Protein 1WEE (pdb70)

Radius of gyration: 13.25 Å; Cα contacts (8 Å, |Δi|>4): 70; chains: 1; bounding box: 34×26×34 Å

Foldseek 3Di:
DDDDDDDDDDQDDVAAEDEPVGDRDCPDAAWDFAPQPGHTYRCVVVPVDPPHDDDPHDHDPVCVVVVDPDDD

Sequence (72 aa):
GSSGSSGMERGVDNWKVDCKCGTKDDDGERMLACDGCGVWHHTRCIGINNADALPSKFLCFRCIELSGPSSGGSSGSSGMERGVDNWKVDCKCGTKDDDGERMLACDGCGVWHHTRCIGINNADALPSKFLCFRCIELSGPSSGGSSGSSGMERGVDNWKVDCKCGTKDDDGERMLACDGCGVWHHTRCIGINNADALPSKFLCFRCIELSGPSSGGSSGSSGMERGVDNWKVDCKCGTKDDDGERMLACDGCGVWHHTRCIGINNADALPSKFLCFRCIELSGPSSGGSSGSSGMERGVDNWKVDCKCGTKDDDGERMLACDGCGVWHHTRCIGINNADALPSKFLCFRCIELSGPSSGGSSGSSGMERGVDNWKVDCKCGTKDDDGERMLACDGCGVWHHTRCIGINNADALPSKFLCFRCIELSGPSSGGSSGSSGMERGVDNWKVDCKCGTKDDDGERMLACDGCGVWHHTRCIGINNADALPSKFLCFRCIELSGPSSGGSSGSSGMERGVDNWKVDCKCGTKDDDGERMLACDGCGVWHHTRCIGINNADALPSKFLCFRCIELSGPSSGGSSGSSGMERGVDNWKVDCKCGTKDDDGERMLACDGCGVWHHTRCIGINNADALPSKFLCFRCIELSGPSSGGSSGSSGMERGVDNWKVDCKCGTKDDDGERMLACDGCGVWHHTRCIGINNADALPSKFLCFRCIELSGPSSGGSSGSSGMERGVDNWKVDCKCGTKDDDGERMLACDGCGVWHHTRCIGINNADALPSKFLCFRCIELSGPSSGGSSGSSGMERGVDNWKVDCKCGTKDDDGERMLACDGCGVWHHTRCIGINNADALPSKFLCFRCIELSGPSSGGSSGSSGMERGVDNWKVDCKCGTKDDDGERMLACDGCGVWHHTRCIGINNADALPSKFLCFRCIELSGPSSGGSSGSSGMERGVDNWKVDCKCGTKDDDGERMLACDGCGVWHHTRCIGINNADALPSKFLCFRCIELSGPSSGGSSGSSGMERGVDNWKVDCKCGTKDDDGERMLACDGCGVWHHTRCIGINNADALPSKFLCFRCIELSGPSSGGSSGSSGMERGVDNWKVDCKCGTKDDDGERMLACDGCGVWHHTRCIGINNADALPSKFLCFRCIELSGPSSGGSSGSSGMERGVDNWKVDCKCGTKDDDGERMLACDGCGVWHHTRCIGINNADALPSKFLCFRCIELSGPSSGGSSGSSGMERGVDNWKVDCKCGTKDDDGERMLACDGCGVWHHTRCIGINNADALPSKFLCFRCIELSGPSSGGSSGSSGMERGVDNWKVDCKCGTKDDDGERMLACDGCGVWHHTRCIGINNADALPSKFLCFRCIELSGPSSGGSSGSSGMERGVDNWKVDCKCGTKDDDGERMLACDGCGVWHHTRCIGINNADALPSKFLCFRCIELSGPSSG

Solvent-accessible surface area: 6259 Å² total; per-residue (Å²): 127,105,110,75,118,112,65,183,179,227,64,44,108,143,109,113,3,68,20,186,84,66,27,110,59,84,114,56,100,178,21,16,42,0,95,42,67,32,22,90,39,15,11,161,57,58,56,41,63,149,93,97,77,98,55,116,155,40,99,14,124,171,3,137,161,114,78,47,141,92,119,108

InterPro domains:
  IPR001965 Zinc finger, PHD-type [SM00249] (605-651)
  IPR011011 Zinc finger, FYVE/PHD-type [SSF57903] (593-651)
  IPR013083 Zinc finger, RING/FYVE/PHD-type [G3DSA:3.30.40.10] (592-655)
  IPR019786 Zinc finger, PHD-type, conserved site [PS01359] (606-650)
  IPR019787 Zinc finger, PHD-finger [PF00628] (606-650)
  IPR057765 PHD finger protein MALE STERILITY 1-like, ubiquitin-like domain [PF25565] (497-585)
  IPR058054 PHD finger protein MALE STERILITY 1-like, Zinc finger [cd15556] (605-650)
  IPR059080 PTC1-like, winged helix-turn-helix domain [PF25874] (343-424)

Secondary structure (DSSP, 8-state):
----S---S-SS-SSEE--TT---S--SS-EEE-SSS-EEEETTTTT--TTSPPPS----HHHHHH-SS---

Organism: Arabidopsis thal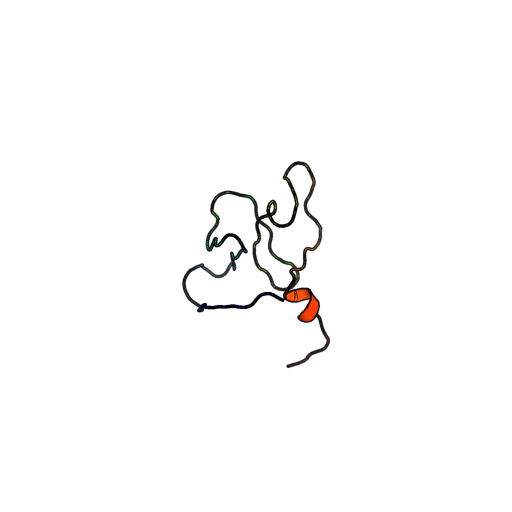iana (NCBI:txid3702)

Nearest PDB structures (foldseek):
  1wee-assembly1_A  TM=7.274E-01  e=8.653E-11  Arabidopsis thaliana
  5tbn-assembly1_A  TM=8.057E-01  e=1.869E-02  Homo sapiens
  1wep-assembly1_A  TM=5.772E-01  e=1.158E-02  Mus musculus
  2k17-assembly1_A  TM=4.699E-01  e=3.961E-02  unclassified
  5hh7-assembly1_A  TM=6.742E-01  e=1.051E+00  Arabidopsis thaliana

CATH classification: 3.30.40.10

Structure (mmCIF, N/CA/C/O backbone):
data_1WEE
#
_entry.id   1WEE
#
loop_
_entity.id
_entity.type
_entity.pdbx_description
1 polymer 'PHD finger family protein'
2 non-polymer 'ZINC ION'
#
loop_
_atom_site.group_PDB
_atom_site.id
_atom_site.type_symbol
_atom_site.label_atom_id
_atom_site.label_alt_id
_atom_site.label_comp_id
_atom_site.label_asym_id
_atom_site.label_entity_id
_atom_site.label_seq_id
_atom_site.pdbx_PDB_ins_code
_atom_site.Cartn_x
_atom_site.Cartn_y
_atom_site.Cartn_z
_atom_site.occupancy
_atom_site.B_iso_or_equiv
_atom_site.auth_seq_id
_atom_site.auth_comp_id
_atom_site.auth_asym_id
_atom_site.auth_atom_id
_atom_site.pdbx_PDB_model_num
ATOM 1 N N . GLY A 1 1 ? 0.651 -8.176 15.666 1.00 0.00 1 GLY A N 1
ATOM 2 C CA . GLY A 1 1 ? 1.306 -7.086 14.967 1.00 0.00 1 GLY A CA 1
ATOM 3 C C . GLY A 1 1 ? 2.101 -6.194 15.899 1.00 0.00 1 GLY A C 1
ATOM 4 O O . GLY A 1 1 ? 2.293 -6.523 17.070 1.00 0.00 1 GLY A O 1
ATOM 8 N N . SER A 1 2 ? 2.566 -5.063 15.380 1.00 0.00 2 SER A N 1
ATOM 9 C CA . SER A 1 2 ? 3.350 -4.123 16.173 1.00 0.00 2 SER A CA 1
ATOM 10 C C . SER A 1 2 ? 2.457 -3.346 17.135 1.00 0.00 2 SER A C 1
ATOM 11 O O . SER A 1 2 ? 1.240 -3.286 16.957 1.00 0.00 2 SER A O 1
ATOM 19 N N . SER A 1 3 ? 3.070 -2.752 18.154 1.00 0.00 3 SER A N 1
ATOM 20 C CA . SER A 1 3 ? 2.331 -1.982 19.147 1.00 0.00 3 SER A CA 1
ATOM 21 C C . SER A 1 3 ? 2.828 -0.540 19.196 1.00 0.00 3 SER A C 1
ATOM 22 O O . SER A 1 3 ? 3.898 -0.223 18.679 1.00 0.00 3 SER A O 1
ATOM 30 N N . GLY A 1 4 ? 2.041 0.329 19.822 1.00 0.00 4 GLY A N 1
ATOM 31 C CA . GLY A 1 4 ? 2.416 1.727 19.928 1.00 0.00 4 GLY A CA 1
ATOM 32 C C . GLY A 1 4 ? 2.711 2.142 21.355 1.00 0.00 4 GLY A C 1
ATOM 33 O O . GLY A 1 4 ? 2.124 1.611 22.297 1.00 0.00 4 GLY A O 1
ATOM 37 N N . SER A 1 5 ? 3.626 3.093 21.517 1.00 0.00 5 SER A N 1
ATOM 38 C CA . SER A 1 5 ? 4.002 3.575 22.841 1.00 0.00 5 SER A CA 1
ATOM 39 C C . SER A 1 5 ? 3.546 5.017 23.044 1.00 0.00 5 SER A C 1
ATOM 40 O O . SER A 1 5 ? 3.255 5.436 24.164 1.00 0.00 5 SER A O 1
ATOM 48 N N . SER A 1 6 ? 3.486 5.772 21.951 1.00 0.00 6 SER A N 1
ATOM 49 C CA . SER A 1 6 ? 3.069 7.168 22.008 1.00 0.00 6 SER A CA 1
ATOM 50 C C . SER A 1 6 ? 2.436 7.600 20.689 1.00 0.00 6 SER A C 1
ATOM 51 O O . SER A 1 6 ? 2.469 6.867 19.702 1.00 0.00 6 SER A O 1
ATOM 59 N N . GLY A 1 7 ? 1.858 8.798 20.682 1.00 0.00 7 GLY A N 1
ATOM 60 C CA . GLY A 1 7 ? 1.225 9.308 19.480 1.00 0.00 7 GLY A CA 1
ATOM 61 C C . GLY A 1 7 ? 0.173 10.357 19.780 1.00 0.00 7 GLY A C 1
ATOM 62 O O . GLY A 1 7 ? -0.439 10.345 20.848 1.00 0.00 7 GLY A O 1
ATOM 66 N N . MET A 1 8 ? -0.038 11.269 18.836 1.00 0.00 8 MET A N 1
ATOM 67 C CA . MET A 1 8 ? -1.023 12.331 19.006 1.00 0.00 8 MET A CA 1
ATOM 68 C C . MET A 1 8 ? -1.230 13.094 17.702 1.00 0.00 8 MET A C 1
ATOM 69 O O . MET A 1 8 ? -0.341 13.140 16.852 1.00 0.00 8 MET A O 1
ATOM 83 N N . GLU A 1 9 ? -2.408 13.691 17.551 1.00 0.00 9 GLU A N 1
ATOM 84 C CA . GLU A 1 9 ? -2.731 14.450 16.348 1.00 0.00 9 GLU A CA 1
ATOM 85 C C . GLU A 1 9 ? -2.114 15.845 16.405 1.00 0.00 9 GLU A C 1
ATOM 86 O O . GLU A 1 9 ? -2.791 16.822 16.725 1.00 0.00 9 GLU A O 1
ATOM 98 N N . ARG A 1 10 ? -0.825 15.929 16.092 1.00 0.00 10 ARG A N 1
ATOM 99 C CA . ARG A 1 10 ? -0.116 17.202 16.108 1.00 0.00 10 ARG A CA 1
ATOM 100 C C . ARG A 1 10 ? 1.311 17.037 15.592 1.00 0.00 10 ARG A C 1
ATOM 101 O O . ARG A 1 10 ? 2.060 16.186 16.070 1.00 0.00 10 ARG A O 1
ATOM 122 N N . GLY A 1 11 ? 1.679 17.857 14.613 1.00 0.00 11 GLY A N 1
ATOM 123 C CA . GLY A 1 11 ? 3.014 17.785 14.048 1.00 0.00 11 GLY A CA 1
ATOM 124 C C . GLY A 1 11 ? 3.014 17.939 12.540 1.00 0.00 11 GLY A C 1
ATOM 125 O O . GLY A 1 11 ? 3.006 19.056 12.022 1.00 0.00 11 GLY A O 1
ATOM 129 N N . VAL A 1 12 ? 3.026 16.814 11.832 1.00 0.00 12 VAL A N 1
ATOM 130 C CA . VAL A 1 12 ? 3.028 16.828 10.374 1.00 0.00 12 VAL A CA 1
ATOM 131 C C . VAL A 1 12 ? 1.675 17.268 9.826 1.00 0.00 12 VAL A C 1
ATOM 132 O O . VAL A 1 12 ? 0.630 16.937 10.386 1.00 0.00 12 VAL A O 1
ATOM 145 N N . ASP A 1 13 ? 1.702 18.017 8.729 1.00 0.00 13 ASP A N 1
ATOM 146 C CA . ASP A 1 13 ? 0.478 18.503 8.104 1.00 0.00 13 ASP A CA 1
ATOM 147 C C . ASP A 1 13 ? -0.417 17.340 7.686 1.00 0.00 13 ASP A C 1
ATOM 148 O O . ASP A 1 13 ? -0.117 16.181 7.969 1.00 0.00 13 ASP A O 1
ATOM 157 N N . ASN A 1 14 ? -1.516 17.659 7.010 1.00 0.00 14 ASN A N 1
ATOM 158 C CA . ASN A 1 14 ? -2.455 16.641 6.554 1.00 0.00 14 ASN A CA 1
ATOM 159 C C . ASN A 1 14 ? -1.723 15.358 6.172 1.00 0.00 14 ASN A C 1
ATOM 160 O O . ASN A 1 14 ? -1.756 14.370 6.906 1.00 0.00 14 ASN A O 1
ATOM 171 N N . TRP A 1 15 ? -1.064 15.381 5.019 1.00 0.00 15 TRP A N 1
ATOM 172 C CA . TRP A 1 15 ? -0.323 14.220 4.539 1.00 0.00 15 TRP A CA 1
ATOM 173 C C . TRP A 1 15 ? 0.327 13.471 5.698 1.00 0.00 15 TRP A C 1
ATOM 174 O O . TRP A 1 15 ? 1.229 13.988 6.357 1.00 0.00 15 TRP A O 1
ATOM 195 N N . LYS A 1 16 ? -0.138 12.251 5.943 1.00 0.00 16 LYS A N 1
ATOM 196 C CA . LYS A 1 16 ? 0.398 11.430 7.022 1.00 0.00 16 LYS A CA 1
ATOM 197 C C . LYS A 1 16 ? 1.692 10.745 6.592 1.00 0.00 16 LYS A C 1
ATOM 198 O O . LYS A 1 16 ? 1.675 9.807 5.795 1.00 0.00 16 LYS A O 1
ATOM 217 N N . VAL A 1 17 ? 2.813 11.218 7.128 1.00 0.00 17 VAL A N 1
ATOM 218 C CA . VAL A 1 17 ? 4.115 10.649 6.802 1.00 0.00 17 VAL A CA 1
ATOM 219 C C . VAL A 1 17 ? 4.712 9.921 8.001 1.00 0.00 17 VAL A C 1
ATOM 220 O O . VAL A 1 17 ? 5.349 10.533 8.859 1.00 0.00 17 VAL A O 1
ATOM 233 N N . ASP A 1 18 ? 4.503 8.610 8.054 1.00 0.00 18 ASP A N 1
ATOM 234 C CA . ASP A 1 18 ? 5.022 7.796 9.147 1.00 0.00 18 ASP A CA 1
ATOM 235 C C . ASP A 1 18 ? 5.666 6.520 8.616 1.00 0.00 18 ASP A C 1
ATOM 236 O O . ASP A 1 18 ? 5.228 5.963 7.609 1.00 0.00 18 ASP A O 1
ATOM 245 N N . CYS A 1 19 ? 6.711 6.063 9.299 1.00 0.00 19 CYS A N 1
ATOM 246 C CA . CYS A 1 19 ? 7.418 4.853 8.896 1.00 0.00 19 CYS A CA 1
ATOM 247 C C . CYS A 1 19 ? 8.180 4.251 10.073 1.00 0.00 19 CYS A C 1
ATOM 248 O O . CYS A 1 19 ? 8.517 4.947 11.031 1.00 0.00 19 CYS A O 1
ATOM 255 N N . LYS A 1 20 ? 8.448 2.952 9.994 1.00 0.00 20 LYS A N 1
ATOM 256 C CA . LYS A 1 20 ? 9.171 2.254 11.051 1.00 0.00 20 LYS A CA 1
ATOM 257 C C . LYS A 1 20 ? 10.431 3.019 11.444 1.00 0.00 20 LYS A C 1
ATOM 258 O O . LYS A 1 20 ? 10.810 3.050 12.616 1.00 0.00 20 LYS A O 1
ATOM 277 N N . CYS A 1 21 ? 11.076 3.636 10.460 1.00 0.00 21 CYS A N 1
ATOM 278 C CA . CYS A 1 21 ? 12.292 4.401 10.703 1.00 0.00 21 CYS A CA 1
ATOM 279 C C . CYS A 1 21 ? 12.059 5.468 11.770 1.00 0.00 21 CYS A C 1
ATOM 280 O O . CYS A 1 21 ? 12.801 5.554 12.748 1.00 0.00 21 CYS A O 1
ATOM 287 N N . GLY A 1 22 ? 11.023 6.277 11.573 1.00 0.00 22 GLY A N 1
ATOM 288 C CA . GLY A 1 22 ? 10.711 7.327 12.526 1.00 0.00 22 GLY A CA 1
ATOM 289 C C . GLY A 1 22 ? 10.636 8.695 11.877 1.00 0.00 22 GLY A C 1
ATOM 290 O O . GLY A 1 22 ? 10.890 9.712 12.523 1.00 0.00 22 GLY A O 1
ATOM 294 N N . THR A 1 23 ? 10.286 8.722 10.595 1.00 0.00 23 THR A N 1
ATOM 295 C CA . THR A 1 23 ? 10.181 9.975 9.857 1.00 0.00 23 THR A CA 1
ATOM 296 C C . THR A 1 23 ? 8.773 10.551 9.951 1.00 0.00 23 THR A C 1
ATOM 297 O O . THR A 1 23 ? 7.785 9.823 9.855 1.00 0.00 23 THR A O 1
ATOM 308 N N . LYS A 1 24 ? 8.687 11.864 10.138 1.00 0.00 24 LYS A N 1
ATOM 309 C CA . LYS A 1 24 ? 7.399 12.540 10.243 1.00 0.00 24 LYS A CA 1
ATOM 310 C C . LYS A 1 24 ? 7.215 13.537 9.104 1.00 0.00 24 LYS A C 1
ATOM 311 O O . LYS A 1 24 ? 6.126 14.080 8.912 1.00 0.00 24 LYS A O 1
ATOM 330 N N . ASP A 1 25 ? 8.283 13.773 8.351 1.00 0.00 25 ASP A N 1
ATOM 331 C CA . ASP A 1 25 ? 8.238 14.704 7.229 1.00 0.00 25 ASP A CA 1
ATOM 332 C C . ASP A 1 25 ? 9.117 14.215 6.082 1.00 0.00 25 ASP A C 1
ATOM 333 O O . ASP A 1 25 ? 10.007 13.388 6.278 1.00 0.00 25 ASP A O 1
ATOM 342 N N . ASP A 1 26 ? 8.860 14.732 4.885 1.00 0.00 26 ASP A N 1
ATOM 343 C CA . ASP A 1 26 ? 9.628 14.349 3.706 1.00 0.00 26 ASP A CA 1
ATOM 344 C C . ASP A 1 26 ? 11.116 14.613 3.917 1.00 0.00 26 ASP A C 1
ATOM 345 O O . ASP A 1 26 ? 11.574 15.752 3.819 1.00 0.00 26 ASP A O 1
ATOM 354 N N . ASP A 1 27 ? 11.864 13.555 4.208 1.00 0.00 27 ASP A N 1
ATOM 355 C CA . ASP A 1 27 ? 13.300 13.673 4.432 1.00 0.00 27 ASP A CA 1
ATOM 356 C C . ASP A 1 27 ? 14.039 13.902 3.117 1.00 0.00 27 ASP A C 1
ATOM 357 O O . ASP A 1 27 ? 14.822 14.842 2.989 1.00 0.00 27 ASP A O 1
ATOM 366 N N . GLY A 1 28 ? 13.784 13.034 2.142 1.00 0.00 28 GLY A N 1
ATOM 367 C CA . GLY A 1 28 ? 14.434 13.159 0.850 1.00 0.00 28 GLY A CA 1
ATOM 368 C C . GLY A 1 28 ? 14.219 11.941 -0.026 1.00 0.00 28 GLY A C 1
ATOM 369 O O . GLY A 1 28 ? 14.318 12.025 -1.250 1.00 0.00 28 GLY A O 1
ATOM 373 N N . GLU A 1 29 ? 13.927 10.806 0.601 1.00 0.00 29 GLU A N 1
ATOM 374 C CA . GLU A 1 29 ? 13.701 9.566 -0.131 1.00 0.00 29 GLU A CA 1
ATOM 375 C C . GLU A 1 29 ? 12.261 9.484 -0.631 1.00 0.00 29 GLU A C 1
ATOM 376 O O . GLU A 1 29 ? 11.317 9.726 0.121 1.00 0.00 29 GLU A O 1
ATOM 388 N N . ARG A 1 30 ? 12.102 9.141 -1.905 1.00 0.00 30 ARG A N 1
ATOM 389 C CA . ARG A 1 30 ? 10.779 9.029 -2.507 1.00 0.00 30 ARG A CA 1
ATOM 390 C C . ARG A 1 30 ? 9.826 8.273 -1.587 1.00 0.00 30 ARG A C 1
ATOM 391 O O . ARG A 1 30 ? 10.239 7.383 -0.844 1.00 0.00 30 ARG A O 1
ATOM 412 N N . MET A 1 31 ? 8.548 8.636 -1.640 1.00 0.00 31 MET A N 1
ATOM 413 C CA . MET A 1 31 ? 7.536 7.991 -0.812 1.00 0.00 31 MET A CA 1
ATOM 414 C C . MET A 1 31 ? 6.250 7.766 -1.601 1.00 0.00 31 MET A C 1
ATOM 415 O O . MET A 1 31 ? 6.098 8.267 -2.716 1.00 0.00 31 MET A O 1
ATOM 429 N N . LEU A 1 32 ? 5.327 7.009 -1.017 1.00 0.00 32 LEU A N 1
ATOM 430 C CA . LEU A 1 32 ? 4.054 6.717 -1.666 1.00 0.00 32 LEU A CA 1
ATOM 431 C C . LEU A 1 32 ? 2.938 6.572 -0.636 1.00 0.00 32 LEU A C 1
ATOM 432 O O . LEU A 1 32 ? 3.133 5.981 0.426 1.00 0.00 32 LEU A O 1
ATOM 448 N N . ALA A 1 33 ? 1.768 7.114 -0.958 1.00 0.00 33 ALA A N 1
ATOM 449 C CA . ALA A 1 33 ? 0.620 7.041 -0.063 1.00 0.00 33 ALA A CA 1
ATOM 450 C C . ALA A 1 33 ? -0.105 5.707 -0.208 1.00 0.00 33 ALA A C 1
ATOM 451 O O . ALA A 1 33 ? -0.274 5.198 -1.316 1.00 0.00 33 ALA A O 1
ATOM 458 N N . CYS A 1 34 ? -0.531 5.146 0.918 1.00 0.00 34 CYS A N 1
ATOM 459 C CA . CYS A 1 34 ? -1.238 3.870 0.918 1.00 0.00 34 CYS A CA 1
ATOM 460 C C . CYS A 1 34 ? -2.671 4.042 0.423 1.00 0.00 34 CYS A C 1
ATOM 461 O O . CYS A 1 34 ? -3.542 4.502 1.160 1.00 0.00 34 CYS A O 1
ATOM 468 N N . ASP A 1 35 ? -2.906 3.669 -0.830 1.00 0.00 35 ASP A N 1
ATOM 469 C CA . ASP A 1 35 ? -4.233 3.780 -1.425 1.00 0.00 35 ASP A CA 1
ATOM 470 C C . ASP A 1 35 ? -5.316 3.441 -0.405 1.00 0.00 35 ASP A C 1
ATOM 471 O O . ASP A 1 35 ? -6.391 4.038 -0.403 1.00 0.00 35 ASP A O 1
ATOM 480 N N . GLY A 1 36 ? -5.023 2.476 0.462 1.00 0.00 36 GLY A N 1
ATOM 481 C CA . GLY A 1 36 ? -5.982 2.073 1.475 1.00 0.00 36 GLY A CA 1
ATOM 482 C C . GLY A 1 36 ? -6.376 3.217 2.388 1.00 0.00 36 GLY A C 1
ATOM 483 O O . GLY A 1 36 ? -7.500 3.715 2.322 1.00 0.00 36 GLY A O 1
ATOM 487 N N . CYS A 1 37 ? -5.450 3.633 3.245 1.00 0.00 37 CYS A N 1
ATOM 488 C CA . CYS A 1 37 ? -5.706 4.724 4.178 1.00 0.00 37 CYS A CA 1
ATOM 489 C C . CYS A 1 37 ? -5.228 6.054 3.604 1.00 0.00 37 CYS A C 1
ATOM 490 O O . CYS A 1 37 ? -5.993 7.013 3.512 1.00 0.00 37 CYS A O 1
ATOM 497 N N . GLY A 1 38 ? -3.956 6.104 3.219 1.00 0.00 38 GLY A N 1
ATOM 498 C CA . GLY A 1 38 ? -3.398 7.320 2.659 1.00 0.00 38 GLY A CA 1
ATOM 499 C C . GLY A 1 38 ? -2.186 7.809 3.427 1.00 0.00 38 GLY A C 1
ATOM 500 O O . GLY A 1 38 ? -2.055 9.002 3.700 1.00 0.00 38 GLY A O 1
ATOM 504 N N . VAL A 1 39 ? -1.297 6.885 3.777 1.00 0.00 39 VAL A N 1
ATOM 505 C CA . VAL A 1 39 ? -0.090 7.228 4.519 1.00 0.00 39 VAL A CA 1
ATOM 506 C C . VAL A 1 39 ? 1.153 7.068 3.651 1.00 0.00 39 VAL A C 1
ATOM 507 O O . VAL A 1 39 ? 1.353 6.029 3.021 1.00 0.00 39 VAL A O 1
ATOM 520 N N . TRP A 1 40 ? 1.985 8.103 3.622 1.00 0.00 40 TRP A N 1
ATOM 521 C CA . TRP A 1 40 ? 3.210 8.077 2.831 1.00 0.00 40 TRP A CA 1
ATOM 522 C C . TRP A 1 40 ? 4.274 7.217 3.503 1.00 0.00 40 TRP A C 1
ATOM 523 O O . TRP A 1 40 ? 4.552 7.372 4.693 1.00 0.00 40 TRP A O 1
ATOM 544 N N . HIS A 1 41 ? 4.868 6.309 2.735 1.00 0.00 41 HIS A N 1
ATOM 545 C CA . HIS A 1 41 ? 5.904 5.425 3.257 1.00 0.00 41 HIS A CA 1
ATOM 546 C C . HIS A 1 41 ? 7.143 5.455 2.368 1.00 0.00 41 HIS A C 1
ATOM 547 O O . HIS A 1 41 ? 7.085 5.892 1.218 1.00 0.00 41 HIS A O 1
ATOM 562 N N . HIS A 1 42 ? 8.264 4.988 2.908 1.00 0.00 42 HIS A N 1
ATOM 563 C CA . HIS A 1 42 ? 9.518 4.962 2.164 1.00 0.00 42 HIS A CA 1
ATOM 564 C C . HIS A 1 42 ? 9.503 3.857 1.112 1.00 0.00 42 HIS A C 1
ATOM 565 O O . HIS A 1 42 ? 9.525 2.670 1.441 1.00 0.00 42 HIS A O 1
ATOM 579 N N . THR A 1 43 ? 9.464 4.254 -0.156 1.00 0.00 43 THR A N 1
ATOM 580 C CA . THR A 1 43 ? 9.443 3.298 -1.256 1.00 0.00 43 THR A CA 1
ATOM 581 C C . THR A 1 43 ? 10.581 2.292 -1.132 1.00 0.00 43 THR A C 1
ATOM 582 O O . THR A 1 43 ? 10.515 1.194 -1.685 1.00 0.00 43 THR A O 1
ATOM 593 N N . ARG A 1 44 ? 11.624 2.673 -0.402 1.00 0.00 44 ARG A N 1
ATOM 594 C CA . ARG A 1 44 ? 12.778 1.803 -0.205 1.00 0.00 44 ARG A CA 1
ATOM 595 C C . ARG A 1 44 ? 12.514 0.792 0.907 1.00 0.00 44 ARG A C 1
ATOM 596 O O . ARG A 1 44 ? 12.718 -0.409 0.730 1.00 0.00 44 ARG A O 1
ATOM 617 N N . CYS A 1 45 ? 12.059 1.287 2.053 1.00 0.00 45 CYS A N 1
ATOM 618 C CA . CYS A 1 45 ? 11.767 0.429 3.195 1.00 0.00 45 CYS A CA 1
ATOM 619 C C . CYS A 1 45 ? 10.804 -0.688 2.804 1.00 0.00 45 CYS A C 1
ATOM 620 O O . CYS A 1 45 ? 11.045 -1.860 3.096 1.00 0.00 45 CYS A O 1
ATOM 627 N N . ILE A 1 46 ? 9.714 -0.317 2.142 1.00 0.00 46 ILE A N 1
ATOM 628 C CA . ILE A 1 46 ? 8.716 -1.287 1.710 1.00 0.00 46 ILE A CA 1
ATOM 629 C C . ILE A 1 46 ? 9.330 -2.335 0.788 1.00 0.00 46 ILE A C 1
ATOM 630 O O . ILE A 1 46 ? 8.866 -3.473 0.727 1.00 0.00 46 ILE A O 1
ATOM 646 N N . GLY A 1 47 ? 10.380 -1.942 0.071 1.00 0.00 47 GLY A N 1
ATOM 647 C CA . GLY A 1 47 ? 11.043 -2.860 -0.837 1.00 0.00 47 GLY A CA 1
ATOM 648 C C . GLY A 1 47 ? 10.849 -2.477 -2.291 1.00 0.00 47 GLY A C 1
ATOM 649 O O . GLY A 1 47 ? 10.357 -3.275 -3.089 1.00 0.00 47 GLY A O 1
ATOM 653 N N . ILE A 1 48 ? 11.234 -1.253 -2.635 1.00 0.00 48 ILE A N 1
ATOM 654 C CA . ILE A 1 48 ? 11.099 -0.767 -4.003 1.00 0.00 48 ILE A CA 1
ATOM 655 C C . ILE A 1 48 ? 12.127 0.319 -4.304 1.00 0.00 48 ILE A C 1
ATOM 656 O O . ILE A 1 48 ? 12.418 1.164 -3.459 1.00 0.00 48 ILE A O 1
ATOM 672 N N . ASN A 1 49 ? 12.672 0.290 -5.516 1.00 0.00 49 ASN A N 1
ATOM 673 C CA . ASN A 1 49 ? 13.666 1.273 -5.930 1.00 0.00 49 ASN A CA 1
ATOM 674 C C . ASN A 1 49 ? 13.228 1.986 -7.206 1.00 0.00 49 ASN A C 1
ATOM 675 O O . ASN A 1 49 ? 12.517 1.419 -8.033 1.00 0.00 49 ASN A O 1
ATOM 686 N N . ASN A 1 50 ? 13.659 3.235 -7.357 1.00 0.00 50 ASN A N 1
ATOM 687 C CA . ASN A 1 50 ? 13.311 4.026 -8.531 1.00 0.00 50 ASN A CA 1
ATOM 688 C C . ASN A 1 50 ? 13.379 3.178 -9.798 1.00 0.00 50 ASN A C 1
ATOM 689 O O . ASN A 1 50 ? 12.496 3.249 -10.652 1.00 0.00 50 ASN A O 1
ATOM 700 N N . ALA A 1 51 ? 14.433 2.377 -9.912 1.00 0.00 51 ALA A N 1
ATOM 701 C CA . ALA A 1 51 ? 14.615 1.514 -11.072 1.00 0.00 51 ALA A CA 1
ATOM 702 C C . ALA A 1 51 ? 13.275 1.009 -11.596 1.00 0.00 51 ALA A C 1
ATOM 703 O O . ALA A 1 51 ? 12.914 1.259 -12.746 1.00 0.00 51 ALA A O 1
ATOM 710 N N . ASP A 1 52 ? 12.543 0.297 -10.746 1.00 0.00 52 ASP A N 1
ATOM 711 C CA . ASP A 1 52 ? 11.242 -0.243 -11.124 1.00 0.00 52 ASP A CA 1
ATOM 712 C C . ASP A 1 52 ? 10.147 0.803 -10.943 1.00 0.00 52 ASP A C 1
ATOM 713 O O . ASP A 1 52 ? 10.344 1.812 -10.267 1.00 0.00 52 ASP A O 1
ATOM 722 N N . ALA A 1 53 ? 8.992 0.555 -11.553 1.00 0.00 53 ALA A N 1
ATOM 723 C CA . ALA A 1 53 ? 7.865 1.474 -11.458 1.00 0.00 53 ALA A CA 1
ATOM 724 C C . ALA A 1 53 ? 7.115 1.289 -10.143 1.00 0.00 53 ALA A C 1
ATOM 725 O O . ALA A 1 53 ? 7.410 0.376 -9.371 1.00 0.00 53 ALA A O 1
ATOM 732 N N . LEU A 1 54 ? 6.144 2.161 -9.894 1.00 0.00 54 LEU A N 1
ATOM 733 C CA . LEU A 1 54 ? 5.351 2.094 -8.671 1.00 0.00 54 LEU A CA 1
ATOM 734 C C . LEU A 1 54 ? 4.080 1.280 -8.890 1.00 0.00 54 LEU A C 1
ATOM 735 O O . LEU A 1 54 ? 3.468 1.314 -9.958 1.00 0.00 54 LEU A O 1
ATOM 751 N N . PRO A 1 55 ? 3.671 0.531 -7.856 1.00 0.00 55 PRO A N 1
ATOM 752 C CA . PRO A 1 55 ? 2.467 -0.304 -7.909 1.00 0.00 55 PRO A CA 1
ATOM 753 C C . PRO A 1 55 ? 1.188 0.525 -7.942 1.00 0.00 55 PRO A C 1
ATOM 754 O O . PRO A 1 55 ? 1.019 1.455 -7.153 1.00 0.00 55 PRO A O 1
ATOM 765 N N . SER A 1 56 ? 0.289 0.182 -8.859 1.00 0.00 56 SER A N 1
ATOM 766 C CA . SER A 1 56 ? -0.975 0.897 -8.995 1.00 0.00 56 SER A CA 1
ATOM 767 C C . SER A 1 56 ? -1.585 1.188 -7.628 1.00 0.00 56 SER A C 1
ATOM 768 O O . SER A 1 56 ? -2.091 2.283 -7.380 1.00 0.00 56 SER A O 1
ATOM 776 N N . LYS A 1 57 ? -1.534 0.199 -6.742 1.00 0.00 57 LYS A N 1
ATOM 777 C CA . LYS A 1 57 ? -2.081 0.346 -5.398 1.00 0.00 57 LYS A CA 1
ATOM 778 C C . LYS A 1 57 ? -1.174 -0.318 -4.367 1.00 0.00 57 LYS A C 1
ATOM 779 O O . LYS A 1 57 ? -0.631 -1.397 -4.605 1.00 0.00 57 LYS A O 1
ATOM 798 N N . PHE A 1 58 ? -1.014 0.334 -3.219 1.00 0.00 58 PHE A N 1
ATOM 799 C CA . PHE A 1 58 ? -0.173 -0.194 -2.151 1.00 0.00 58 PHE A CA 1
ATOM 800 C C . PHE A 1 58 ? -0.887 -0.110 -0.805 1.00 0.00 58 PHE A C 1
ATOM 801 O O . PHE A 1 58 ? -1.221 0.978 -0.333 1.00 0.00 58 PHE A O 1
ATOM 818 N N . LEU A 1 59 ? -1.120 -1.265 -0.192 1.00 0.00 59 LEU A N 1
ATOM 819 C CA . LEU A 1 59 ? -1.795 -1.324 1.099 1.00 0.00 59 LEU A CA 1
ATOM 820 C C . LEU A 1 59 ? -0.801 -1.611 2.220 1.00 0.00 59 LEU A C 1
ATOM 821 O O . LEU A 1 59 ? 0.154 -2.367 2.040 1.00 0.00 59 LEU A O 1
ATOM 837 N N . CYS A 1 60 ? -1.033 -1.003 3.379 1.00 0.00 60 CYS A N 1
ATOM 838 C CA . CYS A 1 60 ? -0.160 -1.194 4.531 1.00 0.00 60 CYS A CA 1
ATOM 839 C C . CYS A 1 60 ? -0.649 -2.350 5.399 1.00 0.00 60 CYS A C 1
ATOM 840 O O . CYS A 1 60 ? -1.702 -2.932 5.141 1.00 0.00 60 CYS A O 1
ATOM 847 N N . PHE A 1 61 ? 0.125 -2.677 6.429 1.00 0.00 61 PHE A N 1
ATOM 848 C CA . PHE A 1 61 ? -0.228 -3.764 7.335 1.00 0.00 61 PHE A CA 1
ATOM 849 C C . PHE A 1 61 ? -1.510 -3.441 8.098 1.00 0.00 61 PHE A C 1
ATOM 850 O O . PHE A 1 61 ? -2.325 -4.324 8.364 1.00 0.00 61 PHE A O 1
ATOM 867 N N . ARG A 1 62 ? -1.679 -2.170 8.447 1.00 0.00 62 ARG A N 1
ATOM 868 C CA . ARG A 1 62 ? -2.860 -1.731 9.181 1.00 0.00 62 ARG A CA 1
ATOM 869 C C . ARG A 1 62 ? -4.121 -1.910 8.341 1.00 0.00 62 ARG A C 1
ATOM 870 O O . ARG A 1 62 ? -5.198 -2.188 8.870 1.00 0.00 62 ARG A O 1
ATOM 891 N N . CYS A 1 63 ? -3.979 -1.750 7.030 1.00 0.00 63 CYS A N 1
ATOM 892 C CA . CYS A 1 63 ? -5.106 -1.893 6.115 1.00 0.00 63 CYS A CA 1
ATOM 893 C C . CYS A 1 63 ? -5.549 -3.350 6.022 1.00 0.00 63 CYS A C 1
ATOM 894 O O . CYS A 1 63 ? -6.743 -3.649 6.049 1.00 0.00 63 CYS A O 1
ATOM 901 N N . ILE A 1 64 ? -4.579 -4.252 5.913 1.00 0.00 64 ILE A N 1
ATOM 902 C CA . ILE A 1 64 ? -4.868 -5.677 5.817 1.00 0.00 64 ILE A CA 1
ATOM 903 C C . ILE A 1 64 ? -6.099 -6.044 6.639 1.00 0.00 64 ILE A C 1
ATOM 904 O O . ILE A 1 64 ? -6.960 -6.796 6.182 1.00 0.00 64 ILE A O 1
ATOM 920 N N . GLU A 1 65 ? -6.176 -5.507 7.852 1.00 0.00 65 GLU A N 1
ATOM 921 C CA . GLU A 1 65 ? -7.303 -5.778 8.737 1.00 0.00 65 GLU A CA 1
ATOM 922 C C . GLU A 1 65 ? -8.368 -4.693 8.609 1.00 0.00 65 GLU A C 1
ATOM 923 O O . GLU A 1 65 ? -9.559 -4.953 8.785 1.00 0.00 65 GLU A O 1
ATOM 935 N N . LEU A 1 66 ? -7.932 -3.477 8.301 1.00 0.00 66 LEU A N 1
ATOM 936 C CA . LEU A 1 66 ? -8.847 -2.351 8.149 1.00 0.00 66 LEU A CA 1
ATOM 937 C C . LEU A 1 66 ? -9.906 -2.649 7.092 1.00 0.00 66 LEU A C 1
ATOM 938 O O . LEU A 1 66 ? -11.091 -2.387 7.296 1.00 0.00 66 LEU A O 1
ATOM 954 N N . SER A 1 67 ? -9.470 -3.200 5.964 1.00 0.00 67 SER A N 1
ATOM 955 C CA . SER A 1 67 ? -10.381 -3.532 4.874 1.00 0.00 67 SER A CA 1
ATOM 956 C C . SER A 1 67 ? -11.432 -4.538 5.333 1.00 0.00 67 SER A C 1
ATOM 957 O O . SER A 1 67 ? -11.114 -5.678 5.667 1.00 0.00 67 SER A O 1
ATOM 965 N N . GLY A 1 68 ? -12.690 -4.105 5.346 1.00 0.00 68 GLY A N 1
ATOM 966 C CA . GLY A 1 68 ? -13.770 -4.978 5.765 1.00 0.00 68 GLY A CA 1
ATOM 967 C C . GLY A 1 68 ? -15.116 -4.280 5.758 1.00 0.00 68 GLY A C 1
ATOM 968 O O . GLY A 1 68 ? -15.204 -3.056 5.655 1.00 0.00 68 GLY A O 1
ATOM 972 N N . PRO A 1 69 ? -16.196 -5.068 5.868 1.00 0.00 69 PRO A N 1
ATOM 973 C CA . PRO A 1 69 ? -17.563 -4.539 5.875 1.00 0.00 69 PRO A CA 1
ATOM 974 C C . PRO A 1 69 ? -17.879 -3.763 7.149 1.00 0.00 69 PRO A C 1
ATOM 975 O O . PRO A 1 69 ? -18.941 -3.153 7.268 1.00 0.00 69 PRO A O 1
ATOM 986 N N . SER A 1 70 ? -16.949 -3.790 8.098 1.00 0.00 70 SER A N 1
ATOM 987 C CA . SER A 1 70 ? -17.129 -3.091 9.365 1.00 0.00 70 SER A CA 1
ATOM 988 C C . SER A 1 70 ? -17.690 -1.691 9.138 1.00 0.00 70 SER A C 1
ATOM 989 O O . SER A 1 70 ? -16.959 -0.769 8.775 1.00 0.00 70 SER A O 1
ATOM 997 N N . SER A 1 71 ? -18.993 -1.539 9.354 1.00 0.00 71 SER A N 1
ATOM 998 C CA . SER A 1 71 ? -19.654 -0.253 9.169 1.00 0.00 71 SER A CA 1
ATOM 999 C C . SER A 1 71 ? -19.137 0.772 10.174 1.00 0.00 71 SER A C 1
ATOM 1000 O O . SER A 1 71 ? -18.728 1.871 9.802 1.00 0.00 71 SER A O 1
ATOM 1008 N N . GLY A 1 72 ? -19.159 0.403 11.451 1.00 0.00 72 GLY A N 1
ATOM 1009 C CA . GLY A 1 72 ? -18.691 1.301 12.491 1.00 0.00 72 GLY A CA 1
ATOM 1010 C C . GLY A 1 72 ? -17.400 2.000 12.116 1.00 0.00 72 GLY A C 1
ATOM 1011 O O . GLY A 1 72 ? -16.614 1.438 11.354 1.00 0.00 72 GLY A O 1
ATOM 1017 N N . GLY A 1 1 ? 1.936 1.370 32.238 1.00 0.00 1 GLY A N 2
ATOM 1018 C CA . GLY A 1 1 ? 2.762 2.547 32.438 1.00 0.00 1 GLY A CA 2
ATOM 1019 C C . GLY A 1 1 ? 4.044 2.499 31.631 1.00 0.00 1 GLY A C 2
ATOM 1020 O O . GLY A 1 1 ? 5.095 2.117 32.145 1.00 0.00 1 GLY A O 2
ATOM 1024 N N . SER A 1 2 ? 3.958 2.887 30.362 1.00 0.00 2 SER A N 2
ATOM 1025 C CA . SER A 1 2 ? 5.119 2.882 29.481 1.00 0.00 2 SER A CA 2
ATOM 1026 C C . SER A 1 2 ? 5.217 4.192 28.704 1.00 0.00 2 SER A C 2
ATOM 1027 O O . SER A 1 2 ? 4.238 4.926 28.578 1.00 0.00 2 SER A O 2
ATOM 1035 N N . SER A 1 3 ? 6.408 4.477 28.186 1.00 0.00 3 SER A N 2
ATOM 1036 C CA . SER A 1 3 ? 6.637 5.699 27.424 1.00 0.00 3 SER A CA 2
ATOM 1037 C C . SER A 1 3 ? 6.089 5.567 26.007 1.00 0.00 3 SER A C 2
ATOM 1038 O O . SER A 1 3 ? 6.393 4.608 25.299 1.00 0.00 3 SER A O 2
ATOM 1046 N N . GLY A 1 4 ? 5.279 6.539 25.599 1.00 0.00 4 GLY A N 2
ATOM 1047 C CA . GLY A 1 4 ? 4.701 6.514 24.268 1.00 0.00 4 GLY A CA 2
ATOM 1048 C C . GLY A 1 4 ? 4.552 7.900 23.674 1.00 0.00 4 GLY A C 2
ATOM 1049 O O . GLY A 1 4 ? 4.420 8.884 24.402 1.00 0.00 4 GLY A O 2
ATOM 1053 N N . SER A 1 5 ? 4.574 7.979 22.347 1.00 0.00 5 SER A N 2
ATOM 1054 C CA . SER A 1 5 ? 4.446 9.257 21.655 1.00 0.00 5 SER A CA 2
ATOM 1055 C C . SER A 1 5 ? 3.125 9.333 20.896 1.00 0.00 5 SER A C 2
ATOM 1056 O O . SER A 1 5 ? 3.029 8.896 19.750 1.00 0.00 5 SER A O 2
ATOM 1064 N N . SER A 1 6 ? 2.108 9.892 21.545 1.00 0.00 6 SER A N 2
ATOM 1065 C CA . SER A 1 6 ? 0.791 10.023 20.934 1.00 0.00 6 SER A CA 2
ATOM 1066 C C . SER A 1 6 ? 0.397 11.491 20.802 1.00 0.00 6 SER A C 2
ATOM 1067 O O . SER A 1 6 ? 0.827 12.334 21.588 1.00 0.00 6 SER A O 2
ATOM 1075 N N . GLY A 1 7 ? -0.426 11.789 19.801 1.00 0.00 7 GLY A N 2
ATOM 1076 C CA . GLY A 1 7 ? -0.865 13.155 19.583 1.00 0.00 7 GLY A CA 2
ATOM 1077 C C . GLY A 1 7 ? -0.457 13.685 18.223 1.00 0.00 7 GLY A C 2
ATOM 1078 O O . GLY A 1 7 ? 0.443 13.143 17.583 1.00 0.00 7 GLY A O 2
ATOM 1082 N N . MET A 1 8 ? -1.122 14.747 17.779 1.00 0.00 8 MET A N 2
ATOM 1083 C CA . MET A 1 8 ? -0.824 15.349 16.485 1.00 0.00 8 MET A CA 2
ATOM 1084 C C . MET A 1 8 ? -0.383 14.289 15.481 1.00 0.00 8 MET A C 2
ATOM 1085 O O . MET A 1 8 ? 0.640 14.442 14.814 1.00 0.00 8 MET A O 2
ATOM 1099 N N . GLU A 1 9 ? -1.161 13.216 15.379 1.00 0.00 9 GLU A N 2
ATOM 1100 C CA . GLU A 1 9 ? -0.849 12.132 14.456 1.00 0.00 9 GLU A CA 2
ATOM 1101 C C . GLU A 1 9 ? -1.590 12.312 13.134 1.00 0.00 9 GLU A C 2
ATOM 1102 O O . GLU A 1 9 ? -1.971 11.337 12.487 1.00 0.00 9 GLU A O 2
ATOM 1114 N N . ARG A 1 10 ? -1.790 13.565 12.741 1.00 0.00 10 ARG A N 2
ATOM 1115 C CA . ARG A 1 10 ? -2.486 13.874 11.498 1.00 0.00 10 ARG A CA 2
ATOM 1116 C C . ARG A 1 10 ? -1.494 14.211 10.388 1.00 0.00 10 ARG A C 2
ATOM 1117 O O . ARG A 1 10 ? -1.813 14.954 9.461 1.00 0.00 10 ARG A O 2
ATOM 1138 N N . GLY A 1 11 ? -0.289 13.658 10.490 1.00 0.00 11 GLY A N 2
ATOM 1139 C CA . GLY A 1 11 ? 0.731 13.912 9.490 1.00 0.00 11 GLY A CA 2
ATOM 1140 C C . GLY A 1 11 ? 1.642 15.062 9.870 1.00 0.00 11 GLY A C 2
ATOM 1141 O O . GLY A 1 11 ? 1.761 15.407 11.045 1.00 0.00 11 GLY A O 2
ATOM 1145 N N . VAL A 1 12 ? 2.290 15.656 8.873 1.00 0.00 12 VAL A N 2
ATOM 1146 C CA . VAL A 1 12 ? 3.196 16.774 9.108 1.00 0.00 12 VAL A CA 2
ATOM 1147 C C . VAL A 1 12 ? 2.579 18.089 8.645 1.00 0.00 12 VAL A C 2
ATOM 1148 O O . VAL A 1 12 ? 2.458 19.037 9.421 1.00 0.00 12 VAL A O 2
ATOM 1161 N N . ASP A 1 13 ? 2.189 18.138 7.376 1.00 0.00 13 ASP A N 2
ATOM 1162 C CA . ASP A 1 13 ? 1.582 19.337 6.809 1.00 0.00 13 ASP A CA 2
ATOM 1163 C C . ASP A 1 13 ? 0.225 19.017 6.189 1.00 0.00 13 ASP A C 2
ATOM 1164 O O . ASP A 1 13 ? -0.817 19.393 6.724 1.00 0.00 13 ASP A O 2
ATOM 1173 N N . ASN A 1 14 ? 0.247 18.322 5.056 1.00 0.00 14 ASN A N 2
ATOM 1174 C CA . ASN A 1 14 ? -0.982 17.953 4.362 1.00 0.00 14 ASN A CA 2
ATOM 1175 C C . ASN A 1 14 ? -1.152 16.437 4.325 1.00 0.00 14 ASN A C 2
ATOM 1176 O O . ASN A 1 14 ? -2.203 15.912 4.693 1.00 0.00 14 ASN A O 2
ATOM 1187 N N . TRP A 1 15 ? -0.113 15.742 3.880 1.00 0.00 15 TRP A N 2
ATOM 1188 C CA . TRP A 1 15 ? -0.147 14.286 3.796 1.00 0.00 15 TRP A CA 2
ATOM 1189 C C . TRP A 1 15 ? 0.344 13.654 5.094 1.00 0.00 15 TRP A C 2
ATOM 1190 O O . TRP A 1 15 ? 0.683 14.354 6.048 1.00 0.00 15 TRP A O 2
ATOM 1211 N N . LYS A 1 16 ? 0.379 12.326 5.124 1.00 0.00 16 LYS A N 2
ATOM 1212 C CA . LYS A 1 16 ? 0.829 11.599 6.305 1.00 0.00 16 LYS A CA 2
ATOM 1213 C C . LYS A 1 16 ? 2.103 10.814 6.007 1.00 0.00 16 LYS A C 2
ATOM 1214 O O . LYS A 1 16 ? 2.215 10.162 4.969 1.00 0.00 16 LYS A O 2
ATOM 1233 N N . VAL A 1 17 ? 3.062 10.881 6.926 1.00 0.00 17 VAL A N 2
ATOM 1234 C CA . VAL A 1 17 ? 4.327 10.175 6.763 1.00 0.00 17 VAL A CA 2
ATOM 1235 C C . VAL A 1 17 ? 4.698 9.412 8.031 1.00 0.00 17 VAL A C 2
ATOM 1236 O O . VAL A 1 17 ? 5.127 10.005 9.021 1.00 0.00 17 VAL A O 2
ATOM 1249 N N . ASP A 1 18 ? 4.530 8.095 7.992 1.00 0.00 18 ASP A N 2
ATOM 1250 C CA . ASP A 1 18 ? 4.848 7.250 9.138 1.00 0.00 18 ASP A CA 2
ATOM 1251 C C . ASP A 1 18 ? 5.308 5.869 8.682 1.00 0.00 18 ASP A C 2
ATOM 1252 O O . ASP A 1 18 ? 4.774 5.309 7.725 1.00 0.00 18 ASP A O 2
ATOM 1261 N N . CYS A 1 19 ? 6.304 5.324 9.374 1.00 0.00 19 CYS A N 2
ATOM 1262 C CA . CYS A 1 19 ? 6.838 4.009 9.041 1.00 0.00 19 CYS A CA 2
ATOM 1263 C C . CYS A 1 19 ? 7.392 3.317 10.283 1.00 0.00 19 CYS A C 2
ATOM 1264 O O . CYS A 1 19 ? 7.724 3.967 11.274 1.00 0.00 19 CYS A O 2
ATOM 1271 N N . LYS A 1 20 ? 7.489 1.993 10.221 1.00 0.00 20 LYS A N 2
ATOM 1272 C CA . LYS A 1 20 ? 8.004 1.211 11.339 1.00 0.00 20 LYS A CA 2
ATOM 1273 C C . LYS A 1 20 ? 9.398 1.684 11.738 1.00 0.00 20 LYS A C 2
ATOM 1274 O O . LYS A 1 20 ? 9.908 1.321 12.798 1.00 0.00 20 LYS A O 2
ATOM 1293 N N . CYS A 1 21 ? 10.009 2.497 10.883 1.00 0.00 21 CYS A N 2
ATOM 1294 C CA . CYS A 1 21 ? 11.344 3.021 11.146 1.00 0.00 21 CYS A CA 2
ATOM 1295 C C . CYS A 1 21 ? 11.293 4.147 12.174 1.00 0.00 21 CYS A C 2
ATOM 1296 O O . CYS A 1 21 ? 12.137 4.228 13.065 1.00 0.00 21 CYS A O 2
ATOM 1303 N N . GLY A 1 22 ? 10.294 5.016 12.044 1.00 0.00 22 GLY A N 2
ATOM 1304 C CA . GLY A 1 22 ? 10.151 6.126 12.967 1.00 0.00 22 GLY A CA 2
ATOM 1305 C C . GLY A 1 22 ? 10.388 7.467 12.303 1.00 0.00 22 GLY A C 2
ATOM 1306 O O . GLY A 1 22 ? 10.749 8.442 12.964 1.00 0.00 22 GLY A O 2
ATOM 1310 N N . THR A 1 23 ? 10.188 7.520 10.990 1.00 0.00 23 THR A N 2
ATOM 1311 C CA . THR A 1 23 ? 10.385 8.750 10.235 1.00 0.00 23 THR A CA 2
ATOM 1312 C C . THR A 1 23 ? 9.179 9.674 10.364 1.00 0.00 23 THR A C 2
ATOM 1313 O O . THR A 1 23 ? 8.098 9.375 9.857 1.00 0.00 23 THR A O 2
ATOM 1324 N N . LYS A 1 24 ? 9.372 10.799 11.045 1.00 0.00 24 LYS A N 2
ATOM 1325 C CA . LYS A 1 24 ? 8.301 11.769 11.240 1.00 0.00 24 LYS A CA 2
ATOM 1326 C C . LYS A 1 24 ? 8.032 12.548 9.957 1.00 0.00 24 LYS A C 2
ATOM 1327 O O . LYS A 1 24 ? 6.882 12.727 9.557 1.00 0.00 24 LYS A O 2
ATOM 1346 N N . ASP A 1 25 ? 9.101 13.008 9.315 1.00 0.00 25 ASP A N 2
ATOM 1347 C CA . ASP A 1 25 ? 8.980 13.766 8.075 1.00 0.00 25 ASP A CA 2
ATOM 1348 C C . ASP A 1 25 ? 9.817 13.133 6.968 1.00 0.00 25 ASP A C 2
ATOM 1349 O O . ASP A 1 25 ? 10.739 12.362 7.236 1.00 0.00 25 ASP A O 2
ATOM 1358 N N . ASP A 1 26 ? 9.489 13.462 5.723 1.00 0.00 26 ASP A N 2
ATOM 1359 C CA . ASP A 1 26 ? 10.210 12.926 4.575 1.00 0.00 26 ASP A CA 2
ATOM 1360 C C . ASP A 1 26 ? 11.679 13.334 4.617 1.00 0.00 26 ASP A C 2
ATOM 1361 O O . ASP A 1 26 ? 12.027 14.471 4.298 1.00 0.00 26 ASP A O 2
ATOM 1370 N N . ASP A 1 27 ? 12.536 12.400 5.013 1.00 0.00 27 ASP A N 2
ATOM 1371 C CA . ASP A 1 27 ? 13.968 12.662 5.097 1.00 0.00 27 ASP A CA 2
ATOM 1372 C C . ASP A 1 27 ? 14.557 12.910 3.711 1.00 0.00 27 ASP A C 2
ATOM 1373 O O . ASP A 1 27 ? 15.142 13.962 3.454 1.00 0.00 27 ASP A O 2
ATOM 1382 N N . GLY A 1 28 ? 14.399 11.934 2.823 1.00 0.00 28 GLY A N 2
ATOM 1383 C CA . GLY A 1 28 ? 14.922 12.066 1.475 1.00 0.00 28 GLY A CA 2
ATOM 1384 C C . GLY A 1 28 ? 14.821 10.776 0.686 1.00 0.00 28 GLY A C 2
ATOM 1385 O O . GLY A 1 28 ? 15.729 10.433 -0.071 1.00 0.00 28 GLY A O 2
ATOM 1389 N N . GLU A 1 29 ? 13.716 10.059 0.864 1.00 0.00 29 GLU A N 2
ATOM 1390 C CA . GLU A 1 29 ? 13.503 8.798 0.163 1.00 0.00 29 GLU A CA 2
ATOM 1391 C C . GLU A 1 29 ? 12.115 8.755 -0.470 1.00 0.00 29 GLU A C 2
ATOM 1392 O O . GLU A 1 29 ? 11.150 9.277 0.089 1.00 0.00 29 GLU A O 2
ATOM 1404 N N . ARG A 1 30 ? 12.024 8.131 -1.639 1.00 0.00 30 ARG A N 2
ATOM 1405 C CA . ARG A 1 30 ? 10.756 8.021 -2.350 1.00 0.00 30 ARG A CA 2
ATOM 1406 C C . ARG A 1 30 ? 9.688 7.390 -1.461 1.00 0.00 30 ARG A C 2
ATOM 1407 O O . ARG A 1 30 ? 9.951 6.420 -0.752 1.00 0.00 30 ARG A O 2
ATOM 1428 N N . MET A 1 31 ? 8.482 7.948 -1.506 1.00 0.00 31 MET A N 2
ATOM 1429 C CA . MET A 1 31 ? 7.375 7.439 -0.706 1.00 0.00 31 MET A CA 2
ATOM 1430 C C . MET A 1 31 ? 6.079 7.436 -1.511 1.00 0.00 31 MET A C 2
ATOM 1431 O O . MET A 1 31 ? 5.954 8.149 -2.508 1.00 0.00 31 MET A O 2
ATOM 1445 N N . LEU A 1 32 ? 5.118 6.631 -1.073 1.00 0.00 32 LEU A N 2
ATOM 1446 C CA . LEU A 1 32 ? 3.831 6.535 -1.753 1.00 0.00 32 LEU A CA 2
ATOM 1447 C C . LEU A 1 32 ? 2.687 6.464 -0.747 1.00 0.00 32 LEU A C 2
ATOM 1448 O O . LEU A 1 32 ? 2.767 5.746 0.250 1.00 0.00 32 LEU A O 2
ATOM 1464 N N . ALA A 1 33 ? 1.622 7.212 -1.016 1.00 0.00 33 ALA A N 2
ATOM 1465 C CA . ALA A 1 33 ? 0.459 7.231 -0.136 1.00 0.00 33 ALA A CA 2
ATOM 1466 C C . ALA A 1 33 ? -0.325 5.927 -0.236 1.00 0.00 33 ALA A C 2
ATOM 1467 O O . ALA A 1 33 ? -0.268 5.232 -1.251 1.00 0.00 33 ALA A O 2
ATOM 1474 N N . CYS A 1 34 ? -1.058 5.600 0.824 1.00 0.00 34 CYS A N 2
ATOM 1475 C CA . CYS A 1 34 ? -1.853 4.379 0.857 1.00 0.00 34 CYS A CA 2
ATOM 1476 C C . CYS A 1 34 ? -3.309 4.668 0.501 1.00 0.00 34 CYS A C 2
ATOM 1477 O O . CYS A 1 34 ? -4.009 5.371 1.229 1.00 0.00 34 CYS A O 2
ATOM 1484 N N . ASP A 1 35 ? -3.756 4.122 -0.624 1.00 0.00 35 ASP A N 2
ATOM 1485 C CA . ASP A 1 35 ? -5.128 4.319 -1.078 1.00 0.00 35 ASP A CA 2
ATOM 1486 C C . ASP A 1 35 ? -6.118 4.034 0.047 1.00 0.00 35 ASP A C 2
ATOM 1487 O O . ASP A 1 35 ? -7.158 4.683 0.152 1.00 0.00 35 ASP A O 2
ATOM 1496 N N . GLY A 1 36 ? -5.788 3.056 0.886 1.00 0.00 36 GLY A N 2
ATOM 1497 C CA . GLY A 1 36 ? -6.659 2.700 1.990 1.00 0.00 36 GLY A CA 2
ATOM 1498 C C . GLY A 1 36 ? -7.006 3.891 2.862 1.00 0.00 36 GLY A C 2
ATOM 1499 O O . GLY A 1 36 ? -8.132 4.387 2.829 1.00 0.00 36 GLY A O 2
ATOM 1503 N N . CYS A 1 37 ? -6.036 4.351 3.645 1.00 0.00 37 CYS A N 2
ATOM 1504 C CA . CYS A 1 37 ? -6.244 5.490 4.532 1.00 0.00 37 CYS A CA 2
ATOM 1505 C C . CYS A 1 37 ? -5.704 6.773 3.905 1.00 0.00 37 CYS A C 2
ATOM 1506 O O . CYS A 1 37 ? -6.382 7.799 3.884 1.00 0.00 37 CYS A O 2
ATOM 1513 N N . GLY A 1 38 ? -4.478 6.705 3.395 1.00 0.00 38 GLY A N 2
ATOM 1514 C CA . GLY A 1 38 ? -3.867 7.867 2.775 1.00 0.00 38 GLY A CA 2
ATOM 1515 C C . GLY A 1 38 ? -2.553 8.248 3.427 1.00 0.00 38 GLY A C 2
ATOM 1516 O O . GLY A 1 38 ? -2.208 9.428 3.501 1.00 0.00 38 GLY A O 2
ATOM 1520 N N . VAL A 1 39 ? -1.818 7.249 3.903 1.00 0.00 39 VAL A N 2
ATOM 1521 C CA . VAL A 1 39 ? -0.534 7.485 4.552 1.00 0.00 39 VAL A CA 2
ATOM 1522 C C . VAL A 1 39 ? 0.624 7.102 3.638 1.00 0.00 39 VAL A C 2
ATOM 1523 O O . VAL A 1 39 ? 0.496 6.211 2.798 1.00 0.00 39 VAL A O 2
ATOM 1536 N N . TRP A 1 40 ? 1.753 7.779 3.807 1.00 0.00 40 TRP A N 2
ATOM 1537 C CA . TRP A 1 40 ? 2.935 7.509 2.997 1.00 0.00 40 TRP A CA 2
ATOM 1538 C C . TRP A 1 40 ? 3.936 6.650 3.763 1.00 0.00 40 TRP A C 2
ATOM 1539 O O . TRP A 1 40 ? 4.069 6.773 4.981 1.00 0.00 40 TRP A O 2
ATOM 1560 N N . HIS A 1 41 ? 4.637 5.781 3.042 1.00 0.00 41 HIS A N 2
ATOM 1561 C CA . HIS A 1 41 ? 5.627 4.902 3.655 1.00 0.00 41 HIS A CA 2
ATOM 1562 C C . HIS A 1 41 ? 6.848 4.748 2.755 1.00 0.00 41 HIS A C 2
ATOM 1563 O O . HIS A 1 41 ? 6.786 5.019 1.555 1.00 0.00 41 HIS A O 2
ATOM 1578 N N . HIS A 1 42 ? 7.959 4.312 3.341 1.00 0.00 42 HIS A N 2
ATOM 1579 C CA . HIS A 1 42 ? 9.195 4.122 2.591 1.00 0.00 42 HIS A CA 2
ATOM 1580 C C . HIS A 1 42 ? 9.011 3.076 1.496 1.00 0.00 42 HIS A C 2
ATOM 1581 O O . HIS A 1 42 ? 8.918 1.880 1.773 1.00 0.00 42 HIS A O 2
ATOM 1595 N N . THR A 1 43 ? 8.958 3.535 0.249 1.00 0.00 43 THR A N 2
ATOM 1596 C CA . THR A 1 43 ? 8.783 2.640 -0.888 1.00 0.00 43 THR A CA 2
ATOM 1597 C C . THR A 1 43 ? 9.640 1.388 -0.739 1.00 0.00 43 THR A C 2
ATOM 1598 O O . THR A 1 43 ? 9.280 0.317 -1.227 1.00 0.00 43 THR A O 2
ATOM 1609 N N . ARG A 1 44 ? 10.774 1.530 -0.062 1.00 0.00 44 ARG A N 2
ATOM 1610 C CA . ARG A 1 44 ? 11.683 0.410 0.150 1.00 0.00 44 ARG A CA 2
ATOM 1611 C C . ARG A 1 44 ? 11.167 -0.506 1.257 1.00 0.00 44 ARG A C 2
ATOM 1612 O O . ARG A 1 44 ? 11.088 -1.723 1.085 1.00 0.00 44 ARG A O 2
ATOM 1633 N N . CYS A 1 45 ? 10.818 0.087 2.394 1.00 0.00 45 CYS A N 2
ATOM 1634 C CA . CYS A 1 45 ? 10.311 -0.673 3.530 1.00 0.00 45 CYS A CA 2
ATOM 1635 C C . CYS A 1 45 ? 9.126 -1.542 3.117 1.00 0.00 45 CYS A C 2
ATOM 1636 O O . CYS A 1 45 ? 8.908 -2.617 3.676 1.00 0.00 45 CYS A O 2
ATOM 1643 N N . ILE A 1 46 ? 8.365 -1.068 2.136 1.00 0.00 46 ILE A N 2
ATOM 1644 C CA . ILE A 1 46 ? 7.204 -1.802 1.649 1.00 0.00 46 ILE A CA 2
ATOM 1645 C C . ILE A 1 46 ? 7.614 -2.877 0.648 1.00 0.00 46 ILE A C 2
ATOM 1646 O O . ILE A 1 46 ? 6.860 -3.812 0.382 1.00 0.00 46 ILE A O 2
ATOM 1662 N N . GLY A 1 47 ? 8.816 -2.737 0.097 1.00 0.00 47 GLY A N 2
ATOM 1663 C CA . GLY A 1 47 ? 9.306 -3.705 -0.868 1.00 0.00 47 GLY A CA 2
ATOM 1664 C C . GLY A 1 47 ? 9.203 -3.204 -2.295 1.00 0.00 47 GLY A C 2
ATOM 1665 O O . GLY A 1 47 ? 8.478 -3.777 -3.109 1.00 0.00 47 GLY A O 2
ATOM 1669 N N . ILE A 1 48 ? 9.927 -2.132 -2.598 1.00 0.00 48 ILE A N 2
ATOM 1670 C CA . ILE A 1 48 ? 9.912 -1.555 -3.937 1.00 0.00 48 ILE A CA 2
ATOM 1671 C C . ILE A 1 48 ? 11.189 -0.768 -4.210 1.00 0.00 48 ILE A C 2
ATOM 1672 O O . ILE A 1 48 ? 11.505 0.187 -3.503 1.00 0.00 48 ILE A O 2
ATOM 1688 N N . ASN A 1 49 ? 11.920 -1.176 -5.243 1.00 0.00 49 ASN A N 2
ATOM 1689 C CA . ASN A 1 49 ? 13.163 -0.508 -5.611 1.00 0.00 49 ASN A CA 2
ATOM 1690 C C . ASN A 1 49 ? 13.001 0.260 -6.920 1.00 0.00 49 ASN A C 2
ATOM 1691 O O . ASN A 1 49 ? 12.051 0.036 -7.669 1.00 0.00 49 ASN A O 2
ATOM 1702 N N . ASN A 1 50 ? 13.936 1.166 -7.187 1.00 0.00 50 ASN A N 2
ATOM 1703 C CA . ASN A 1 50 ? 13.897 1.967 -8.405 1.00 0.00 50 ASN A CA 2
ATOM 1704 C C . ASN A 1 50 ? 13.721 1.081 -9.634 1.00 0.00 50 ASN A C 2
ATOM 1705 O O . ASN A 1 50 ? 13.230 1.529 -10.670 1.00 0.00 50 ASN A O 2
ATOM 1716 N N . ALA A 1 51 ? 14.124 -0.180 -9.511 1.00 0.00 51 ALA A N 2
ATOM 1717 C CA . ALA A 1 51 ? 14.008 -1.130 -10.610 1.00 0.00 51 ALA A CA 2
ATOM 1718 C C . ALA A 1 51 ? 12.641 -1.805 -10.611 1.00 0.00 51 ALA A C 2
ATOM 1719 O O . ALA A 1 51 ? 12.527 -2.998 -10.895 1.00 0.00 51 ALA A O 2
ATOM 1726 N N . ASP A 1 52 ? 11.607 -1.036 -10.290 1.00 0.00 52 ASP A N 2
ATOM 1727 C CA . ASP A 1 52 ? 10.246 -1.561 -10.254 1.00 0.00 52 ASP A CA 2
ATOM 1728 C C . ASP A 1 52 ? 9.234 -0.434 -10.073 1.00 0.00 52 ASP A C 2
ATOM 1729 O O . ASP A 1 52 ? 9.307 0.330 -9.111 1.00 0.00 52 ASP A O 2
ATOM 1738 N N . ALA A 1 53 ? 8.291 -0.336 -11.004 1.00 0.00 53 ALA A N 2
ATOM 1739 C CA . ALA A 1 53 ? 7.264 0.696 -10.947 1.00 0.00 53 ALA A CA 2
ATOM 1740 C C . ALA A 1 53 ? 6.389 0.532 -9.709 1.00 0.00 53 ALA A C 2
ATOM 1741 O O . ALA A 1 53 ? 6.559 -0.413 -8.937 1.00 0.00 53 ALA A O 2
ATOM 1748 N N . LEU A 1 54 ? 5.452 1.455 -9.526 1.00 0.00 54 LEU A N 2
ATOM 1749 C CA . LEU A 1 54 ? 4.549 1.413 -8.381 1.00 0.00 54 LEU A CA 2
ATOM 1750 C C . LEU A 1 54 ? 3.300 0.599 -8.702 1.00 0.00 54 LEU A C 2
ATOM 1751 O O . LEU A 1 54 ? 2.777 0.633 -9.816 1.00 0.00 54 LEU A O 2
ATOM 1767 N N . PRO A 1 55 ? 2.807 -0.149 -7.704 1.00 0.00 55 PRO A N 2
ATOM 1768 C CA . PRO A 1 55 ? 1.612 -0.983 -7.855 1.00 0.00 55 PRO A CA 2
ATOM 1769 C C . PRO A 1 55 ? 0.339 -0.153 -7.992 1.00 0.00 55 PRO A C 2
ATOM 1770 O O . PRO A 1 55 ? 0.127 0.802 -7.246 1.00 0.00 55 PRO A O 2
ATOM 1781 N N . SER A 1 56 ? -0.504 -0.525 -8.950 1.00 0.00 56 SER A N 2
ATOM 1782 C CA . SER A 1 56 ? -1.754 0.187 -9.186 1.00 0.00 56 SER A CA 2
ATOM 1783 C C . SER A 1 56 ? -2.443 0.527 -7.868 1.00 0.00 56 SER A C 2
ATOM 1784 O O . SER A 1 56 ? -2.954 1.633 -7.688 1.00 0.00 56 SER A O 2
ATOM 1792 N N . LYS A 1 57 ? -2.454 -0.432 -6.949 1.00 0.00 57 LYS A N 2
ATOM 1793 C CA . LYS A 1 57 ? -3.078 -0.236 -5.646 1.00 0.00 57 LYS A CA 2
ATOM 1794 C C . LYS A 1 57 ? -2.159 -0.711 -4.525 1.00 0.00 57 LYS A C 2
ATOM 1795 O O . LYS A 1 57 ? -1.631 -1.823 -4.570 1.00 0.00 57 LYS A O 2
ATOM 1814 N N . PHE A 1 58 ? -1.972 0.138 -3.520 1.00 0.00 58 PHE A N 2
ATOM 1815 C CA . PHE A 1 58 ? -1.117 -0.195 -2.387 1.00 0.00 58 PHE A CA 2
ATOM 1816 C C . PHE A 1 58 ? -1.884 -0.080 -1.073 1.00 0.00 58 PHE A C 2
ATOM 1817 O O . PHE A 1 58 ? -2.609 0.890 -0.847 1.00 0.00 58 PHE A O 2
ATOM 1834 N N . LEU A 1 59 ? -1.721 -1.077 -0.211 1.00 0.00 59 LEU A N 2
ATOM 1835 C CA . LEU A 1 59 ? -2.398 -1.090 1.081 1.00 0.00 59 LEU A CA 2
ATOM 1836 C C . LEU A 1 59 ? -1.396 -1.247 2.220 1.00 0.00 59 LEU A C 2
ATOM 1837 O O . LEU A 1 59 ? -0.622 -2.204 2.253 1.00 0.00 59 LEU A O 2
ATOM 1853 N N . CYS A 1 60 ? -1.417 -0.302 3.154 1.00 0.00 60 CYS A N 2
ATOM 1854 C CA . CYS A 1 60 ? -0.512 -0.335 4.297 1.00 0.00 60 CYS A CA 2
ATOM 1855 C C . CYS A 1 60 ? -0.939 -1.406 5.297 1.00 0.00 60 CYS A C 2
ATOM 1856 O O . CYS A 1 60 ? -2.129 -1.664 5.478 1.00 0.00 60 CYS A O 2
ATOM 1863 N N . PHE A 1 61 ? 0.042 -2.026 5.946 1.00 0.00 61 PHE A N 2
ATOM 1864 C CA . PHE A 1 61 ? -0.231 -3.069 6.928 1.00 0.00 61 PHE A CA 2
ATOM 1865 C C . PHE A 1 61 ? -1.470 -2.730 7.751 1.00 0.00 61 PHE A C 2
ATOM 1866 O O . PHE A 1 61 ? -2.425 -3.505 7.802 1.00 0.00 61 PHE A O 2
ATOM 1883 N N . ARG A 1 62 ? -1.446 -1.567 8.394 1.00 0.00 62 ARG A N 2
ATOM 1884 C CA . ARG A 1 62 ? -2.566 -1.126 9.217 1.00 0.00 62 ARG A CA 2
ATOM 1885 C C . ARG A 1 62 ? -3.890 -1.323 8.484 1.00 0.00 62 ARG A C 2
ATOM 1886 O O . ARG A 1 62 ? -4.897 -1.695 9.088 1.00 0.00 62 ARG A O 2
ATOM 1907 N N . CYS A 1 63 ? -3.881 -1.072 7.179 1.00 0.00 63 CYS A N 2
ATOM 1908 C CA . CYS A 1 63 ? -5.080 -1.221 6.363 1.00 0.00 63 CYS A CA 2
ATOM 1909 C C . CYS A 1 63 ? -5.326 -2.687 6.021 1.00 0.00 63 CYS A C 2
ATOM 1910 O O . CYS A 1 63 ? -6.457 -3.171 6.093 1.00 0.00 63 CYS A O 2
ATOM 1917 N N . ILE A 1 64 ? -4.261 -3.389 5.649 1.00 0.00 64 ILE A N 2
ATOM 1918 C CA . ILE A 1 64 ? -4.361 -4.800 5.297 1.00 0.00 64 ILE A CA 2
ATOM 1919 C C . ILE A 1 64 ? -5.388 -5.513 6.171 1.00 0.00 64 ILE A C 2
ATOM 1920 O O . ILE A 1 64 ? -6.173 -6.326 5.684 1.00 0.00 64 ILE A O 2
ATOM 1936 N N . GLU A 1 65 ? -5.376 -5.201 7.463 1.00 0.00 65 GLU A N 2
ATOM 1937 C CA . GLU A 1 65 ? -6.308 -5.812 8.404 1.00 0.00 65 GLU A CA 2
ATOM 1938 C C . GLU A 1 65 ? -7.645 -5.078 8.399 1.00 0.00 65 GLU A C 2
ATOM 1939 O O . GLU A 1 65 ? -8.701 -5.686 8.586 1.00 0.00 65 GLU A O 2
ATOM 1951 N N . LEU A 1 66 ? -7.594 -3.768 8.184 1.00 0.00 66 LEU A N 2
ATOM 1952 C CA . LEU A 1 66 ? -8.801 -2.950 8.155 1.00 0.00 66 LEU A CA 2
ATOM 1953 C C . LEU A 1 66 ? -9.780 -3.460 7.103 1.00 0.00 66 LEU A C 2
ATOM 1954 O O . LEU A 1 66 ? -10.981 -3.561 7.355 1.00 0.00 66 LEU A O 2
ATOM 1970 N N . SER A 1 67 ? -9.258 -3.782 5.924 1.00 0.00 67 SER A N 2
ATOM 1971 C CA . SER A 1 67 ? -10.086 -4.281 4.832 1.00 0.00 67 SER A CA 2
ATOM 1972 C C . SER A 1 67 ? -10.919 -5.477 5.284 1.00 0.00 67 SER A C 2
ATOM 1973 O O . SER A 1 67 ? -10.516 -6.227 6.172 1.00 0.00 67 SER A O 2
ATOM 1981 N N . GLY A 1 68 ? -12.084 -5.647 4.666 1.00 0.00 68 GLY A N 2
ATOM 1982 C CA . GLY A 1 68 ? -12.956 -6.752 5.017 1.00 0.00 68 GLY A CA 2
ATOM 1983 C C . GLY A 1 68 ? -12.195 -8.046 5.229 1.00 0.00 68 GLY A C 2
ATOM 1984 O O . GLY A 1 68 ? -11.254 -8.364 4.501 1.00 0.00 68 GLY A O 2
ATOM 1988 N N . PRO A 1 69 ? -12.603 -8.817 6.248 1.00 0.00 69 PRO A N 2
ATOM 1989 C CA . PRO A 1 69 ? -11.966 -10.095 6.578 1.00 0.00 69 PRO A CA 2
ATOM 1990 C C . PRO A 1 69 ? -12.240 -11.167 5.529 1.00 0.00 69 PRO A C 2
ATOM 1991 O O . PRO A 1 69 ? -13.355 -11.281 5.020 1.00 0.00 69 PRO A O 2
ATOM 2002 N N . SER A 1 70 ? -11.216 -11.952 5.209 1.00 0.00 70 SER A N 2
ATOM 2003 C CA . SER A 1 70 ? -11.346 -13.013 4.218 1.00 0.00 70 SER A CA 2
ATOM 2004 C C . SER A 1 70 ? -10.113 -13.913 4.219 1.00 0.00 70 SER A C 2
ATOM 2005 O O . SER A 1 70 ? -8.984 -13.437 4.337 1.00 0.00 70 SER A O 2
ATOM 2013 N N . SER A 1 71 ? -10.339 -15.216 4.089 1.00 0.00 71 SER A N 2
ATOM 2014 C CA . SER A 1 71 ? -9.249 -16.184 4.079 1.00 0.00 71 SER A CA 2
ATOM 2015 C C . SER A 1 71 ? -8.439 -16.077 2.790 1.00 0.00 71 SER A C 2
ATOM 2016 O O . SER A 1 71 ? -7.221 -15.907 2.821 1.00 0.00 71 SER A O 2
ATOM 2024 N N . GLY A 1 72 ? -9.127 -16.178 1.656 1.00 0.00 72 GLY A N 2
ATOM 2025 C CA . GLY A 1 72 ? -8.457 -16.091 0.372 1.00 0.00 72 GLY A CA 2
ATOM 2026 C C . GLY A 1 72 ? -7.435 -17.193 0.176 1.00 0.00 72 GLY A C 2
ATOM 2027 O O . GLY A 1 72 ? -6.851 -17.283 -0.903 1.00 0.00 72 GLY A O 2
ATOM 2033 N N . GLY A 1 1 ? -1.345 15.523 38.716 1.00 0.00 1 GLY A N 3
ATOM 2034 C CA . GLY A 1 1 ? -0.298 16.129 37.915 1.00 0.00 1 GLY A CA 3
ATOM 2035 C C . GLY A 1 1 ? -0.825 16.721 36.623 1.00 0.00 1 GLY A C 3
ATOM 2036 O O . GLY A 1 1 ? -1.550 16.060 35.880 1.00 0.00 1 GLY A O 3
ATOM 2040 N N . SER A 1 2 ? -0.461 17.971 36.356 1.00 0.00 2 SER A N 3
ATOM 2041 C CA . SER A 1 2 ? -0.907 18.655 35.147 1.00 0.00 2 SER A CA 3
ATOM 2042 C C . SER A 1 2 ? -0.168 18.128 33.921 1.00 0.00 2 SER A C 3
ATOM 2043 O O . SER A 1 2 ? 1.060 18.056 33.906 1.00 0.00 2 SER A O 3
ATOM 2051 N N . SER A 1 3 ? -0.927 17.761 32.893 1.00 0.00 3 SER A N 3
ATOM 2052 C CA . SER A 1 3 ? -0.346 17.237 31.663 1.00 0.00 3 SER A CA 3
ATOM 2053 C C . SER A 1 3 ? -0.120 18.355 30.649 1.00 0.00 3 SER A C 3
ATOM 2054 O O . SER A 1 3 ? 0.991 18.545 30.156 1.00 0.00 3 SER A O 3
ATOM 2062 N N . GLY A 1 4 ? -1.183 19.092 30.344 1.00 0.00 4 GLY A N 3
ATOM 2063 C CA . GLY A 1 4 ? -1.081 20.182 29.391 1.00 0.00 4 GLY A CA 3
ATOM 2064 C C . GLY A 1 4 ? -2.397 20.470 28.697 1.00 0.00 4 GLY A C 3
ATOM 2065 O O . GLY A 1 4 ? -3.406 19.821 28.970 1.00 0.00 4 GLY A O 3
ATOM 2069 N N . SER A 1 5 ? -2.388 21.448 27.796 1.00 0.00 5 SER A N 3
ATOM 2070 C CA . SER A 1 5 ? -3.591 21.825 27.065 1.00 0.00 5 SER A CA 3
ATOM 2071 C C . SER A 1 5 ? -3.748 20.980 25.804 1.00 0.00 5 SER A C 3
ATOM 2072 O O . SER A 1 5 ? -4.701 20.212 25.673 1.00 0.00 5 SER A O 3
ATOM 2080 N N . SER A 1 6 ? -2.804 21.126 24.880 1.00 0.00 6 SER A N 3
ATOM 2081 C CA . SER A 1 6 ? -2.838 20.380 23.628 1.00 0.00 6 SER A CA 3
ATOM 2082 C C . SER A 1 6 ? -1.504 20.487 22.895 1.00 0.00 6 SER A C 3
ATOM 2083 O O . SER A 1 6 ? -1.134 21.554 22.409 1.00 0.00 6 SER A O 3
ATOM 2091 N N . GLY A 1 7 ? -0.786 19.370 22.821 1.00 0.00 7 GLY A N 3
ATOM 2092 C CA . GLY A 1 7 ? 0.499 19.359 22.147 1.00 0.00 7 GLY A CA 3
ATOM 2093 C C . GLY A 1 7 ? 0.997 17.954 21.872 1.00 0.00 7 GLY A C 3
ATOM 2094 O O . GLY A 1 7 ? 2.160 17.640 22.125 1.00 0.00 7 GLY A O 3
ATOM 2098 N N . MET A 1 8 ? 0.115 17.105 21.355 1.00 0.00 8 MET A N 3
ATOM 2099 C CA . MET A 1 8 ? 0.472 15.725 21.047 1.00 0.00 8 MET A CA 3
ATOM 2100 C C . MET A 1 8 ? 0.061 15.363 19.623 1.00 0.00 8 MET A C 3
ATOM 2101 O O . MET A 1 8 ? -0.978 14.741 19.407 1.00 0.00 8 MET A O 3
ATOM 2115 N N . GLU A 1 9 ? 0.885 15.756 18.656 1.00 0.00 9 GLU A N 3
ATOM 2116 C CA . GLU A 1 9 ? 0.605 15.473 17.253 1.00 0.00 9 GLU A CA 3
ATOM 2117 C C . GLU A 1 9 ? 1.878 15.067 16.516 1.00 0.00 9 GLU A C 3
ATOM 2118 O O . GLU A 1 9 ? 2.947 15.632 16.745 1.00 0.00 9 GLU A O 3
ATOM 2130 N N . ARG A 1 10 ? 1.754 14.084 15.631 1.00 0.00 10 ARG A N 3
ATOM 2131 C CA . ARG A 1 10 ? 2.894 13.600 14.861 1.00 0.00 10 ARG A CA 3
ATOM 2132 C C . ARG A 1 10 ? 2.495 13.325 13.414 1.00 0.00 10 ARG A C 3
ATOM 2133 O O . ARG A 1 10 ? 1.479 12.683 13.151 1.00 0.00 10 ARG A O 3
ATOM 2154 N N . GLY A 1 11 ? 3.303 13.816 12.479 1.00 0.00 11 GLY A N 3
ATOM 2155 C CA . GLY A 1 11 ? 3.018 13.613 11.071 1.00 0.00 11 GLY A CA 3
ATOM 2156 C C . GLY A 1 11 ? 2.472 14.860 10.404 1.00 0.00 11 GLY A C 3
ATOM 2157 O O . GLY A 1 11 ? 1.487 15.438 10.863 1.00 0.00 11 GLY A O 3
ATOM 2161 N N . VAL A 1 12 ? 3.115 15.278 9.318 1.00 0.00 12 VAL A N 3
ATOM 2162 C CA . VAL A 1 12 ? 2.689 16.466 8.587 1.00 0.00 12 VAL A CA 3
ATOM 2163 C C . VAL A 1 12 ? 1.169 16.563 8.536 1.00 0.00 12 VAL A C 3
ATOM 2164 O O . VAL A 1 12 ? 0.468 15.558 8.654 1.00 0.00 12 VAL A O 3
ATOM 2177 N N . ASP A 1 13 ? 0.665 17.780 8.357 1.00 0.00 13 ASP A N 3
ATOM 2178 C CA . ASP A 1 13 ? -0.773 18.009 8.288 1.00 0.00 13 ASP A CA 3
ATOM 2179 C C . ASP A 1 13 ? -1.305 17.706 6.891 1.00 0.00 13 ASP A C 3
ATOM 2180 O O . ASP A 1 13 ? -2.121 16.804 6.709 1.00 0.00 13 ASP A O 3
ATOM 2189 N N . ASN A 1 14 ? -0.836 18.467 5.907 1.00 0.00 14 ASN A N 3
ATOM 2190 C CA . ASN A 1 14 ? -1.266 18.281 4.525 1.00 0.00 14 ASN A CA 3
ATOM 2191 C C . ASN A 1 14 ? -1.219 16.807 4.135 1.00 0.00 14 ASN A C 3
ATOM 2192 O O . ASN A 1 14 ? -2.256 16.171 3.945 1.00 0.00 14 ASN A O 3
ATOM 2203 N N . TRP A 1 15 ? -0.010 16.270 4.019 1.00 0.00 15 TRP A N 3
ATOM 2204 C CA . TRP A 1 15 ? 0.173 14.870 3.652 1.00 0.00 15 TRP A CA 3
ATOM 2205 C C . TRP A 1 15 ? 0.656 14.053 4.845 1.00 0.00 15 TRP A C 3
ATOM 2206 O O . TRP A 1 15 ? 1.785 14.220 5.308 1.00 0.00 15 TRP A O 3
ATOM 2227 N N . LYS A 1 16 ? -0.204 13.169 5.338 1.00 0.00 16 LYS A N 3
ATOM 2228 C CA . LYS A 1 16 ? 0.136 12.324 6.477 1.00 0.00 16 LYS A CA 3
ATOM 2229 C C . LYS A 1 16 ? 1.353 11.457 6.168 1.00 0.00 16 LYS A C 3
ATOM 2230 O O . LYS A 1 16 ? 1.245 10.442 5.480 1.00 0.00 16 LYS A O 3
ATOM 2249 N N . VAL A 1 17 ? 2.509 11.864 6.681 1.00 0.00 17 VAL A N 3
ATOM 2250 C CA . VAL A 1 17 ? 3.746 11.123 6.462 1.00 0.00 17 VAL A CA 3
ATOM 2251 C C . VAL A 1 17 ? 4.121 10.304 7.692 1.00 0.00 17 VAL A C 3
ATOM 2252 O O . VAL A 1 17 ? 4.736 10.816 8.628 1.00 0.00 17 VAL A O 3
ATOM 2265 N N . ASP A 1 18 ? 3.747 9.029 7.683 1.00 0.00 18 ASP A N 3
ATOM 2266 C CA . ASP A 1 18 ? 4.046 8.137 8.797 1.00 0.00 18 ASP A CA 3
ATOM 2267 C C . ASP A 1 18 ? 4.665 6.835 8.300 1.00 0.00 18 ASP A C 3
ATOM 2268 O O . ASP A 1 18 ? 4.178 6.227 7.346 1.00 0.00 18 ASP A O 3
ATOM 2277 N N . CYS A 1 19 ? 5.744 6.412 8.951 1.00 0.00 19 CYS A N 3
ATOM 2278 C CA . CYS A 1 19 ? 6.432 5.184 8.575 1.00 0.00 19 CYS A CA 3
ATOM 2279 C C . CYS A 1 19 ? 6.426 4.182 9.726 1.00 0.00 19 CYS A C 3
ATOM 2280 O O . CYS A 1 19 ? 5.895 4.459 10.802 1.00 0.00 19 CYS A O 3
ATOM 2287 N N . LYS A 1 20 ? 7.020 3.017 9.493 1.00 0.00 20 LYS A N 3
ATOM 2288 C CA . LYS A 1 20 ? 7.086 1.974 10.509 1.00 0.00 20 LYS A CA 3
ATOM 2289 C C . LYS A 1 20 ? 8.352 2.110 11.348 1.00 0.00 20 LYS A C 3
ATOM 2290 O O . LYS A 1 20 ? 8.344 1.846 12.551 1.00 0.00 20 LYS A O 3
ATOM 2309 N N . CYS A 1 21 ? 9.439 2.526 10.707 1.00 0.00 21 CYS A N 3
ATOM 2310 C CA . CYS A 1 21 ? 10.714 2.699 11.393 1.00 0.00 21 CYS A CA 3
ATOM 2311 C C . CYS A 1 21 ? 10.637 3.841 12.403 1.00 0.00 21 CYS A C 3
ATOM 2312 O O . CYS A 1 21 ? 11.082 3.707 13.542 1.00 0.00 21 CYS A O 3
ATOM 2319 N N . GLY A 1 22 ? 10.069 4.964 11.975 1.00 0.00 22 GLY A N 3
ATOM 2320 C CA . GLY A 1 22 ? 9.944 6.113 12.853 1.00 0.00 22 GLY A CA 3
ATOM 2321 C C . GLY A 1 22 ? 9.759 7.409 12.089 1.00 0.00 22 GLY A C 3
ATOM 2322 O O . GLY A 1 22 ? 9.018 8.293 12.521 1.00 0.00 22 GLY A O 3
ATOM 2326 N N . THR A 1 23 ? 10.434 7.525 10.949 1.00 0.00 23 THR A N 3
ATOM 2327 C CA . THR A 1 23 ? 10.342 8.723 10.125 1.00 0.00 23 THR A CA 3
ATOM 2328 C C . THR A 1 23 ? 8.891 9.059 9.804 1.00 0.00 23 THR A C 3
ATOM 2329 O O . THR A 1 23 ? 8.231 8.349 9.044 1.00 0.00 23 THR A O 3
ATOM 2340 N N . LYS A 1 24 ? 8.398 10.148 10.385 1.00 0.00 24 LYS A N 3
ATOM 2341 C CA . LYS A 1 24 ? 7.024 10.581 10.160 1.00 0.00 24 LYS A CA 3
ATOM 2342 C C . LYS A 1 24 ? 6.987 11.981 9.555 1.00 0.00 24 LYS A C 3
ATOM 2343 O O . LYS A 1 24 ? 5.978 12.680 9.646 1.00 0.00 24 LYS A O 3
ATOM 2362 N N . ASP A 1 25 ? 8.092 12.382 8.937 1.00 0.00 25 ASP A N 3
ATOM 2363 C CA . ASP A 1 25 ? 8.185 13.698 8.315 1.00 0.00 25 ASP A CA 3
ATOM 2364 C C . ASP A 1 25 ? 8.823 13.602 6.932 1.00 0.00 25 ASP A C 3
ATOM 2365 O O . ASP A 1 25 ? 9.304 12.541 6.532 1.00 0.00 25 ASP A O 3
ATOM 2374 N N . ASP A 1 26 ? 8.824 14.715 6.208 1.00 0.00 26 ASP A N 3
ATOM 2375 C CA . ASP A 1 26 ? 9.403 14.757 4.870 1.00 0.00 26 ASP A CA 3
ATOM 2376 C C . ASP A 1 26 ? 10.881 15.131 4.929 1.00 0.00 26 ASP A C 3
ATOM 2377 O O . ASP A 1 26 ? 11.229 16.297 5.121 1.00 0.00 26 ASP A O 3
ATOM 2386 N N . ASP A 1 27 ? 11.745 14.136 4.765 1.00 0.00 27 ASP A N 3
ATOM 2387 C CA . ASP A 1 27 ? 13.186 14.361 4.799 1.00 0.00 27 ASP A CA 3
ATOM 2388 C C . ASP A 1 27 ? 13.731 14.610 3.396 1.00 0.00 27 ASP A C 3
ATOM 2389 O O . ASP A 1 27 ? 14.216 15.699 3.092 1.00 0.00 27 ASP A O 3
ATOM 2398 N N . GLY A 1 28 ? 13.647 13.592 2.545 1.00 0.00 28 GLY A N 3
ATOM 2399 C CA . GLY A 1 28 ? 14.137 13.720 1.185 1.00 0.00 28 GLY A CA 3
ATOM 2400 C C . GLY A 1 28 ? 14.316 12.378 0.504 1.00 0.00 28 GLY A C 3
ATOM 2401 O O . GLY A 1 28 ? 15.249 12.190 -0.276 1.00 0.00 28 GLY A O 3
ATOM 2405 N N . GLU A 1 29 ? 13.420 11.441 0.801 1.00 0.00 29 GLU A N 3
ATOM 2406 C CA . GLU A 1 29 ? 13.486 10.109 0.213 1.00 0.00 29 GLU A CA 3
ATOM 2407 C C . GLU A 1 29 ? 12.193 9.776 -0.527 1.00 0.00 29 GLU A C 3
ATOM 2408 O O . GLU A 1 29 ? 11.132 10.317 -0.217 1.00 0.00 29 GLU A O 3
ATOM 2420 N N . ARG A 1 30 ? 12.292 8.883 -1.506 1.00 0.00 30 ARG A N 3
ATOM 2421 C CA . ARG A 1 30 ? 11.132 8.479 -2.292 1.00 0.00 30 ARG A CA 3
ATOM 2422 C C . ARG A 1 30 ? 10.069 7.839 -1.403 1.00 0.00 30 ARG A C 3
ATOM 2423 O O . ARG A 1 30 ? 10.370 6.965 -0.591 1.00 0.00 30 ARG A O 3
ATOM 2444 N N . MET A 1 31 ? 8.827 8.282 -1.563 1.00 0.00 31 MET A N 3
ATOM 2445 C CA . MET A 1 31 ? 7.720 7.752 -0.775 1.00 0.00 31 MET A CA 3
ATOM 2446 C C . MET A 1 31 ? 6.503 7.489 -1.656 1.00 0.00 31 MET A C 3
ATOM 2447 O O . MET A 1 31 ? 6.529 7.744 -2.861 1.00 0.00 31 MET A O 3
ATOM 2461 N N . LEU A 1 32 ? 5.438 6.978 -1.048 1.00 0.00 32 LEU A N 3
ATOM 2462 C CA . LEU A 1 32 ? 4.210 6.680 -1.778 1.00 0.00 32 LEU A CA 3
ATOM 2463 C C . LEU A 1 32 ? 3.023 6.574 -0.826 1.00 0.00 32 LEU A C 3
ATOM 2464 O O . LEU A 1 32 ? 3.116 5.954 0.232 1.00 0.00 32 LEU A O 3
ATOM 2480 N N . ALA A 1 33 ? 1.906 7.183 -1.212 1.00 0.00 33 ALA A N 3
ATOM 2481 C CA . ALA A 1 33 ? 0.699 7.154 -0.395 1.00 0.00 33 ALA A CA 3
ATOM 2482 C C . ALA A 1 33 ? -0.021 5.816 -0.527 1.00 0.00 33 ALA A C 3
ATOM 2483 O O . ALA A 1 33 ? -0.124 5.259 -1.620 1.00 0.00 33 ALA A O 3
ATOM 2490 N N . CYS A 1 34 ? -0.516 5.303 0.595 1.00 0.00 34 CYS A N 3
ATOM 2491 C CA . CYS A 1 34 ? -1.225 4.029 0.606 1.00 0.00 34 CYS A CA 3
ATOM 2492 C C . CYS A 1 34 ? -2.650 4.195 0.087 1.00 0.00 34 CYS A C 3
ATOM 2493 O O . CYS A 1 34 ? -3.492 4.812 0.741 1.00 0.00 34 CYS A O 3
ATOM 2500 N N . ASP A 1 35 ? -2.914 3.641 -1.091 1.00 0.00 35 ASP A N 3
ATOM 2501 C CA . ASP A 1 35 ? -4.237 3.726 -1.697 1.00 0.00 35 ASP A CA 3
ATOM 2502 C C . ASP A 1 35 ? -5.322 3.367 -0.687 1.00 0.00 35 ASP A C 3
ATOM 2503 O O . ASP A 1 35 ? -6.392 3.974 -0.667 1.00 0.00 35 ASP A O 3
ATOM 2512 N N . GLY A 1 36 ? -5.039 2.374 0.150 1.00 0.00 36 GLY A N 3
ATOM 2513 C CA . GLY A 1 36 ? -6.000 1.950 1.151 1.00 0.00 36 GLY A CA 3
ATOM 2514 C C . GLY A 1 36 ? -6.528 3.107 1.976 1.00 0.00 36 GLY A C 3
ATOM 2515 O O . GLY A 1 36 ? -7.659 3.552 1.782 1.00 0.00 36 GLY A O 3
ATOM 2519 N N . CYS A 1 37 ? -5.707 3.595 2.900 1.00 0.00 37 CYS A N 3
ATOM 2520 C CA . CYS A 1 37 ? -6.097 4.706 3.759 1.00 0.00 37 CYS A CA 3
ATOM 2521 C C . CYS A 1 37 ? -5.641 6.037 3.168 1.00 0.00 37 CYS A C 3
ATOM 2522 O O . CYS A 1 37 ? -6.411 6.995 3.101 1.00 0.00 37 CYS A O 3
ATOM 2529 N N . GLY A 1 38 ? -4.383 6.089 2.739 1.00 0.00 38 GLY A N 3
ATOM 2530 C CA . GLY A 1 38 ? -3.847 7.306 2.159 1.00 0.00 38 GLY A CA 3
ATOM 2531 C C . GLY A 1 38 ? -2.669 7.851 2.942 1.00 0.00 38 GLY A C 3
ATOM 2532 O O . GLY A 1 38 ? -2.500 9.065 3.059 1.00 0.00 38 GLY A O 3
ATOM 2536 N N . VAL A 1 39 ? -1.852 6.952 3.482 1.00 0.00 39 VAL A N 3
ATOM 2537 C CA . VAL A 1 39 ? -0.684 7.350 4.259 1.00 0.00 39 VAL A CA 3
ATOM 2538 C C . VAL A 1 39 ? 0.607 7.018 3.519 1.00 0.00 39 VAL A C 3
ATOM 2539 O O . VAL A 1 39 ? 0.732 5.953 2.915 1.00 0.00 39 VAL A O 3
ATOM 2552 N N . TRP A 1 40 ? 1.565 7.936 3.572 1.00 0.00 40 TRP A N 3
ATOM 2553 C CA . TRP A 1 40 ? 2.848 7.741 2.907 1.00 0.00 40 TRP A CA 3
ATOM 2554 C C . TRP A 1 40 ? 3.706 6.734 3.664 1.00 0.00 40 TRP A C 3
ATOM 2555 O O . TRP A 1 40 ? 3.460 6.451 4.837 1.00 0.00 40 TRP A O 3
ATOM 2576 N N . HIS A 1 41 ? 4.716 6.195 2.987 1.00 0.00 41 HIS A N 3
ATOM 2577 C CA . HIS A 1 41 ? 5.611 5.219 3.598 1.00 0.00 41 HIS A CA 3
ATOM 2578 C C . HIS A 1 41 ? 6.902 5.089 2.795 1.00 0.00 41 HIS A C 3
ATOM 2579 O O . HIS A 1 41 ? 6.910 5.277 1.578 1.00 0.00 41 HIS A O 3
ATOM 2594 N N . HIS A 1 42 ? 7.992 4.768 3.485 1.00 0.00 42 HIS A N 3
ATOM 2595 C CA . HIS A 1 42 ? 9.289 4.613 2.836 1.00 0.00 42 HIS A CA 3
ATOM 2596 C C . HIS A 1 42 ? 9.282 3.420 1.885 1.00 0.00 42 HIS A C 3
ATOM 2597 O O . HIS A 1 42 ? 9.151 2.273 2.312 1.00 0.00 42 HIS A O 3
ATOM 2611 N N . THR A 1 43 ? 9.424 3.699 0.592 1.00 0.00 43 THR A N 3
ATOM 2612 C CA . THR A 1 43 ? 9.432 2.650 -0.419 1.00 0.00 43 THR A CA 3
ATOM 2613 C C . THR A 1 43 ? 10.473 1.583 -0.097 1.00 0.00 43 THR A C 3
ATOM 2614 O O . THR A 1 43 ? 10.301 0.413 -0.437 1.00 0.00 43 THR A O 3
ATOM 2625 N N . ARG A 1 44 ? 11.551 1.995 0.561 1.00 0.00 44 ARG A N 3
ATOM 2626 C CA . ARG A 1 44 ? 12.620 1.075 0.928 1.00 0.00 44 ARG A CA 3
ATOM 2627 C C . ARG A 1 44 ? 12.242 0.270 2.169 1.00 0.00 44 ARG A C 3
ATOM 2628 O O . ARG A 1 44 ? 12.602 -0.901 2.296 1.00 0.00 44 ARG A O 3
ATOM 2649 N N . CYS A 1 45 ? 11.515 0.906 3.081 1.00 0.00 45 CYS A N 3
ATOM 2650 C CA . CYS A 1 45 ? 11.088 0.251 4.312 1.00 0.00 45 CYS A CA 3
ATOM 2651 C C . CYS A 1 45 ? 10.059 -0.838 4.020 1.00 0.00 45 CYS A C 3
ATOM 2652 O O . CYS A 1 45 ? 10.203 -1.977 4.465 1.00 0.00 45 CYS A O 3
ATOM 2659 N N . ILE A 1 46 ? 9.023 -0.479 3.270 1.00 0.00 46 ILE A N 3
ATOM 2660 C CA . ILE A 1 46 ? 7.971 -1.425 2.919 1.00 0.00 46 ILE A CA 3
ATOM 2661 C C . ILE A 1 46 ? 8.544 -2.644 2.204 1.00 0.00 46 ILE A C 3
ATOM 2662 O O . ILE A 1 46 ? 7.998 -3.742 2.292 1.00 0.00 46 ILE A O 3
ATOM 2678 N N . GLY A 1 47 ? 9.652 -2.442 1.497 1.00 0.00 47 GLY A N 3
ATOM 2679 C CA . GLY A 1 47 ? 10.283 -3.533 0.778 1.00 0.00 47 GLY A CA 3
ATOM 2680 C C . GLY A 1 47 ? 10.410 -3.254 -0.706 1.00 0.00 47 GLY A C 3
ATOM 2681 O O . GLY A 1 47 ? 10.224 -4.149 -1.531 1.00 0.00 47 GLY A O 3
ATOM 2685 N N . ILE A 1 48 ? 10.725 -2.009 -1.048 1.00 0.00 48 ILE A N 3
ATOM 2686 C CA . ILE A 1 48 ? 10.875 -1.615 -2.443 1.00 0.00 48 ILE A CA 3
ATOM 2687 C C . ILE A 1 48 ? 12.039 -0.645 -2.618 1.00 0.00 48 ILE A C 3
ATOM 2688 O O . ILE A 1 48 ? 11.989 0.491 -2.149 1.00 0.00 48 ILE A O 3
ATOM 2704 N N . ASN A 1 49 ? 13.085 -1.102 -3.298 1.00 0.00 49 ASN A N 3
ATOM 2705 C CA . ASN A 1 49 ? 14.262 -0.274 -3.536 1.00 0.00 49 ASN A CA 3
ATOM 2706 C C . ASN A 1 49 ? 13.940 0.864 -4.501 1.00 0.00 49 ASN A C 3
ATOM 2707 O O . ASN A 1 49 ? 12.867 0.897 -5.102 1.00 0.00 49 ASN A O 3
ATOM 2718 N N . ASN A 1 50 ? 14.878 1.795 -4.643 1.00 0.00 50 ASN A N 3
ATOM 2719 C CA . ASN A 1 50 ? 14.695 2.934 -5.535 1.00 0.00 50 ASN A CA 3
ATOM 2720 C C . ASN A 1 50 ? 15.201 2.615 -6.938 1.00 0.00 50 ASN A C 3
ATOM 2721 O O . ASN A 1 50 ? 15.869 3.433 -7.569 1.00 0.00 50 ASN A O 3
ATOM 2732 N N . ALA A 1 51 ? 14.877 1.419 -7.419 1.00 0.00 51 ALA A N 3
ATOM 2733 C CA . ALA A 1 51 ? 15.297 0.992 -8.748 1.00 0.00 51 ALA A CA 3
ATOM 2734 C C . ALA A 1 51 ? 14.115 0.460 -9.552 1.00 0.00 51 ALA A C 3
ATOM 2735 O O . ALA A 1 51 ? 13.949 0.795 -10.726 1.00 0.00 51 ALA A O 3
ATOM 2742 N N . ASP A 1 52 ? 13.296 -0.369 -8.914 1.00 0.00 52 ASP A N 3
ATOM 2743 C CA . ASP A 1 52 ? 12.129 -0.947 -9.570 1.00 0.00 52 ASP A CA 3
ATOM 2744 C C . ASP A 1 52 ? 10.956 0.028 -9.549 1.00 0.00 52 ASP A C 3
ATOM 2745 O O . ASP A 1 52 ? 11.004 1.058 -8.877 1.00 0.00 52 ASP A O 3
ATOM 2754 N N . ALA A 1 53 ? 9.903 -0.305 -10.289 1.00 0.00 53 ALA A N 3
ATOM 2755 C CA . ALA A 1 53 ? 8.717 0.541 -10.354 1.00 0.00 53 ALA A CA 3
ATOM 2756 C C . ALA A 1 53 ? 7.835 0.343 -9.126 1.00 0.00 53 ALA A C 3
ATOM 2757 O O . ALA A 1 53 ? 8.062 -0.564 -8.325 1.00 0.00 53 ALA A O 3
ATOM 2764 N N . LEU A 1 54 ? 6.828 1.198 -8.984 1.00 0.00 54 LEU A N 3
ATOM 2765 C CA . LEU A 1 54 ? 5.910 1.118 -7.853 1.00 0.00 54 LEU A CA 3
ATOM 2766 C C . LEU A 1 54 ? 4.689 0.273 -8.201 1.00 0.00 54 LEU A C 3
ATOM 2767 O O . LEU A 1 54 ? 4.218 0.258 -9.338 1.00 0.00 54 LEU A O 3
ATOM 2783 N N . PRO A 1 55 ? 4.161 -0.446 -7.199 1.00 0.00 55 PRO A N 3
ATOM 2784 C CA . PRO A 1 55 ? 2.985 -1.304 -7.374 1.00 0.00 55 PRO A CA 3
ATOM 2785 C C . PRO A 1 55 ? 1.709 -0.500 -7.601 1.00 0.00 55 PRO A C 3
ATOM 2786 O O . PRO A 1 55 ? 1.425 0.450 -6.871 1.00 0.00 55 PRO A O 3
ATOM 2797 N N . SER A 1 56 ? 0.944 -0.886 -8.616 1.00 0.00 56 SER A N 3
ATOM 2798 C CA . SER A 1 56 ? -0.301 -0.199 -8.940 1.00 0.00 56 SER A CA 3
ATOM 2799 C C . SER A 1 56 ? -1.024 0.241 -7.671 1.00 0.00 56 SER A C 3
ATOM 2800 O O . SER A 1 56 ? -1.529 1.361 -7.587 1.00 0.00 56 SER A O 3
ATOM 2808 N N . LYS A 1 57 ? -1.071 -0.648 -6.685 1.00 0.00 57 LYS A N 3
ATOM 2809 C CA . LYS A 1 57 ? -1.731 -0.353 -5.419 1.00 0.00 57 LYS A CA 3
ATOM 2810 C C . LYS A 1 57 ? -0.860 -0.775 -4.240 1.00 0.00 57 LYS A C 3
ATOM 2811 O O . LYS A 1 57 ? -0.152 -1.781 -4.307 1.00 0.00 57 LYS A O 3
ATOM 2830 N N . PHE A 1 58 ? -0.917 -0.002 -3.161 1.00 0.00 58 PHE A N 3
ATOM 2831 C CA . PHE A 1 58 ? -0.133 -0.296 -1.967 1.00 0.00 58 PHE A CA 3
ATOM 2832 C C . PHE A 1 58 ? -0.990 -0.172 -0.710 1.00 0.00 58 PHE A C 3
ATOM 2833 O O . PHE A 1 58 ? -1.481 0.910 -0.384 1.00 0.00 58 PHE A O 3
ATOM 2850 N N . LEU A 1 59 ? -1.165 -1.286 -0.009 1.00 0.00 59 LEU A N 3
ATOM 2851 C CA . LEU A 1 59 ? -1.962 -1.304 1.212 1.00 0.00 59 LEU A CA 3
ATOM 2852 C C . LEU A 1 59 ? -1.089 -1.595 2.429 1.00 0.00 59 LEU A C 3
ATOM 2853 O O . LEU A 1 59 ? -0.550 -2.693 2.571 1.00 0.00 59 LEU A O 3
ATOM 2869 N N . CYS A 1 60 ? -0.955 -0.605 3.304 1.00 0.00 60 CYS A N 3
ATOM 2870 C CA . CYS A 1 60 ? -0.149 -0.754 4.510 1.00 0.00 60 CYS A CA 3
ATOM 2871 C C . CYS A 1 60 ? -0.695 -1.871 5.395 1.00 0.00 60 CYS A C 3
ATOM 2872 O O . CYS A 1 60 ? -1.908 -2.047 5.513 1.00 0.00 60 CYS A O 3
ATOM 2879 N N . PHE A 1 61 ? 0.209 -2.622 6.015 1.00 0.00 61 PHE A N 3
ATOM 2880 C CA . PHE A 1 61 ? -0.181 -3.723 6.889 1.00 0.00 61 PHE A CA 3
ATOM 2881 C C . PHE A 1 61 ? -1.477 -3.398 7.626 1.00 0.00 61 PHE A C 3
ATOM 2882 O O . PHE A 1 61 ? -2.401 -4.211 7.666 1.00 0.00 61 PHE A O 3
ATOM 2899 N N . ARG A 1 62 ? -1.536 -2.206 8.210 1.00 0.00 62 ARG A N 3
ATOM 2900 C CA . ARG A 1 62 ? -2.717 -1.774 8.948 1.00 0.00 62 ARG A CA 3
ATOM 2901 C C . ARG A 1 62 ? -3.982 -1.990 8.123 1.00 0.00 62 ARG A C 3
ATOM 2902 O O . ARG A 1 62 ? -4.889 -2.714 8.536 1.00 0.00 62 ARG A O 3
ATOM 2923 N N . CYS A 1 63 ? -4.037 -1.356 6.957 1.00 0.00 63 CYS A N 3
ATOM 2924 C CA . CYS A 1 63 ? -5.191 -1.477 6.074 1.00 0.00 63 CYS A CA 3
ATOM 2925 C C . CYS A 1 63 ? -5.654 -2.928 5.980 1.00 0.00 63 CYS A C 3
ATOM 2926 O O . CYS A 1 63 ? -6.752 -3.269 6.420 1.00 0.00 63 CYS A O 3
ATOM 2933 N N . ILE A 1 64 ? -4.810 -3.776 5.403 1.00 0.00 64 ILE A N 3
ATOM 2934 C CA . ILE A 1 64 ? -5.132 -5.190 5.253 1.00 0.00 64 ILE A CA 3
ATOM 2935 C C . ILE A 1 64 ? -5.933 -5.701 6.445 1.00 0.00 64 ILE A C 3
ATOM 2936 O O . ILE A 1 64 ? -6.805 -6.557 6.298 1.00 0.00 64 ILE A O 3
ATOM 2952 N N . GLU A 1 65 ? -5.632 -5.169 7.625 1.00 0.00 65 GLU A N 3
ATOM 2953 C CA . GLU A 1 65 ? -6.326 -5.571 8.843 1.00 0.00 65 GLU A CA 3
ATOM 2954 C C . GLU A 1 65 ? -7.580 -4.728 9.059 1.00 0.00 65 GLU A C 3
ATOM 2955 O O . GLU A 1 65 ? -8.614 -5.234 9.498 1.00 0.00 65 GLU A O 3
ATOM 2967 N N . LEU A 1 66 ? -7.480 -3.441 8.748 1.00 0.00 66 LEU A N 3
ATOM 2968 C CA . LEU A 1 66 ? -8.605 -2.526 8.908 1.00 0.00 66 LEU A CA 3
ATOM 2969 C C . LEU A 1 66 ? -9.786 -2.958 8.044 1.00 0.00 66 LEU A C 3
ATOM 2970 O O . LEU A 1 66 ? -10.932 -2.948 8.492 1.00 0.00 66 LEU A O 3
ATOM 2986 N N . SER A 1 67 ? -9.497 -3.340 6.804 1.00 0.00 67 SER A N 3
ATOM 2987 C CA . SER A 1 67 ? -10.534 -3.775 5.876 1.00 0.00 67 SER A CA 3
ATOM 2988 C C . SER A 1 67 ? -11.509 -4.729 6.560 1.00 0.00 67 SER A C 3
ATOM 2989 O O . SER A 1 67 ? -11.101 -5.674 7.233 1.00 0.00 67 SER A O 3
ATOM 2997 N N . GLY A 1 68 ? -12.801 -4.474 6.381 1.00 0.00 68 GLY A N 3
ATOM 2998 C CA . GLY A 1 68 ? -13.815 -5.317 6.986 1.00 0.00 68 GLY A CA 3
ATOM 2999 C C . GLY A 1 68 ? -15.047 -5.459 6.115 1.00 0.00 68 GLY A C 3
ATOM 3000 O O . GLY A 1 68 ? -14.966 -5.484 4.887 1.00 0.00 68 GLY A O 3
ATOM 3004 N N . PRO A 1 69 ? -16.222 -5.555 6.756 1.00 0.00 69 PRO A N 3
ATOM 3005 C CA . PRO A 1 69 ? -17.499 -5.698 6.050 1.00 0.00 69 PRO A CA 3
ATOM 3006 C C . PRO A 1 69 ? -17.897 -4.426 5.309 1.00 0.00 69 PRO A C 3
ATOM 3007 O O . PRO A 1 69 ? -18.598 -3.573 5.852 1.00 0.00 69 PRO A O 3
ATOM 3018 N N . SER A 1 70 ? -17.445 -4.307 4.064 1.00 0.00 70 SER A N 3
ATOM 3019 C CA . SER A 1 70 ? -17.751 -3.137 3.249 1.00 0.00 70 SER A CA 3
ATOM 3020 C C . SER A 1 70 ? -17.627 -3.462 1.764 1.00 0.00 70 SER A C 3
ATOM 3021 O O . SER A 1 70 ? -17.201 -4.555 1.390 1.00 0.00 70 SER A O 3
ATOM 3029 N N . SER A 1 71 ? -18.002 -2.505 0.921 1.00 0.00 71 SER A N 3
ATOM 3030 C CA . SER A 1 71 ? -17.936 -2.690 -0.524 1.00 0.00 71 SER A CA 3
ATOM 3031 C C . SER A 1 71 ? -17.405 -1.434 -1.208 1.00 0.00 71 SER A C 3
ATOM 3032 O O . SER A 1 71 ? -17.330 -0.367 -0.601 1.00 0.00 71 SER A O 3
ATOM 3040 N N . GLY A 1 72 ? -17.038 -1.570 -2.479 1.00 0.00 72 GLY A N 3
ATOM 3041 C CA . GLY A 1 72 ? -16.518 -0.440 -3.226 1.00 0.00 72 GLY A CA 3
ATOM 3042 C C . GLY A 1 72 ? -15.090 -0.656 -3.686 1.00 0.00 72 GLY A C 3
ATOM 3043 O O . GLY A 1 72 ? -14.352 0.318 -3.828 1.00 0.00 72 GLY A O 3
ATOM 3049 N N . GLY A 1 1 ? 15.354 22.839 19.164 1.00 0.00 1 GLY A N 4
ATOM 3050 C CA . GLY A 1 1 ? 15.097 24.175 18.659 1.00 0.00 1 GLY A CA 4
ATOM 3051 C C . GLY A 1 1 ? 14.425 25.064 19.686 1.00 0.00 1 GLY A C 4
ATOM 3052 O O . GLY A 1 1 ? 13.252 24.876 20.008 1.00 0.00 1 GLY A O 4
ATOM 3056 N N . SER A 1 2 ? 15.170 26.035 20.204 1.00 0.00 2 SER A N 4
ATOM 3057 C CA . SER A 1 2 ? 14.641 26.953 21.206 1.00 0.00 2 SER A CA 4
ATOM 3058 C C . SER A 1 2 ? 13.262 27.464 20.801 1.00 0.00 2 SER A C 4
ATOM 3059 O O . SER A 1 2 ? 12.297 27.346 21.556 1.00 0.00 2 SER A O 4
ATOM 3067 N N . SER A 1 3 ? 13.177 28.032 19.602 1.00 0.00 3 SER A N 4
ATOM 3068 C CA . SER A 1 3 ? 11.917 28.564 19.096 1.00 0.00 3 SER A CA 4
ATOM 3069 C C . SER A 1 3 ? 11.979 28.762 17.584 1.00 0.00 3 SER A C 4
ATOM 3070 O O . SER A 1 3 ? 12.969 29.264 17.053 1.00 0.00 3 SER A O 4
ATOM 3078 N N . GLY A 1 4 ? 10.913 28.363 16.897 1.00 0.00 4 GLY A N 4
ATOM 3079 C CA . GLY A 1 4 ? 10.866 28.505 15.454 1.00 0.00 4 GLY A CA 4
ATOM 3080 C C . GLY A 1 4 ? 10.044 29.701 15.015 1.00 0.00 4 GLY A C 4
ATOM 3081 O O . GLY A 1 4 ? 9.578 30.481 15.845 1.00 0.00 4 GLY A O 4
ATOM 3085 N N . SER A 1 5 ? 9.866 29.846 13.706 1.00 0.00 5 SER A N 4
ATOM 3086 C CA . SER A 1 5 ? 9.099 30.959 13.157 1.00 0.00 5 SER A CA 4
ATOM 3087 C C . SER A 1 5 ? 7.904 30.452 12.357 1.00 0.00 5 SER A C 4
ATOM 3088 O O . SER A 1 5 ? 7.752 29.250 12.139 1.00 0.00 5 SER A O 4
ATOM 3096 N N . SER A 1 6 ? 7.056 31.379 11.920 1.00 0.00 6 SER A N 4
ATOM 3097 C CA . SER A 1 6 ? 5.871 31.028 11.147 1.00 0.00 6 SER A CA 4
ATOM 3098 C C . SER A 1 6 ? 5.716 31.950 9.942 1.00 0.00 6 SER A C 4
ATOM 3099 O O . SER A 1 6 ? 5.383 33.126 10.085 1.00 0.00 6 SER A O 4
ATOM 3107 N N . GLY A 1 7 ? 5.961 31.407 8.753 1.00 0.00 7 GLY A N 4
ATOM 3108 C CA . GLY A 1 7 ? 5.843 32.195 7.539 1.00 0.00 7 GLY A CA 4
ATOM 3109 C C . GLY A 1 7 ? 6.580 31.571 6.370 1.00 0.00 7 GLY A C 4
ATOM 3110 O O . GLY A 1 7 ? 7.570 32.121 5.888 1.00 0.00 7 GLY A O 4
ATOM 3114 N N . MET A 1 8 ? 6.097 30.420 5.915 1.00 0.00 8 MET A N 4
ATOM 3115 C CA . MET A 1 8 ? 6.718 29.721 4.795 1.00 0.00 8 MET A CA 4
ATOM 3116 C C . MET A 1 8 ? 5.698 28.853 4.065 1.00 0.00 8 MET A C 4
ATOM 3117 O O . MET A 1 8 ? 4.734 28.377 4.662 1.00 0.00 8 MET A O 4
ATOM 3131 N N . GLU A 1 9 ? 5.920 28.650 2.769 1.00 0.00 9 GLU A N 4
ATOM 3132 C CA . GLU A 1 9 ? 5.019 27.839 1.959 1.00 0.00 9 GLU A CA 4
ATOM 3133 C C . GLU A 1 9 ? 5.667 26.507 1.593 1.00 0.00 9 GLU A C 4
ATOM 3134 O O . GLU A 1 9 ? 5.322 25.894 0.583 1.00 0.00 9 GLU A O 4
ATOM 3146 N N . ARG A 1 10 ? 6.608 26.066 2.421 1.00 0.00 10 ARG A N 4
ATOM 3147 C CA . ARG A 1 10 ? 7.306 24.809 2.184 1.00 0.00 10 ARG A CA 4
ATOM 3148 C C . ARG A 1 10 ? 7.150 23.868 3.375 1.00 0.00 10 ARG A C 4
ATOM 3149 O O . ARG A 1 10 ? 6.633 24.255 4.422 1.00 0.00 10 ARG A O 4
ATOM 3170 N N . GLY A 1 11 ? 7.601 22.628 3.207 1.00 0.00 11 GLY A N 4
ATOM 3171 C CA . GLY A 1 11 ? 7.501 21.651 4.276 1.00 0.00 11 GLY A CA 4
ATOM 3172 C C . GLY A 1 11 ? 6.347 20.689 4.076 1.00 0.00 11 GLY A C 4
ATOM 3173 O O . GLY A 1 11 ? 6.045 20.296 2.949 1.00 0.00 11 GLY A O 4
ATOM 3177 N N . VAL A 1 12 ? 5.702 20.305 5.172 1.00 0.00 12 VAL A N 4
ATOM 3178 C CA . VAL A 1 12 ? 4.575 19.382 5.113 1.00 0.00 12 VAL A CA 4
ATOM 3179 C C . VAL A 1 12 ? 3.344 19.972 5.792 1.00 0.00 12 VAL A C 4
ATOM 3180 O O . VAL A 1 12 ? 3.388 20.342 6.965 1.00 0.00 12 VAL A O 4
ATOM 3193 N N . ASP A 1 13 ? 2.247 20.057 5.047 1.00 0.00 13 ASP A N 4
ATOM 3194 C CA . ASP A 1 13 ? 1.003 20.600 5.577 1.00 0.00 13 ASP A CA 4
ATOM 3195 C C . ASP A 1 13 ? -0.123 19.575 5.482 1.00 0.00 13 ASP A C 4
ATOM 3196 O O . ASP A 1 13 ? -0.858 19.355 6.444 1.00 0.00 13 ASP A O 4
ATOM 3205 N N . ASN A 1 14 ? -0.251 18.951 4.316 1.00 0.00 14 ASN A N 4
ATOM 3206 C CA . ASN A 1 14 ? -1.288 17.950 4.094 1.00 0.00 14 ASN A CA 4
ATOM 3207 C C . ASN A 1 14 ? -0.674 16.572 3.868 1.00 0.00 14 ASN A C 4
ATOM 3208 O O . ASN A 1 14 ? -1.293 15.549 4.162 1.00 0.00 14 ASN A O 4
ATOM 3219 N N . TRP A 1 15 ? 0.547 16.553 3.344 1.00 0.00 15 TRP A N 4
ATOM 3220 C CA . TRP A 1 15 ? 1.245 15.300 3.079 1.00 0.00 15 TRP A CA 4
ATOM 3221 C C . TRP A 1 15 ? 1.382 14.473 4.352 1.00 0.00 15 TRP A C 4
ATOM 3222 O O . TRP A 1 15 ? 2.361 14.604 5.087 1.00 0.00 15 TRP A O 4
ATOM 3243 N N . LYS A 1 16 ? 0.396 13.620 4.607 1.00 0.00 16 LYS A N 4
ATOM 3244 C CA . LYS A 1 16 ? 0.406 12.770 5.792 1.00 0.00 16 LYS A CA 4
ATOM 3245 C C . LYS A 1 16 ? 1.581 11.798 5.753 1.00 0.00 16 LYS A C 4
ATOM 3246 O O . LYS A 1 16 ? 1.406 10.607 5.496 1.00 0.00 16 LYS A O 4
ATOM 3265 N N . VAL A 1 17 ? 2.779 12.313 6.011 1.00 0.00 17 VAL A N 4
ATOM 3266 C CA . VAL A 1 17 ? 3.982 11.490 6.008 1.00 0.00 17 VAL A CA 4
ATOM 3267 C C . VAL A 1 17 ? 4.231 10.876 7.381 1.00 0.00 17 VAL A C 4
ATOM 3268 O O . VAL A 1 17 ? 5.072 11.353 8.143 1.00 0.00 17 VAL A O 4
ATOM 3281 N N . ASP A 1 18 ? 3.495 9.814 7.690 1.00 0.00 18 ASP A N 4
ATOM 3282 C CA . ASP A 1 18 ? 3.637 9.132 8.971 1.00 0.00 18 ASP A CA 4
ATOM 3283 C C . ASP A 1 18 ? 3.708 7.620 8.777 1.00 0.00 18 ASP A C 4
ATOM 3284 O O . ASP A 1 18 ? 2.683 6.956 8.614 1.00 0.00 18 ASP A O 4
ATOM 3293 N N . CYS A 1 19 ? 4.923 7.083 8.794 1.00 0.00 19 CYS A N 4
ATOM 3294 C CA . CYS A 1 19 ? 5.128 5.650 8.619 1.00 0.00 19 CYS A CA 4
ATOM 3295 C C . CYS A 1 19 ? 5.378 4.968 9.961 1.00 0.00 19 CYS A C 4
ATOM 3296 O O . CYS A 1 19 ? 5.738 5.618 10.943 1.00 0.00 19 CYS A O 4
ATOM 3303 N N . LYS A 1 20 ? 5.185 3.654 9.995 1.00 0.00 20 LYS A N 4
ATOM 3304 C CA . LYS A 1 20 ? 5.391 2.882 11.215 1.00 0.00 20 LYS A CA 4
ATOM 3305 C C . LYS A 1 20 ? 6.818 3.044 11.728 1.00 0.00 20 LYS A C 4
ATOM 3306 O O . LYS A 1 20 ? 7.054 3.084 12.936 1.00 0.00 20 LYS A O 4
ATOM 3325 N N . CYS A 1 21 ? 7.767 3.139 10.803 1.00 0.00 21 CYS A N 4
ATOM 3326 C CA . CYS A 1 21 ? 9.171 3.298 11.160 1.00 0.00 21 CYS A CA 4
ATOM 3327 C C . CYS A 1 21 ? 9.346 4.402 12.199 1.00 0.00 21 CYS A C 4
ATOM 3328 O O . CYS A 1 21 ? 10.108 4.256 13.154 1.00 0.00 21 CYS A O 4
ATOM 3335 N N . GLY A 1 22 ? 8.633 5.508 12.006 1.00 0.00 22 GLY A N 4
ATOM 3336 C CA . GLY A 1 22 ? 8.723 6.621 12.933 1.00 0.00 22 GLY A CA 4
ATOM 3337 C C . GLY A 1 22 ? 9.179 7.900 12.261 1.00 0.00 22 GLY A C 4
ATOM 3338 O O . GLY A 1 22 ? 9.918 8.691 12.849 1.00 0.00 22 GLY A O 4
ATOM 3342 N N . THR A 1 23 ? 8.740 8.106 11.023 1.00 0.00 23 THR A N 4
ATOM 3343 C CA . THR A 1 23 ? 9.109 9.297 10.269 1.00 0.00 23 THR A CA 4
ATOM 3344 C C . THR A 1 23 ? 7.923 10.243 10.120 1.00 0.00 23 THR A C 4
ATOM 3345 O O . THR A 1 23 ? 6.796 9.810 9.884 1.00 0.00 23 THR A O 4
ATOM 3356 N N . LYS A 1 24 ? 8.185 11.539 10.259 1.00 0.00 24 LYS A N 4
ATOM 3357 C CA . LYS A 1 24 ? 7.140 12.548 10.138 1.00 0.00 24 LYS A CA 4
ATOM 3358 C C . LYS A 1 24 ? 7.361 13.414 8.902 1.00 0.00 24 LYS A C 4
ATOM 3359 O O . LYS A 1 24 ? 6.431 14.047 8.401 1.00 0.00 24 LYS A O 4
ATOM 3378 N N . ASP A 1 25 ? 8.596 13.437 8.413 1.00 0.00 25 ASP A N 4
ATOM 3379 C CA . ASP A 1 25 ? 8.938 14.223 7.234 1.00 0.00 25 ASP A CA 4
ATOM 3380 C C . ASP A 1 25 ? 9.804 13.414 6.273 1.00 0.00 25 ASP A C 4
ATOM 3381 O O . ASP A 1 25 ? 10.406 12.412 6.659 1.00 0.00 25 ASP A O 4
ATOM 3390 N N . ASP A 1 26 ? 9.859 13.854 5.021 1.00 0.00 26 ASP A N 4
ATOM 3391 C CA . ASP A 1 26 ? 10.651 13.171 4.005 1.00 0.00 26 ASP A CA 4
ATOM 3392 C C . ASP A 1 26 ? 12.107 13.047 4.442 1.00 0.00 26 ASP A C 4
ATOM 3393 O O . ASP A 1 26 ? 12.827 14.042 4.527 1.00 0.00 26 ASP A O 4
ATOM 3402 N N . ASP A 1 27 ? 12.533 11.820 4.720 1.00 0.00 27 ASP A N 4
ATOM 3403 C CA . ASP A 1 27 ? 13.904 11.566 5.149 1.00 0.00 27 ASP A CA 4
ATOM 3404 C C . ASP A 1 27 ? 14.792 11.227 3.957 1.00 0.00 27 ASP A C 4
ATOM 3405 O O . ASP A 1 27 ? 15.627 10.326 4.027 1.00 0.00 27 ASP A O 4
ATOM 3414 N N . GLY A 1 28 ? 14.606 11.956 2.860 1.00 0.00 28 GLY A N 4
ATOM 3415 C CA . GLY A 1 28 ? 15.397 11.716 1.667 1.00 0.00 28 GLY A CA 4
ATOM 3416 C C . GLY A 1 28 ? 14.870 10.557 0.844 1.00 0.00 28 GLY A C 4
ATOM 3417 O O . GLY A 1 28 ? 14.868 10.612 -0.385 1.00 0.00 28 GLY A O 4
ATOM 3421 N N . GLU A 1 29 ? 14.423 9.506 1.524 1.00 0.00 29 GLU A N 4
ATOM 3422 C CA . GLU A 1 29 ? 13.893 8.328 0.847 1.00 0.00 29 GLU A CA 4
ATOM 3423 C C . GLU A 1 29 ? 12.518 8.616 0.252 1.00 0.00 29 GLU A C 4
ATOM 3424 O O . GLU A 1 29 ? 11.718 9.348 0.835 1.00 0.00 29 GLU A O 4
ATOM 3436 N N . ARG A 1 30 ? 12.251 8.035 -0.914 1.00 0.00 30 ARG A N 4
ATOM 3437 C CA . ARG A 1 30 ? 10.974 8.230 -1.590 1.00 0.00 30 ARG A CA 4
ATOM 3438 C C . ARG A 1 30 ? 9.850 7.515 -0.845 1.00 0.00 30 ARG A C 4
ATOM 3439 O O . ARG A 1 30 ? 10.085 6.532 -0.142 1.00 0.00 30 ARG A O 4
ATOM 3460 N N . MET A 1 31 ? 8.629 8.016 -1.004 1.00 0.00 31 MET A N 4
ATOM 3461 C CA . MET A 1 31 ? 7.469 7.424 -0.347 1.00 0.00 31 MET A CA 4
ATOM 3462 C C . MET A 1 31 ? 6.238 7.504 -1.244 1.00 0.00 31 MET A C 4
ATOM 3463 O O . MET A 1 31 ? 6.230 8.223 -2.244 1.00 0.00 31 MET A O 4
ATOM 3477 N N . LEU A 1 32 ? 5.198 6.760 -0.881 1.00 0.00 32 LEU A N 4
ATOM 3478 C CA . LEU A 1 32 ? 3.961 6.746 -1.653 1.00 0.00 32 LEU A CA 4
ATOM 3479 C C . LEU A 1 32 ? 2.746 6.671 -0.733 1.00 0.00 32 LEU A C 4
ATOM 3480 O O . LEU A 1 32 ? 2.755 5.951 0.265 1.00 0.00 32 LEU A O 4
ATOM 3496 N N . ALA A 1 33 ? 1.702 7.417 -1.079 1.00 0.00 33 ALA A N 4
ATOM 3497 C CA . ALA A 1 33 ? 0.478 7.432 -0.287 1.00 0.00 33 ALA A CA 4
ATOM 3498 C C . ALA A 1 33 ? -0.284 6.119 -0.430 1.00 0.00 33 ALA A C 4
ATOM 3499 O O . ALA A 1 33 ? -0.547 5.660 -1.543 1.00 0.00 33 ALA A O 4
ATOM 3506 N N . CYS A 1 34 ? -0.636 5.518 0.701 1.00 0.00 34 CYS A N 4
ATOM 3507 C CA . CYS A 1 34 ? -1.368 4.256 0.702 1.00 0.00 34 CYS A CA 4
ATOM 3508 C C . CYS A 1 34 ? -2.804 4.461 0.229 1.00 0.00 34 CYS A C 4
ATOM 3509 O O . CYS A 1 34 ? -3.614 5.080 0.920 1.00 0.00 34 CYS A O 4
ATOM 3516 N N . ASP A 1 35 ? -3.113 3.935 -0.951 1.00 0.00 35 ASP A N 4
ATOM 3517 C CA . ASP A 1 35 ? -4.452 4.058 -1.516 1.00 0.00 35 ASP A CA 4
ATOM 3518 C C . ASP A 1 35 ? -5.515 3.737 -0.470 1.00 0.00 35 ASP A C 4
ATOM 3519 O O . ASP A 1 35 ? -6.564 4.378 -0.419 1.00 0.00 35 ASP A O 4
ATOM 3528 N N . GLY A 1 36 ? -5.236 2.740 0.364 1.00 0.00 36 GLY A N 4
ATOM 3529 C CA . GLY A 1 36 ? -6.178 2.350 1.397 1.00 0.00 36 GLY A CA 4
ATOM 3530 C C . GLY A 1 36 ? -6.666 3.531 2.212 1.00 0.00 36 GLY A C 4
ATOM 3531 O O . GLY A 1 36 ? -7.816 3.952 2.083 1.00 0.00 36 GLY A O 4
ATOM 3535 N N . CYS A 1 37 ? -5.790 4.068 3.055 1.00 0.00 37 CYS A N 4
ATOM 3536 C CA . CYS A 1 37 ? -6.137 5.207 3.897 1.00 0.00 37 CYS A CA 4
ATOM 3537 C C . CYS A 1 37 ? -5.607 6.507 3.299 1.00 0.00 37 CYS A C 4
ATOM 3538 O O . CYS A 1 37 ? -6.326 7.501 3.211 1.00 0.00 37 CYS A O 4
ATOM 3545 N N . GLY A 1 38 ? -4.342 6.491 2.889 1.00 0.00 38 GLY A N 4
ATOM 3546 C CA . GLY A 1 38 ? -3.736 7.673 2.305 1.00 0.00 38 GLY A CA 4
ATOM 3547 C C . GLY A 1 38 ? -2.568 8.190 3.121 1.00 0.00 38 GLY A C 4
ATOM 3548 O O . GLY A 1 38 ? -2.581 9.330 3.585 1.00 0.00 38 GLY A O 4
ATOM 3552 N N . VAL A 1 39 ? -1.554 7.348 3.298 1.00 0.00 39 VAL A N 4
ATOM 3553 C CA . VAL A 1 39 ? -0.373 7.725 4.065 1.00 0.00 39 VAL A CA 4
ATOM 3554 C C . VAL A 1 39 ? 0.906 7.359 3.319 1.00 0.00 39 VAL A C 4
ATOM 3555 O O . VAL A 1 39 ? 0.982 6.314 2.673 1.00 0.00 39 VAL A O 4
ATOM 3568 N N . TRP A 1 40 ? 1.908 8.226 3.414 1.00 0.00 40 TRP A N 4
ATOM 3569 C CA . TRP A 1 40 ? 3.184 7.993 2.748 1.00 0.00 40 TRP A CA 4
ATOM 3570 C C . TRP A 1 40 ? 4.019 6.973 3.514 1.00 0.00 40 TRP A C 4
ATOM 3571 O O . TRP A 1 40 ? 4.018 6.954 4.745 1.00 0.00 40 TRP A O 4
ATOM 3592 N N . HIS A 1 41 ? 4.732 6.126 2.778 1.00 0.00 41 HIS A N 4
ATOM 3593 C CA . HIS A 1 41 ? 5.573 5.102 3.389 1.00 0.00 41 HIS A CA 4
ATOM 3594 C C . HIS A 1 41 ? 6.835 4.872 2.563 1.00 0.00 41 HIS A C 4
ATOM 3595 O O . HIS A 1 41 ? 6.824 5.017 1.340 1.00 0.00 41 HIS A O 4
ATOM 3610 N N . HIS A 1 42 ? 7.921 4.512 3.239 1.00 0.00 42 HIS A N 4
ATOM 3611 C CA . HIS A 1 42 ? 9.191 4.261 2.568 1.00 0.00 42 HIS A CA 4
ATOM 3612 C C . HIS A 1 42 ? 9.090 3.047 1.649 1.00 0.00 42 HIS A C 4
ATOM 3613 O O . HIS A 1 42 ? 9.201 1.905 2.097 1.00 0.00 42 HIS A O 4
ATOM 3627 N N . THR A 1 43 ? 8.877 3.301 0.362 1.00 0.00 43 THR A N 4
ATOM 3628 C CA . THR A 1 43 ? 8.758 2.230 -0.619 1.00 0.00 43 THR A CA 4
ATOM 3629 C C . THR A 1 43 ? 9.790 1.136 -0.367 1.00 0.00 43 THR A C 4
ATOM 3630 O O . THR A 1 43 ? 9.591 -0.018 -0.747 1.00 0.00 43 THR A O 4
ATOM 3641 N N . ARG A 1 44 ? 10.892 1.507 0.278 1.00 0.00 44 ARG A N 4
ATOM 3642 C CA . ARG A 1 44 ? 11.956 0.556 0.580 1.00 0.00 44 ARG A CA 4
ATOM 3643 C C . ARG A 1 44 ? 11.598 -0.290 1.799 1.00 0.00 44 ARG A C 4
ATOM 3644 O O . ARG A 1 44 ? 11.873 -1.490 1.837 1.00 0.00 44 ARG A O 4
ATOM 3665 N N . CYS A 1 45 ? 10.983 0.343 2.792 1.00 0.00 45 CYS A N 4
ATOM 3666 C CA . CYS A 1 45 ? 10.588 -0.350 4.013 1.00 0.00 45 CYS A CA 4
ATOM 3667 C C . CYS A 1 45 ? 9.373 -1.239 3.764 1.00 0.00 45 CYS A C 4
ATOM 3668 O O . CYS A 1 45 ? 9.274 -2.339 4.309 1.00 0.00 45 CYS A O 4
ATOM 3675 N N . ILE A 1 46 ? 8.451 -0.754 2.939 1.00 0.00 46 ILE A N 4
ATOM 3676 C CA . ILE A 1 46 ? 7.243 -1.504 2.618 1.00 0.00 46 ILE A CA 4
ATOM 3677 C C . ILE A 1 46 ? 7.576 -2.777 1.846 1.00 0.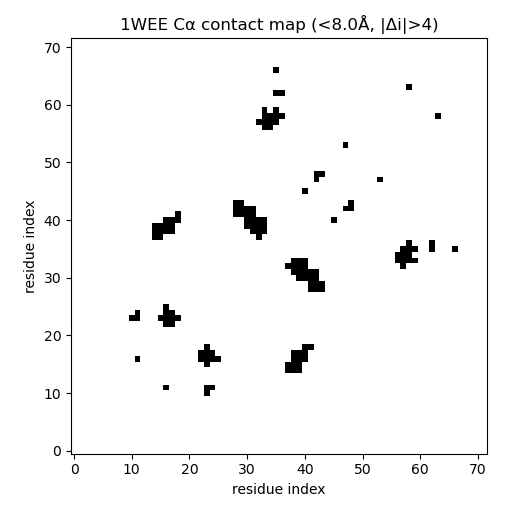00 46 ILE A C 4
ATOM 3678 O O . ILE A 1 46 ? 6.952 -3.818 2.047 1.00 0.00 46 ILE A O 4
ATOM 3694 N N . GLY A 1 47 ? 8.566 -2.686 0.964 1.00 0.00 47 GLY A N 4
ATOM 3695 C CA . GLY A 1 47 ? 8.966 -3.838 0.177 1.00 0.00 47 GLY A CA 4
ATOM 3696 C C . GLY A 1 47 ? 9.016 -3.537 -1.308 1.00 0.00 47 GLY A C 4
ATOM 3697 O O . GLY A 1 47 ? 8.320 -4.173 -2.100 1.00 0.00 47 GLY A O 4
ATOM 3701 N N . ILE A 1 48 ? 9.838 -2.564 -1.686 1.00 0.00 48 ILE A N 4
ATOM 3702 C CA . ILE A 1 48 ? 9.974 -2.180 -3.085 1.00 0.00 48 ILE A CA 4
ATOM 3703 C C . ILE A 1 48 ? 11.441 -2.017 -3.470 1.00 0.00 48 ILE A C 4
ATOM 3704 O O . ILE A 1 48 ? 11.967 -0.905 -3.493 1.00 0.00 48 ILE A O 4
ATOM 3720 N N . ASN A 1 49 ? 12.095 -3.133 -3.774 1.00 0.00 49 ASN A N 4
ATOM 3721 C CA . ASN A 1 49 ? 13.501 -3.114 -4.160 1.00 0.00 49 ASN A CA 4
ATOM 3722 C C . ASN A 1 49 ? 13.728 -2.175 -5.341 1.00 0.00 49 ASN A C 4
ATOM 3723 O O . ASN A 1 49 ? 12.778 -1.694 -5.956 1.00 0.00 49 ASN A O 4
ATOM 3734 N N . ASN A 1 50 ? 14.995 -1.921 -5.652 1.00 0.00 50 ASN A N 4
ATOM 3735 C CA . ASN A 1 50 ? 15.348 -1.040 -6.760 1.00 0.00 50 ASN A CA 4
ATOM 3736 C C . ASN A 1 50 ? 15.374 -1.807 -8.078 1.00 0.00 50 ASN A C 4
ATOM 3737 O O . ASN A 1 50 ? 16.280 -1.631 -8.893 1.00 0.00 50 ASN A O 4
ATOM 3748 N N . ALA A 1 51 ? 14.375 -2.659 -8.280 1.00 0.00 51 ALA A N 4
ATOM 3749 C CA . ALA A 1 51 ? 14.282 -3.452 -9.500 1.00 0.00 51 ALA A CA 4
ATOM 3750 C C . ALA A 1 51 ? 12.880 -3.378 -10.098 1.00 0.00 51 ALA A C 4
ATOM 3751 O O . ALA A 1 51 ? 12.715 -3.364 -11.317 1.00 0.00 51 ALA A O 4
ATOM 3758 N N . ASP A 1 52 ? 11.875 -3.331 -9.231 1.00 0.00 52 ASP A N 4
ATOM 3759 C CA . ASP A 1 52 ? 10.487 -3.258 -9.673 1.00 0.00 52 ASP A CA 4
ATOM 3760 C C . ASP A 1 52 ? 10.002 -1.812 -9.704 1.00 0.00 52 ASP A C 4
ATOM 3761 O O . ASP A 1 52 ? 10.565 -0.944 -9.038 1.00 0.00 52 ASP A O 4
ATOM 3770 N N . ALA A 1 53 ? 8.955 -1.561 -10.483 1.00 0.00 53 ALA A N 4
ATOM 3771 C CA . ALA A 1 53 ? 8.393 -0.221 -10.600 1.00 0.00 53 ALA A CA 4
ATOM 3772 C C . ALA A 1 53 ? 7.463 0.088 -9.432 1.00 0.00 53 ALA A C 4
ATOM 3773 O O . ALA A 1 53 ? 7.187 -0.775 -8.598 1.00 0.00 53 ALA A O 4
ATOM 3780 N N . LEU A 1 54 ? 6.982 1.326 -9.377 1.00 0.00 54 LEU A N 4
ATOM 3781 C CA . LEU A 1 54 ? 6.082 1.750 -8.310 1.00 0.00 54 LEU A CA 4
ATOM 3782 C C . LEU A 1 54 ? 4.666 1.238 -8.556 1.00 0.00 54 LEU A C 4
ATOM 3783 O O . LEU A 1 54 ? 4.089 1.426 -9.628 1.00 0.00 54 LEU A O 4
ATOM 3799 N N . PRO A 1 55 ? 4.090 0.577 -7.541 1.00 0.00 55 PRO A N 4
ATOM 3800 C CA . PRO A 1 55 ? 2.734 0.027 -7.622 1.00 0.00 55 PRO A CA 4
ATOM 3801 C C . PRO A 1 55 ? 1.667 1.117 -7.646 1.00 0.00 55 PRO A C 4
ATOM 3802 O O . PRO A 1 55 ? 1.665 2.015 -6.805 1.00 0.00 55 PRO A O 4
ATOM 3813 N N . SER A 1 56 ? 0.762 1.030 -8.616 1.00 0.00 56 SER A N 4
ATOM 3814 C CA . SER A 1 56 ? -0.308 2.011 -8.752 1.00 0.00 56 SER A CA 4
ATOM 3815 C C . SER A 1 56 ? -0.941 2.316 -7.397 1.00 0.00 56 SER A C 4
ATOM 3816 O O . SER A 1 56 ? -1.244 3.468 -7.085 1.00 0.00 56 SER A O 4
ATOM 3824 N N . LYS A 1 57 ? -1.139 1.274 -6.596 1.00 0.00 57 LYS A N 4
ATOM 3825 C CA . LYS A 1 57 ? -1.734 1.428 -5.274 1.00 0.00 57 LYS A CA 4
ATOM 3826 C C . LYS A 1 57 ? -1.025 0.545 -4.252 1.00 0.00 57 LYS A C 4
ATOM 3827 O O . LYS A 1 57 ? -0.546 -0.540 -4.581 1.00 0.00 57 LYS A O 4
ATOM 3846 N N . PHE A 1 58 ? -0.962 1.018 -3.011 1.00 0.00 58 PHE A N 4
ATOM 3847 C CA . PHE A 1 58 ? -0.311 0.271 -1.941 1.00 0.00 58 PHE A CA 4
ATOM 3848 C C . PHE A 1 58 ? -1.140 0.321 -0.661 1.00 0.00 58 PHE A C 4
ATOM 3849 O O . PHE A 1 58 ? -1.740 1.347 -0.336 1.00 0.00 58 PHE A O 4
ATOM 3866 N N . LEU A 1 59 ? -1.169 -0.793 0.062 1.00 0.00 59 LEU A N 4
ATOM 3867 C CA . LEU A 1 59 ? -1.925 -0.878 1.307 1.00 0.00 59 LEU A CA 4
ATOM 3868 C C . LEU A 1 59 ? -0.997 -1.130 2.491 1.00 0.00 59 LEU A C 4
ATOM 3869 O O . LEU A 1 59 ? -0.204 -2.072 2.482 1.00 0.00 59 LEU A O 4
ATOM 3885 N N . CYS A 1 60 ? -1.102 -0.283 3.509 1.00 0.00 60 CYS A N 4
ATOM 3886 C CA . CYS A 1 60 ? -0.275 -0.414 4.702 1.00 0.00 60 CYS A CA 4
ATOM 3887 C C . CYS A 1 60 ? -0.681 -1.641 5.514 1.00 0.00 60 CYS A C 4
ATOM 3888 O O . CYS A 1 60 ? -1.830 -2.080 5.463 1.00 0.00 60 CYS A O 4
ATOM 3895 N N . PHE A 1 61 ? 0.270 -2.189 6.264 1.00 0.00 61 PHE A N 4
ATOM 3896 C CA . PHE A 1 61 ? 0.012 -3.365 7.087 1.00 0.00 61 PHE A CA 4
ATOM 3897 C C . PHE A 1 61 ? -1.321 -3.235 7.818 1.00 0.00 61 PHE A C 4
ATOM 3898 O O . PHE A 1 61 ? -2.164 -4.131 7.759 1.00 0.00 61 PHE A O 4
ATOM 3915 N N . ARG A 1 62 ? -1.504 -2.114 8.508 1.00 0.00 62 ARG A N 4
ATOM 3916 C CA . ARG A 1 62 ? -2.733 -1.867 9.253 1.00 0.00 62 ARG A CA 4
ATOM 3917 C C . ARG A 1 62 ? -3.958 -2.090 8.370 1.00 0.00 62 ARG A C 4
ATOM 3918 O O . ARG A 1 62 ? -4.868 -2.837 8.730 1.00 0.00 62 ARG A O 4
ATOM 3939 N N . CYS A 1 63 ? -3.974 -1.436 7.213 1.00 0.00 63 CYS A N 4
ATOM 3940 C CA . CYS A 1 63 ? -5.086 -1.561 6.279 1.00 0.00 63 CYS A CA 4
ATOM 3941 C C . CYS A 1 63 ? -5.442 -3.027 6.051 1.00 0.00 63 CYS A C 4
ATOM 3942 O O . CYS A 1 63 ? -6.595 -3.428 6.211 1.00 0.00 63 CYS A O 4
ATOM 3949 N N . ILE A 1 64 ? -4.445 -3.821 5.676 1.00 0.00 64 ILE A N 4
ATOM 3950 C CA . ILE A 1 64 ? -4.653 -5.242 5.427 1.00 0.00 64 ILE A CA 4
ATOM 3951 C C . ILE A 1 64 ? -5.707 -5.816 6.367 1.00 0.00 64 ILE A C 4
ATOM 3952 O O . ILE A 1 64 ? -6.486 -6.688 5.984 1.00 0.00 64 ILE A O 4
ATOM 3968 N N . GLU A 1 65 ? -5.726 -5.319 7.600 1.00 0.00 65 GLU A N 4
ATOM 3969 C CA . GLU A 1 65 ? -6.686 -5.783 8.595 1.00 0.00 65 GLU A CA 4
ATOM 3970 C C . GLU A 1 65 ? -7.920 -4.885 8.621 1.00 0.00 65 GLU A C 4
ATOM 3971 O O . GLU A 1 65 ? -9.043 -5.358 8.802 1.00 0.00 65 GLU A O 4
ATOM 3983 N N . LEU A 1 66 ? -7.703 -3.587 8.439 1.00 0.00 66 LEU A N 4
ATOM 3984 C CA . LEU A 1 66 ? -8.797 -2.621 8.442 1.00 0.00 66 LEU A CA 4
ATOM 3985 C C . LEU A 1 66 ? -9.845 -2.983 7.395 1.00 0.00 66 LEU A C 4
ATOM 3986 O O . LEU A 1 66 ? -11.045 -2.948 7.666 1.00 0.00 66 LEU A O 4
ATOM 4002 N N . SER A 1 67 ? -9.383 -3.333 6.199 1.00 0.00 67 SER A N 4
ATOM 4003 C CA . SER A 1 67 ? -10.282 -3.700 5.110 1.00 0.00 67 SER A CA 4
ATOM 4004 C C . SER A 1 67 ? -11.328 -4.703 5.585 1.00 0.00 67 SER A C 4
ATOM 4005 O O . SER A 1 67 ? -11.008 -5.847 5.903 1.00 0.00 67 SER A O 4
ATOM 4013 N N . GLY A 1 68 ? -12.583 -4.264 5.629 1.00 0.00 68 GLY A N 4
ATOM 4014 C CA . GLY A 1 68 ? -13.658 -5.134 6.066 1.00 0.00 68 GLY A CA 4
ATOM 4015 C C . GLY A 1 68 ? -15.028 -4.547 5.789 1.00 0.00 68 GLY A C 4
ATOM 4016 O O . GLY A 1 68 ? -15.189 -3.336 5.635 1.00 0.00 68 GLY A O 4
ATOM 4020 N N . PRO A 1 69 ? -16.046 -5.418 5.719 1.00 0.00 69 PRO A N 4
ATOM 4021 C CA . PRO A 1 69 ? -17.427 -5.001 5.456 1.00 0.00 69 PRO A CA 4
ATOM 4022 C C . PRO A 1 69 ? -18.034 -4.235 6.627 1.00 0.00 69 PRO A C 4
ATOM 4023 O O . PRO A 1 69 ? -18.577 -4.831 7.557 1.00 0.00 69 PRO A O 4
ATOM 4034 N N . SER A 1 70 ? -17.939 -2.910 6.574 1.00 0.00 70 SER A N 4
ATOM 4035 C CA . SER A 1 70 ? -18.476 -2.062 7.631 1.00 0.00 70 SER A CA 4
ATOM 4036 C C . SER A 1 70 ? -19.503 -1.082 7.073 1.00 0.00 70 SER A C 4
ATOM 4037 O O . SER A 1 70 ? -19.196 -0.280 6.191 1.00 0.00 70 SER A O 4
ATOM 4045 N N . SER A 1 71 ? -20.723 -1.152 7.594 1.00 0.00 71 SER A N 4
ATOM 4046 C CA . SER A 1 71 ? -21.798 -0.274 7.146 1.00 0.00 71 SER A CA 4
ATOM 4047 C C . SER A 1 71 ? -22.909 -0.199 8.189 1.00 0.00 71 SER A C 4
ATOM 4048 O O . SER A 1 71 ? -23.507 -1.212 8.549 1.00 0.00 71 SER A O 4
ATOM 4056 N N . GLY A 1 72 ? -23.179 1.010 8.671 1.00 0.00 72 GLY A N 4
ATOM 4057 C CA . GLY A 1 72 ? -24.217 1.197 9.668 1.00 0.00 72 GLY A CA 4
ATOM 4058 C C . GLY A 1 72 ? -23.685 1.800 10.953 1.00 0.00 72 GLY A C 4
ATOM 4059 O O . GLY A 1 72 ? -22.639 1.364 11.431 1.00 0.00 72 GLY A O 4
ATOM 4065 N N . GLY A 1 1 ? 10.173 52.278 19.448 1.00 0.00 1 GLY A N 5
ATOM 4066 C CA . GLY A 1 1 ? 10.166 51.220 18.454 1.00 0.00 1 GLY A CA 5
ATOM 4067 C C . GLY A 1 1 ? 10.147 49.839 19.078 1.00 0.00 1 GLY A C 5
ATOM 4068 O O . GLY A 1 1 ? 10.667 49.639 20.176 1.00 0.00 1 GLY A O 5
ATOM 4072 N N . SER A 1 2 ? 9.546 48.883 18.378 1.00 0.00 2 SER A N 5
ATOM 4073 C CA . SER A 1 2 ? 9.457 47.514 18.872 1.00 0.00 2 SER A CA 5
ATOM 4074 C C . SER A 1 2 ? 9.703 46.513 17.747 1.00 0.00 2 SER A C 5
ATOM 4075 O O . SER A 1 2 ? 9.571 46.842 16.569 1.00 0.00 2 SER A O 5
ATOM 4083 N N . SER A 1 3 ? 10.062 45.288 18.121 1.00 0.00 3 SER A N 5
ATOM 4084 C CA . SER A 1 3 ? 10.330 44.239 17.145 1.00 0.00 3 SER A CA 5
ATOM 4085 C C . SER A 1 3 ? 9.123 43.320 16.989 1.00 0.00 3 SER A C 5
ATOM 4086 O O . SER A 1 3 ? 8.115 43.479 17.676 1.00 0.00 3 SER A O 5
ATOM 4094 N N . GLY A 1 4 ? 9.233 42.357 16.079 1.00 0.00 4 GLY A N 5
ATOM 4095 C CA . GLY A 1 4 ? 8.144 41.425 15.849 1.00 0.00 4 GLY A CA 5
ATOM 4096 C C . GLY A 1 4 ? 8.635 40.023 15.547 1.00 0.00 4 GLY A C 5
ATOM 4097 O O . GLY A 1 4 ? 9.761 39.665 15.890 1.00 0.00 4 GLY A O 5
ATOM 4101 N N . SER A 1 5 ? 7.786 39.226 14.907 1.00 0.00 5 SER A N 5
ATOM 4102 C CA . SER A 1 5 ? 8.137 37.853 14.564 1.00 0.00 5 SER A CA 5
ATOM 4103 C C . SER A 1 5 ? 7.479 37.435 13.253 1.00 0.00 5 SER A C 5
ATOM 4104 O O . SER A 1 5 ? 6.267 37.568 13.083 1.00 0.00 5 SER A O 5
ATOM 4112 N N . SER A 1 6 ? 8.288 36.929 12.327 1.00 0.00 6 SER A N 5
ATOM 4113 C CA . SER A 1 6 ? 7.786 36.494 11.029 1.00 0.00 6 SER A CA 5
ATOM 4114 C C . SER A 1 6 ? 8.468 35.203 10.588 1.00 0.00 6 SER A C 5
ATOM 4115 O O . SER A 1 6 ? 9.599 34.919 10.980 1.00 0.00 6 SER A O 5
ATOM 4123 N N . GLY A 1 7 ? 7.770 34.422 9.768 1.00 0.00 7 GLY A N 5
ATOM 4124 C CA . GLY A 1 7 ? 8.323 33.170 9.286 1.00 0.00 7 GLY A CA 5
ATOM 4125 C C . GLY A 1 7 ? 7.407 31.992 9.552 1.00 0.00 7 GLY A C 5
ATOM 4126 O O . GLY A 1 7 ? 6.552 32.049 10.434 1.00 0.00 7 GLY A O 5
ATOM 4130 N N . MET A 1 8 ? 7.586 30.921 8.785 1.00 0.00 8 MET A N 5
ATOM 4131 C CA . MET A 1 8 ? 6.768 29.724 8.942 1.00 0.00 8 MET A CA 5
ATOM 4132 C C . MET A 1 8 ? 7.626 28.527 9.341 1.00 0.00 8 MET A C 5
ATOM 4133 O O . MET A 1 8 ? 8.804 28.455 8.995 1.00 0.00 8 MET A O 5
ATOM 4147 N N . GLU A 1 9 ? 7.026 27.591 10.069 1.00 0.00 9 GLU A N 5
ATOM 4148 C CA . GLU A 1 9 ? 7.738 26.398 10.515 1.00 0.00 9 GLU A CA 5
ATOM 4149 C C . GLU A 1 9 ? 7.785 25.348 9.409 1.00 0.00 9 GLU A C 5
ATOM 4150 O O . GLU A 1 9 ? 6.748 24.885 8.934 1.00 0.00 9 GLU A O 5
ATOM 4162 N N . ARG A 1 10 ? 8.995 24.978 9.004 1.00 0.00 10 ARG A N 5
ATOM 4163 C CA . ARG A 1 10 ? 9.178 23.984 7.953 1.00 0.00 10 ARG A CA 5
ATOM 4164 C C . ARG A 1 10 ? 8.681 22.615 8.407 1.00 0.00 10 ARG A C 5
ATOM 4165 O O . ARG A 1 10 ? 8.815 22.250 9.574 1.00 0.00 10 ARG A O 5
ATOM 4186 N N . GLY A 1 11 ? 8.106 21.861 7.475 1.00 0.00 11 GLY A N 5
ATOM 4187 C CA . GLY A 1 11 ? 7.597 20.541 7.799 1.00 0.00 11 GLY A CA 5
ATOM 4188 C C . GLY A 1 11 ? 6.371 20.176 6.985 1.00 0.00 11 GLY A C 5
ATOM 4189 O O . GLY A 1 11 ? 5.971 20.917 6.087 1.00 0.00 11 GLY A O 5
ATOM 4193 N N . VAL A 1 12 ? 5.774 19.031 7.298 1.00 0.00 12 VAL A N 5
ATOM 4194 C CA . VAL A 1 12 ? 4.586 18.569 6.589 1.00 0.00 12 VAL A CA 5
ATOM 4195 C C . VAL A 1 12 ? 3.339 19.299 7.073 1.00 0.00 12 VAL A C 5
ATOM 4196 O O . VAL A 1 12 ? 3.169 19.533 8.270 1.00 0.00 12 VAL A O 5
ATOM 4209 N N . ASP A 1 13 ? 2.468 19.655 6.135 1.00 0.00 13 ASP A N 5
ATOM 4210 C CA . ASP A 1 13 ? 1.233 20.358 6.466 1.00 0.00 13 ASP A CA 5
ATOM 4211 C C . ASP A 1 13 ? 0.066 19.382 6.580 1.00 0.00 13 ASP A C 5
ATOM 4212 O O . ASP A 1 13 ? -0.683 19.407 7.555 1.00 0.00 13 ASP A O 5
ATOM 4221 N N . ASN A 1 14 ? -0.081 18.523 5.576 1.00 0.00 14 ASN A N 5
ATOM 4222 C CA . ASN A 1 14 ? -1.157 17.539 5.563 1.00 0.00 14 ASN A CA 5
ATOM 4223 C C . ASN A 1 14 ? -0.615 16.144 5.270 1.00 0.00 14 ASN A C 5
ATOM 4224 O O . ASN A 1 14 ? -0.818 15.212 6.049 1.00 0.00 14 ASN A O 5
ATOM 4235 N N . TRP A 1 15 ? 0.074 16.007 4.143 1.00 0.00 15 TRP A N 5
ATOM 4236 C CA . TRP A 1 15 ? 0.646 14.725 3.747 1.00 0.00 15 TRP A CA 5
ATOM 4237 C C . TRP A 1 15 ? 1.223 13.991 4.953 1.00 0.00 15 TRP A C 5
ATOM 4238 O O . TRP A 1 15 ? 2.330 14.289 5.402 1.00 0.00 15 TRP A O 5
ATOM 4259 N N . LYS A 1 16 ? 0.467 13.030 5.473 1.00 0.00 16 LYS A N 5
ATOM 4260 C CA . LYS A 1 16 ? 0.903 12.252 6.626 1.00 0.00 16 LYS A CA 5
ATOM 4261 C C . LYS A 1 16 ? 2.071 11.343 6.258 1.00 0.00 16 LYS A C 5
ATOM 4262 O O . LYS A 1 16 ? 1.882 10.165 5.952 1.00 0.00 16 LYS A O 5
ATOM 4281 N N . VAL A 1 17 ? 3.279 11.896 6.290 1.00 0.00 17 VAL A N 5
ATOM 4282 C CA . VAL A 1 17 ? 4.478 11.134 5.962 1.00 0.00 17 VAL A CA 5
ATOM 4283 C C . VAL A 1 17 ? 4.838 10.167 7.084 1.00 0.00 17 VAL A C 5
ATOM 4284 O O . VAL A 1 17 ? 5.605 9.224 6.883 1.00 0.00 17 VAL A O 5
ATOM 4297 N N . ASP A 1 18 ? 4.280 10.406 8.266 1.00 0.00 18 ASP A N 5
ATOM 4298 C CA . ASP A 1 18 ? 4.541 9.554 9.421 1.00 0.00 18 ASP A CA 5
ATOM 4299 C C . ASP A 1 18 ? 4.366 8.082 9.061 1.00 0.00 18 ASP A C 5
ATOM 4300 O O . ASP A 1 18 ? 3.246 7.573 9.008 1.00 0.00 18 ASP A O 5
ATOM 4309 N N . CYS A 1 19 ? 5.481 7.403 8.813 1.00 0.00 19 CYS A N 5
ATOM 4310 C CA . CYS A 1 19 ? 5.452 5.989 8.457 1.00 0.00 19 CYS A CA 5
ATOM 4311 C C . CYS A 1 19 ? 5.555 5.112 9.701 1.00 0.00 19 CYS A C 5
ATOM 4312 O O . CYS A 1 19 ? 5.990 5.566 10.760 1.00 0.00 19 CYS A O 5
ATOM 4319 N N . LYS A 1 20 ? 5.153 3.853 9.566 1.00 0.00 20 LYS A N 5
ATOM 4320 C CA . LYS A 1 20 ? 5.200 2.911 10.677 1.00 0.00 20 LYS A CA 5
ATOM 4321 C C . LYS A 1 20 ? 6.553 2.964 11.379 1.00 0.00 20 LYS A C 5
ATOM 4322 O O . LYS A 1 20 ? 6.643 2.772 12.592 1.00 0.00 20 LYS A O 5
ATOM 4341 N N . CYS A 1 21 ? 7.604 3.228 10.609 1.00 0.00 21 CYS A N 5
ATOM 4342 C CA . CYS A 1 21 ? 8.953 3.309 11.156 1.00 0.00 21 CYS A CA 5
ATOM 4343 C C . CYS A 1 21 ? 9.053 4.421 12.196 1.00 0.00 21 CYS A C 5
ATOM 4344 O O . CYS A 1 21 ? 9.564 4.213 13.295 1.00 0.00 21 CYS A O 5
ATOM 4351 N N . GLY A 1 22 ? 8.559 5.603 11.840 1.00 0.00 22 GLY A N 5
ATOM 4352 C CA . GLY A 1 22 ? 8.602 6.731 12.752 1.00 0.00 22 GLY A CA 5
ATOM 4353 C C . GLY A 1 22 ? 9.182 7.975 12.110 1.00 0.00 22 GLY A C 5
ATOM 4354 O O . GLY A 1 22 ? 9.811 8.795 12.780 1.00 0.00 22 GLY A O 5
ATOM 4358 N N . THR A 1 23 ? 8.972 8.118 10.804 1.00 0.00 23 THR A N 5
ATOM 4359 C CA . THR A 1 23 ? 9.481 9.270 10.070 1.00 0.00 23 THR A CA 5
ATOM 4360 C C . THR A 1 23 ? 8.364 10.260 9.758 1.00 0.00 23 THR A C 5
ATOM 4361 O O . THR A 1 23 ? 7.589 10.062 8.822 1.00 0.00 23 THR A O 5
ATOM 4372 N N . LYS A 1 24 ? 8.288 11.326 10.547 1.00 0.00 24 LYS A N 5
ATOM 4373 C CA . LYS A 1 24 ? 7.267 12.349 10.355 1.00 0.00 24 LYS A CA 5
ATOM 4374 C C . LYS A 1 24 ? 7.791 13.482 9.477 1.00 0.00 24 LYS A C 5
ATOM 4375 O O . LYS A 1 24 ? 7.393 14.636 9.635 1.00 0.00 24 LYS A O 5
ATOM 4394 N N . ASP A 1 25 ? 8.683 13.144 8.553 1.00 0.00 25 ASP A N 5
ATOM 4395 C CA . ASP A 1 25 ? 9.259 14.132 7.649 1.00 0.00 25 ASP A CA 5
ATOM 4396 C C . ASP A 1 25 ? 9.637 13.494 6.316 1.00 0.00 25 ASP A C 5
ATOM 4397 O O . ASP A 1 25 ? 9.566 12.275 6.158 1.00 0.00 25 ASP A O 5
ATOM 4406 N N . ASP A 1 26 ? 10.037 14.326 5.360 1.00 0.00 26 ASP A N 5
ATOM 4407 C CA . ASP A 1 26 ? 10.426 13.843 4.040 1.00 0.00 26 ASP A CA 5
ATOM 4408 C C . ASP A 1 26 ? 11.925 14.018 3.818 1.00 0.00 26 ASP A C 5
ATOM 4409 O O . ASP A 1 26 ? 12.392 15.112 3.500 1.00 0.00 26 ASP A O 5
ATOM 4418 N N . ASP A 1 27 ? 12.673 12.934 3.988 1.00 0.00 27 ASP A N 5
ATOM 4419 C CA . ASP A 1 27 ? 14.120 12.967 3.806 1.00 0.00 27 ASP A CA 5
ATOM 4420 C C . ASP A 1 27 ? 14.483 12.901 2.326 1.00 0.00 27 ASP A C 5
ATOM 4421 O O . ASP A 1 27 ? 15.648 12.731 1.969 1.00 0.00 27 ASP A O 5
ATOM 4430 N N . GLY A 1 28 ? 13.476 13.035 1.468 1.00 0.00 28 GLY A N 5
ATOM 4431 C CA . GLY A 1 28 ? 13.710 12.987 0.037 1.00 0.00 28 GLY A CA 5
ATOM 4432 C C . GLY A 1 28 ? 13.839 11.568 -0.482 1.00 0.00 28 GLY A C 5
ATOM 4433 O O . GLY A 1 28 ? 14.465 11.333 -1.515 1.00 0.00 28 GLY A O 5
ATOM 4437 N N . GLU A 1 29 ? 13.247 10.620 0.238 1.00 0.00 29 GLU A N 5
ATOM 4438 C CA . GLU A 1 29 ? 13.302 9.217 -0.155 1.00 0.00 29 GLU A CA 5
ATOM 4439 C C . GLU A 1 29 ? 11.983 8.776 -0.783 1.00 0.00 29 GLU A C 5
ATOM 4440 O O . GLU A 1 29 ? 10.906 9.111 -0.289 1.00 0.00 29 GLU A O 5
ATOM 4452 N N . ARG A 1 30 ? 12.076 8.023 -1.874 1.00 0.00 30 ARG A N 5
ATOM 4453 C CA . ARG A 1 30 ? 10.891 7.538 -2.571 1.00 0.00 30 ARG A CA 5
ATOM 4454 C C . ARG A 1 30 ? 9.838 7.052 -1.579 1.00 0.00 30 ARG A C 5
ATOM 4455 O O . ARG A 1 30 ? 10.138 6.279 -0.670 1.00 0.00 30 ARG A O 5
ATOM 4476 N N . MET A 1 31 ? 8.605 7.512 -1.762 1.00 0.00 31 MET A N 5
ATOM 4477 C CA . MET A 1 31 ? 7.507 7.123 -0.883 1.00 0.00 31 MET A CA 5
ATOM 4478 C C . MET A 1 31 ? 6.197 7.029 -1.659 1.00 0.00 31 MET A C 5
ATOM 4479 O O . MET A 1 31 ? 6.142 7.353 -2.846 1.00 0.00 31 MET A O 5
ATOM 4493 N N . LEU A 1 32 ? 5.145 6.584 -0.982 1.00 0.00 32 LEU A N 5
ATOM 4494 C CA . LEU A 1 32 ? 3.834 6.446 -1.608 1.00 0.00 32 LEU A CA 5
ATOM 4495 C C . LEU A 1 32 ? 2.725 6.478 -0.562 1.00 0.00 32 LEU A C 5
ATOM 4496 O O . LEU A 1 32 ? 2.810 5.810 0.468 1.00 0.00 32 LEU A O 5
ATOM 4512 N N . ALA A 1 33 ? 1.684 7.258 -0.835 1.00 0.00 33 ALA A N 5
ATOM 4513 C CA . ALA A 1 33 ? 0.555 7.374 0.081 1.00 0.00 33 ALA A CA 5
ATOM 4514 C C . ALA A 1 33 ? -0.384 6.181 -0.052 1.00 0.00 33 ALA A C 5
ATOM 4515 O O . ALA A 1 33 ? -0.624 5.686 -1.154 1.00 0.00 33 ALA A O 5
ATOM 4522 N N . CYS A 1 34 ? -0.913 5.721 1.077 1.00 0.00 34 CYS A N 5
ATOM 4523 C CA . CYS A 1 34 ? -1.826 4.584 1.087 1.00 0.00 34 CYS A CA 5
ATOM 4524 C C . CYS A 1 34 ? -3.161 4.953 0.446 1.00 0.00 34 CYS A C 5
ATOM 4525 O O . CYS A 1 34 ? -3.881 5.820 0.940 1.00 0.00 34 CYS A O 5
ATOM 4532 N N . ASP A 1 35 ? -3.484 4.287 -0.658 1.00 0.00 35 ASP A N 5
ATOM 4533 C CA . ASP A 1 35 ? -4.732 4.543 -1.367 1.00 0.00 35 ASP A CA 5
ATOM 4534 C C . ASP A 1 35 ? -5.900 4.647 -0.391 1.00 0.00 35 ASP A C 5
ATOM 4535 O O . ASP A 1 35 ? -6.827 5.429 -0.598 1.00 0.00 35 ASP A O 5
ATOM 4544 N N . GLY A 1 36 ? -5.848 3.853 0.674 1.00 0.00 36 GLY A N 5
ATOM 4545 C CA . GLY A 1 36 ? -6.908 3.870 1.665 1.00 0.00 36 GLY A CA 5
ATOM 4546 C C . GLY A 1 36 ? -6.820 5.071 2.586 1.00 0.00 36 GLY A C 5
ATOM 4547 O O . GLY A 1 36 ? -7.452 6.099 2.341 1.00 0.00 36 GLY A O 5
ATOM 4551 N N . CYS A 1 37 ? -6.036 4.942 3.651 1.00 0.00 37 CYS A N 5
ATOM 4552 C CA . CYS A 1 37 ? -5.869 6.023 4.614 1.00 0.00 37 CYS A CA 5
ATOM 4553 C C . CYS A 1 37 ? -5.293 7.266 3.941 1.00 0.00 37 CYS A C 5
ATOM 4554 O O . CYS A 1 37 ? -5.984 8.271 3.774 1.00 0.00 37 CYS A O 5
ATOM 4561 N N . GLY A 1 38 ? -4.022 7.190 3.558 1.00 0.00 38 GLY A N 5
ATOM 4562 C CA . GLY A 1 38 ? -3.375 8.315 2.908 1.00 0.00 38 GLY A CA 5
ATOM 4563 C C . GLY A 1 38 ? -2.074 8.704 3.582 1.00 0.00 38 GLY A C 5
ATOM 4564 O O . GLY A 1 38 ? -1.818 9.884 3.820 1.00 0.00 38 GLY A O 5
ATOM 4568 N N . VAL A 1 39 ? -1.250 7.708 3.893 1.00 0.00 39 VAL A N 5
ATOM 4569 C CA . VAL A 1 39 ? 0.032 7.952 4.545 1.00 0.00 39 VAL A CA 5
ATOM 4570 C C . VAL A 1 39 ? 1.191 7.494 3.666 1.00 0.00 39 VAL A C 5
ATOM 4571 O O . VAL A 1 39 ? 1.167 6.394 3.114 1.00 0.00 39 VAL A O 5
ATOM 4584 N N . TRP A 1 40 ? 2.203 8.344 3.543 1.00 0.00 40 TRP A N 5
ATOM 4585 C CA . TRP A 1 40 ? 3.373 8.026 2.731 1.00 0.00 40 TRP A CA 5
ATOM 4586 C C . TRP A 1 40 ? 4.327 7.108 3.487 1.00 0.00 40 TRP A C 5
ATOM 4587 O O . TRP A 1 40 ? 4.743 7.414 4.605 1.00 0.00 40 TRP A O 5
ATOM 4608 N N . HIS A 1 41 ? 4.671 5.982 2.871 1.00 0.00 41 HIS A N 5
ATOM 4609 C CA . HIS A 1 41 ? 5.577 5.019 3.486 1.00 0.00 41 HIS A CA 5
ATOM 4610 C C . HIS A 1 41 ? 6.820 4.816 2.625 1.00 0.00 41 HIS A C 5
ATOM 4611 O O . HIS A 1 41 ? 6.779 4.986 1.407 1.00 0.00 41 HIS A O 5
ATOM 4626 N N . HIS A 1 42 ? 7.926 4.452 3.267 1.00 0.00 42 HIS A N 5
ATOM 4627 C CA . HIS A 1 42 ? 9.181 4.225 2.560 1.00 0.00 42 HIS A CA 5
ATOM 4628 C C . HIS A 1 42 ? 9.099 2.973 1.693 1.00 0.00 42 HIS A C 5
ATOM 4629 O O . HIS A 1 42 ? 9.241 1.853 2.186 1.00 0.00 42 HIS A O 5
ATOM 4643 N N . THR A 1 43 ? 8.867 3.169 0.399 1.00 0.00 43 THR A N 5
ATOM 4644 C CA . THR A 1 43 ? 8.763 2.055 -0.536 1.00 0.00 43 THR A CA 5
ATOM 4645 C C . THR A 1 43 ? 9.778 0.967 -0.209 1.00 0.00 43 THR A C 5
ATOM 4646 O O . THR A 1 43 ? 9.533 -0.216 -0.448 1.00 0.00 43 THR A O 5
ATOM 4657 N N . ARG A 1 44 ? 10.919 1.373 0.339 1.00 0.00 44 ARG A N 5
ATOM 4658 C CA . ARG A 1 44 ? 11.972 0.431 0.698 1.00 0.00 44 ARG A CA 5
ATOM 4659 C C . ARG A 1 44 ? 11.608 -0.334 1.968 1.00 0.00 44 ARG A C 5
ATOM 4660 O O . ARG A 1 44 ? 11.491 -1.559 1.956 1.00 0.00 44 ARG A O 5
ATOM 4681 N N . CYS A 1 45 ? 11.430 0.398 3.062 1.00 0.00 45 CYS A N 5
ATOM 4682 C CA . CYS A 1 45 ? 11.080 -0.209 4.341 1.00 0.00 45 CYS A CA 5
ATOM 4683 C C . CYS A 1 45 ? 9.942 -1.211 4.173 1.00 0.00 45 CYS A C 5
ATOM 4684 O O . CYS A 1 45 ? 9.897 -2.234 4.857 1.00 0.00 45 CYS A O 5
ATOM 4691 N N . ILE A 1 46 ? 9.026 -0.910 3.260 1.00 0.00 46 ILE A N 5
ATOM 4692 C CA . ILE A 1 46 ? 7.889 -1.785 3.002 1.00 0.00 46 ILE A CA 5
ATOM 4693 C C . ILE A 1 46 ? 8.291 -2.965 2.123 1.00 0.00 46 ILE A C 5
ATOM 4694 O O . ILE A 1 46 ? 7.741 -4.058 2.243 1.00 0.00 46 ILE A O 5
ATOM 4710 N N . GLY A 1 47 ? 9.257 -2.734 1.238 1.00 0.00 47 GLY A N 5
ATOM 4711 C CA . GLY A 1 47 ? 9.718 -3.787 0.352 1.00 0.00 47 GLY A CA 5
ATOM 4712 C C . GLY A 1 47 ? 10.173 -3.256 -0.993 1.00 0.00 47 GLY A C 5
ATOM 4713 O O . GLY A 1 47 ? 11.278 -3.557 -1.445 1.00 0.00 47 GLY A O 5
ATOM 4717 N N . ILE A 1 48 ? 9.319 -2.465 -1.634 1.00 0.00 48 ILE A N 5
ATOM 4718 C CA . ILE A 1 48 ? 9.640 -1.891 -2.935 1.00 0.00 48 ILE A CA 5
ATOM 4719 C C . ILE A 1 48 ? 10.968 -1.143 -2.894 1.00 0.00 48 ILE A C 5
ATOM 4720 O O . ILE A 1 48 ? 11.044 -0.019 -2.400 1.00 0.00 48 ILE A O 5
ATOM 4736 N N . ASN A 1 49 ? 12.013 -1.775 -3.418 1.00 0.00 49 ASN A N 5
ATOM 4737 C CA . ASN A 1 49 ? 13.339 -1.168 -3.443 1.00 0.00 49 ASN A CA 5
ATOM 4738 C C . ASN A 1 49 ? 13.474 -0.202 -4.616 1.00 0.00 49 ASN A C 5
ATOM 4739 O O . ASN A 1 49 ? 12.527 0.008 -5.372 1.00 0.00 49 ASN A O 5
ATOM 4750 N N . ASN A 1 50 ? 14.658 0.384 -4.760 1.00 0.00 50 ASN A N 5
ATOM 4751 C CA . ASN A 1 50 ? 14.917 1.329 -5.840 1.00 0.00 50 ASN A CA 5
ATOM 4752 C C . ASN A 1 50 ? 14.641 0.691 -7.198 1.00 0.00 50 ASN A C 5
ATOM 4753 O O . ASN A 1 50 ? 14.039 1.309 -8.075 1.00 0.00 50 ASN A O 5
ATOM 4764 N N . ALA A 1 51 ? 15.085 -0.551 -7.364 1.00 0.00 51 ALA A N 5
ATOM 4765 C CA . ALA A 1 51 ? 14.884 -1.274 -8.613 1.00 0.00 51 ALA A CA 5
ATOM 4766 C C . ALA A 1 51 ? 13.473 -1.847 -8.695 1.00 0.00 51 ALA A C 5
ATOM 4767 O O . ALA A 1 51 ? 13.281 -3.062 -8.628 1.00 0.00 51 ALA A O 5
ATOM 4774 N N . ASP A 1 52 ? 12.489 -0.966 -8.838 1.00 0.00 52 ASP A N 5
ATOM 4775 C CA . ASP A 1 52 ? 11.095 -1.385 -8.929 1.00 0.00 52 ASP A CA 5
ATOM 4776 C C . ASP A 1 52 ? 10.192 -0.201 -9.260 1.00 0.00 52 ASP A C 5
ATOM 4777 O O . ASP A 1 52 ? 10.629 0.949 -9.241 1.00 0.00 52 ASP A O 5
ATOM 4786 N N . ALA A 1 53 ? 8.931 -0.491 -9.563 1.00 0.00 53 ALA A N 5
ATOM 4787 C CA . ALA A 1 53 ? 7.967 0.550 -9.898 1.00 0.00 53 ALA A CA 5
ATOM 4788 C C . ALA A 1 53 ? 6.884 0.658 -8.830 1.00 0.00 53 ALA A C 5
ATOM 4789 O O . ALA A 1 53 ? 6.765 -0.207 -7.961 1.00 0.00 53 ALA A O 5
ATOM 4796 N N . LEU A 1 54 ? 6.098 1.727 -8.898 1.00 0.00 54 LEU A N 5
ATOM 4797 C CA . LEU A 1 54 ? 5.024 1.949 -7.936 1.00 0.00 54 LEU A CA 5
ATOM 4798 C C . LEU A 1 54 ? 3.726 1.304 -8.410 1.00 0.00 54 LEU A C 5
ATOM 4799 O O . LEU A 1 54 ? 3.277 1.510 -9.538 1.00 0.00 54 LEU A O 5
ATOM 4815 N N . PRO A 1 55 ? 3.105 0.506 -7.528 1.00 0.00 55 PRO A N 5
ATOM 4816 C CA . PRO A 1 55 ? 1.847 -0.183 -7.833 1.00 0.00 55 PRO A CA 5
ATOM 4817 C C . PRO A 1 55 ? 0.670 0.780 -7.939 1.00 0.00 55 PRO A C 5
ATOM 4818 O O . PRO A 1 55 ? 0.637 1.811 -7.269 1.00 0.00 55 PRO A O 5
ATOM 4829 N N . SER A 1 56 ? -0.296 0.436 -8.786 1.00 0.00 56 SER A N 5
ATOM 4830 C CA . SER A 1 56 ? -1.474 1.272 -8.982 1.00 0.00 56 SER A CA 5
ATOM 4831 C C . SER A 1 56 ? -2.184 1.530 -7.657 1.00 0.00 56 SER A C 5
ATOM 4832 O O . SER A 1 56 ? -2.616 2.649 -7.378 1.00 0.00 56 SER A O 5
ATOM 4840 N N . LYS A 1 57 ? -2.300 0.487 -6.842 1.00 0.00 57 LYS A N 5
ATOM 4841 C CA . LYS A 1 57 ? -2.955 0.598 -5.544 1.00 0.00 57 LYS A CA 5
ATOM 4842 C C . LYS A 1 57 ? -2.178 -0.163 -4.475 1.00 0.00 57 LYS A C 5
ATOM 4843 O O . LYS A 1 57 ? -1.803 -1.319 -4.671 1.00 0.00 57 LYS A O 5
ATOM 4862 N N . PHE A 1 58 ? -1.940 0.492 -3.343 1.00 0.00 58 PHE A N 5
ATOM 4863 C CA . PHE A 1 58 ? -1.208 -0.124 -2.243 1.00 0.00 58 PHE A CA 5
ATOM 4864 C C . PHE A 1 58 ? -2.009 -0.047 -0.946 1.00 0.00 58 PHE A C 5
ATOM 4865 O O . PHE A 1 58 ? -2.659 0.961 -0.663 1.00 0.00 58 PHE A O 5
ATOM 4882 N N . LEU A 1 59 ? -1.959 -1.118 -0.162 1.00 0.00 59 LEU A N 5
ATOM 4883 C CA . LEU A 1 59 ? -2.680 -1.174 1.105 1.00 0.00 59 LEU A CA 5
ATOM 4884 C C . LEU A 1 59 ? -1.710 -1.263 2.279 1.00 0.00 59 LEU A C 5
ATOM 4885 O O . LEU A 1 59 ? -0.940 -2.217 2.392 1.00 0.00 59 LEU A O 5
ATOM 4901 N N . CYS A 1 60 ? -1.755 -0.263 3.154 1.00 0.00 60 CYS A N 5
ATOM 4902 C CA . CYS A 1 60 ? -0.883 -0.228 4.321 1.00 0.00 60 CYS A CA 5
ATOM 4903 C C . CYS A 1 60 ? -1.308 -1.273 5.349 1.00 0.00 60 CYS A C 5
ATOM 4904 O O . CYS A 1 60 ? -2.479 -1.648 5.422 1.00 0.00 60 CYS A O 5
ATOM 4911 N N . PHE A 1 61 ? -0.349 -1.740 6.141 1.00 0.00 61 PHE A N 5
ATOM 4912 C CA . PHE A 1 61 ? -0.622 -2.742 7.165 1.00 0.00 61 PHE A CA 5
ATOM 4913 C C . PHE A 1 61 ? -1.982 -2.499 7.814 1.00 0.00 61 PHE A C 5
ATOM 4914 O O . PHE A 1 61 ? -2.909 -3.293 7.655 1.00 0.00 61 PHE A O 5
ATOM 4931 N N . ARG A 1 62 ? -2.091 -1.396 8.548 1.00 0.00 62 ARG A N 5
ATOM 4932 C CA . ARG A 1 62 ? -3.336 -1.049 9.223 1.00 0.00 62 ARG A CA 5
ATOM 4933 C C . ARG A 1 62 ? -4.542 -1.441 8.376 1.00 0.00 62 ARG A C 5
ATOM 4934 O O . ARG A 1 62 ? -5.525 -1.979 8.887 1.00 0.00 62 ARG A O 5
ATOM 4955 N N . CYS A 1 63 ? -4.461 -1.168 7.078 1.00 0.00 63 CYS A N 5
ATOM 4956 C CA . CYS A 1 63 ? -5.546 -1.491 6.159 1.00 0.00 63 CYS A CA 5
ATOM 4957 C C . CYS A 1 63 ? -5.612 -2.994 5.902 1.00 0.00 63 CYS A C 5
ATOM 4958 O O . CYS A 1 63 ? -6.607 -3.645 6.221 1.00 0.00 63 CYS A O 5
ATOM 4965 N N . ILE A 1 64 ? -4.546 -3.537 5.324 1.00 0.00 64 ILE A N 5
ATOM 4966 C CA . ILE A 1 64 ? -4.482 -4.962 5.026 1.00 0.00 64 ILE A CA 5
ATOM 4967 C C . ILE A 1 64 ? -5.217 -5.778 6.084 1.00 0.00 64 ILE A C 5
ATOM 4968 O O . ILE A 1 64 ? -5.852 -6.785 5.773 1.00 0.00 64 ILE A O 5
ATOM 4984 N N . GLU A 1 65 ? -5.126 -5.336 7.334 1.00 0.00 65 GLU A N 5
ATOM 4985 C CA . GLU A 1 65 ? -5.784 -6.025 8.438 1.00 0.00 65 GLU A CA 5
ATOM 4986 C C . GLU A 1 65 ? -7.224 -5.548 8.596 1.00 0.00 65 GLU A C 5
ATOM 4987 O O . GLU A 1 65 ? -8.138 -6.350 8.796 1.00 0.00 65 GLU A O 5
ATOM 4999 N N . LEU A 1 66 ? -7.420 -4.237 8.507 1.00 0.00 66 LEU A N 5
ATOM 5000 C CA . LEU A 1 66 ? -8.749 -3.651 8.641 1.00 0.00 66 LEU A CA 5
ATOM 5001 C C . LEU A 1 66 ? -9.728 -4.292 7.663 1.00 0.00 66 LEU A C 5
ATOM 5002 O O . LEU A 1 66 ? -10.873 -4.579 8.014 1.00 0.00 66 LEU A O 5
ATOM 5018 N N . SER A 1 67 ? -9.269 -4.516 6.436 1.00 0.00 67 SER A N 5
ATOM 5019 C CA . SER A 1 67 ? -10.105 -5.122 5.406 1.00 0.00 67 SER A CA 5
ATOM 5020 C C . SER A 1 67 ? -11.400 -4.336 5.225 1.00 0.00 67 SER A C 5
ATOM 5021 O O . SER A 1 67 ? -12.473 -4.915 5.057 1.00 0.00 67 SER A O 5
ATOM 5029 N N . GLY A 1 68 ? -11.290 -3.011 5.260 1.00 0.00 68 GLY A N 5
ATOM 5030 C CA . GLY A 1 68 ? -12.459 -2.166 5.098 1.00 0.00 68 GLY A CA 5
ATOM 5031 C C . GLY A 1 68 ? -12.425 -1.370 3.808 1.00 0.00 68 GLY A C 5
ATOM 5032 O O . GLY A 1 68 ? -12.002 -0.214 3.778 1.00 0.00 68 GLY A O 5
ATOM 5036 N N . PRO A 1 69 ? -12.877 -1.995 2.711 1.00 0.00 69 PRO A N 5
ATOM 5037 C CA . PRO A 1 69 ? -12.905 -1.356 1.392 1.00 0.00 69 PRO A CA 5
ATOM 5038 C C . PRO A 1 69 ? -13.947 -0.246 1.307 1.00 0.00 69 PRO A C 5
ATOM 5039 O O . PRO A 1 69 ? -14.031 0.465 0.306 1.00 0.00 69 PRO A O 5
ATOM 5050 N N . SER A 1 70 ? -14.738 -0.102 2.366 1.00 0.00 70 SER A N 5
ATOM 5051 C CA . SER A 1 70 ? -15.777 0.920 2.410 1.00 0.00 70 SER A CA 5
ATOM 5052 C C . SER A 1 70 ? -15.594 1.829 3.622 1.00 0.00 70 SER A C 5
ATOM 5053 O O . SER A 1 70 ? -16.563 2.198 4.286 1.00 0.00 70 SER A O 5
ATOM 5061 N N . SER A 1 71 ? -14.345 2.184 3.904 1.00 0.00 71 SER A N 5
ATOM 5062 C CA . SER A 1 71 ? -14.033 3.046 5.038 1.00 0.00 71 SER A CA 5
ATOM 5063 C C . SER A 1 71 ? -13.431 4.366 4.568 1.00 0.00 71 SER A C 5
ATOM 5064 O O . SER A 1 71 ? -12.283 4.416 4.129 1.00 0.00 71 SER A O 5
ATOM 5072 N N . GLY A 1 72 ? -14.216 5.435 4.663 1.00 0.00 72 GLY A N 5
ATOM 5073 C CA . GLY A 1 72 ? -13.744 6.742 4.244 1.00 0.00 72 GLY A CA 5
ATOM 5074 C C . GLY A 1 72 ? -14.839 7.790 4.272 1.00 0.00 72 GLY A C 5
ATOM 5075 O O . GLY A 1 72 ? -15.977 7.459 4.601 1.00 0.00 72 GLY A O 5
ATOM 5081 N N . GLY A 1 1 ? 24.589 22.357 22.960 1.00 0.00 1 GLY A N 6
ATOM 5082 C CA . GLY A 1 1 ? 24.401 23.794 23.037 1.00 0.00 1 GLY A CA 6
ATOM 5083 C C . GLY A 1 1 ? 23.453 24.312 21.974 1.00 0.00 1 GLY A C 6
ATOM 5084 O O . GLY A 1 1 ? 23.807 24.384 20.797 1.00 0.00 1 GLY A O 6
ATOM 5088 N N . SER A 1 2 ? 22.242 24.673 22.389 1.00 0.00 2 SER A N 6
ATOM 5089 C CA . SER A 1 2 ? 21.238 25.182 21.463 1.00 0.00 2 SER A CA 6
ATOM 5090 C C . SER A 1 2 ? 20.388 26.263 22.124 1.00 0.00 2 SER A C 6
ATOM 5091 O O . SER A 1 2 ? 20.535 26.543 23.313 1.00 0.00 2 SER A O 6
ATOM 5099 N N . SER A 1 3 ? 19.498 26.867 21.343 1.00 0.00 3 SER A N 6
ATOM 5100 C CA . SER A 1 3 ? 18.626 27.920 21.850 1.00 0.00 3 SER A CA 6
ATOM 5101 C C . SER A 1 3 ? 17.434 28.133 20.922 1.00 0.00 3 SER A C 6
ATOM 5102 O O . SER A 1 3 ? 17.580 28.161 19.701 1.00 0.00 3 SER A O 6
ATOM 5110 N N . GLY A 1 4 ? 16.251 28.281 21.512 1.00 0.00 4 GLY A N 6
ATOM 5111 C CA . GLY A 1 4 ? 15.050 28.489 20.725 1.00 0.00 4 GLY A CA 6
ATOM 5112 C C . GLY A 1 4 ? 15.080 29.794 19.955 1.00 0.00 4 GLY A C 6
ATOM 5113 O O . GLY A 1 4 ? 14.510 30.794 20.393 1.00 0.00 4 GLY A O 6
ATOM 5117 N N . SER A 1 5 ? 15.746 29.787 18.806 1.00 0.00 5 SER A N 6
ATOM 5118 C CA . SER A 1 5 ? 15.853 30.981 17.976 1.00 0.00 5 SER A CA 6
ATOM 5119 C C . SER A 1 5 ? 14.641 31.115 17.058 1.00 0.00 5 SER A C 6
ATOM 5120 O O . SER A 1 5 ? 13.879 30.166 16.875 1.00 0.00 5 SER A O 6
ATOM 5128 N N . SER A 1 6 ? 14.470 32.301 16.483 1.00 0.00 6 SER A N 6
ATOM 5129 C CA . SER A 1 6 ? 13.350 32.562 15.588 1.00 0.00 6 SER A CA 6
ATOM 5130 C C . SER A 1 6 ? 13.400 31.641 14.373 1.00 0.00 6 SER A C 6
ATOM 5131 O O . SER A 1 6 ? 14.465 31.399 13.806 1.00 0.00 6 SER A O 6
ATOM 5139 N N . GLY A 1 7 ? 12.238 31.130 13.977 1.00 0.00 7 GLY A N 6
ATOM 5140 C CA . GLY A 1 7 ? 12.170 30.240 12.832 1.00 0.00 7 GLY A CA 6
ATOM 5141 C C . GLY A 1 7 ? 11.429 28.955 13.140 1.00 0.00 7 GLY A C 6
ATOM 5142 O O . GLY A 1 7 ? 11.870 28.159 13.968 1.00 0.00 7 GLY A O 6
ATOM 5146 N N . MET A 1 8 ? 10.297 28.752 12.473 1.00 0.00 8 MET A N 6
ATOM 5147 C CA . MET A 1 8 ? 9.493 27.553 12.680 1.00 0.00 8 MET A CA 6
ATOM 5148 C C . MET A 1 8 ? 9.516 26.662 11.443 1.00 0.00 8 MET A C 6
ATOM 5149 O O . MET A 1 8 ? 8.693 26.816 10.541 1.00 0.00 8 MET A O 6
ATOM 5163 N N . GLU A 1 9 ? 10.464 25.730 11.407 1.00 0.00 9 GLU A N 6
ATOM 5164 C CA . GLU A 1 9 ? 10.593 24.816 10.279 1.00 0.00 9 GLU A CA 6
ATOM 5165 C C . GLU A 1 9 ? 9.224 24.331 9.811 1.00 0.00 9 GLU A C 6
ATOM 5166 O O . GLU A 1 9 ? 8.510 23.650 10.547 1.00 0.00 9 GLU A O 6
ATOM 5178 N N . ARG A 1 10 ? 8.864 24.688 8.582 1.00 0.00 10 ARG A N 6
ATOM 5179 C CA . ARG A 1 10 ? 7.580 24.292 8.017 1.00 0.00 10 ARG A CA 6
ATOM 5180 C C . ARG A 1 10 ? 7.653 22.882 7.439 1.00 0.00 10 ARG A C 6
ATOM 5181 O O . ARG A 1 10 ? 8.700 22.238 7.476 1.00 0.00 10 ARG A O 6
ATOM 5202 N N . GLY A 1 11 ? 6.531 22.408 6.905 1.00 0.00 11 GLY A N 6
ATOM 5203 C CA . GLY A 1 11 ? 6.489 21.077 6.328 1.00 0.00 11 GLY A CA 6
ATOM 5204 C C . GLY A 1 11 ? 5.484 20.966 5.199 1.00 0.00 11 GLY A C 6
ATOM 5205 O O . GLY A 1 11 ? 5.051 21.976 4.642 1.00 0.00 11 GLY A O 6
ATOM 5209 N N .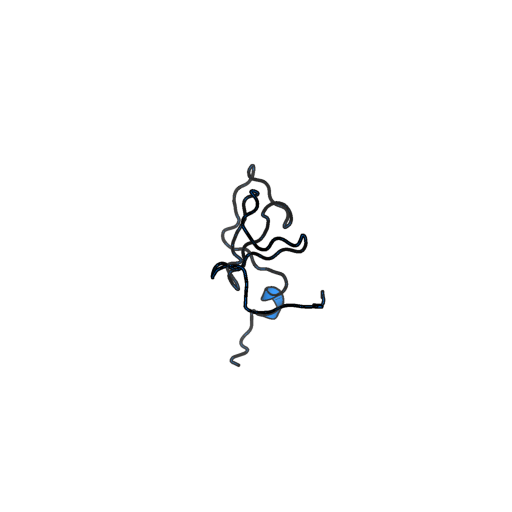 VAL A 1 12 ? 5.112 19.737 4.857 1.00 0.00 12 VAL A N 6
ATOM 5210 C CA . VAL A 1 12 ? 4.152 19.498 3.786 1.00 0.00 12 VAL A CA 6
ATOM 5211 C C . VAL A 1 12 ? 2.914 20.372 3.952 1.00 0.00 12 VAL A C 6
ATOM 5212 O O . VAL A 1 12 ? 2.767 21.074 4.953 1.00 0.00 12 VAL A O 6
ATOM 5225 N N . ASP A 1 13 ? 2.026 20.325 2.965 1.00 0.00 13 ASP A N 6
ATOM 5226 C CA . ASP A 1 13 ? 0.799 21.112 3.002 1.00 0.00 13 ASP A CA 6
ATOM 5227 C C . ASP A 1 13 ? -0.425 20.205 3.081 1.00 0.00 13 ASP A C 6
ATOM 5228 O O . ASP A 1 13 ? -1.301 20.400 3.922 1.00 0.00 13 ASP A O 6
ATOM 5237 N N . ASN A 1 14 ? -0.479 19.214 2.196 1.00 0.00 14 ASN A N 6
ATOM 5238 C CA . ASN A 1 14 ? -1.598 18.279 2.164 1.00 0.00 14 ASN A CA 6
ATOM 5239 C C . ASN A 1 14 ? -1.100 16.837 2.148 1.00 0.00 14 ASN A C 6
ATOM 5240 O O . ASN A 1 14 ? -1.559 16.020 1.350 1.00 0.00 14 ASN A O 6
ATOM 5251 N N . TRP A 1 15 ? -0.159 16.532 3.035 1.00 0.00 15 TRP A N 6
ATOM 5252 C CA . TRP A 1 15 ? 0.401 15.188 3.123 1.00 0.00 15 TRP A CA 6
ATOM 5253 C C . TRP A 1 15 ? 0.687 14.811 4.572 1.00 0.00 15 TRP A C 6
ATOM 5254 O O . TRP A 1 15 ? 0.751 15.675 5.448 1.00 0.00 15 TRP A O 6
ATOM 5275 N N . LYS A 1 16 ? 0.860 13.517 4.820 1.00 0.00 16 LYS A N 6
ATOM 5276 C CA . LYS A 1 16 ? 1.141 13.026 6.164 1.00 0.00 16 LYS A CA 6
ATOM 5277 C C . LYS A 1 16 ? 2.334 12.075 6.156 1.00 0.00 16 LYS A C 6
ATOM 5278 O O . LYS A 1 16 ? 2.300 11.016 6.783 1.00 0.00 16 LYS A O 6
ATOM 5297 N N . VAL A 1 17 ? 3.388 12.461 5.445 1.00 0.00 17 VAL A N 6
ATOM 5298 C CA . VAL A 1 17 ? 4.593 11.643 5.358 1.00 0.00 17 VAL A CA 6
ATOM 5299 C C . VAL A 1 17 ? 4.999 11.117 6.730 1.00 0.00 17 VAL A C 6
ATOM 5300 O O . VAL A 1 17 ? 5.244 11.890 7.656 1.00 0.00 17 VAL A O 6
ATOM 5313 N N . ASP A 1 18 ? 5.069 9.796 6.854 1.00 0.00 18 ASP A N 6
ATOM 5314 C CA . ASP A 1 18 ? 5.448 9.165 8.113 1.00 0.00 18 ASP A CA 6
ATOM 5315 C C . ASP A 1 18 ? 5.969 7.751 7.876 1.00 0.00 18 ASP A C 6
ATOM 5316 O O . ASP A 1 18 ? 5.204 6.841 7.553 1.00 0.00 18 ASP A O 6
ATOM 5325 N N . CYS A 1 19 ? 7.276 7.573 8.038 1.00 0.00 19 CYS A N 6
ATOM 5326 C CA . CYS A 1 19 ? 7.901 6.270 7.841 1.00 0.00 19 CYS A CA 6
ATOM 5327 C C . CYS A 1 19 ? 8.057 5.535 9.169 1.00 0.00 19 CYS A C 6
ATOM 5328 O O . CYS A 1 19 ? 7.821 6.101 10.237 1.00 0.00 19 CYS A O 6
ATOM 5335 N N . LYS A 1 20 ? 8.456 4.270 9.096 1.00 0.00 20 LYS A N 6
ATOM 5336 C CA . LYS A 1 20 ? 8.645 3.456 10.291 1.00 0.00 20 LYS A CA 6
ATOM 5337 C C . LYS A 1 20 ? 10.024 3.694 10.898 1.00 0.00 20 LYS A C 6
ATOM 5338 O O . LYS A 1 20 ? 10.177 3.734 12.120 1.00 0.00 20 LYS A O 6
ATOM 5357 N N . CYS A 1 21 ? 11.025 3.853 10.039 1.00 0.00 21 CYS A N 6
ATOM 5358 C CA . CYS A 1 21 ? 12.391 4.089 10.491 1.00 0.00 21 CYS A CA 6
ATOM 5359 C C . CYS A 1 21 ? 12.479 5.372 11.311 1.00 0.00 21 CYS A C 6
ATOM 5360 O O . CYS A 1 21 ? 13.149 5.418 12.342 1.00 0.00 21 CYS A O 6
ATOM 5367 N N . GLY A 1 22 ? 11.797 6.414 10.845 1.00 0.00 22 GLY A N 6
ATOM 5368 C CA . GLY A 1 22 ? 11.811 7.684 11.547 1.00 0.00 22 GLY A CA 6
ATOM 5369 C C . GLY A 1 22 ? 11.547 8.859 10.626 1.00 0.00 22 GLY A C 6
ATOM 5370 O O . GLY A 1 22 ? 10.926 9.844 11.026 1.00 0.00 22 GLY A O 6
ATOM 5374 N N . THR A 1 23 ? 12.020 8.756 9.388 1.00 0.00 23 THR A N 6
ATOM 5375 C CA . THR A 1 23 ? 11.834 9.819 8.408 1.00 0.00 23 THR A CA 6
ATOM 5376 C C . THR A 1 23 ? 10.354 10.073 8.146 1.00 0.00 23 THR A C 6
ATOM 5377 O O . THR A 1 23 ? 9.605 9.154 7.814 1.00 0.00 23 THR A O 6
ATOM 5388 N N . LYS A 1 24 ? 9.938 11.325 8.297 1.00 0.00 24 LYS A N 6
ATOM 5389 C CA . LYS A 1 24 ? 8.547 11.702 8.075 1.00 0.00 24 LYS A CA 6
ATOM 5390 C C . LYS A 1 24 ? 8.453 12.931 7.176 1.00 0.00 24 LYS A C 6
ATOM 5391 O O . LYS A 1 24 ? 7.417 13.594 7.122 1.00 0.00 24 LYS A O 6
ATOM 5410 N N . ASP A 1 25 ? 9.539 13.227 6.472 1.00 0.00 25 ASP A N 6
ATOM 5411 C CA . ASP A 1 25 ? 9.578 14.375 5.573 1.00 0.00 25 ASP A CA 6
ATOM 5412 C C . ASP A 1 25 ? 10.237 14.005 4.247 1.00 0.00 25 ASP A C 6
ATOM 5413 O O . ASP A 1 25 ? 11.102 13.131 4.195 1.00 0.00 25 ASP A O 6
ATOM 5422 N N . ASP A 1 26 ? 9.821 14.676 3.179 1.00 0.00 26 ASP A N 6
ATOM 5423 C CA . ASP A 1 26 ? 10.370 14.418 1.853 1.00 0.00 26 ASP A CA 6
ATOM 5424 C C . ASP A 1 26 ? 11.843 14.809 1.789 1.00 0.00 26 ASP A C 6
ATOM 5425 O O . ASP A 1 26 ? 12.194 15.977 1.956 1.00 0.00 26 ASP A O 6
ATOM 5434 N N . ASP A 1 27 ? 12.702 13.824 1.549 1.00 0.00 27 ASP A N 6
ATOM 5435 C CA . ASP A 1 27 ? 14.137 14.065 1.463 1.00 0.00 27 ASP A CA 6
ATOM 5436 C C . ASP A 1 27 ? 14.645 13.826 0.045 1.00 0.00 27 ASP A C 6
ATOM 5437 O O . ASP A 1 27 ? 15.182 14.730 -0.594 1.00 0.00 27 ASP A O 6
ATOM 5446 N N . GLY A 1 28 ? 14.472 12.601 -0.443 1.00 0.00 28 GLY A N 6
ATOM 5447 C CA . GLY A 1 28 ? 14.919 12.265 -1.782 1.00 0.00 28 GLY A CA 6
ATOM 5448 C C . GLY A 1 28 ? 14.433 10.901 -2.230 1.00 0.00 28 GLY A C 6
ATOM 5449 O O . GLY A 1 28 ? 14.214 10.674 -3.419 1.00 0.00 28 GLY A O 6
ATOM 5453 N N . GLU A 1 29 ? 14.265 9.991 -1.275 1.00 0.00 29 GLU A N 6
ATOM 5454 C CA . GLU A 1 29 ? 13.805 8.641 -1.580 1.00 0.00 29 GLU A CA 6
ATOM 5455 C C . GLU A 1 29 ? 12.312 8.635 -1.899 1.00 0.00 29 GLU A C 6
ATOM 5456 O O . GLU A 1 29 ? 11.510 9.225 -1.176 1.00 0.00 29 GLU A O 6
ATOM 5468 N N . ARG A 1 30 ? 11.948 7.963 -2.986 1.00 0.00 30 ARG A N 6
ATOM 5469 C CA . ARG A 1 30 ? 10.554 7.881 -3.403 1.00 0.00 30 ARG A CA 6
ATOM 5470 C C . ARG A 1 30 ? 9.670 7.406 -2.253 1.00 0.00 30 ARG A C 6
ATOM 5471 O O . ARG A 1 30 ? 10.131 6.706 -1.351 1.00 0.00 30 ARG A O 6
ATOM 5492 N N . MET A 1 31 ? 8.399 7.792 -2.291 1.00 0.00 31 MET A N 6
ATOM 5493 C CA . MET A 1 31 ? 7.451 7.406 -1.252 1.00 0.00 31 MET A CA 6
ATOM 5494 C C . MET A 1 31 ? 6.056 7.211 -1.835 1.00 0.00 31 MET A C 6
ATOM 5495 O O . MET A 1 31 ? 5.754 7.698 -2.926 1.00 0.00 31 MET A O 6
ATOM 5509 N N . LEU A 1 32 ? 5.208 6.496 -1.103 1.00 0.00 32 LEU A N 6
ATOM 5510 C CA . LEU A 1 32 ? 3.843 6.237 -1.548 1.00 0.00 32 LEU A CA 6
ATOM 5511 C C . LEU A 1 32 ? 2.876 6.243 -0.369 1.00 0.00 32 LEU A C 6
ATOM 5512 O O . LEU A 1 32 ? 3.124 5.605 0.654 1.00 0.00 32 LEU A O 6
ATOM 5528 N N . ALA A 1 33 ? 1.771 6.966 -0.520 1.00 0.00 33 ALA A N 6
ATOM 5529 C CA . ALA A 1 33 ? 0.764 7.051 0.530 1.00 0.00 33 ALA A CA 6
ATOM 5530 C C . ALA A 1 33 ? -0.290 5.960 0.370 1.00 0.00 33 ALA A C 6
ATOM 5531 O O . ALA A 1 33 ? -0.638 5.578 -0.747 1.00 0.00 33 ALA A O 6
ATOM 5538 N N . CYS A 1 34 ? -0.794 5.461 1.494 1.00 0.00 34 CYS A N 6
ATOM 5539 C CA . CYS A 1 34 ? -1.807 4.413 1.479 1.00 0.00 34 CYS A CA 6
ATOM 5540 C C . CYS A 1 34 ? -3.082 4.899 0.796 1.00 0.00 34 CYS A C 6
ATOM 5541 O O . CYS A 1 34 ? -3.760 5.799 1.292 1.00 0.00 34 CYS A O 6
ATOM 5548 N N . ASP A 1 35 ? -3.402 4.296 -0.343 1.00 0.00 35 ASP A N 6
ATOM 5549 C CA . ASP A 1 35 ? -4.596 4.665 -1.095 1.00 0.00 35 ASP A CA 6
ATOM 5550 C C . ASP A 1 35 ? -5.780 4.889 -0.158 1.00 0.00 35 ASP A C 6
ATOM 5551 O O . ASP A 1 35 ? -6.605 5.773 -0.385 1.00 0.00 35 ASP A O 6
ATOM 5560 N N . GLY A 1 36 ? -5.856 4.081 0.895 1.00 0.00 36 GLY A N 6
ATOM 5561 C CA . GLY A 1 36 ? -6.942 4.206 1.849 1.00 0.00 36 GLY A CA 6
ATOM 5562 C C . GLY A 1 36 ? -6.796 5.425 2.737 1.00 0.00 36 GLY A C 6
ATOM 5563 O O . GLY A 1 36 ? -7.468 6.437 2.531 1.00 0.00 36 GLY A O 6
ATOM 5567 N N . CYS A 1 37 ? -5.918 5.330 3.729 1.00 0.00 37 CYS A N 6
ATOM 5568 C CA . CYS A 1 37 ? -5.687 6.433 4.655 1.00 0.00 37 CYS A CA 6
ATOM 5569 C C . CYS A 1 37 ? -5.015 7.606 3.946 1.00 0.00 37 CYS A C 6
ATOM 5570 O O . CYS A 1 37 ? -5.627 8.654 3.741 1.00 0.00 37 CYS A O 6
ATOM 5577 N N . GLY A 1 38 ? -3.752 7.421 3.573 1.00 0.00 38 GLY A N 6
ATOM 5578 C CA . GLY A 1 38 ? -3.019 8.472 2.892 1.00 0.00 38 GLY A CA 6
ATOM 5579 C C . GLY A 1 38 ? -1.733 8.838 3.606 1.00 0.00 38 GLY A C 6
ATOM 5580 O O . GLY A 1 38 ? -1.469 10.013 3.862 1.00 0.00 38 GLY A O 6
ATOM 5584 N N . VAL A 1 39 ? -0.930 7.829 3.930 1.00 0.00 39 VAL A N 6
ATOM 5585 C CA . VAL A 1 39 ? 0.336 8.051 4.619 1.00 0.00 39 VAL A CA 6
ATOM 5586 C C . VAL A 1 39 ? 1.511 7.563 3.780 1.00 0.00 39 VAL A C 6
ATOM 5587 O O . VAL A 1 39 ? 1.682 6.362 3.571 1.00 0.00 39 VAL A O 6
ATOM 5600 N N . TRP A 1 40 ? 2.320 8.503 3.303 1.00 0.00 40 TRP A N 6
ATOM 5601 C CA . TRP A 1 40 ? 3.481 8.169 2.486 1.00 0.00 40 TRP A CA 6
ATOM 5602 C C . TRP A 1 40 ? 4.472 7.317 3.272 1.00 0.00 40 TRP A C 6
ATOM 5603 O O . TRP A 1 40 ? 4.545 7.403 4.498 1.00 0.00 40 TRP A O 6
ATOM 5624 N N . HIS A 1 41 ? 5.234 6.494 2.558 1.00 0.00 41 HIS A N 6
ATOM 5625 C CA . HIS A 1 41 ? 6.222 5.627 3.189 1.00 0.00 41 HIS A CA 6
ATOM 5626 C C . HIS A 1 41 ? 7.367 5.319 2.229 1.00 0.00 41 HIS A C 6
ATOM 5627 O O . HIS A 1 41 ? 7.161 5.187 1.023 1.00 0.00 41 HIS A O 6
ATOM 5642 N N . HIS A 1 42 ? 8.575 5.206 2.773 1.00 0.00 42 HIS A N 6
ATOM 5643 C CA . HIS A 1 42 ? 9.753 4.914 1.965 1.00 0.00 42 HIS A CA 6
ATOM 5644 C C . HIS A 1 42 ? 9.563 3.624 1.173 1.00 0.00 42 HIS A C 6
ATOM 5645 O O . HIS A 1 42 ? 9.592 2.528 1.734 1.00 0.00 42 HIS A O 6
ATOM 5659 N N . THR A 1 43 ? 9.366 3.761 -0.135 1.00 0.00 43 THR A N 6
ATOM 5660 C CA . THR A 1 43 ? 9.168 2.607 -1.003 1.00 0.00 43 THR A CA 6
ATOM 5661 C C . THR A 1 43 ? 10.093 1.460 -0.613 1.00 0.00 43 THR A C 6
ATOM 5662 O O . THR A 1 43 ? 9.699 0.294 -0.644 1.00 0.00 43 THR A O 6
ATOM 5673 N N . ARG A 1 44 ? 11.324 1.798 -0.244 1.00 0.00 44 ARG A N 6
ATOM 5674 C CA . ARG A 1 44 ? 12.306 0.795 0.153 1.00 0.00 44 ARG A CA 6
ATOM 5675 C C . ARG A 1 44 ? 11.928 0.164 1.490 1.00 0.00 44 ARG A C 6
ATOM 5676 O O . ARG A 1 44 ? 11.738 -1.049 1.584 1.00 0.00 44 ARG A O 6
ATOM 5697 N N . CYS A 1 45 ? 11.821 0.995 2.521 1.00 0.00 45 CYS A N 6
ATOM 5698 C CA . CYS A 1 45 ? 11.468 0.520 3.853 1.00 0.00 45 CYS A CA 6
ATOM 5699 C C . CYS A 1 45 ? 10.296 -0.456 3.789 1.00 0.00 45 CYS A C 6
ATOM 5700 O O . CYS A 1 45 ? 10.360 -1.555 4.340 1.00 0.00 45 CYS A O 6
ATOM 5707 N N . ILE A 1 46 ? 9.228 -0.046 3.114 1.00 0.00 46 ILE A N 6
ATOM 5708 C CA . ILE A 1 46 ? 8.043 -0.883 2.977 1.00 0.00 46 ILE A CA 6
ATOM 5709 C C . ILE A 1 46 ? 8.385 -2.215 2.317 1.00 0.00 46 ILE A C 6
ATOM 5710 O O . ILE A 1 46 ? 7.695 -3.214 2.517 1.00 0.00 46 ILE A O 6
ATOM 5726 N N . GLY A 1 47 ? 9.457 -2.222 1.530 1.00 0.00 47 GLY A N 6
ATOM 5727 C CA . GLY A 1 47 ? 9.873 -3.437 0.854 1.00 0.00 47 GLY A CA 6
ATOM 5728 C C . GLY A 1 47 ? 9.682 -3.359 -0.648 1.00 0.00 47 GLY A C 6
ATOM 5729 O O . GLY A 1 47 ? 9.173 -4.295 -1.265 1.00 0.00 47 GLY A O 6
ATOM 5733 N N . ILE A 1 48 ? 10.088 -2.240 -1.237 1.00 0.00 48 ILE A N 6
ATOM 5734 C CA . ILE A 1 48 ? 9.958 -2.044 -2.676 1.00 0.00 48 ILE A CA 6
ATOM 5735 C C . ILE A 1 48 ? 11.138 -1.253 -3.231 1.00 0.00 48 ILE A C 6
ATOM 5736 O O . ILE A 1 48 ? 11.284 -0.062 -2.957 1.00 0.00 48 ILE A O 6
ATOM 5752 N N . ASN A 1 49 ? 11.976 -1.923 -4.016 1.00 0.00 49 ASN A N 6
ATOM 5753 C CA . ASN A 1 49 ? 13.142 -1.283 -4.612 1.00 0.00 49 ASN A CA 6
ATOM 5754 C C . ASN A 1 49 ? 12.806 -0.710 -5.986 1.00 0.00 49 ASN A C 6
ATOM 5755 O O . ASN A 1 49 ? 11.786 -1.055 -6.580 1.00 0.00 49 ASN A O 6
ATOM 5766 N N . ASN A 1 50 ? 13.672 0.166 -6.484 1.00 0.00 50 ASN A N 6
ATOM 5767 C CA . ASN A 1 50 ? 13.468 0.787 -7.788 1.00 0.00 50 ASN A CA 6
ATOM 5768 C C . ASN A 1 50 ? 13.059 -0.253 -8.827 1.00 0.00 50 ASN A C 6
ATOM 5769 O O . ASN A 1 50 ? 12.124 -0.041 -9.598 1.00 0.00 50 ASN A O 6
ATOM 5780 N N . ALA A 1 51 ? 13.767 -1.378 -8.841 1.00 0.00 51 ALA A N 6
ATOM 5781 C CA . ALA A 1 51 ? 13.477 -2.451 -9.783 1.00 0.00 51 ALA A CA 6
ATOM 5782 C C . ALA A 1 51 ? 11.974 -2.642 -9.952 1.00 0.00 51 ALA A C 6
ATOM 5783 O O . ALA A 1 51 ? 11.471 -2.721 -11.072 1.00 0.00 51 ALA A O 6
ATOM 5790 N N . ASP A 1 52 ? 11.262 -2.716 -8.832 1.00 0.00 52 ASP A N 6
ATOM 5791 C CA . ASP A 1 52 ? 9.816 -2.898 -8.857 1.00 0.00 52 ASP A CA 6
ATOM 5792 C C . ASP A 1 52 ? 9.100 -1.552 -8.904 1.00 0.00 52 ASP A C 6
ATOM 5793 O O . ASP A 1 52 ? 9.546 -0.578 -8.298 1.00 0.00 52 ASP A O 6
ATOM 5802 N N . ALA A 1 53 ? 7.988 -1.504 -9.631 1.00 0.00 53 ALA A N 6
ATOM 5803 C CA . ALA A 1 53 ? 7.210 -0.278 -9.757 1.00 0.00 53 ALA A CA 6
ATOM 5804 C C . ALA A 1 53 ? 6.236 -0.123 -8.593 1.00 0.00 53 ALA A C 6
ATOM 5805 O O . ALA A 1 53 ? 6.059 -1.042 -7.792 1.00 0.00 53 ALA A O 6
ATOM 5812 N N . LEU A 1 54 ? 5.608 1.044 -8.505 1.00 0.00 54 LEU A N 6
ATOM 5813 C CA . LEU A 1 54 ? 4.651 1.320 -7.439 1.00 0.00 54 LEU A CA 6
ATOM 5814 C C . LEU A 1 54 ? 3.298 0.686 -7.744 1.00 0.00 54 LEU A C 6
ATOM 5815 O O . LEU A 1 54 ? 2.739 0.849 -8.829 1.00 0.00 54 LEU A O 6
ATOM 5831 N N . PRO A 1 55 ? 2.755 -0.052 -6.764 1.00 0.00 55 PRO A N 6
ATOM 5832 C CA . PRO A 1 55 ? 1.459 -0.722 -6.903 1.00 0.00 55 PRO A CA 6
ATOM 5833 C C . PRO A 1 55 ? 0.297 0.265 -6.937 1.00 0.00 55 PRO A C 6
ATOM 5834 O O . PRO A 1 55 ? 0.125 1.068 -6.019 1.00 0.00 55 PRO A O 6
ATOM 5845 N N . SER A 1 56 ? -0.499 0.199 -7.999 1.00 0.00 56 SER A N 6
ATOM 5846 C CA . SER A 1 56 ? -1.643 1.089 -8.154 1.00 0.00 56 SER A CA 6
ATOM 5847 C C . SER A 1 56 ? -2.317 1.347 -6.809 1.00 0.00 56 SER A C 6
ATOM 5848 O O . SER A 1 56 ? -2.723 2.469 -6.510 1.00 0.00 56 SER A O 6
ATOM 5856 N N . LYS A 1 57 ? -2.432 0.298 -6.002 1.00 0.00 57 LYS A N 6
ATOM 5857 C CA . LYS A 1 57 ? -3.054 0.407 -4.688 1.00 0.00 57 LYS A CA 6
ATOM 5858 C C . LYS A 1 57 ? -2.151 -0.178 -3.608 1.00 0.00 57 LYS A C 6
ATOM 5859 O O . LYS A 1 57 ? -1.504 -1.205 -3.814 1.00 0.00 57 LYS A O 6
ATOM 5878 N N . PHE A 1 58 ? -2.113 0.480 -2.454 1.00 0.00 58 PHE A N 6
ATOM 5879 C CA . PHE A 1 58 ? -1.290 0.024 -1.340 1.00 0.00 58 PHE A CA 6
ATOM 5880 C C . PHE A 1 58 ? -2.027 0.191 -0.015 1.00 0.00 58 PHE A C 6
ATOM 5881 O O . PHE A 1 58 ? -2.377 1.305 0.378 1.00 0.00 58 PHE A O 6
ATOM 5898 N N . LEU A 1 59 ? -2.259 -0.923 0.671 1.00 0.00 59 LEU A N 6
ATOM 5899 C CA . LEU A 1 59 ? -2.955 -0.902 1.952 1.00 0.00 59 LEU A CA 6
ATOM 5900 C C . LEU A 1 59 ? -1.974 -1.075 3.108 1.00 0.00 59 LEU A C 6
ATOM 5901 O O . LEU A 1 59 ? -1.233 -2.057 3.165 1.00 0.00 59 LEU A O 6
ATOM 5917 N N . CYS A 1 60 ? -1.976 -0.116 4.027 1.00 0.00 60 CYS A N 6
ATOM 5918 C CA . CYS A 1 60 ? -1.088 -0.162 5.183 1.00 0.00 60 CYS A CA 6
ATOM 5919 C C . CYS A 1 60 ? -1.398 -1.372 6.059 1.00 0.00 60 CYS A C 6
ATOM 5920 O O . CYS A 1 60 ? -2.495 -1.928 6.003 1.00 0.00 60 CYS A O 6
ATOM 5927 N N . PHE A 1 61 ? -0.424 -1.775 6.868 1.00 0.00 61 PHE A N 6
ATOM 5928 C CA . PHE A 1 61 ? -0.591 -2.920 7.756 1.00 0.00 61 PHE A CA 6
ATOM 5929 C C . PHE A 1 61 ? -2.000 -2.951 8.342 1.00 0.00 61 PHE A C 6
ATOM 5930 O O . PHE A 1 61 ? -2.755 -3.898 8.120 1.00 0.00 61 PHE A O 6
ATOM 5947 N N . ARG A 1 62 ? -2.345 -1.911 9.093 1.00 0.00 62 ARG A N 6
ATOM 5948 C CA . ARG A 1 62 ? -3.661 -1.819 9.713 1.00 0.00 62 ARG A CA 6
ATOM 5949 C C . ARG A 1 62 ? -4.763 -2.089 8.693 1.00 0.00 62 ARG A C 6
ATOM 5950 O O . ARG A 1 62 ? -5.620 -2.949 8.901 1.00 0.00 62 ARG A O 6
ATOM 5971 N N . CYS A 1 63 ? -4.735 -1.350 7.590 1.00 0.00 63 CYS A N 6
ATOM 5972 C CA . CYS A 1 63 ? -5.731 -1.507 6.537 1.00 0.00 63 CYS A CA 6
ATOM 5973 C C . CYS A 1 63 ? -5.811 -2.960 6.077 1.00 0.00 63 CYS A C 6
ATOM 5974 O O . CYS A 1 63 ? -6.852 -3.605 6.205 1.00 0.00 63 CYS A O 6
ATOM 5981 N N . ILE A 1 64 ? -4.705 -3.468 5.544 1.00 0.00 64 ILE A N 6
ATOM 5982 C CA . ILE A 1 64 ? -4.650 -4.844 5.067 1.00 0.00 64 ILE A CA 6
ATOM 5983 C C . ILE A 1 64 ? -5.519 -5.758 5.924 1.00 0.00 64 ILE A C 6
ATOM 5984 O O . ILE A 1 64 ? -6.126 -6.703 5.422 1.00 0.00 64 ILE A O 6
ATOM 6000 N N . GLU A 1 65 ? -5.575 -5.468 7.220 1.00 0.00 65 GLU A N 6
ATOM 6001 C CA . GLU A 1 65 ? -6.371 -6.264 8.147 1.00 0.00 65 GLU A CA 6
ATOM 6002 C C . GLU A 1 65 ? -7.813 -5.768 8.190 1.00 0.00 65 GLU A C 6
ATOM 6003 O O . GLU A 1 65 ? -8.756 -6.558 8.122 1.00 0.00 65 GLU A O 6
ATOM 6015 N N . LEU A 1 66 ? -7.978 -4.455 8.303 1.00 0.00 66 LEU A N 6
ATOM 6016 C CA . LEU A 1 66 ? -9.305 -3.852 8.356 1.00 0.00 66 LEU A CA 6
ATOM 6017 C C . LEU A 1 66 ? -10.154 -4.299 7.170 1.00 0.00 66 LEU A C 6
ATOM 6018 O O . LEU A 1 66 ? -11.325 -4.643 7.327 1.00 0.00 66 LEU A O 6
ATOM 6034 N N . SER A 1 67 ? -9.554 -4.294 5.984 1.00 0.00 67 SER A N 6
ATOM 6035 C CA . SER A 1 67 ? -10.255 -4.697 4.771 1.00 0.00 67 SER A CA 6
ATOM 6036 C C . SER A 1 67 ? -11.170 -5.887 5.043 1.00 0.00 67 SER A C 6
ATOM 6037 O O . SER A 1 67 ? -10.859 -6.750 5.863 1.00 0.00 67 SER A O 6
ATOM 6045 N N . GLY A 1 68 ? -12.302 -5.927 4.347 1.00 0.00 68 GLY A N 6
ATOM 6046 C CA . GLY A 1 68 ? -13.246 -7.014 4.527 1.00 0.00 68 GLY A CA 6
ATOM 6047 C C . GLY A 1 68 ? -14.416 -6.627 5.410 1.00 0.00 68 GLY A C 6
ATOM 6048 O O . GLY A 1 68 ? -14.450 -5.541 5.990 1.00 0.00 68 GLY A O 6
ATOM 6052 N N . PRO A 1 69 ? -15.403 -7.528 5.520 1.00 0.00 69 PRO A N 6
ATOM 6053 C CA . PRO A 1 69 ? -16.598 -7.296 6.337 1.00 0.00 69 PRO A CA 6
ATOM 6054 C C . PRO A 1 69 ? -16.291 -7.305 7.830 1.00 0.00 69 PRO A C 6
ATOM 6055 O O . PRO A 1 69 ? -16.334 -8.352 8.476 1.00 0.00 69 PRO A O 6
ATOM 6066 N N . SER A 1 70 ? -15.982 -6.132 8.373 1.00 0.00 70 SER A N 6
ATOM 6067 C CA . SER A 1 70 ? -15.664 -6.006 9.791 1.00 0.00 70 SER A CA 6
ATOM 6068 C C . SER A 1 70 ? -16.604 -5.017 10.472 1.00 0.00 70 SER A C 6
ATOM 6069 O O . SER A 1 70 ? -16.180 -4.206 11.296 1.00 0.00 70 SER A O 6
ATOM 6077 N N . SER A 1 71 ? -17.885 -5.091 10.123 1.00 0.00 71 SER A N 6
ATOM 6078 C CA . SER A 1 71 ? -18.886 -4.200 10.697 1.00 0.00 71 SER A CA 6
ATOM 6079 C C . SER A 1 71 ? -19.984 -4.996 11.396 1.00 0.00 71 SER A C 6
ATOM 6080 O O . SER A 1 71 ? -20.892 -5.521 10.752 1.00 0.00 71 SER A O 6
ATOM 6088 N N . GLY A 1 72 ? -19.894 -5.081 12.720 1.00 0.00 72 GLY A N 6
ATOM 6089 C CA . GLY A 1 72 ? -20.885 -5.815 13.485 1.00 0.00 72 GLY A CA 6
ATOM 6090 C C . GLY A 1 72 ? -22.103 -4.974 13.814 1.00 0.00 72 GLY A C 6
ATOM 6091 O O . GLY A 1 72 ? -23.207 -5.514 13.867 1.00 0.00 72 GLY A O 6
ATOM 6097 N N . GLY A 1 1 ? -1.194 12.323 41.556 1.00 0.00 1 GLY A N 7
ATOM 6098 C CA . GLY A 1 1 ? -1.681 12.367 40.190 1.00 0.00 1 GLY A CA 7
ATOM 6099 C C . GLY A 1 1 ? -0.991 13.433 39.363 1.00 0.00 1 GLY A C 7
ATOM 6100 O O . GLY A 1 1 ? -0.655 14.502 39.872 1.00 0.00 1 GLY A O 7
ATOM 6104 N N . SER A 1 2 ? -0.779 13.142 38.083 1.00 0.00 2 SER A N 7
ATOM 6105 C CA . SER A 1 2 ? -0.119 14.083 37.185 1.00 0.00 2 SER A CA 7
ATOM 6106 C C . SER A 1 2 ? -0.467 13.779 35.730 1.00 0.00 2 SER A C 7
ATOM 6107 O O . SER A 1 2 ? -1.110 12.773 35.431 1.00 0.00 2 SER A O 7
ATOM 6115 N N . SER A 1 3 ? -0.036 14.657 34.830 1.00 0.00 3 SER A N 7
ATOM 6116 C CA . SER A 1 3 ? -0.304 14.486 33.407 1.00 0.00 3 SER A CA 7
ATOM 6117 C C . SER A 1 3 ? 0.675 15.302 32.568 1.00 0.00 3 SER A C 7
ATOM 6118 O O . SER A 1 3 ? 0.718 16.528 32.663 1.00 0.00 3 SER A O 7
ATOM 6126 N N . GLY A 1 4 ? 1.459 14.612 31.746 1.00 0.00 4 GLY A N 7
ATOM 6127 C CA . GLY A 1 4 ? 2.427 15.288 30.902 1.00 0.00 4 GLY A CA 7
ATOM 6128 C C . GLY A 1 4 ? 2.780 14.485 29.666 1.00 0.00 4 GLY A C 7
ATOM 6129 O O . GLY A 1 4 ? 3.186 13.327 29.765 1.00 0.00 4 GLY A O 7
ATOM 6133 N N . SER A 1 5 ? 2.625 15.100 28.498 1.00 0.00 5 SER A N 7
ATOM 6134 C CA . SER A 1 5 ? 2.925 14.432 27.237 1.00 0.00 5 SER A CA 7
ATOM 6135 C C . SER A 1 5 ? 3.556 15.403 26.244 1.00 0.00 5 SER A C 7
ATOM 6136 O O . SER A 1 5 ? 3.115 16.545 26.110 1.00 0.00 5 SER A O 7
ATOM 6144 N N . SER A 1 6 ? 4.593 14.942 25.552 1.00 0.00 6 SER A N 7
ATOM 6145 C CA . SER A 1 6 ? 5.289 15.770 24.574 1.00 0.00 6 SER A CA 7
ATOM 6146 C C . SER A 1 6 ? 5.325 15.087 23.211 1.00 0.00 6 SER A C 7
ATOM 6147 O O . SER A 1 6 ? 4.896 13.943 23.065 1.00 0.00 6 SER A O 7
ATOM 6155 N N . GLY A 1 7 ? 5.840 15.798 22.212 1.00 0.00 7 GLY A N 7
ATOM 6156 C CA . GLY A 1 7 ? 5.923 15.246 20.873 1.00 0.00 7 GLY A CA 7
ATOM 6157 C C . GLY A 1 7 ? 7.002 15.907 20.039 1.00 0.00 7 GLY A C 7
ATOM 6158 O O . GLY A 1 7 ? 7.823 15.228 19.423 1.00 0.00 7 GLY A O 7
ATOM 6162 N N . MET A 1 8 ? 6.999 17.236 20.016 1.00 0.00 8 MET A N 7
ATOM 6163 C CA . MET A 1 8 ? 7.985 17.989 19.250 1.00 0.00 8 MET A CA 7
ATOM 6164 C C . MET A 1 8 ? 8.211 17.354 17.882 1.00 0.00 8 MET A C 7
ATOM 6165 O O . MET A 1 8 ? 9.343 17.271 17.406 1.00 0.00 8 MET A O 7
ATOM 6179 N N . GLU A 1 9 ? 7.127 16.906 17.255 1.00 0.00 9 GLU A N 7
ATOM 6180 C CA . GLU A 1 9 ? 7.209 16.277 15.942 1.00 0.00 9 GLU A CA 7
ATOM 6181 C C . GLU A 1 9 ? 6.586 17.169 14.872 1.00 0.00 9 GLU A C 7
ATOM 6182 O O . GLU A 1 9 ? 5.369 17.349 14.830 1.00 0.00 9 GLU A O 7
ATOM 6194 N N . ARG A 1 10 ? 7.430 17.725 14.009 1.00 0.00 10 ARG A N 7
ATOM 6195 C CA . ARG A 1 10 ? 6.963 18.600 12.940 1.00 0.00 10 ARG A CA 7
ATOM 6196 C C . ARG A 1 10 ? 6.808 17.826 11.634 1.00 0.00 10 ARG A C 7
ATOM 6197 O O . ARG A 1 10 ? 7.767 17.663 10.880 1.00 0.00 10 ARG A O 7
ATOM 6218 N N . GLY A 1 11 ? 5.594 17.352 11.373 1.00 0.00 11 GLY A N 7
ATOM 6219 C CA . GLY A 1 11 ? 5.336 16.601 10.158 1.00 0.00 11 GLY A CA 7
ATOM 6220 C C . GLY A 1 11 ? 4.364 17.308 9.235 1.00 0.00 11 GLY A C 7
ATOM 6221 O O . GLY A 1 11 ? 3.484 18.039 9.690 1.00 0.00 11 GLY A O 7
ATOM 6225 N N . VAL A 1 12 ? 4.523 17.092 7.933 1.00 0.00 12 VAL A N 7
ATOM 6226 C CA . VAL A 1 12 ? 3.653 17.715 6.943 1.00 0.00 12 VAL A CA 7
ATOM 6227 C C . VAL A 1 12 ? 2.206 17.274 7.128 1.00 0.00 12 VAL A C 7
ATOM 6228 O O . VAL A 1 12 ? 1.882 16.095 6.988 1.00 0.00 12 VAL A O 7
ATOM 6241 N N . ASP A 1 13 ? 1.338 18.230 7.444 1.00 0.00 13 ASP A N 7
ATOM 6242 C CA . ASP A 1 13 ? -0.076 17.941 7.648 1.00 0.00 13 ASP A CA 7
ATOM 6243 C C . ASP A 1 13 ? -0.717 17.429 6.362 1.00 0.00 13 ASP A C 7
ATOM 6244 O O . ASP A 1 13 ? -1.303 16.348 6.336 1.00 0.00 13 ASP A O 7
ATOM 6253 N N . ASN A 1 14 ? -0.603 18.215 5.296 1.00 0.00 14 ASN A N 7
ATOM 6254 C CA . ASN A 1 14 ? -1.172 17.842 4.006 1.00 0.00 14 ASN A CA 7
ATOM 6255 C C . ASN A 1 14 ? -0.797 16.410 3.639 1.00 0.00 14 ASN A C 7
ATOM 6256 O O . ASN A 1 14 ? -1.663 15.587 3.344 1.00 0.00 14 ASN A O 7
ATOM 6267 N N . TRP A 1 15 ? 0.499 16.120 3.662 1.00 0.00 15 TRP A N 7
ATOM 6268 C CA . TRP A 1 15 ? 0.990 14.787 3.332 1.00 0.00 15 TRP A CA 7
ATOM 6269 C C . TRP A 1 15 ? 1.611 14.118 4.554 1.00 0.00 15 TRP A C 7
ATOM 6270 O O . TRP A 1 15 ? 2.811 14.243 4.800 1.00 0.00 15 TRP A O 7
ATOM 6291 N N . LYS A 1 16 ? 0.787 13.407 5.316 1.00 0.00 16 LYS A N 7
ATOM 6292 C CA . LYS A 1 16 ? 1.256 12.716 6.512 1.00 0.00 16 LYS A CA 7
ATOM 6293 C C . LYS A 1 16 ? 2.399 11.764 6.178 1.00 0.00 16 LYS A C 7
ATOM 6294 O O . LYS A 1 16 ? 2.177 10.672 5.653 1.00 0.00 16 LYS A O 7
ATOM 6313 N N . VAL A 1 17 ? 3.622 12.183 6.486 1.00 0.00 17 VAL A N 7
ATOM 6314 C CA . VAL A 1 17 ? 4.800 11.365 6.220 1.00 0.00 17 VAL A CA 7
ATOM 6315 C C . VAL A 1 17 ? 5.215 10.581 7.460 1.00 0.00 17 VAL A C 7
ATOM 6316 O O . VAL A 1 17 ? 6.040 11.041 8.250 1.00 0.00 17 VAL A O 7
ATOM 6329 N N . ASP A 1 18 ? 4.640 9.395 7.623 1.00 0.00 18 ASP A N 7
ATOM 6330 C CA . ASP A 1 18 ? 4.951 8.545 8.767 1.00 0.00 18 ASP A CA 7
ATOM 6331 C C . ASP A 1 18 ? 5.463 7.183 8.308 1.00 0.00 18 ASP A C 7
ATOM 6332 O O . ASP A 1 18 ? 4.998 6.639 7.306 1.00 0.00 18 ASP A O 7
ATOM 6341 N N . CYS A 1 19 ? 6.424 6.639 9.046 1.00 0.00 19 CYS A N 7
ATOM 6342 C CA . CYS A 1 19 ? 7.001 5.341 8.715 1.00 0.00 19 CYS A CA 7
ATOM 6343 C C . CYS A 1 19 ? 7.333 4.555 9.980 1.00 0.00 19 CYS A C 7
ATOM 6344 O O . CYS A 1 19 ? 7.201 5.063 11.094 1.00 0.00 19 CYS A O 7
ATOM 6351 N N . LYS A 1 20 ? 7.765 3.311 9.801 1.00 0.00 20 LYS A N 7
ATOM 6352 C CA . LYS A 1 20 ? 8.118 2.454 10.926 1.00 0.00 20 LYS A CA 7
ATOM 6353 C C . LYS A 1 20 ? 9.592 2.608 11.287 1.00 0.00 20 LYS A C 7
ATOM 6354 O O . LYS A 1 20 ? 9.970 2.513 12.455 1.00 0.00 20 LYS A O 7
ATOM 6373 N N . CYS A 1 21 ? 10.422 2.849 10.277 1.00 0.00 21 CYS A N 7
ATOM 6374 C CA . CYS A 1 21 ? 11.854 3.018 10.487 1.00 0.00 21 CYS A CA 7
ATOM 6375 C C . CYS A 1 21 ? 12.127 4.073 11.555 1.00 0.00 21 CYS A C 7
ATOM 6376 O O . CYS A 1 21 ? 12.934 3.862 12.459 1.00 0.00 21 CYS A O 7
ATOM 6383 N N . GLY A 1 22 ? 11.446 5.210 11.444 1.00 0.00 22 GLY A N 7
ATOM 6384 C CA . GLY A 1 22 ? 11.628 6.281 12.406 1.00 0.00 22 GLY A CA 7
ATOM 6385 C C . GLY A 1 22 ? 11.875 7.621 11.742 1.00 0.00 22 GLY A C 7
ATOM 6386 O O . GLY A 1 22 ? 12.667 8.428 12.230 1.00 0.00 22 GLY A O 7
ATOM 6390 N N . THR A 1 23 ? 11.197 7.860 10.624 1.00 0.00 23 THR A N 7
ATOM 6391 C CA . THR A 1 23 ? 11.349 9.110 9.890 1.00 0.00 23 THR A CA 7
ATOM 6392 C C . THR A 1 23 ? 10.120 9.997 10.054 1.00 0.00 23 THR A C 7
ATOM 6393 O O . THR A 1 23 ? 8.986 9.521 9.994 1.00 0.00 23 THR A O 7
ATOM 6404 N N . LYS A 1 24 ? 10.352 11.288 10.262 1.00 0.00 24 LYS A N 7
ATOM 6405 C CA . LYS A 1 24 ? 9.263 12.243 10.433 1.00 0.00 24 LYS A CA 7
ATOM 6406 C C . LYS A 1 24 ? 9.270 13.282 9.316 1.00 0.00 24 LYS A C 7
ATOM 6407 O O . LYS A 1 24 ? 8.288 13.996 9.114 1.00 0.00 24 LYS A O 7
ATOM 6426 N N . ASP A 1 25 ? 10.381 13.359 8.593 1.00 0.00 25 ASP A N 7
ATOM 6427 C CA . ASP A 1 25 ? 10.514 14.308 7.494 1.00 0.00 25 ASP A CA 7
ATOM 6428 C C . ASP A 1 25 ? 11.083 13.627 6.253 1.00 0.00 25 ASP A C 7
ATOM 6429 O O . ASP A 1 25 ? 11.766 12.607 6.351 1.00 0.00 25 ASP A O 7
ATOM 6438 N N . ASP A 1 26 ? 10.795 14.196 5.088 1.00 0.00 26 ASP A N 7
ATOM 6439 C CA . ASP A 1 26 ? 11.278 13.644 3.827 1.00 0.00 26 ASP A CA 7
ATOM 6440 C C . ASP A 1 26 ? 12.793 13.786 3.716 1.00 0.00 26 ASP A C 7
ATOM 6441 O O . ASP A 1 26 ? 13.305 14.869 3.433 1.00 0.00 26 ASP A O 7
ATOM 6450 N N . ASP A 1 27 ? 13.503 12.687 3.943 1.00 0.00 27 ASP A N 7
ATOM 6451 C CA . ASP A 1 27 ? 14.960 12.688 3.868 1.00 0.00 27 ASP A CA 7
ATOM 6452 C C . ASP A 1 27 ? 15.431 12.478 2.432 1.00 0.00 27 ASP A C 7
ATOM 6453 O O . ASP A 1 27 ? 16.395 11.755 2.184 1.00 0.00 27 ASP A O 7
ATOM 6462 N N . GLY A 1 28 ? 14.742 13.114 1.490 1.00 0.00 28 GLY A N 7
ATOM 6463 C CA . GLY A 1 28 ? 15.104 12.983 0.090 1.00 0.00 28 GLY A CA 7
ATOM 6464 C C . GLY A 1 28 ? 14.961 11.561 -0.414 1.00 0.00 28 GLY A C 7
ATOM 6465 O O . GLY A 1 28 ? 15.817 11.068 -1.149 1.00 0.00 28 GLY A O 7
ATOM 6469 N N . GLU A 1 29 ? 13.878 10.900 -0.018 1.00 0.00 29 GLU A N 7
ATOM 6470 C CA . GLU A 1 29 ? 13.628 9.525 -0.434 1.00 0.00 29 GLU A CA 7
ATOM 6471 C C . GLU A 1 29 ? 12.205 9.366 -0.962 1.00 0.00 29 GLU A C 7
ATOM 6472 O O . GLU A 1 29 ? 11.274 10.001 -0.468 1.00 0.00 29 GLU A O 7
ATOM 6484 N N . ARG A 1 30 ? 12.046 8.513 -1.969 1.00 0.00 30 ARG A N 7
ATOM 6485 C CA . ARG A 1 30 ? 10.738 8.271 -2.566 1.00 0.00 30 ARG A CA 7
ATOM 6486 C C . ARG A 1 30 ? 9.775 7.678 -1.542 1.00 0.00 30 ARG A C 7
ATOM 6487 O O . ARG A 1 30 ? 10.194 7.020 -0.590 1.00 0.00 30 ARG A O 7
ATOM 6508 N N . MET A 1 31 ? 8.483 7.915 -1.745 1.00 0.00 31 MET A N 7
ATOM 6509 C CA . MET A 1 31 ? 7.461 7.403 -0.840 1.00 0.00 31 MET A CA 7
ATOM 6510 C C . MET A 1 31 ? 6.120 7.266 -1.555 1.00 0.00 31 MET A C 7
ATOM 6511 O O . MET A 1 31 ? 5.944 7.770 -2.666 1.00 0.00 31 MET A O 7
ATOM 6525 N N . LEU A 1 32 ? 5.179 6.583 -0.913 1.00 0.00 32 LEU A N 7
ATOM 6526 C CA . LEU A 1 32 ? 3.854 6.381 -1.488 1.00 0.00 32 LEU A CA 7
ATOM 6527 C C . LEU A 1 32 ? 2.781 6.403 -0.405 1.00 0.00 32 LEU A C 7
ATOM 6528 O O . LEU A 1 32 ? 2.902 5.727 0.617 1.00 0.00 32 LEU A O 7
ATOM 6544 N N . ALA A 1 33 ? 1.730 7.182 -0.636 1.00 0.00 33 ALA A N 7
ATOM 6545 C CA . ALA A 1 33 ? 0.633 7.289 0.319 1.00 0.00 33 ALA A CA 7
ATOM 6546 C C . ALA A 1 33 ? -0.334 6.118 0.177 1.00 0.00 33 ALA A C 7
ATOM 6547 O O . ALA A 1 33 ? -0.617 5.664 -0.932 1.00 0.00 33 ALA A O 7
ATOM 6554 N N . CYS A 1 34 ? -0.837 5.632 1.307 1.00 0.00 34 CYS A N 7
ATOM 6555 C CA . CYS A 1 34 ? -1.771 4.513 1.309 1.00 0.00 34 CYS A CA 7
ATOM 6556 C C . CYS A 1 34 ? -3.137 4.943 0.782 1.00 0.00 34 CYS A C 7
ATOM 6557 O O . CYS A 1 34 ? -3.907 5.598 1.484 1.00 0.00 34 CYS A O 7
ATOM 6564 N N . ASP A 1 35 ? -3.429 4.571 -0.460 1.00 0.00 35 ASP A N 7
ATOM 6565 C CA . ASP A 1 35 ? -4.702 4.916 -1.082 1.00 0.00 35 ASP A CA 7
ATOM 6566 C C . ASP A 1 35 ? -5.823 4.941 -0.048 1.00 0.00 35 ASP A C 7
ATOM 6567 O O . ASP A 1 35 ? -6.674 5.829 -0.061 1.00 0.00 35 ASP A O 7
ATOM 6576 N N . GLY A 1 36 ? -5.818 3.957 0.847 1.00 0.00 36 GLY A N 7
ATOM 6577 C CA . GLY A 1 36 ? -6.840 3.884 1.874 1.00 0.00 36 GLY A CA 7
ATOM 6578 C C . GLY A 1 36 ? -6.828 5.090 2.792 1.00 0.00 36 GLY A C 7
ATOM 6579 O O . GLY A 1 36 ? -7.626 6.013 2.628 1.00 0.00 36 GLY A O 7
ATOM 6583 N N . CYS A 1 37 ? -5.920 5.084 3.762 1.00 0.00 37 CYS A N 7
ATOM 6584 C CA . CYS A 1 37 ? -5.807 6.184 4.712 1.00 0.00 37 CYS A CA 7
ATOM 6585 C C . CYS A 1 37 ? -5.146 7.397 4.063 1.00 0.00 37 CYS A C 7
ATOM 6586 O O . CYS A 1 37 ? -5.760 8.454 3.928 1.00 0.00 37 CYS A O 7
ATOM 6593 N N . GLY A 1 38 ? -3.888 7.235 3.663 1.00 0.00 38 GLY A N 7
ATOM 6594 C CA . GLY A 1 38 ? -3.164 8.323 3.033 1.00 0.00 38 GLY A CA 7
ATOM 6595 C C . GLY A 1 38 ? -1.841 8.610 3.714 1.00 0.00 38 GLY A C 7
ATOM 6596 O O . GLY A 1 38 ? -1.461 9.768 3.888 1.00 0.00 38 GLY A O 7
ATOM 6600 N N . VAL A 1 39 ? -1.135 7.552 4.102 1.00 0.00 39 VAL A N 7
ATOM 6601 C CA . VAL A 1 39 ? 0.153 7.695 4.769 1.00 0.00 39 VAL A CA 7
ATOM 6602 C C . VAL A 1 39 ? 1.300 7.334 3.831 1.00 0.00 39 VAL A C 7
ATOM 6603 O O . VAL A 1 39 ? 1.356 6.224 3.301 1.00 0.00 39 VAL A O 7
ATOM 6616 N N . TRP A 1 40 ? 2.212 8.278 3.631 1.00 0.00 40 TRP A N 7
ATOM 6617 C CA . TRP A 1 40 ? 3.359 8.059 2.757 1.00 0.00 40 TRP A CA 7
ATOM 6618 C C . TRP A 1 40 ? 4.342 7.076 3.384 1.00 0.00 40 TRP A C 7
ATOM 6619 O O . TRP A 1 40 ? 4.794 7.270 4.513 1.00 0.00 40 TRP A O 7
ATOM 6640 N N . HIS A 1 41 ? 4.669 6.021 2.646 1.00 0.00 41 HIS A N 7
ATOM 6641 C CA . HIS A 1 41 ? 5.600 5.007 3.130 1.00 0.00 41 HIS A CA 7
ATOM 6642 C C . HIS A 1 41 ? 6.848 4.953 2.255 1.00 0.00 41 HIS A C 7
ATOM 6643 O O . HIS A 1 41 ? 6.775 5.134 1.039 1.00 0.00 41 HIS A O 7
ATOM 6658 N N . HIS A 1 42 ? 7.994 4.704 2.881 1.00 0.00 42 HIS A N 7
ATOM 6659 C CA . HIS A 1 42 ? 9.259 4.626 2.158 1.00 0.00 42 HIS A CA 7
ATOM 6660 C C . HIS A 1 42 ? 9.295 3.396 1.256 1.00 0.00 42 HIS A C 7
ATOM 6661 O O . HIS A 1 42 ? 9.498 2.275 1.724 1.00 0.00 42 HIS A O 7
ATOM 6675 N N . THR A 1 43 ? 9.095 3.613 -0.040 1.00 0.00 43 THR A N 7
ATOM 6676 C CA . THR A 1 43 ? 9.102 2.523 -1.007 1.00 0.00 43 THR A CA 7
ATOM 6677 C C . THR A 1 43 ? 10.176 1.495 -0.669 1.00 0.00 43 THR A C 7
ATOM 6678 O O . THR A 1 43 ? 9.929 0.289 -0.709 1.00 0.00 43 THR A O 7
ATOM 6689 N N . ARG A 1 44 ? 11.368 1.979 -0.334 1.00 0.00 44 ARG A N 7
ATOM 6690 C CA . ARG A 1 44 ? 12.479 1.101 0.011 1.00 0.00 44 ARG A CA 7
ATOM 6691 C C . ARG A 1 44 ? 12.175 0.312 1.280 1.00 0.00 44 ARG A C 7
ATOM 6692 O O . ARG A 1 44 ? 12.410 -0.895 1.345 1.00 0.00 44 ARG A O 7
ATOM 6713 N N . CYS A 1 45 ? 11.651 1.001 2.288 1.00 0.00 45 CYS A N 7
ATOM 6714 C CA . CYS A 1 45 ? 11.315 0.366 3.557 1.00 0.00 45 CYS A CA 7
ATOM 6715 C C . CYS A 1 45 ? 10.365 -0.809 3.342 1.00 0.00 45 CYS A C 7
ATOM 6716 O O . CYS A 1 45 ? 10.610 -1.914 3.827 1.00 0.00 45 CYS A O 7
ATOM 6723 N N . ILE A 1 46 ? 9.282 -0.561 2.613 1.00 0.00 46 ILE A N 7
ATOM 6724 C CA . ILE A 1 46 ? 8.297 -1.598 2.333 1.00 0.00 46 ILE A CA 7
ATOM 6725 C C . ILE A 1 46 ? 8.918 -2.749 1.548 1.00 0.00 46 ILE A C 7
ATOM 6726 O O . ILE A 1 46 ? 8.435 -3.879 1.596 1.00 0.00 46 ILE A O 7
ATOM 6742 N N . GLY A 1 47 ? 9.994 -2.452 0.825 1.00 0.00 47 GLY A N 7
ATOM 6743 C CA . GLY A 1 47 ? 10.665 -3.472 0.041 1.00 0.00 47 GLY A CA 7
ATOM 6744 C C . GLY A 1 47 ? 11.095 -2.966 -1.322 1.00 0.00 47 GLY A C 7
ATOM 6745 O O . GLY A 1 47 ? 12.198 -3.264 -1.782 1.00 0.00 47 GLY A O 7
ATOM 6749 N N . ILE A 1 48 ? 10.223 -2.201 -1.969 1.00 0.00 48 ILE A N 7
ATOM 6750 C CA . ILE A 1 48 ? 10.519 -1.654 -3.287 1.00 0.00 48 ILE A CA 7
ATOM 6751 C C . ILE A 1 48 ? 12.004 -1.339 -3.431 1.00 0.00 48 ILE A C 7
ATOM 6752 O O . ILE A 1 48 ? 12.681 -1.028 -2.452 1.00 0.00 48 ILE A O 7
ATOM 6768 N N . ASN A 1 49 ? 12.504 -1.421 -4.660 1.00 0.00 49 ASN A N 7
ATOM 6769 C CA . ASN A 1 49 ? 13.910 -1.144 -4.933 1.00 0.00 49 ASN A CA 7
ATOM 6770 C C . ASN A 1 49 ? 14.057 -0.204 -6.126 1.00 0.00 49 ASN A C 7
ATOM 6771 O O . ASN A 1 49 ? 13.069 0.188 -6.745 1.00 0.00 49 ASN A O 7
ATOM 6782 N N . ASN A 1 50 ? 15.298 0.153 -6.441 1.00 0.00 50 ASN A N 7
ATOM 6783 C CA . ASN A 1 50 ? 15.575 1.047 -7.560 1.00 0.00 50 ASN A CA 7
ATOM 6784 C C . ASN A 1 50 ? 15.341 0.341 -8.892 1.00 0.00 50 ASN A C 7
ATOM 6785 O O . ASN A 1 50 ? 14.999 0.974 -9.890 1.00 0.00 50 ASN A O 7
ATOM 6796 N N . ALA A 1 51 ? 15.527 -0.975 -8.898 1.00 0.00 51 ALA A N 7
ATOM 6797 C CA . ALA A 1 51 ? 15.334 -1.768 -10.106 1.00 0.00 51 ALA A CA 7
ATOM 6798 C C . ALA A 1 51 ? 13.869 -2.154 -10.281 1.00 0.00 51 ALA A C 7
ATOM 6799 O O . ALA A 1 51 ? 13.557 -3.265 -10.711 1.00 0.00 51 ALA A O 7
ATOM 6806 N N . ASP A 1 52 ? 12.975 -1.232 -9.943 1.00 0.00 52 ASP A N 7
ATOM 6807 C CA . ASP A 1 52 ? 11.542 -1.476 -10.063 1.00 0.00 52 ASP A CA 7
ATOM 6808 C C . ASP A 1 52 ? 10.749 -0.200 -9.798 1.00 0.00 52 ASP A C 7
ATOM 6809 O O . ASP A 1 52 ? 11.142 0.627 -8.976 1.00 0.00 52 ASP A O 7
ATOM 6818 N N . ALA A 1 53 ? 9.632 -0.046 -10.502 1.00 0.00 53 ALA A N 7
ATOM 6819 C CA . ALA A 1 53 ? 8.784 1.128 -10.342 1.00 0.00 53 ALA A CA 7
ATOM 6820 C C . ALA A 1 53 ? 7.872 0.985 -9.128 1.00 0.00 53 ALA A C 7
ATOM 6821 O O . ALA A 1 53 ? 7.957 0.006 -8.386 1.00 0.00 53 ALA A O 7
ATOM 6828 N N . LEU A 1 54 ? 7.001 1.968 -8.930 1.00 0.00 54 LEU A N 7
ATOM 6829 C CA . LEU A 1 54 ? 6.073 1.953 -7.804 1.00 0.00 54 LEU A CA 7
ATOM 6830 C C . LEU A 1 54 ? 4.750 1.303 -8.198 1.00 0.00 54 LEU A C 7
ATOM 6831 O O . LEU A 1 54 ? 4.299 1.399 -9.340 1.00 0.00 54 LEU A O 7
ATOM 6847 N N . PRO A 1 55 ? 4.111 0.627 -7.232 1.00 0.00 55 PRO A N 7
ATOM 6848 C CA . PRO A 1 55 ? 2.830 -0.049 -7.453 1.00 0.00 55 PRO A CA 7
ATOM 6849 C C . PRO A 1 55 ? 1.683 0.935 -7.659 1.00 0.00 55 PRO A C 7
ATOM 6850 O O . PRO A 1 55 ? 1.742 2.076 -7.201 1.00 0.00 55 PRO A O 7
ATOM 6861 N N . SER A 1 56 ? 0.640 0.485 -8.349 1.00 0.00 56 SER A N 7
ATOM 6862 C CA . SER A 1 56 ? -0.519 1.328 -8.618 1.00 0.00 56 SER A CA 7
ATOM 6863 C C . SER A 1 56 ? -1.326 1.564 -7.345 1.00 0.00 56 SER A C 7
ATOM 6864 O O . SER A 1 56 ? -1.817 2.667 -7.102 1.00 0.00 56 SER A O 7
ATOM 6872 N N . LYS A 1 57 ? -1.460 0.520 -6.535 1.00 0.00 57 LYS A N 7
ATOM 6873 C CA . LYS A 1 57 ? -2.205 0.611 -5.285 1.00 0.00 57 LYS A CA 7
ATOM 6874 C C . LYS A 1 57 ? -1.476 -0.119 -4.162 1.00 0.00 57 LYS A C 7
ATOM 6875 O O . LYS A 1 57 ? -1.076 -1.273 -4.315 1.00 0.00 57 LYS A O 7
ATOM 6894 N N . PHE A 1 58 ? -1.308 0.560 -3.032 1.00 0.00 58 PHE A N 7
ATOM 6895 C CA . PHE A 1 58 ? -0.627 -0.025 -1.882 1.00 0.00 58 PHE A CA 7
ATOM 6896 C C . PHE A 1 58 ? -1.367 0.302 -0.588 1.00 0.00 58 PHE A C 7
ATOM 6897 O O . PHE A 1 58 ? -1.774 1.442 -0.363 1.00 0.00 58 PHE A O 7
ATOM 6914 N N . LEU A 1 59 ? -1.538 -0.707 0.258 1.00 0.00 59 LEU A N 7
ATOM 6915 C CA . LEU A 1 59 ? -2.230 -0.530 1.531 1.00 0.00 59 LEU A CA 7
ATOM 6916 C C . LEU A 1 59 ? -1.278 -0.747 2.703 1.00 0.00 59 LEU A C 7
ATOM 6917 O O . LEU A 1 59 ? -0.465 -1.672 2.693 1.00 0.00 59 LEU A O 7
ATOM 6933 N N . CYS A 1 60 ? -1.386 0.109 3.713 1.00 0.00 60 CYS A N 7
ATOM 6934 C CA . CYS A 1 60 ? -0.537 0.011 4.894 1.00 0.00 60 CYS A CA 7
ATOM 6935 C C . CYS A 1 60 ? -0.874 -1.239 5.703 1.00 0.00 60 CYS A C 7
ATOM 6936 O O . CYS A 1 60 ? -1.927 -1.848 5.515 1.00 0.00 60 CYS A O 7
ATOM 6943 N N . PHE A 1 61 ? 0.029 -1.615 6.603 1.00 0.00 61 PHE A N 7
ATOM 6944 C CA . PHE A 1 61 ? -0.171 -2.792 7.440 1.00 0.00 61 PHE A CA 7
ATOM 6945 C C . PHE A 1 61 ? -1.550 -2.767 8.093 1.00 0.00 61 PHE A C 7
ATOM 6946 O O . PHE A 1 61 ? -2.178 -3.809 8.282 1.00 0.00 61 PHE A O 7
ATOM 6963 N N . ARG A 1 62 ? -2.015 -1.570 8.435 1.00 0.00 62 ARG A N 7
ATOM 6964 C CA . ARG A 1 62 ? -3.318 -1.408 9.068 1.00 0.00 62 ARG A CA 7
ATOM 6965 C C . ARG A 1 62 ? -4.442 -1.737 8.089 1.00 0.00 62 ARG A C 7
ATOM 6966 O O . ARG A 1 62 ? -5.430 -2.375 8.454 1.00 0.00 62 ARG A O 7
ATOM 6987 N N . CYS A 1 63 ? -4.285 -1.297 6.846 1.00 0.00 63 CYS A N 7
ATOM 6988 C CA . CYS A 1 63 ? -5.286 -1.542 5.815 1.00 0.00 63 CYS A CA 7
ATOM 6989 C C . CYS A 1 63 ? -5.374 -3.030 5.486 1.00 0.00 63 CYS A C 7
ATOM 6990 O O . CYS A 1 63 ? -6.338 -3.483 4.868 1.00 0.00 63 CYS A O 7
ATOM 6997 N N . ILE A 1 64 ? -4.363 -3.783 5.903 1.00 0.00 64 ILE A N 7
ATOM 6998 C CA . ILE A 1 64 ? -4.327 -5.219 5.655 1.00 0.00 64 ILE A CA 7
ATOM 6999 C C . ILE A 1 64 ? -5.442 -5.936 6.410 1.00 0.00 64 ILE A C 7
ATOM 7000 O O . ILE A 1 64 ? -6.095 -6.828 5.871 1.00 0.00 64 ILE A O 7
ATOM 7016 N N . GLU A 1 65 ? -5.654 -5.536 7.660 1.00 0.00 65 GLU A N 7
ATOM 7017 C CA . GLU A 1 65 ? -6.691 -6.140 8.488 1.00 0.00 65 GLU A CA 7
ATOM 7018 C C . GLU A 1 65 ? -7.979 -5.324 8.428 1.00 0.00 65 GLU A C 7
ATOM 7019 O O . GLU A 1 65 ? -9.079 -5.877 8.447 1.00 0.00 65 GLU A O 7
ATOM 7031 N N . LEU A 1 66 ? -7.834 -4.006 8.357 1.00 0.00 66 LEU A N 7
ATOM 7032 C CA . LEU A 1 66 ? -8.985 -3.112 8.295 1.00 0.00 66 LEU A CA 7
ATOM 7033 C C . LEU A 1 66 ? -9.830 -3.397 7.057 1.00 0.00 66 LEU A C 7
ATOM 7034 O O . LEU A 1 66 ? -11.059 -3.415 7.123 1.00 0.00 66 LEU A O 7
ATOM 7050 N N . SER A 1 67 ? -9.162 -3.621 5.930 1.00 0.00 67 SER A N 7
ATOM 7051 C CA . SER A 1 67 ? -9.852 -3.904 4.677 1.00 0.00 67 SER A CA 7
ATOM 7052 C C . SER A 1 67 ? -11.118 -4.718 4.925 1.00 0.00 67 SER A C 7
ATOM 7053 O O . SER A 1 67 ? -12.158 -4.470 4.317 1.00 0.00 67 SER A O 7
ATOM 7061 N N . GLY A 1 68 ? -11.022 -5.692 5.825 1.00 0.00 68 GLY A N 7
ATOM 7062 C CA . GLY A 1 68 ? -12.166 -6.528 6.139 1.00 0.00 68 GLY A CA 7
ATOM 7063 C C . GLY A 1 68 ? -13.433 -5.722 6.347 1.00 0.00 68 GLY A C 7
ATOM 7064 O O . GLY A 1 68 ? -13.393 -4.535 6.672 1.00 0.00 68 GLY A O 7
ATOM 7068 N N . PRO A 1 69 ? -14.590 -6.373 6.156 1.00 0.00 69 PRO A N 7
ATOM 7069 C CA . PRO A 1 69 ? -15.897 -5.728 6.318 1.00 0.00 69 PRO A CA 7
ATOM 7070 C C . PRO A 1 69 ? -16.207 -5.404 7.775 1.00 0.00 69 PRO A C 7
ATOM 7071 O O . PRO A 1 69 ? -17.246 -4.821 8.084 1.00 0.00 69 PRO A O 7
ATOM 7082 N N . SER A 1 70 ? -15.298 -5.784 8.667 1.00 0.00 70 SER A N 7
ATOM 7083 C CA . SER A 1 70 ? -15.476 -5.536 10.093 1.00 0.00 70 SER A CA 7
ATOM 7084 C C . SER A 1 70 ? -16.854 -6.000 10.557 1.00 0.00 70 SER A C 7
ATOM 7085 O O . SER A 1 70 ? -17.521 -5.317 11.334 1.00 0.00 70 SER A O 7
ATOM 7093 N N . SER A 1 71 ? -17.273 -7.165 10.074 1.00 0.00 71 SER A N 7
ATOM 7094 C CA . SER A 1 71 ? -18.573 -7.719 10.435 1.00 0.00 71 SER A CA 7
ATOM 7095 C C . SER A 1 71 ? -18.865 -7.497 11.915 1.00 0.00 71 SER A C 7
ATOM 7096 O O . SER A 1 71 ? -19.930 -7.002 12.282 1.00 0.00 71 SER A O 7
ATOM 7104 N N . GLY A 1 72 ? -17.910 -7.868 12.763 1.00 0.00 72 GLY A N 7
ATOM 7105 C CA . GLY A 1 72 ? -18.084 -7.703 14.194 1.00 0.00 72 GLY A CA 7
ATOM 7106 C C . GLY A 1 72 ? -18.878 -6.459 14.542 1.00 0.00 72 GLY A C 7
ATOM 7107 O O . GLY A 1 72 ? -18.469 -5.718 15.435 1.00 0.00 72 GLY A O 7
ATOM 7113 N N . GLY A 1 1 ? 3.895 31.841 17.319 1.00 0.00 1 GLY A N 8
ATOM 7114 C CA . GLY A 1 1 ? 3.014 30.717 17.063 1.00 0.00 1 GLY A CA 8
ATOM 7115 C C . GLY A 1 1 ? 3.034 29.697 18.184 1.00 0.00 1 GLY A C 8
ATOM 7116 O O . GLY A 1 1 ? 3.166 30.054 19.355 1.00 0.00 1 GLY A O 8
ATOM 7120 N N . SER A 1 2 ? 2.902 28.424 17.826 1.00 0.00 2 SER A N 8
ATOM 7121 C CA . SER A 1 2 ? 2.900 27.349 18.812 1.00 0.00 2 SER A CA 8
ATOM 7122 C C . SER A 1 2 ? 4.321 26.870 19.096 1.00 0.00 2 SER A C 8
ATOM 7123 O O . SER A 1 2 ? 4.884 26.080 18.339 1.00 0.00 2 SER A O 8
ATOM 7131 N N . SER A 1 3 ? 4.894 27.354 20.193 1.00 0.00 3 SER A N 8
ATOM 7132 C CA . SER A 1 3 ? 6.250 26.980 20.576 1.00 0.00 3 SER A CA 8
ATOM 7133 C C . SER A 1 3 ? 6.368 25.468 20.748 1.00 0.00 3 SER A C 8
ATOM 7134 O O . SER A 1 3 ? 7.303 24.846 20.245 1.00 0.00 3 SER A O 8
ATOM 7142 N N . GLY A 1 4 ? 5.411 24.883 21.462 1.00 0.00 4 GLY A N 8
ATOM 7143 C CA . GLY A 1 4 ? 5.425 23.450 21.688 1.00 0.00 4 GLY A CA 8
ATOM 7144 C C . GLY A 1 4 ? 6.790 22.943 22.111 1.00 0.00 4 GLY A C 8
ATOM 7145 O O . GLY A 1 4 ? 7.331 22.018 21.506 1.00 0.00 4 GLY A O 8
ATOM 7149 N N . SER A 1 5 ? 7.348 23.551 23.153 1.00 0.00 5 SER A N 8
ATOM 7150 C CA . SER A 1 5 ? 8.660 23.160 23.653 1.00 0.00 5 SER A CA 8
ATOM 7151 C C . SER A 1 5 ? 9.600 22.815 22.502 1.00 0.00 5 SER A C 8
ATOM 7152 O O . SER A 1 5 ? 10.346 21.838 22.566 1.00 0.00 5 SER A O 8
ATOM 7160 N N . SER A 1 6 ? 9.557 23.624 21.448 1.00 0.00 6 SER A N 8
ATOM 7161 C CA . SER A 1 6 ? 10.401 23.404 20.280 1.00 0.00 6 SER A CA 8
ATOM 7162 C C . SER A 1 6 ? 10.487 24.665 19.426 1.00 0.00 6 SER A C 8
ATOM 7163 O O . SER A 1 6 ? 9.473 25.287 19.113 1.00 0.00 6 SER A O 8
ATOM 7171 N N . GLY A 1 7 ? 11.708 25.038 19.053 1.00 0.00 7 GLY A N 8
ATOM 7172 C CA . GLY A 1 7 ? 11.906 26.223 18.240 1.00 0.00 7 GLY A CA 8
ATOM 7173 C C . GLY A 1 7 ? 11.905 25.915 16.756 1.00 0.00 7 GLY A C 8
ATOM 7174 O O . GLY A 1 7 ? 10.983 25.277 16.249 1.00 0.00 7 GLY A O 8
ATOM 7178 N N . MET A 1 8 ? 12.940 26.370 16.058 1.00 0.00 8 MET A N 8
ATOM 7179 C CA . MET A 1 8 ? 13.054 26.139 14.622 1.00 0.00 8 MET A CA 8
ATOM 7180 C C . MET A 1 8 ? 13.168 24.649 14.319 1.00 0.00 8 MET A C 8
ATOM 7181 O O . MET A 1 8 ? 14.026 23.959 14.869 1.00 0.00 8 MET A O 8
ATOM 7195 N N . GLU A 1 9 ? 12.298 24.160 13.441 1.00 0.00 9 GLU A N 8
ATOM 7196 C CA . GLU A 1 9 ? 12.302 22.750 13.067 1.00 0.00 9 GLU A CA 8
ATOM 7197 C C . GLU A 1 9 ? 11.726 22.558 11.667 1.00 0.00 9 GLU A C 8
ATOM 7198 O O . GLU A 1 9 ? 10.651 23.069 11.350 1.00 0.00 9 GLU A O 8
ATOM 7210 N N . ARG A 1 10 ? 12.449 21.818 10.832 1.00 0.00 10 ARG A N 8
ATOM 7211 C CA . ARG A 1 10 ? 12.011 21.559 9.466 1.00 0.00 10 ARG A CA 8
ATOM 7212 C C . ARG A 1 10 ? 10.535 21.175 9.431 1.00 0.00 10 ARG A C 8
ATOM 7213 O O . ARG A 1 10 ? 10.174 20.033 9.715 1.00 0.00 10 ARG A O 8
ATOM 7234 N N . GLY A 1 11 ? 9.686 22.136 9.082 1.00 0.00 11 GLY A N 8
ATOM 7235 C CA . GLY A 1 11 ? 8.259 21.879 9.017 1.00 0.00 11 GLY A CA 8
ATOM 7236 C C . GLY A 1 11 ? 7.915 20.761 8.053 1.00 0.00 11 GLY A C 8
ATOM 7237 O O . GLY A 1 11 ? 8.478 20.678 6.961 1.00 0.00 11 GLY A O 8
ATOM 7241 N N . VAL A 1 12 ? 6.988 19.898 8.456 1.00 0.00 12 VAL A N 8
ATOM 7242 C CA . VAL A 1 12 ? 6.570 18.779 7.620 1.00 0.00 12 VAL A CA 8
ATOM 7243 C C . VAL A 1 12 ? 5.249 19.079 6.921 1.00 0.00 12 VAL A C 8
ATOM 7244 O O . VAL A 1 12 ? 4.370 19.731 7.486 1.00 0.00 12 VAL A O 8
ATOM 7257 N N . ASP A 1 13 ? 5.116 18.600 5.689 1.00 0.00 13 ASP A N 8
ATOM 7258 C CA . ASP A 1 13 ? 3.900 18.815 4.912 1.00 0.00 13 ASP A CA 8
ATOM 7259 C C . ASP A 1 13 ? 2.709 18.118 5.562 1.00 0.00 13 ASP A C 8
ATOM 7260 O O . ASP A 1 13 ? 2.855 17.063 6.178 1.00 0.00 13 ASP A O 8
ATOM 7269 N N . ASN A 1 14 ? 1.531 18.717 5.421 1.00 0.00 14 ASN A N 8
ATOM 7270 C CA . ASN A 1 14 ? 0.314 18.154 5.996 1.00 0.00 14 ASN A CA 8
ATOM 7271 C C . ASN A 1 14 ? 0.285 16.638 5.831 1.00 0.00 14 ASN A C 8
ATOM 7272 O O . ASN A 1 14 ? -0.005 15.906 6.778 1.00 0.00 14 ASN A O 8
ATOM 7283 N N . TRP A 1 15 ? 0.589 16.174 4.625 1.00 0.00 15 TRP A N 8
ATOM 7284 C CA . TRP A 1 15 ? 0.598 14.744 4.336 1.00 0.00 15 TRP A CA 8
ATOM 7285 C C . TRP A 1 15 ? 1.311 13.971 5.439 1.00 0.00 15 TRP A C 8
ATOM 7286 O O . TRP A 1 15 ? 2.489 14.203 5.714 1.00 0.00 15 TRP A O 8
ATOM 7307 N N . LYS A 1 16 ? 0.591 13.049 6.070 1.00 0.00 16 LYS A N 8
ATOM 7308 C CA . LYS A 1 16 ? 1.155 12.239 7.143 1.00 0.00 16 LYS A CA 8
ATOM 7309 C C . LYS A 1 16 ? 2.215 11.285 6.605 1.00 0.00 16 LYS A C 8
ATOM 7310 O O . LYS A 1 16 ? 1.928 10.126 6.307 1.00 0.00 16 LYS A O 8
ATOM 7329 N N . VAL A 1 17 ? 3.443 11.779 6.485 1.00 0.00 17 VAL A N 8
ATOM 7330 C CA . VAL A 1 17 ? 4.548 10.969 5.985 1.00 0.00 17 VAL A CA 8
ATOM 7331 C C . VAL A 1 17 ? 5.152 10.118 7.096 1.00 0.00 17 VAL A C 8
ATOM 7332 O O . VAL A 1 17 ? 6.371 9.973 7.188 1.00 0.00 17 VAL A O 8
ATOM 7345 N N . ASP A 1 18 ? 4.292 9.556 7.938 1.00 0.00 18 ASP A N 8
ATOM 7346 C CA . ASP A 1 18 ? 4.740 8.717 9.043 1.00 0.00 18 ASP A CA 8
ATOM 7347 C C . ASP A 1 18 ? 5.171 7.343 8.542 1.00 0.00 18 ASP A C 8
ATOM 7348 O O . ASP A 1 18 ? 4.381 6.612 7.943 1.00 0.00 18 ASP A O 8
ATOM 7357 N N . CYS A 1 19 ? 6.430 6.996 8.790 1.00 0.00 19 CYS A N 8
ATOM 7358 C CA . CYS A 1 19 ? 6.968 5.710 8.363 1.00 0.00 19 CYS A CA 8
ATOM 7359 C C . CYS A 1 19 ? 7.075 4.747 9.542 1.00 0.00 19 CYS A C 8
ATOM 7360 O O . CYS A 1 19 ? 6.830 5.122 10.689 1.00 0.00 19 CYS A O 8
ATOM 7367 N N . LYS A 1 20 ? 7.443 3.504 9.251 1.00 0.00 20 LYS A N 8
ATOM 7368 C CA . LYS A 1 20 ? 7.585 2.486 10.285 1.00 0.00 20 LYS A CA 8
ATOM 7369 C C . LYS A 1 20 ? 8.941 2.595 10.974 1.00 0.00 20 LYS A C 8
ATOM 7370 O O . LYS A 1 20 ? 9.044 2.446 12.192 1.00 0.00 20 LYS A O 8
ATOM 7389 N N . CYS A 1 21 ? 9.980 2.858 10.188 1.00 0.00 21 CYS A N 8
ATOM 7390 C CA . CYS A 1 21 ? 11.330 2.989 10.721 1.00 0.00 21 CYS A CA 8
ATOM 7391 C C . CYS A 1 21 ? 11.364 3.984 11.877 1.00 0.00 21 CYS A C 8
ATOM 7392 O O . CYS A 1 21 ? 11.938 3.709 12.930 1.00 0.00 21 CYS A O 8
ATOM 7399 N N . GLY A 1 22 ? 10.744 5.142 11.672 1.00 0.00 22 GLY A N 8
ATOM 7400 C CA . GLY A 1 22 ? 10.715 6.161 12.705 1.00 0.00 22 GLY A CA 8
ATOM 7401 C C . GLY A 1 22 ? 10.927 7.556 12.150 1.00 0.00 22 GLY A C 8
ATOM 7402 O O . GLY A 1 22 ? 11.515 8.413 12.811 1.00 0.00 22 GLY A O 8
ATOM 7406 N N . THR A 1 23 ? 10.449 7.785 10.931 1.00 0.00 23 THR A N 8
ATOM 7407 C CA . THR A 1 23 ? 10.592 9.084 10.286 1.00 0.00 23 THR A CA 8
ATOM 7408 C C . THR A 1 23 ? 9.341 9.934 10.479 1.00 0.00 23 THR A C 8
ATOM 7409 O O . THR A 1 23 ? 8.219 9.432 10.408 1.00 0.00 23 THR A O 8
ATOM 7420 N N . LYS A 1 24 ? 9.541 11.225 10.723 1.00 0.00 24 LYS A N 8
ATOM 7421 C CA . LYS A 1 24 ? 8.429 12.147 10.925 1.00 0.00 24 LYS A CA 8
ATOM 7422 C C . LYS A 1 24 ? 8.177 12.978 9.671 1.00 0.00 24 LYS A C 8
ATOM 7423 O O . LYS A 1 24 ? 7.040 13.106 9.217 1.00 0.00 24 LYS A O 8
ATOM 7442 N N . ASP A 1 25 ? 9.245 13.540 9.114 1.00 0.00 25 ASP A N 8
ATOM 7443 C CA . ASP A 1 25 ? 9.140 14.356 7.911 1.00 0.00 25 ASP A CA 8
ATOM 7444 C C . ASP A 1 25 ? 9.968 13.761 6.776 1.00 0.00 25 ASP A C 8
ATOM 7445 O O . ASP A 1 25 ? 10.660 12.760 6.959 1.00 0.00 25 ASP A O 8
ATOM 7454 N N . ASP A 1 26 ? 9.891 14.383 5.605 1.00 0.00 26 ASP A N 8
ATOM 7455 C CA . ASP A 1 26 ? 10.633 13.916 4.440 1.00 0.00 26 ASP A CA 8
ATOM 7456 C C . ASP A 1 26 ? 12.131 13.889 4.725 1.00 0.00 26 ASP A C 8
ATOM 7457 O O . ASP A 1 26 ? 12.714 14.895 5.130 1.00 0.00 26 ASP A O 8
ATOM 7466 N N . ASP A 1 27 ? 12.748 12.732 4.513 1.00 0.00 27 ASP A N 8
ATOM 7467 C CA . ASP A 1 27 ? 14.179 12.574 4.747 1.00 0.00 27 ASP A CA 8
ATOM 7468 C C . ASP A 1 27 ? 14.962 12.722 3.446 1.00 0.00 27 ASP A C 8
ATOM 7469 O O . ASP A 1 27 ? 15.966 13.430 3.392 1.00 0.00 27 ASP A O 8
ATOM 7478 N N . GLY A 1 28 ? 14.495 12.049 2.400 1.00 0.00 28 GLY A N 8
ATOM 7479 C CA . GLY A 1 28 ? 15.164 12.118 1.114 1.00 0.00 28 GLY A CA 8
ATOM 7480 C C . GLY A 1 28 ? 14.692 11.042 0.156 1.00 0.00 28 GLY A C 8
ATOM 7481 O O . GLY A 1 28 ? 14.576 11.281 -1.046 1.00 0.00 28 GLY A O 8
ATOM 7485 N N . GLU A 1 29 ? 14.422 9.855 0.688 1.00 0.00 29 GLU A N 8
ATOM 7486 C CA . GLU A 1 29 ? 13.963 8.738 -0.129 1.00 0.00 29 GLU A CA 8
ATOM 7487 C C . GLU A 1 29 ? 12.514 8.942 -0.564 1.00 0.00 29 GLU A C 8
ATOM 7488 O O . GLU A 1 29 ? 11.708 9.509 0.173 1.00 0.00 29 GLU A O 8
ATOM 7500 N N . ARG A 1 30 ? 12.193 8.476 -1.767 1.00 0.00 30 ARG A N 8
ATOM 7501 C CA . ARG A 1 30 ? 10.843 8.608 -2.301 1.00 0.00 30 ARG A CA 8
ATOM 7502 C C . ARG A 1 30 ? 9.825 7.947 -1.376 1.00 0.00 30 ARG A C 8
ATOM 7503 O O . ARG A 1 30 ? 10.159 7.039 -0.617 1.00 0.00 30 ARG A O 8
ATOM 7524 N N . MET A 1 31 ? 8.581 8.412 -1.445 1.00 0.00 31 MET A N 8
ATOM 7525 C CA . MET A 1 31 ? 7.515 7.866 -0.614 1.00 0.00 31 MET A CA 8
ATOM 7526 C C . MET A 1 31 ? 6.207 7.781 -1.395 1.00 0.00 31 MET A C 8
ATOM 7527 O O . MET A 1 31 ? 5.968 8.565 -2.314 1.00 0.00 31 MET A O 8
ATOM 7541 N N . LEU A 1 32 ? 5.363 6.824 -1.024 1.00 0.00 32 LEU A N 8
ATOM 7542 C CA . LEU A 1 32 ? 4.079 6.636 -1.691 1.00 0.00 32 LEU A CA 8
ATOM 7543 C C . LEU A 1 32 ? 2.951 6.503 -0.672 1.00 0.00 32 LEU A C 8
ATOM 7544 O O . LEU A 1 32 ? 3.086 5.800 0.329 1.00 0.00 32 LEU A O 8
ATOM 7560 N N . ALA A 1 33 ? 1.840 7.182 -0.936 1.00 0.00 33 ALA A N 8
ATOM 7561 C CA . ALA A 1 33 ? 0.687 7.136 -0.044 1.00 0.00 33 ALA A CA 8
ATOM 7562 C C . ALA A 1 33 ? -0.034 5.797 -0.148 1.00 0.00 33 ALA A C 8
ATOM 7563 O O . ALA A 1 33 ? -0.237 5.273 -1.243 1.00 0.00 33 ALA A O 8
ATOM 7570 N N . CYS A 1 34 ? -0.419 5.247 0.999 1.00 0.00 34 CYS A N 8
ATOM 7571 C CA . CYS A 1 34 ? -1.117 3.968 1.038 1.00 0.00 34 CYS A CA 8
ATOM 7572 C C . CYS A 1 34 ? -2.539 4.108 0.503 1.00 0.00 34 CYS A C 8
ATOM 7573 O O . CYS A 1 34 ? -3.431 4.594 1.200 1.00 0.00 34 CYS A O 8
ATOM 7580 N N . ASP A 1 35 ? -2.744 3.679 -0.737 1.00 0.00 35 ASP A N 8
ATOM 7581 C CA . ASP A 1 35 ? -4.057 3.754 -1.366 1.00 0.00 35 ASP A CA 8
ATOM 7582 C C . ASP A 1 35 ? -5.164 3.511 -0.344 1.00 0.00 35 ASP A C 8
ATOM 7583 O O . ASP A 1 35 ? -6.213 4.151 -0.387 1.00 0.00 35 ASP A O 8
ATOM 7592 N N . GLY A 1 36 ? -4.921 2.580 0.574 1.00 0.00 36 GLY A N 8
ATOM 7593 C CA . GLY A 1 36 ? -5.906 2.268 1.593 1.00 0.00 36 GLY A CA 8
ATOM 7594 C C . GLY A 1 36 ? -6.342 3.493 2.372 1.00 0.00 36 GLY A C 8
ATOM 7595 O O . GLY A 1 36 ? -7.475 3.954 2.237 1.00 0.00 36 GLY A O 8
ATOM 7599 N N . CYS A 1 37 ? -5.440 4.022 3.193 1.00 0.00 37 CYS A N 8
ATOM 7600 C CA . CYS A 1 37 ? -5.737 5.199 4.000 1.00 0.00 37 CYS A CA 8
ATOM 7601 C C . CYS A 1 37 ? -5.149 6.456 3.365 1.00 0.00 37 CYS A C 8
ATOM 7602 O O . CYS A 1 37 ? -5.858 7.433 3.127 1.00 0.00 37 CYS A O 8
ATOM 7609 N N . GLY A 1 38 ? -3.849 6.422 3.092 1.00 0.00 38 GLY A N 8
ATOM 7610 C CA . GLY A 1 38 ? -3.187 7.563 2.487 1.00 0.00 38 GLY A CA 8
ATOM 7611 C C . GLY A 1 38 ? -1.974 8.015 3.274 1.00 0.00 38 GLY A C 8
ATOM 7612 O O . GLY A 1 38 ? -1.812 9.203 3.553 1.00 0.00 38 GLY A O 8
ATOM 7616 N N . VAL A 1 39 ? -1.118 7.064 3.636 1.00 0.00 39 VAL A N 8
ATOM 7617 C CA . VAL A 1 39 ? 0.088 7.371 4.398 1.00 0.00 39 VAL A CA 8
ATOM 7618 C C . VAL A 1 39 ? 1.341 7.119 3.567 1.00 0.00 39 VAL A C 8
ATOM 7619 O O . VAL A 1 39 ? 1.623 5.986 3.178 1.00 0.00 39 VAL A O 8
ATOM 7632 N N . TRP A 1 40 ? 2.089 8.183 3.299 1.00 0.00 40 TRP A N 8
ATOM 7633 C CA . TRP A 1 40 ? 3.314 8.078 2.514 1.00 0.00 40 TRP A CA 8
ATOM 7634 C C . TRP A 1 40 ? 4.337 7.193 3.217 1.00 0.00 40 TRP A C 8
ATOM 7635 O O . TRP A 1 40 ? 4.794 7.509 4.316 1.00 0.00 40 TRP A O 8
ATOM 7656 N N . HIS A 1 41 ? 4.693 6.084 2.577 1.00 0.00 41 HIS A N 8
ATOM 7657 C CA . HIS A 1 41 ? 5.663 5.153 3.142 1.00 0.00 41 HIS A CA 8
ATOM 7658 C C . HIS A 1 41 ? 6.956 5.158 2.332 1.00 0.00 41 HIS A C 8
ATOM 7659 O O . HIS A 1 41 ? 6.939 5.364 1.118 1.00 0.00 41 HIS A O 8
ATOM 7674 N N . HIS A 1 42 ? 8.076 4.931 3.012 1.00 0.00 42 HIS A N 8
ATOM 7675 C CA . HIS A 1 42 ? 9.378 4.909 2.355 1.00 0.00 42 HIS A CA 8
ATOM 7676 C C . HIS A 1 42 ? 9.495 3.709 1.420 1.00 0.00 42 HIS A C 8
ATOM 7677 O O . HIS A 1 42 ? 9.744 2.586 1.862 1.00 0.00 42 HIS A O 8
ATOM 7691 N N . THR A 1 43 ? 9.314 3.952 0.126 1.00 0.00 43 THR A N 8
ATOM 7692 C CA . THR A 1 43 ? 9.397 2.892 -0.870 1.00 0.00 43 THR A CA 8
ATOM 7693 C C . THR A 1 43 ? 10.435 1.847 -0.475 1.00 0.00 43 THR A C 8
ATOM 7694 O O . THR A 1 43 ? 10.157 0.647 -0.487 1.00 0.00 43 THR A O 8
ATOM 7705 N N . ARG A 1 44 ? 11.630 2.309 -0.124 1.00 0.00 44 ARG A N 8
ATOM 7706 C CA . ARG A 1 44 ? 12.709 1.414 0.274 1.00 0.00 44 ARG A CA 8
ATOM 7707 C C . ARG A 1 44 ? 12.320 0.610 1.511 1.00 0.00 44 ARG A C 8
ATOM 7708 O O . ARG A 1 44 ? 12.281 -0.621 1.478 1.00 0.00 44 ARG A O 8
ATOM 7729 N N . CYS A 1 45 ? 12.032 1.313 2.601 1.00 0.00 45 CYS A N 8
ATOM 7730 C CA . CYS A 1 45 ? 11.646 0.667 3.849 1.00 0.00 45 CYS A CA 8
ATOM 7731 C C . CYS A 1 45 ? 10.696 -0.498 3.588 1.00 0.00 45 CYS A C 8
ATOM 7732 O O . CYS A 1 45 ? 11.008 -1.649 3.896 1.00 0.00 45 CYS A O 8
ATOM 7739 N N . ILE A 1 46 ? 9.535 -0.191 3.018 1.00 0.00 46 ILE A N 8
ATOM 7740 C CA . ILE A 1 46 ? 8.540 -1.212 2.713 1.00 0.00 46 ILE A CA 8
ATOM 7741 C C . ILE A 1 46 ? 9.160 -2.369 1.937 1.00 0.00 46 ILE A C 8
ATOM 7742 O O . ILE A 1 46 ? 8.770 -3.524 2.108 1.00 0.00 46 ILE A O 8
ATOM 7758 N N . GLY A 1 47 ? 10.129 -2.051 1.084 1.00 0.00 47 GLY A N 8
ATOM 7759 C CA . GLY A 1 47 ? 10.788 -3.076 0.295 1.00 0.00 47 GLY A CA 8
ATOM 7760 C C . GLY A 1 47 ? 11.178 -2.584 -1.084 1.00 0.00 47 GLY A C 8
ATOM 7761 O O . GLY A 1 47 ? 12.288 -2.842 -1.552 1.00 0.00 47 GLY A O 8
ATOM 7765 N N . ILE A 1 48 ? 10.264 -1.875 -1.739 1.00 0.00 48 ILE A N 8
ATOM 7766 C CA . ILE A 1 48 ? 10.518 -1.347 -3.073 1.00 0.00 48 ILE A CA 8
ATOM 7767 C C . ILE A 1 48 ? 11.997 -1.030 -3.266 1.00 0.00 48 ILE A C 8
ATOM 7768 O O . ILE A 1 48 ? 12.675 -0.593 -2.337 1.00 0.00 48 ILE A O 8
ATOM 7784 N N . ASN A 1 49 ? 12.491 -1.252 -4.480 1.00 0.00 49 ASN A N 8
ATOM 7785 C CA . ASN A 1 49 ? 13.890 -0.988 -4.795 1.00 0.00 49 ASN A CA 8
ATOM 7786 C C . ASN A 1 49 ? 14.050 0.376 -5.461 1.00 0.00 49 ASN A C 8
ATOM 7787 O O . ASN A 1 49 ? 13.249 0.760 -6.311 1.00 0.00 49 ASN A O 8
ATOM 7798 N N . ASN A 1 50 ? 15.091 1.102 -5.066 1.00 0.00 50 ASN A N 8
ATOM 7799 C CA . ASN A 1 50 ? 15.357 2.423 -5.624 1.00 0.00 50 ASN A CA 8
ATOM 7800 C C . ASN A 1 50 ? 15.008 2.467 -7.109 1.00 0.00 50 ASN A C 8
ATOM 7801 O O . ASN A 1 50 ? 14.433 3.440 -7.594 1.00 0.00 50 ASN A O 8
ATOM 7812 N N . ALA A 1 51 ? 15.361 1.404 -7.826 1.00 0.00 51 ALA A N 8
ATOM 7813 C CA . ALA A 1 51 ? 15.084 1.320 -9.254 1.00 0.00 51 ALA A CA 8
ATOM 7814 C C . ALA A 1 51 ? 13.623 0.964 -9.509 1.00 0.00 51 ALA A C 8
ATOM 7815 O O . ALA A 1 51 ? 12.944 1.619 -10.300 1.00 0.00 51 ALA A O 8
ATOM 7822 N N . ASP A 1 52 ? 13.146 -0.077 -8.836 1.00 0.00 52 ASP A N 8
ATOM 7823 C CA . ASP A 1 52 ? 11.765 -0.520 -8.990 1.00 0.00 52 ASP A CA 8
ATOM 7824 C C . ASP A 1 52 ? 10.817 0.673 -9.062 1.00 0.00 52 ASP A C 8
ATOM 7825 O O . ASP A 1 52 ? 11.148 1.769 -8.610 1.00 0.00 52 ASP A O 8
ATOM 7834 N N . ALA A 1 53 ? 9.638 0.451 -9.633 1.00 0.00 53 ALA A N 8
ATOM 7835 C CA . ALA A 1 53 ? 8.642 1.507 -9.763 1.00 0.00 53 ALA A CA 8
ATOM 7836 C C . ALA A 1 53 ? 7.594 1.412 -8.659 1.00 0.00 53 ALA A C 8
ATOM 7837 O O . ALA A 1 53 ? 7.610 0.483 -7.851 1.00 0.00 53 ALA A O 8
ATOM 7844 N N . LEU A 1 54 ? 6.683 2.379 -8.629 1.00 0.00 54 LEU A N 8
ATOM 7845 C CA . LEU A 1 54 ? 5.627 2.405 -7.623 1.00 0.00 54 LEU A CA 8
ATOM 7846 C C . LEU A 1 54 ? 4.464 1.507 -8.032 1.00 0.00 54 LEU A C 8
ATOM 7847 O O . LEU A 1 54 ? 3.981 1.551 -9.163 1.00 0.00 54 LEU A O 8
ATOM 7863 N N . PRO A 1 55 ? 4.001 0.673 -7.089 1.00 0.00 55 PRO A N 8
ATOM 7864 C CA . PRO A 1 55 ? 2.887 -0.250 -7.326 1.00 0.00 55 PRO A CA 8
ATOM 7865 C C . PRO A 1 55 ? 1.554 0.476 -7.477 1.00 0.00 55 PRO A C 8
ATOM 7866 O O . PRO A 1 55 ? 1.184 1.295 -6.636 1.00 0.00 55 PRO A O 8
ATOM 7877 N N . SER A 1 56 ? 0.838 0.170 -8.554 1.00 0.00 56 SER A N 8
ATOM 7878 C CA . SER A 1 56 ? -0.453 0.797 -8.817 1.00 0.00 56 SER A CA 8
ATOM 7879 C C . SER A 1 56 ? -1.229 1.007 -7.520 1.00 0.00 56 SER A C 8
ATOM 7880 O O . SER A 1 56 ? -1.829 2.060 -7.304 1.00 0.00 56 SER A O 8
ATOM 7888 N N . LYS A 1 57 ? -1.212 -0.004 -6.658 1.00 0.00 57 LYS A N 8
ATOM 7889 C CA . LYS A 1 57 ? -1.912 0.067 -5.381 1.00 0.00 57 LYS A CA 8
ATOM 7890 C C . LYS A 1 57 ? -1.097 -0.597 -4.276 1.00 0.00 57 LYS A C 8
ATOM 7891 O O . LYS A 1 57 ? -0.618 -1.720 -4.433 1.00 0.00 57 LYS A O 8
ATOM 7910 N N . PHE A 1 58 ? -0.944 0.105 -3.157 1.00 0.00 58 PHE A N 8
ATOM 7911 C CA . PHE A 1 58 ? -0.187 -0.417 -2.025 1.00 0.00 58 PHE A CA 8
ATOM 7912 C C . PHE A 1 58 ? -0.958 -0.230 -0.722 1.00 0.00 58 PHE A C 8
ATOM 7913 O O . PHE A 1 58 ? -1.375 0.880 -0.388 1.00 0.00 58 PHE A O 8
ATOM 7930 N N . LEU A 1 59 ? -1.145 -1.322 0.010 1.00 0.00 59 LEU A N 8
ATOM 7931 C CA . LEU A 1 59 ? -1.867 -1.280 1.276 1.00 0.00 59 LEU A CA 8
ATOM 7932 C C . LEU A 1 59 ? -0.917 -1.490 2.452 1.00 0.00 59 LEU A C 8
ATOM 7933 O O . LEU A 1 59 ? 0.049 -2.247 2.356 1.00 0.00 59 LEU A O 8
ATOM 7949 N N . CYS A 1 60 ? -1.199 -0.815 3.561 1.00 0.00 60 CYS A N 8
ATOM 7950 C CA . CYS A 1 60 ? -0.372 -0.928 4.756 1.00 0.00 60 CYS A CA 8
ATOM 7951 C C . CYS A 1 60 ? -0.929 -1.985 5.706 1.00 0.00 60 CYS A C 8
ATOM 7952 O O . CYS A 1 60 ? -2.142 -2.173 5.800 1.00 0.00 60 CYS A O 8
ATOM 7959 N N . PHE A 1 61 ? -0.034 -2.672 6.407 1.00 0.00 61 PHE A N 8
ATOM 7960 C CA . PHE A 1 61 ? -0.435 -3.711 7.349 1.00 0.00 61 PHE A CA 8
ATOM 7961 C C . PHE A 1 61 ? -1.718 -3.319 8.077 1.00 0.00 61 PHE A C 8
ATOM 7962 O O . PHE A 1 61 ? -2.670 -4.097 8.141 1.00 0.00 61 PHE A O 8
ATOM 7979 N N . ARG A 1 62 ? -1.734 -2.108 8.624 1.00 0.00 62 ARG A N 8
ATOM 7980 C CA . ARG A 1 62 ? -2.898 -1.613 9.349 1.00 0.00 62 ARG A CA 8
ATOM 7981 C C . ARG A 1 62 ? -4.177 -1.849 8.551 1.00 0.00 62 ARG A C 8
ATOM 7982 O O . ARG A 1 62 ? -5.138 -2.432 9.055 1.00 0.00 62 ARG A O 8
ATOM 8003 N N . CYS A 1 63 ? -4.182 -1.393 7.303 1.00 0.00 63 CYS A N 8
ATOM 8004 C CA . CYS A 1 63 ? -5.341 -1.552 6.434 1.00 0.00 63 CYS A CA 8
ATOM 8005 C C . CYS A 1 63 ? -5.594 -3.026 6.130 1.00 0.00 63 CYS A C 8
ATOM 8006 O O . CYS A 1 63 ? -6.728 -3.500 6.205 1.00 0.00 63 CYS A O 8
ATOM 8013 N N . ILE A 1 64 ? -4.530 -3.744 5.786 1.00 0.00 64 ILE A N 8
ATOM 8014 C CA . ILE A 1 64 ? -4.636 -5.163 5.471 1.00 0.00 64 ILE A CA 8
ATOM 8015 C C . ILE A 1 64 ? -5.721 -5.833 6.309 1.00 0.00 64 ILE A C 8
ATOM 8016 O O . ILE A 1 64 ? -6.443 -6.704 5.826 1.00 0.00 64 ILE A O 8
ATOM 8032 N N . GLU A 1 65 ? -5.829 -5.417 7.567 1.00 0.00 65 GLU A N 8
ATOM 8033 C CA . GLU A 1 65 ? -6.827 -5.977 8.472 1.00 0.00 65 GLU A CA 8
ATOM 8034 C C . GLU A 1 65 ? -8.094 -5.127 8.477 1.00 0.00 65 GLU A C 8
ATOM 8035 O O . GLU A 1 65 ? -9.207 -5.652 8.523 1.00 0.00 65 GLU A O 8
ATOM 8047 N N . LEU A 1 66 ? -7.917 -3.811 8.430 1.00 0.00 66 LEU A N 8
ATOM 8048 C CA . LEU A 1 66 ? -9.045 -2.887 8.429 1.00 0.00 66 LEU A CA 8
ATOM 8049 C C . LEU A 1 66 ? -10.026 -3.225 7.311 1.00 0.00 66 LEU A C 8
ATOM 8050 O O . LEU A 1 66 ? -11.239 -3.250 7.522 1.00 0.00 66 LEU A O 8
ATOM 8066 N N . SER A 1 67 ? -9.493 -3.488 6.122 1.00 0.00 67 SER A N 8
ATOM 8067 C CA . SER A 1 67 ? -10.321 -3.824 4.970 1.00 0.00 67 SER A CA 8
ATOM 8068 C C . SER A 1 67 ? -10.901 -5.229 5.109 1.00 0.00 67 SER A C 8
ATOM 8069 O O . SER A 1 67 ? -10.309 -6.205 4.650 1.00 0.00 67 SER A O 8
ATOM 8077 N N . GLY A 1 68 ? -12.064 -5.322 5.747 1.00 0.00 68 GLY A N 8
ATOM 8078 C CA . GLY A 1 68 ? -12.705 -6.610 5.936 1.00 0.00 68 GLY A CA 8
ATOM 8079 C C . GLY A 1 68 ? -13.603 -6.987 4.774 1.00 0.00 68 GLY A C 8
ATOM 8080 O O . GLY A 1 68 ? -13.299 -7.891 3.995 1.00 0.00 68 GLY A O 8
ATOM 8084 N N . PRO A 1 69 ? -14.738 -6.285 4.646 1.00 0.00 69 PRO A N 8
ATOM 8085 C CA . PRO A 1 69 ? -15.707 -6.534 3.574 1.00 0.00 69 PRO A CA 8
ATOM 8086 C C . PRO A 1 69 ? -15.178 -6.114 2.207 1.00 0.00 69 PRO A C 8
ATOM 8087 O O . PRO A 1 69 ? -15.838 -6.316 1.187 1.00 0.00 69 PRO A O 8
ATOM 8098 N N . SER A 1 70 ? -13.985 -5.530 2.193 1.00 0.00 70 SER A N 8
ATOM 8099 C CA . SER A 1 70 ? -13.369 -5.078 0.950 1.00 0.00 70 SER A CA 8
ATOM 8100 C C . SER A 1 70 ? -14.379 -4.333 0.083 1.00 0.00 70 SER A C 8
ATOM 8101 O O . SER A 1 70 ? -14.483 -4.578 -1.118 1.00 0.00 70 SER A O 8
ATOM 8109 N N . SER A 1 71 ? -15.121 -3.420 0.703 1.00 0.00 71 SER A N 8
ATOM 8110 C CA . SER A 1 71 ? -16.126 -2.640 -0.010 1.00 0.00 71 SER A CA 8
ATOM 8111 C C . SER A 1 71 ? -15.481 -1.480 -0.761 1.00 0.00 71 SER A C 8
ATOM 8112 O O . SER A 1 71 ? -15.976 -0.354 -0.732 1.00 0.00 71 SER A O 8
ATOM 8120 N N . GLY A 1 72 ? -14.371 -1.764 -1.436 1.00 0.00 72 GLY A N 8
ATOM 8121 C CA . GLY A 1 72 ? -13.674 -0.735 -2.186 1.00 0.00 72 GLY A CA 8
ATOM 8122 C C . GLY A 1 72 ? -13.751 -0.958 -3.683 1.00 0.00 72 GLY A C 8
ATOM 8123 O O . GLY A 1 72 ? -14.598 -1.728 -4.132 1.00 0.00 72 GLY A O 8
ATOM 8129 N N . GLY A 1 1 ? 20.377 26.452 27.223 1.00 0.00 1 GLY A N 9
ATOM 8130 C CA . GLY A 1 1 ? 19.182 25.690 26.910 1.00 0.00 1 GLY A CA 9
ATOM 8131 C C . GLY A 1 1 ? 18.309 26.378 25.880 1.00 0.00 1 GLY A C 9
ATOM 8132 O O . GLY A 1 1 ? 18.304 27.605 25.780 1.00 0.00 1 GLY A O 9
ATOM 8136 N N . SER A 1 2 ? 17.570 25.587 25.109 1.00 0.00 2 SER A N 9
ATOM 8137 C CA . SER A 1 2 ? 16.693 26.127 24.077 1.00 0.00 2 SER A CA 9
ATOM 8138 C C . SER A 1 2 ? 15.239 26.121 24.541 1.00 0.00 2 SER A C 9
ATOM 8139 O O . SER A 1 2 ? 14.534 25.123 24.394 1.00 0.00 2 SER A O 9
ATOM 8147 N N . SER A 1 3 ? 14.799 27.242 25.102 1.00 0.00 3 SER A N 9
ATOM 8148 C CA . SER A 1 3 ? 13.431 27.367 25.591 1.00 0.00 3 SER A CA 9
ATOM 8149 C C . SER A 1 3 ? 13.068 28.830 25.823 1.00 0.00 3 SER A C 9
ATOM 8150 O O . SER A 1 3 ? 13.926 29.652 26.141 1.00 0.00 3 SER A O 9
ATOM 8158 N N . GLY A 1 4 ? 11.787 29.148 25.660 1.00 0.00 4 GLY A N 9
ATOM 8159 C CA . GLY A 1 4 ? 11.331 30.512 25.855 1.00 0.00 4 GLY A CA 9
ATOM 8160 C C . GLY A 1 4 ? 9.916 30.728 25.354 1.00 0.00 4 GLY A C 9
ATOM 8161 O O . GLY A 1 4 ? 8.950 30.404 26.045 1.00 0.00 4 GLY A O 9
ATOM 8165 N N . SER A 1 5 ? 9.793 31.277 24.150 1.00 0.00 5 SER A N 9
ATOM 8166 C CA . SER A 1 5 ? 8.486 31.541 23.561 1.00 0.00 5 SER A CA 9
ATOM 8167 C C . SER A 1 5 ? 8.299 30.743 22.274 1.00 0.00 5 SER A C 9
ATOM 8168 O O . SER A 1 5 ? 8.627 31.214 21.185 1.00 0.00 5 SER A O 9
ATOM 8176 N N . SER A 1 6 ? 7.771 29.530 22.408 1.00 0.00 6 SER A N 9
ATOM 8177 C CA . SER A 1 6 ? 7.544 28.664 21.258 1.00 0.00 6 SER A CA 9
ATOM 8178 C C . SER A 1 6 ? 6.103 28.164 21.230 1.00 0.00 6 SER A C 9
ATOM 8179 O O . SER A 1 6 ? 5.690 27.379 22.083 1.00 0.00 6 SER A O 9
ATOM 8187 N N . GLY A 1 7 ? 5.342 28.625 20.242 1.00 0.00 7 GLY A N 9
ATOM 8188 C CA . GLY A 1 7 ? 3.955 28.215 20.121 1.00 0.00 7 GLY A CA 9
ATOM 8189 C C . GLY A 1 7 ? 3.811 26.732 19.844 1.00 0.00 7 GLY A C 9
ATOM 8190 O O . GLY A 1 7 ? 4.590 25.921 20.345 1.00 0.00 7 GLY A O 9
ATOM 8194 N N . MET A 1 8 ? 2.812 26.375 19.044 1.00 0.00 8 MET A N 9
ATOM 8195 C CA . MET A 1 8 ? 2.568 24.978 18.702 1.00 0.00 8 MET A CA 9
ATOM 8196 C C . MET A 1 8 ? 3.750 24.392 17.936 1.00 0.00 8 MET A C 9
ATOM 8197 O O . MET A 1 8 ? 4.637 25.121 17.495 1.00 0.00 8 MET A O 9
ATOM 8211 N N . GLU A 1 9 ? 3.754 23.071 17.783 1.00 0.00 9 GLU A N 9
ATOM 8212 C CA . GLU A 1 9 ? 4.829 22.389 17.071 1.00 0.00 9 GLU A CA 9
ATOM 8213 C C . GLU A 1 9 ? 4.270 21.314 16.144 1.00 0.00 9 GLU A C 9
ATOM 8214 O O . GLU A 1 9 ? 3.819 20.262 16.596 1.00 0.00 9 GLU A O 9
ATOM 8226 N N . ARG A 1 10 ? 4.302 21.588 14.843 1.00 0.00 10 ARG A N 9
ATOM 8227 C CA . ARG A 1 10 ? 3.797 20.646 13.852 1.00 0.00 10 ARG A CA 9
ATOM 8228 C C . ARG A 1 10 ? 4.645 20.685 12.584 1.00 0.00 10 ARG A C 9
ATOM 8229 O O . ARG A 1 10 ? 5.371 21.648 12.340 1.00 0.00 10 ARG A O 9
ATOM 8250 N N . GLY A 1 11 ? 4.547 19.631 11.779 1.00 0.00 11 GLY A N 9
ATOM 8251 C CA . GLY A 1 11 ? 5.310 19.565 10.547 1.00 0.00 11 GLY A CA 9
ATOM 8252 C C . GLY A 1 11 ? 4.424 19.510 9.318 1.00 0.00 11 GLY A C 9
ATOM 8253 O O . GLY A 1 11 ? 4.080 20.544 8.745 1.00 0.00 11 GLY A O 9
ATOM 8257 N N . VAL A 1 12 ? 4.055 18.300 8.910 1.00 0.00 12 VAL A N 9
ATOM 8258 C CA . VAL A 1 12 ? 3.204 18.114 7.741 1.00 0.00 12 VAL A CA 9
ATOM 8259 C C . VAL A 1 12 ? 1.790 17.717 8.148 1.00 0.00 12 VAL A C 9
ATOM 8260 O O . VAL A 1 12 ? 1.595 16.975 9.111 1.00 0.00 12 VAL A O 9
ATOM 8273 N N . ASP A 1 13 ? 0.805 18.215 7.408 1.00 0.00 13 ASP A N 9
ATOM 8274 C CA . ASP A 1 13 ? -0.593 17.911 7.691 1.00 0.00 13 ASP A CA 9
ATOM 8275 C C . ASP A 1 13 ? -1.279 17.320 6.464 1.00 0.00 13 ASP A C 9
ATOM 8276 O O . ASP A 1 13 ? -1.988 16.319 6.559 1.00 0.00 13 ASP A O 9
ATOM 8285 N N . ASN A 1 14 ? -1.065 17.947 5.312 1.00 0.00 14 ASN A N 9
ATOM 8286 C CA . ASN A 1 14 ? -1.664 17.484 4.066 1.00 0.00 14 ASN A CA 9
ATOM 8287 C C . ASN A 1 14 ? -1.206 16.067 3.735 1.00 0.00 14 ASN A C 9
ATOM 8288 O O . ASN A 1 14 ? -2.024 15.170 3.534 1.00 0.00 14 ASN A O 9
ATOM 8299 N N . TRP A 1 15 ? 0.107 15.874 3.681 1.00 0.00 15 TRP A N 9
ATOM 8300 C CA . TRP A 1 15 ? 0.675 14.566 3.375 1.00 0.00 15 TRP A CA 9
ATOM 8301 C C . TRP A 1 15 ? 0.932 13.773 4.651 1.00 0.00 15 TRP A C 9
ATOM 8302 O O . TRP A 1 15 ? 1.886 14.044 5.381 1.00 0.00 15 TRP A O 9
ATOM 8323 N N . LYS A 1 16 ? 0.077 12.791 4.916 1.00 0.00 16 LYS A N 9
ATOM 8324 C CA . LYS A 1 16 ? 0.212 11.956 6.104 1.00 0.00 16 LYS A CA 9
ATOM 8325 C C . LYS A 1 16 ? 1.491 11.127 6.043 1.00 0.00 16 LYS A C 9
ATOM 8326 O O . LYS A 1 16 ? 1.458 9.939 5.721 1.00 0.00 16 LYS A O 9
ATOM 8345 N N . VAL A 1 17 ? 2.617 11.760 6.355 1.00 0.00 17 VAL A N 9
ATOM 8346 C CA . VAL A 1 17 ? 3.907 11.080 6.339 1.00 0.00 17 VAL A CA 9
ATOM 8347 C C . VAL A 1 17 ? 4.173 10.375 7.664 1.00 0.00 17 VAL A C 9
ATOM 8348 O O . VAL A 1 17 ? 4.234 11.011 8.716 1.00 0.00 17 VAL A O 9
ATOM 8361 N N . ASP A 1 18 ? 4.332 9.057 7.605 1.00 0.00 18 ASP A N 9
ATOM 8362 C CA . ASP A 1 18 ? 4.594 8.265 8.801 1.00 0.00 18 ASP A CA 9
ATOM 8363 C C . ASP A 1 18 ? 4.993 6.839 8.431 1.00 0.00 18 ASP A C 9
ATOM 8364 O O . ASP A 1 18 ? 4.302 6.170 7.663 1.00 0.00 18 ASP A O 9
ATOM 8373 N N . CYS A 1 19 ? 6.112 6.382 8.982 1.00 0.00 19 CYS A N 9
ATOM 8374 C CA . CYS A 1 19 ? 6.605 5.037 8.710 1.00 0.00 19 CYS A CA 9
ATOM 8375 C C . CYS A 1 19 ? 7.169 4.398 9.976 1.00 0.00 19 CYS A C 9
ATOM 8376 O O . CYS A 1 19 ? 7.768 5.074 10.812 1.00 0.00 19 CYS A O 9
ATOM 8383 N N . LYS A 1 20 ? 6.974 3.091 10.110 1.00 0.00 20 LYS A N 9
ATOM 8384 C CA . LYS A 1 20 ? 7.464 2.358 11.271 1.00 0.00 20 LYS A CA 9
ATOM 8385 C C . LYS A 1 20 ? 8.919 2.713 11.564 1.00 0.00 20 LYS A C 9
ATOM 8386 O O . LYS A 1 20 ? 9.330 2.785 12.723 1.00 0.00 20 LYS A O 9
ATOM 8405 N N . CYS A 1 21 ? 9.693 2.934 10.507 1.00 0.00 21 CYS A N 9
ATOM 8406 C CA . CYS A 1 21 ? 11.102 3.282 10.650 1.00 0.00 21 CYS A CA 9
ATOM 8407 C C . CYS A 1 21 ? 11.293 4.344 11.730 1.00 0.00 21 CYS A C 9
ATOM 8408 O O . CYS A 1 21 ? 12.167 4.223 12.586 1.00 0.00 21 CYS A O 9
ATOM 8415 N N . GLY A 1 22 ? 10.467 5.385 11.681 1.00 0.00 22 GLY A N 9
ATOM 8416 C CA . GLY A 1 22 ? 10.561 6.453 12.659 1.00 0.00 22 GLY A CA 9
ATOM 8417 C C . GLY A 1 22 ? 10.609 7.825 12.017 1.00 0.00 22 GLY A C 9
ATOM 8418 O O . GLY A 1 22 ? 11.258 8.737 12.530 1.00 0.00 22 GLY A O 9
ATOM 8422 N N . THR A 1 23 ? 9.922 7.973 10.888 1.00 0.00 23 THR A N 9
ATOM 8423 C CA . THR A 1 23 ? 9.892 9.243 10.173 1.00 0.00 23 THR A CA 9
ATOM 8424 C C . THR A 1 23 ? 8.556 9.951 10.366 1.00 0.00 23 THR A C 9
ATOM 8425 O O . THR A 1 23 ? 7.518 9.309 10.524 1.00 0.00 23 THR A O 9
ATOM 8436 N N . LYS A 1 24 ? 8.589 11.279 10.354 1.00 0.00 24 LYS A N 9
ATOM 8437 C CA . LYS A 1 24 ? 7.381 12.077 10.526 1.00 0.00 24 LYS A CA 9
ATOM 8438 C C . LYS A 1 24 ? 7.191 13.037 9.356 1.00 0.00 24 LYS A C 9
ATOM 8439 O O . LYS A 1 24 ? 6.076 13.222 8.867 1.00 0.00 24 LYS A O 9
ATOM 8458 N N . ASP A 1 25 ? 8.286 13.644 8.912 1.00 0.00 25 ASP A N 9
ATOM 8459 C CA . ASP A 1 25 ? 8.240 14.584 7.797 1.00 0.00 25 ASP A CA 9
ATOM 8460 C C . ASP A 1 25 ? 9.083 14.082 6.629 1.00 0.00 25 ASP A C 9
ATOM 8461 O O . ASP A 1 25 ? 9.717 13.030 6.715 1.00 0.00 25 ASP A O 9
ATOM 8470 N N . ASP A 1 26 ? 9.083 14.840 5.538 1.00 0.00 26 ASP A N 9
ATOM 8471 C CA . ASP A 1 26 ? 9.848 14.472 4.352 1.00 0.00 26 ASP A CA 9
ATOM 8472 C C . ASP A 1 26 ? 11.322 14.281 4.693 1.00 0.00 26 ASP A C 9
ATOM 8473 O O . ASP A 1 26 ? 12.028 15.242 5.001 1.00 0.00 26 ASP A O 9
ATOM 8482 N N . ASP A 1 27 ? 11.780 13.035 4.638 1.00 0.00 27 ASP A N 9
ATOM 8483 C CA . ASP A 1 27 ? 13.171 12.718 4.941 1.00 0.00 27 ASP A CA 9
ATOM 8484 C C . ASP A 1 27 ? 14.037 12.821 3.690 1.00 0.00 27 ASP A C 9
ATOM 8485 O O . ASP A 1 27 ? 14.986 13.603 3.642 1.00 0.00 27 ASP A O 9
ATOM 8494 N N . GLY A 1 28 ? 13.704 12.025 2.678 1.00 0.00 28 GLY A N 9
ATOM 8495 C CA . GLY A 1 28 ? 14.462 12.041 1.441 1.00 0.00 28 GLY A CA 9
ATOM 8496 C C . GLY A 1 28 ? 14.163 10.842 0.562 1.00 0.00 28 GLY A C 9
ATOM 8497 O O . GLY A 1 28 ? 14.193 10.942 -0.664 1.00 0.00 28 GLY A O 9
ATOM 8501 N N . GLU A 1 29 ? 13.875 9.707 1.191 1.00 0.00 29 GLU A N 9
ATOM 8502 C CA . GLU A 1 29 ? 13.572 8.484 0.456 1.00 0.00 29 GLU A CA 9
ATOM 8503 C C . GLU A 1 29 ? 12.172 8.545 -0.148 1.00 0.00 29 GLU A C 9
ATOM 8504 O O . GLU A 1 29 ? 11.208 8.901 0.529 1.00 0.00 29 GLU A O 9
ATOM 8516 N N . ARG A 1 30 ? 12.070 8.195 -1.426 1.00 0.00 30 ARG A N 9
ATOM 8517 C CA . ARG A 1 30 ? 10.790 8.211 -2.123 1.00 0.00 30 ARG A CA 9
ATOM 8518 C C . ARG A 1 30 ? 9.687 7.625 -1.247 1.00 0.00 30 ARG A C 9
ATOM 8519 O O . ARG A 1 30 ? 9.934 6.735 -0.433 1.00 0.00 30 ARG A O 9
ATOM 8540 N N . MET A 1 31 ? 8.470 8.130 -1.419 1.00 0.00 31 MET A N 9
ATOM 8541 C CA . MET A 1 31 ? 7.329 7.655 -0.645 1.00 0.00 31 MET A CA 9
ATOM 8542 C C . MET A 1 31 ? 6.055 7.678 -1.483 1.00 0.00 31 MET A C 9
ATOM 8543 O O . MET A 1 31 ? 5.988 8.353 -2.511 1.00 0.00 31 MET A O 9
ATOM 8557 N N . LEU A 1 32 ? 5.046 6.937 -1.039 1.00 0.00 32 LEU A N 9
ATOM 8558 C CA . LEU A 1 32 ? 3.774 6.872 -1.749 1.00 0.00 32 LEU A CA 9
ATOM 8559 C C . LEU A 1 32 ? 2.614 6.702 -0.773 1.00 0.00 32 LEU A C 9
ATOM 8560 O O . LEU A 1 32 ? 2.680 5.892 0.150 1.00 0.00 32 LEU A O 9
ATOM 8576 N N . ALA A 1 33 ? 1.551 7.471 -0.987 1.00 0.00 33 ALA A N 9
ATOM 8577 C CA . ALA A 1 33 ? 0.374 7.402 -0.129 1.00 0.00 33 ALA A CA 9
ATOM 8578 C C . ALA A 1 33 ? -0.360 6.077 -0.308 1.00 0.00 33 ALA A C 9
ATOM 8579 O O . ALA A 1 33 ? -0.703 5.692 -1.425 1.00 0.00 33 ALA A O 9
ATOM 8586 N N . CYS A 1 34 ? -0.596 5.383 0.801 1.00 0.00 34 CYS A N 9
ATOM 8587 C CA . CYS A 1 34 ? -1.288 4.101 0.767 1.00 0.00 34 CYS A CA 9
ATOM 8588 C C . CYS A 1 34 ? -2.743 4.278 0.345 1.00 0.00 34 CYS A C 9
ATOM 8589 O O . CYS A 1 34 ? -3.558 4.810 1.100 1.00 0.00 34 CYS A O 9
ATOM 8596 N N . ASP A 1 35 ? -3.062 3.830 -0.864 1.00 0.00 35 ASP A N 9
ATOM 8597 C CA . ASP A 1 35 ? -4.419 3.938 -1.386 1.00 0.00 35 ASP A CA 9
ATOM 8598 C C . ASP A 1 35 ? -5.443 3.562 -0.320 1.00 0.00 35 ASP A C 9
ATOM 8599 O O . ASP A 1 35 ? -6.495 4.190 -0.207 1.00 0.00 35 ASP A O 9
ATOM 8608 N N . GLY A 1 36 ? -5.128 2.533 0.460 1.00 0.00 36 GLY A N 9
ATOM 8609 C CA . GLY A 1 36 ? -6.031 2.090 1.506 1.00 0.00 36 GLY A CA 9
ATOM 8610 C C . GLY A 1 36 ? -6.446 3.219 2.429 1.00 0.00 36 GLY A C 9
ATOM 8611 O O . GLY A 1 36 ? -7.605 3.637 2.429 1.00 0.00 36 GLY A O 9
ATOM 8615 N N . CYS A 1 37 ? -5.500 3.713 3.220 1.00 0.00 37 CYS A N 9
ATOM 8616 C CA . CYS A 1 37 ? -5.773 4.799 4.154 1.00 0.00 37 CYS A CA 9
ATOM 8617 C C . CYS A 1 37 ? -5.238 6.124 3.619 1.00 0.00 37 CYS A C 9
ATOM 8618 O O . CYS A 1 37 ? -5.964 7.115 3.547 1.00 0.00 37 CYS A O 9
ATOM 8625 N N . GLY A 1 38 ? -3.963 6.134 3.244 1.00 0.00 38 GLY A N 9
ATOM 8626 C CA . GLY A 1 38 ? -3.352 7.342 2.720 1.00 0.00 38 GLY A CA 9
ATOM 8627 C C . GLY A 1 38 ? -2.153 7.785 3.534 1.00 0.00 38 GLY A C 9
ATOM 8628 O O . GLY A 1 38 ? -2.127 8.897 4.061 1.00 0.00 38 GLY A O 9
ATOM 8632 N N . VAL A 1 39 ? -1.155 6.912 3.638 1.00 0.00 39 VAL A N 9
ATOM 8633 C CA . VAL A 1 39 ? 0.053 7.219 4.394 1.00 0.00 39 VAL A CA 9
ATOM 8634 C C . VAL A 1 39 ? 1.299 7.047 3.532 1.00 0.00 39 VAL A C 9
ATOM 8635 O O . VAL A 1 39 ? 1.420 6.075 2.786 1.00 0.00 39 VAL A O 9
ATOM 8648 N N . TRP A 1 40 ? 2.222 7.996 3.641 1.00 0.00 40 TRP A N 9
ATOM 8649 C CA . TRP A 1 40 ? 3.460 7.949 2.871 1.00 0.00 40 TRP A CA 9
ATOM 8650 C C . TRP A 1 40 ? 4.491 7.057 3.553 1.00 0.00 40 TRP A C 9
ATOM 8651 O O . TRP A 1 40 ? 4.809 7.245 4.728 1.00 0.00 40 TRP A O 9
ATOM 8672 N N . HIS A 1 41 ? 5.011 6.085 2.809 1.00 0.00 41 HIS A N 9
ATOM 8673 C CA . HIS A 1 41 ? 6.009 5.164 3.343 1.00 0.00 41 HIS A CA 9
ATOM 8674 C C . HIS A 1 41 ? 7.221 5.082 2.421 1.00 0.00 41 HIS A C 9
ATOM 8675 O O . HIS A 1 41 ? 7.088 5.131 1.198 1.00 0.00 41 HIS A O 9
ATOM 8690 N N . HIS A 1 42 ? 8.403 4.956 3.015 1.00 0.00 42 HIS A N 9
ATOM 8691 C CA . HIS A 1 42 ? 9.640 4.867 2.246 1.00 0.00 42 HIS A CA 9
ATOM 8692 C C . HIS A 1 42 ? 9.639 3.626 1.359 1.00 0.00 42 HIS A C 9
ATOM 8693 O O . HIS A 1 42 ? 10.105 2.560 1.764 1.00 0.00 42 HIS A O 9
ATOM 8707 N N . THR A 1 43 ? 9.113 3.770 0.147 1.00 0.00 43 THR A N 9
ATOM 8708 C CA . THR A 1 43 ? 9.050 2.661 -0.796 1.00 0.00 43 THR A CA 9
ATOM 8709 C C . THR A 1 43 ? 10.285 1.774 -0.685 1.00 0.00 43 THR A C 9
ATOM 8710 O O . THR A 1 43 ? 10.176 0.555 -0.557 1.00 0.00 43 THR A O 9
ATOM 8721 N N . ARG A 1 44 ? 11.460 2.394 -0.734 1.00 0.00 44 ARG A N 9
ATOM 8722 C CA . ARG A 1 44 ? 12.716 1.660 -0.639 1.00 0.00 44 ARG A CA 9
ATOM 8723 C C . ARG A 1 44 ? 12.673 0.656 0.509 1.00 0.00 44 ARG A C 9
ATOM 8724 O O . ARG A 1 44 ? 13.109 -0.487 0.365 1.00 0.00 44 ARG A O 9
ATOM 8745 N N . CYS A 1 45 ? 12.146 1.091 1.649 1.00 0.00 45 CYS A N 9
ATOM 8746 C CA . CYS A 1 45 ? 12.047 0.232 2.822 1.00 0.00 45 CYS A CA 9
ATOM 8747 C C . CYS A 1 45 ? 10.859 -0.718 2.703 1.00 0.00 45 CYS A C 9
ATOM 8748 O O . CYS A 1 45 ? 10.914 -1.858 3.166 1.00 0.00 45 CYS A O 9
ATOM 8755 N N . ILE A 1 46 ? 9.788 -0.241 2.079 1.00 0.00 46 ILE A N 9
ATOM 8756 C CA . ILE A 1 46 ? 8.587 -1.048 1.897 1.00 0.00 46 ILE A CA 9
ATOM 8757 C C . ILE A 1 46 ? 8.911 -2.366 1.203 1.00 0.00 46 ILE A C 9
ATOM 8758 O O . ILE A 1 46 ? 8.596 -3.441 1.711 1.00 0.00 46 ILE A O 9
ATOM 8774 N N . GLY A 1 47 ? 9.544 -2.275 0.037 1.00 0.00 47 GLY A N 9
ATOM 8775 C CA . GLY A 1 47 ? 9.902 -3.468 -0.708 1.00 0.00 47 GLY A CA 9
ATOM 8776 C C . GLY A 1 47 ? 9.851 -3.253 -2.207 1.00 0.00 47 GLY A C 9
ATOM 8777 O O . GLY A 1 47 ? 9.388 -4.119 -2.950 1.00 0.00 47 GLY A O 9
ATOM 8781 N N . ILE A 1 48 ? 10.326 -2.095 -2.653 1.00 0.00 48 ILE A N 9
ATOM 8782 C CA . ILE A 1 48 ? 10.333 -1.768 -4.074 1.00 0.00 48 ILE A CA 9
ATOM 8783 C C . ILE A 1 48 ? 11.676 -1.185 -4.498 1.00 0.00 48 ILE A C 9
ATOM 8784 O O . ILE A 1 48 ? 12.157 -0.217 -3.911 1.00 0.00 48 ILE A O 9
ATOM 8800 N N . ASN A 1 49 ? 12.276 -1.781 -5.524 1.00 0.00 49 ASN A N 9
ATOM 8801 C CA . ASN A 1 49 ? 13.564 -1.320 -6.028 1.00 0.00 49 ASN A CA 9
ATOM 8802 C C . ASN A 1 49 ? 13.378 -0.348 -7.190 1.00 0.00 49 ASN A C 9
ATOM 8803 O O . ASN A 1 49 ? 12.566 -0.582 -8.084 1.00 0.00 49 ASN A O 9
ATOM 8814 N N . ASN A 1 50 ? 14.136 0.743 -7.169 1.00 0.00 50 ASN A N 9
ATOM 8815 C CA . ASN A 1 50 ? 14.054 1.751 -8.220 1.00 0.00 50 ASN A CA 9
ATOM 8816 C C . ASN A 1 50 ? 13.807 1.102 -9.578 1.00 0.00 50 ASN A C 9
ATOM 8817 O O . ASN A 1 50 ? 13.037 1.613 -10.391 1.00 0.00 50 ASN A O 9
ATOM 8828 N N . ALA A 1 51 ? 14.465 -0.028 -9.816 1.00 0.00 51 ALA A N 9
ATOM 8829 C CA . ALA A 1 51 ? 14.315 -0.749 -11.074 1.00 0.00 51 ALA A CA 9
ATOM 8830 C C . ALA A 1 51 ? 12.844 -0.906 -11.444 1.00 0.00 51 ALA A C 9
ATOM 8831 O O . ALA A 1 51 ? 12.435 -0.574 -12.557 1.00 0.00 51 ALA A O 9
ATOM 8838 N N . ASP A 1 52 ? 12.054 -1.416 -10.506 1.00 0.00 52 ASP A N 9
ATOM 8839 C CA . ASP A 1 52 ? 10.628 -1.617 -10.734 1.00 0.00 52 ASP A CA 9
ATOM 8840 C C . ASP A 1 52 ? 9.873 -0.294 -10.655 1.00 0.00 52 ASP A C 9
ATOM 8841 O O . ASP A 1 52 ? 10.428 0.726 -10.248 1.00 0.00 52 ASP A O 9
ATOM 8850 N N . ALA A 1 53 ? 8.604 -0.318 -11.050 1.00 0.00 53 ALA A N 9
ATOM 8851 C CA . ALA A 1 53 ? 7.773 0.879 -11.024 1.00 0.00 53 ALA A CA 9
ATOM 8852 C C . ALA A 1 53 ? 6.855 0.883 -9.806 1.00 0.00 53 ALA A C 9
ATOM 8853 O O . ALA A 1 53 ? 6.843 -0.066 -9.021 1.00 0.00 53 ALA A O 9
ATOM 8860 N N . LEU A 1 54 ? 6.088 1.957 -9.653 1.00 0.00 54 LEU A N 9
ATOM 8861 C CA . LEU A 1 54 ? 5.166 2.085 -8.529 1.00 0.00 54 LEU A CA 9
ATOM 8862 C C . LEU A 1 54 ? 3.846 1.381 -8.824 1.00 0.00 54 LEU A C 9
ATOM 8863 O O . LEU A 1 54 ? 3.249 1.549 -9.888 1.00 0.00 54 LEU A O 9
ATOM 8879 N N . PRO A 1 55 ? 3.377 0.574 -7.861 1.00 0.00 55 PRO A N 9
ATOM 8880 C CA . PRO A 1 55 ? 2.121 -0.170 -7.993 1.00 0.00 55 PRO A CA 9
ATOM 8881 C C . PRO A 1 55 ? 0.900 0.743 -7.959 1.00 0.00 55 PRO A C 9
ATOM 8882 O O . PRO A 1 55 ? 0.748 1.557 -7.048 1.00 0.00 55 PRO A O 9
ATOM 8893 N N . SER A 1 56 ? 0.033 0.601 -8.956 1.00 0.00 56 SER A N 9
ATOM 8894 C CA . SER A 1 56 ? -1.173 1.416 -9.041 1.00 0.00 56 SER A CA 9
ATOM 8895 C C . SER A 1 56 ? -1.786 1.626 -7.660 1.00 0.00 56 SER A C 9
ATOM 8896 O O . SER A 1 56 ? -2.240 2.721 -7.328 1.00 0.00 56 SER A O 9
ATOM 8904 N N . LYS A 1 57 ? -1.795 0.568 -6.856 1.00 0.00 57 LYS A N 9
ATOM 8905 C CA . LYS A 1 57 ? -2.349 0.634 -5.509 1.00 0.00 57 LYS A CA 9
ATOM 8906 C C . LYS A 1 57 ? -1.457 -0.106 -4.517 1.00 0.00 57 LYS A C 9
ATOM 8907 O O . LYS A 1 57 ? -0.930 -1.176 -4.820 1.00 0.00 57 LYS A O 9
ATOM 8926 N N . PHE A 1 58 ? -1.295 0.471 -3.331 1.00 0.00 58 PHE A N 9
ATOM 8927 C CA . PHE A 1 58 ? -0.467 -0.134 -2.294 1.00 0.00 58 PHE A CA 9
ATOM 8928 C C . PHE A 1 58 ? -1.135 -0.015 -0.927 1.00 0.00 58 PHE A C 9
ATOM 8929 O O . PHE A 1 58 ? -1.455 1.084 -0.473 1.00 0.00 58 PHE A O 9
ATOM 8946 N N . LEU A 1 59 ? -1.344 -1.154 -0.276 1.00 0.00 59 LEU A N 9
ATOM 8947 C CA . LEU A 1 59 ? -1.974 -1.180 1.039 1.00 0.00 59 LEU A CA 9
ATOM 8948 C C . LEU A 1 59 ? -0.937 -1.399 2.136 1.00 0.00 59 LEU A C 9
ATOM 8949 O O . LEU A 1 59 ? 0.061 -2.091 1.933 1.00 0.00 59 LEU A O 9
ATOM 8965 N N . CYS A 1 60 ? -1.180 -0.806 3.300 1.00 0.00 60 CYS A N 9
ATOM 8966 C CA . CYS A 1 60 ? -0.269 -0.937 4.431 1.00 0.00 60 CYS A CA 9
ATOM 8967 C C . CYS A 1 60 ? -0.737 -2.035 5.382 1.00 0.00 60 CYS A C 9
ATOM 8968 O O . CYS A 1 60 ? -1.869 -2.509 5.291 1.00 0.00 60 CYS A O 9
ATOM 8975 N N . PHE A 1 61 ? 0.144 -2.434 6.294 1.00 0.00 61 PHE A N 9
ATOM 8976 C CA . PHE A 1 61 ? -0.178 -3.477 7.261 1.00 0.00 61 PHE A CA 9
ATOM 8977 C C . PHE A 1 61 ? -1.521 -3.202 7.931 1.00 0.00 61 PHE A C 9
ATOM 8978 O O . PHE A 1 61 ? -2.420 -4.043 7.913 1.00 0.00 61 PHE A O 9
ATOM 8995 N N . ARG A 1 62 ? -1.649 -2.019 8.523 1.00 0.00 62 ARG A N 9
ATOM 8996 C CA . ARG A 1 62 ? -2.880 -1.633 9.201 1.00 0.00 62 ARG A CA 9
ATOM 8997 C C . ARG A 1 62 ? -4.099 -1.960 8.343 1.00 0.00 62 ARG A C 9
ATOM 8998 O O . ARG A 1 62 ? -5.066 -2.555 8.819 1.00 0.00 62 ARG A O 9
ATOM 9019 N N . CYS A 1 63 ? -4.046 -1.568 7.074 1.00 0.00 63 CYS A N 9
ATOM 9020 C CA . CYS A 1 63 ? -5.144 -1.818 6.149 1.00 0.00 63 CYS A CA 9
ATOM 9021 C C . CYS A 1 63 ? -5.465 -3.308 6.075 1.00 0.00 63 CYS A C 9
ATOM 9022 O O . CYS A 1 63 ? -6.628 -3.707 6.139 1.00 0.00 63 CYS A O 9
ATOM 9029 N N . ILE A 1 64 ? -4.426 -4.125 5.941 1.00 0.00 64 ILE A N 9
ATOM 9030 C CA . ILE A 1 64 ? -4.596 -5.571 5.861 1.00 0.00 64 ILE A CA 9
ATOM 9031 C C . ILE A 1 64 ? -5.730 -6.041 6.766 1.00 0.00 64 ILE A C 9
ATOM 9032 O O . ILE A 1 64 ? -6.387 -7.042 6.483 1.00 0.00 64 ILE A O 9
ATOM 9048 N N . GLU A 1 65 ? -5.953 -5.311 7.854 1.00 0.00 65 GLU A N 9
ATOM 9049 C CA . GLU A 1 65 ? -7.008 -5.655 8.800 1.00 0.00 65 GLU A CA 9
ATOM 9050 C C . GLU A 1 65 ? -8.288 -4.883 8.492 1.00 0.00 65 GLU A C 9
ATOM 9051 O O . GLU A 1 65 ? -9.378 -5.454 8.459 1.00 0.00 65 GLU A O 9
ATOM 9063 N N . LEU A 1 66 ? -8.146 -3.581 8.267 1.00 0.00 66 LEU A N 9
ATOM 9064 C CA . LEU A 1 66 ? -9.290 -2.72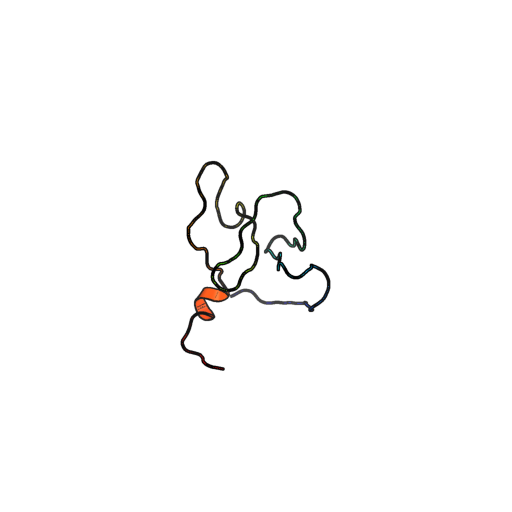9 7.961 1.00 0.00 66 LEU A CA 9
ATOM 9065 C C . LEU A 1 66 ? -10.070 -3.271 6.767 1.00 0.00 66 LEU A C 9
ATOM 9066 O O . LEU A 1 66 ? -11.298 -3.337 6.793 1.00 0.00 66 LEU A O 9
ATOM 9082 N N . SER A 1 67 ? -9.346 -3.660 5.722 1.00 0.00 67 SER A N 9
ATOM 9083 C CA . SER A 1 67 ? -9.969 -4.196 4.517 1.00 0.00 67 SER A CA 9
ATOM 9084 C C . SER A 1 67 ? -10.833 -5.409 4.846 1.00 0.00 67 SER A C 9
ATOM 9085 O O . SER A 1 67 ? -10.334 -6.433 5.312 1.00 0.00 67 SER A O 9
ATOM 9093 N N . GLY A 1 68 ? -12.134 -5.286 4.600 1.00 0.00 68 GLY A N 9
ATOM 9094 C CA . GLY A 1 68 ? -13.048 -6.380 4.876 1.00 0.00 68 GLY A CA 9
ATOM 9095 C C . GLY A 1 68 ? -12.736 -7.616 4.057 1.00 0.00 68 GLY A C 9
ATOM 9096 O O . GLY A 1 68 ? -12.722 -7.584 2.826 1.00 0.00 68 GLY A O 9
ATOM 9100 N N . PRO A 1 69 ? -12.478 -8.738 4.746 1.00 0.00 69 PRO A N 9
ATOM 9101 C CA . PRO A 1 69 ? -12.159 -10.011 4.094 1.00 0.00 69 PRO A CA 9
ATOM 9102 C C . PRO A 1 69 ? -13.363 -10.613 3.376 1.00 0.00 69 PRO A C 9
ATOM 9103 O O . PRO A 1 69 ? -14.366 -10.952 4.004 1.00 0.00 69 PRO A O 9
ATOM 9114 N N . SER A 1 70 ? -13.256 -10.743 2.058 1.00 0.00 70 SER A N 9
ATOM 9115 C CA . SER A 1 70 ? -14.338 -11.300 1.255 1.00 0.00 70 SER A CA 9
ATOM 9116 C C . SER A 1 70 ? -14.581 -12.763 1.612 1.00 0.00 70 SER A C 9
ATOM 9117 O O . SER A 1 70 ? -15.695 -13.150 1.966 1.00 0.00 70 SER A O 9
ATOM 9125 N N . SER A 1 71 ? -13.531 -13.572 1.518 1.00 0.00 71 SER A N 9
ATOM 9126 C CA . SER A 1 71 ? -13.630 -14.994 1.827 1.00 0.00 71 SER A CA 9
ATOM 9127 C C . SER A 1 71 ? -14.262 -15.208 3.199 1.00 0.00 71 SER A C 9
ATOM 9128 O O . SER A 1 71 ? -15.282 -15.883 3.327 1.00 0.00 71 SER A O 9
ATOM 9136 N N . GLY A 1 72 ? -13.646 -14.628 4.225 1.00 0.00 72 GLY A N 9
ATOM 9137 C CA . GLY A 1 72 ? -14.161 -14.766 5.575 1.00 0.00 72 GLY A CA 9
ATOM 9138 C C . GLY A 1 72 ? -15.442 -13.985 5.790 1.00 0.00 72 GLY A C 9
ATOM 9139 O O . GLY A 1 72 ? -16.294 -13.977 4.903 1.00 0.00 72 GLY A O 9
ATOM 9145 N N . GLY A 1 1 ? 14.464 25.804 15.683 1.00 0.00 1 GLY A N 10
ATOM 9146 C CA . GLY A 1 1 ? 13.991 24.483 16.054 1.00 0.00 1 GLY A CA 10
ATOM 9147 C C . GLY A 1 1 ? 13.259 24.480 17.381 1.00 0.00 1 GLY A C 10
ATOM 9148 O O . GLY A 1 1 ? 13.296 25.464 18.120 1.00 0.00 1 GLY A O 10
ATOM 9152 N N . SER A 1 2 ? 12.589 23.373 17.683 1.00 0.00 2 SER A N 10
ATOM 9153 C CA . SER A 1 2 ? 11.840 23.249 18.928 1.00 0.00 2 SER A CA 10
ATOM 9154 C C . SER A 1 2 ? 11.686 21.784 19.326 1.00 0.00 2 SER A C 10
ATOM 9155 O O . SER A 1 2 ? 11.291 20.947 18.514 1.00 0.00 2 SER A O 10
ATOM 9163 N N . SER A 1 3 ? 12.001 21.482 20.581 1.00 0.00 3 SER A N 10
ATOM 9164 C CA . SER A 1 3 ? 11.903 20.118 21.087 1.00 0.00 3 SER A CA 10
ATOM 9165 C C . SER A 1 3 ? 11.426 20.109 22.537 1.00 0.00 3 SER A C 10
ATOM 9166 O O . SER A 1 3 ? 11.554 21.103 23.250 1.00 0.00 3 SER A O 10
ATOM 9174 N N . GLY A 1 4 ? 10.874 18.978 22.965 1.00 0.00 4 GLY A N 10
ATOM 9175 C CA . GLY A 1 4 ? 10.386 18.859 24.326 1.00 0.00 4 GLY A CA 10
ATOM 9176 C C . GLY A 1 4 ? 9.043 18.160 24.402 1.00 0.00 4 GLY A C 10
ATOM 9177 O O . GLY A 1 4 ? 8.876 17.063 23.869 1.00 0.00 4 GLY A O 10
ATOM 9181 N N . SER A 1 5 ? 8.083 18.795 25.067 1.00 0.00 5 SER A N 10
ATOM 9182 C CA . SER A 1 5 ? 6.750 18.223 25.215 1.00 0.00 5 SER A CA 10
ATOM 9183 C C . SER A 1 5 ? 6.215 17.736 23.872 1.00 0.00 5 SER A C 10
ATOM 9184 O O . SER A 1 5 ? 5.854 18.534 23.008 1.00 0.00 5 SER A O 10
ATOM 9192 N N . SER A 1 6 ? 6.168 16.418 23.704 1.00 0.00 6 SER A N 10
ATOM 9193 C CA . SER A 1 6 ? 5.682 15.822 22.466 1.00 0.00 6 SER A CA 10
ATOM 9194 C C . SER A 1 6 ? 4.211 16.160 22.241 1.00 0.00 6 SER A C 10
ATOM 9195 O O . SER A 1 6 ? 3.345 15.756 23.015 1.00 0.00 6 SER A O 10
ATOM 9203 N N . GLY A 1 7 ? 3.938 16.904 21.174 1.00 0.00 7 GLY A N 10
ATOM 9204 C CA . GLY A 1 7 ? 2.571 17.285 20.865 1.00 0.00 7 GLY A CA 10
ATOM 9205 C C . GLY A 1 7 ? 2.483 18.204 19.663 1.00 0.00 7 GLY A C 10
ATOM 9206 O O . GLY A 1 7 ? 1.592 18.060 18.827 1.00 0.00 7 GLY A O 10
ATOM 9210 N N . MET A 1 8 ? 3.409 19.153 19.577 1.00 0.00 8 MET A N 10
ATOM 9211 C CA . MET A 1 8 ? 3.432 20.100 18.468 1.00 0.00 8 MET A CA 10
ATOM 9212 C C . MET A 1 8 ? 3.757 19.393 17.156 1.00 0.00 8 MET A C 10
ATOM 9213 O O . MET A 1 8 ? 4.791 18.738 17.035 1.00 0.00 8 MET A O 10
ATOM 9227 N N . GLU A 1 9 ? 2.867 19.532 16.178 1.00 0.00 9 GLU A N 10
ATOM 9228 C CA . GLU A 1 9 ? 3.061 18.905 14.876 1.00 0.00 9 GLU A CA 10
ATOM 9229 C C . GLU A 1 9 ? 3.990 19.742 14.001 1.00 0.00 9 GLU A C 10
ATOM 9230 O O . GLU A 1 9 ? 3.716 19.966 12.822 1.00 0.00 9 GLU A O 10
ATOM 9242 N N . ARG A 1 10 ? 5.090 20.203 14.588 1.00 0.00 10 ARG A N 10
ATOM 9243 C CA . ARG A 1 10 ? 6.058 21.017 13.864 1.00 0.00 10 ARG A CA 10
ATOM 9244 C C . ARG A 1 10 ? 6.678 20.230 12.714 1.00 0.00 10 ARG A C 10
ATOM 9245 O O . ARG A 1 10 ? 7.082 19.080 12.882 1.00 0.00 10 ARG A O 10
ATOM 9266 N N . GLY A 1 11 ? 6.750 20.858 11.544 1.00 0.00 11 GLY A N 10
ATOM 9267 C CA . GLY A 1 11 ? 7.321 20.202 10.383 1.00 0.00 11 GLY A CA 10
ATOM 9268 C C . GLY A 1 11 ? 6.269 19.797 9.370 1.00 0.00 11 GLY A C 10
ATOM 9269 O O . GLY A 1 11 ? 5.381 20.583 9.038 1.00 0.00 11 GLY A O 10
ATOM 9273 N N . VAL A 1 12 ? 6.368 18.568 8.874 1.00 0.00 12 VAL A N 10
ATOM 9274 C CA . VAL A 1 12 ? 5.418 18.060 7.891 1.00 0.00 12 VAL A CA 10
ATOM 9275 C C . VAL A 1 12 ? 4.016 17.965 8.482 1.00 0.00 12 VAL A C 10
ATOM 9276 O O . VAL A 1 12 ? 3.790 17.253 9.461 1.00 0.00 12 VAL A O 10
ATOM 9289 N N . ASP A 1 13 ? 3.076 18.686 7.880 1.00 0.00 13 ASP A N 10
ATOM 9290 C CA . ASP A 1 13 ? 1.694 18.682 8.344 1.00 0.00 13 ASP A CA 10
ATOM 9291 C C . ASP A 1 13 ? 0.737 18.361 7.201 1.00 0.00 13 ASP A C 10
ATOM 9292 O O . ASP A 1 13 ? -0.140 17.508 7.333 1.00 0.00 13 ASP A O 10
ATOM 9301 N N . ASN A 1 14 ? 0.912 19.051 6.078 1.00 0.00 14 ASN A N 10
ATOM 9302 C CA . ASN A 1 14 ? 0.062 18.840 4.911 1.00 0.00 14 ASN A CA 10
ATOM 9303 C C . ASN A 1 14 ? -0.277 17.362 4.745 1.00 0.00 14 ASN A C 10
ATOM 9304 O O . ASN A 1 14 ? -1.446 16.992 4.639 1.00 0.00 14 ASN A O 10
ATOM 9315 N N . TRP A 1 15 ? 0.752 16.523 4.725 1.00 0.00 15 TRP A N 10
ATOM 9316 C CA . TRP A 1 15 ? 0.563 15.085 4.572 1.00 0.00 15 TRP A CA 10
ATOM 9317 C C . TRP A 1 15 ? 0.695 14.373 5.914 1.00 0.00 15 TRP A C 10
ATOM 9318 O O . TRP A 1 15 ? 1.034 14.990 6.924 1.00 0.00 15 TRP A O 10
ATOM 9339 N N . LYS A 1 16 ? 0.424 13.073 5.918 1.00 0.00 16 LYS A N 10
ATOM 9340 C CA . LYS A 1 16 ? 0.514 12.276 7.136 1.00 0.00 16 LYS A CA 10
ATOM 9341 C C . LYS A 1 16 ? 1.709 11.329 7.080 1.00 0.00 16 LYS A C 10
ATOM 9342 O O . LYS A 1 16 ? 1.628 10.185 7.526 1.00 0.00 16 LYS A O 10
ATOM 9361 N N . VAL A 1 17 ? 2.817 11.815 6.530 1.00 0.00 17 VAL A N 10
ATOM 9362 C CA . VAL A 1 17 ? 4.030 11.013 6.419 1.00 0.00 17 VAL A CA 10
ATOM 9363 C C . VAL A 1 17 ? 4.316 10.265 7.717 1.00 0.00 17 VAL A C 10
ATOM 9364 O O . VAL A 1 17 ? 4.283 10.848 8.801 1.00 0.00 17 VAL A O 10
ATOM 9377 N N . ASP A 1 18 ? 4.596 8.972 7.599 1.00 0.00 18 ASP A N 10
ATOM 9378 C CA . ASP A 1 18 ? 4.889 8.144 8.762 1.00 0.00 18 ASP A CA 10
ATOM 9379 C C . ASP A 1 18 ? 5.354 6.754 8.337 1.00 0.00 18 ASP A C 10
ATOM 9380 O O . ASP A 1 18 ? 4.658 6.053 7.602 1.00 0.00 18 ASP A O 10
ATOM 9389 N N . CYS A 1 19 ? 6.535 6.363 8.804 1.00 0.00 19 CYS A N 10
ATOM 9390 C CA . CYS A 1 19 ? 7.095 5.058 8.471 1.00 0.00 19 CYS A CA 10
ATOM 9391 C C . CYS A 1 19 ? 7.133 4.154 9.700 1.00 0.00 19 CYS A C 10
ATOM 9392 O O . CYS A 1 19 ? 6.707 4.545 10.787 1.00 0.00 19 CYS A O 10
ATOM 9399 N N . LYS A 1 20 ? 7.648 2.942 9.520 1.00 0.00 20 LYS A N 10
ATOM 9400 C CA . LYS A 1 20 ? 7.745 1.981 10.612 1.00 0.00 20 LYS A CA 10
ATOM 9401 C C . LYS A 1 20 ? 9.173 1.901 11.141 1.00 0.00 20 LYS A C 10
ATOM 9402 O O . LYS A 1 20 ? 9.396 1.604 12.315 1.00 0.00 20 LYS A O 10
ATOM 9421 N N . CYS A 1 21 ? 10.138 2.168 10.267 1.00 0.00 21 CYS A N 10
ATOM 9422 C CA . CYS A 1 21 ? 11.546 2.127 10.646 1.00 0.00 21 CYS A CA 10
ATOM 9423 C C . CYS A 1 21 ? 11.846 3.152 11.736 1.00 0.00 21 CYS A C 10
ATOM 9424 O O . CYS A 1 21 ? 12.549 2.859 12.701 1.00 0.00 21 CYS A O 10
ATOM 9431 N N . GLY A 1 22 ? 11.307 4.357 11.572 1.00 0.00 22 GLY A N 10
ATOM 9432 C CA . GLY A 1 22 ? 11.528 5.407 12.549 1.00 0.00 22 GLY A CA 10
ATOM 9433 C C . GLY A 1 22 ? 11.218 6.785 11.999 1.00 0.00 22 GLY A C 10
ATOM 9434 O O . GLY A 1 22 ? 10.740 7.659 12.724 1.00 0.00 22 GLY A O 10
ATOM 9438 N N . THR A 1 23 ? 11.490 6.983 10.713 1.00 0.00 23 THR A N 10
ATOM 9439 C CA . THR A 1 23 ? 11.240 8.265 10.067 1.00 0.00 23 THR A CA 10
ATOM 9440 C C . THR A 1 23 ? 9.756 8.613 10.093 1.00 0.00 23 THR A C 10
ATOM 9441 O O . THR A 1 23 ? 8.944 7.965 9.433 1.00 0.00 23 THR A O 10
ATOM 9452 N N . LYS A 1 24 ? 9.408 9.641 10.859 1.00 0.00 24 LYS A N 10
ATOM 9453 C CA . LYS A 1 24 ? 8.021 10.078 10.969 1.00 0.00 24 LYS A CA 10
ATOM 9454 C C . LYS A 1 24 ? 7.708 11.161 9.941 1.00 0.00 24 LYS A C 10
ATOM 9455 O O . LYS A 1 24 ? 6.631 11.170 9.345 1.00 0.00 24 LYS A O 10
ATOM 9474 N N . ASP A 1 25 ? 8.655 12.069 9.738 1.00 0.00 25 ASP A N 10
ATOM 9475 C CA . ASP A 1 25 ? 8.481 13.154 8.779 1.00 0.00 25 ASP A CA 10
ATOM 9476 C C . ASP A 1 25 ? 9.372 12.949 7.558 1.00 0.00 25 ASP A C 10
ATOM 9477 O O . ASP A 1 25 ? 10.412 12.295 7.639 1.00 0.00 25 ASP A O 10
ATOM 9486 N N . ASP A 1 26 ? 8.958 13.511 6.428 1.00 0.00 26 ASP A N 10
ATOM 9487 C CA . ASP A 1 26 ? 9.719 13.390 5.190 1.00 0.00 26 ASP A CA 10
ATOM 9488 C C . ASP A 1 26 ? 11.144 13.900 5.376 1.00 0.00 26 ASP A C 10
ATOM 9489 O O . ASP A 1 26 ? 11.358 15.059 5.730 1.00 0.00 26 ASP A O 10
ATOM 9498 N N . ASP A 1 27 ? 12.115 13.025 5.137 1.00 0.00 27 ASP A N 10
ATOM 9499 C CA . ASP A 1 27 ? 13.521 13.386 5.279 1.00 0.00 27 ASP A CA 10
ATOM 9500 C C . ASP A 1 27 ? 14.170 13.588 3.913 1.00 0.00 27 ASP A C 10
ATOM 9501 O O . ASP A 1 27 ? 14.600 14.690 3.576 1.00 0.00 27 ASP A O 10
ATOM 9510 N N . GLY A 1 28 ? 14.239 12.515 3.131 1.00 0.00 28 GLY A N 10
ATOM 9511 C CA . GLY A 1 28 ? 14.838 12.595 1.812 1.00 0.00 28 GLY A CA 10
ATOM 9512 C C . GLY A 1 28 ? 14.760 11.281 1.059 1.00 0.00 28 GLY A C 10
ATOM 9513 O O . GLY A 1 28 ? 15.700 10.903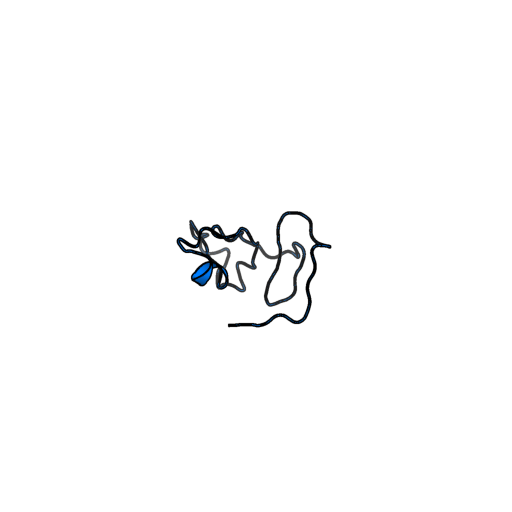 0.361 1.00 0.00 28 GLY A O 10
ATOM 9517 N N . GLU A 1 29 ? 13.638 10.584 1.203 1.00 0.00 29 GLU A N 10
ATOM 9518 C CA . GLU A 1 29 ? 13.444 9.304 0.532 1.00 0.00 29 GLU A CA 10
ATOM 9519 C C . GLU A 1 29 ? 12.092 9.259 -0.174 1.00 0.00 29 GLU A C 10
ATOM 9520 O O . GLU A 1 29 ? 11.182 10.021 0.155 1.00 0.00 29 GLU A O 10
ATOM 9532 N N . ARG A 1 30 ? 11.968 8.362 -1.146 1.00 0.00 30 ARG A N 10
ATOM 9533 C CA . ARG A 1 30 ? 10.729 8.219 -1.901 1.00 0.00 30 ARG A CA 10
ATOM 9534 C C . ARG A 1 30 ? 9.649 7.553 -1.052 1.00 0.00 30 ARG A C 10
ATOM 9535 O O . ARG A 1 30 ? 9.947 6.731 -0.185 1.00 0.00 30 ARG A O 10
ATOM 9556 N N . MET A 1 31 ? 8.396 7.913 -1.308 1.00 0.00 31 MET A N 10
ATOM 9557 C CA . MET A 1 31 ? 7.273 7.349 -0.569 1.00 0.00 31 MET A CA 10
ATOM 9558 C C . MET A 1 31 ? 6.022 7.291 -1.440 1.00 0.00 31 MET A C 10
ATOM 9559 O O . MET A 1 31 ? 5.977 7.884 -2.519 1.00 0.00 31 MET A O 10
ATOM 9573 N N . LEU A 1 32 ? 5.010 6.573 -0.966 1.00 0.00 32 LEU A N 10
ATOM 9574 C CA . LEU A 1 32 ? 3.758 6.437 -1.703 1.00 0.00 32 LEU A CA 10
ATOM 9575 C C . LEU A 1 32 ? 2.564 6.439 -0.753 1.00 0.00 32 LEU A C 10
ATOM 9576 O O . LEU A 1 32 ? 2.628 5.879 0.341 1.00 0.00 32 LEU A O 10
ATOM 9592 N N . ALA A 1 33 ? 1.476 7.071 -1.180 1.00 0.00 33 ALA A N 10
ATOM 9593 C CA . ALA A 1 33 ? 0.267 7.143 -0.369 1.00 0.00 33 ALA A CA 10
ATOM 9594 C C . ALA A 1 33 ? -0.488 5.818 -0.392 1.00 0.00 33 ALA A C 10
ATOM 9595 O O . ALA A 1 33 ? -0.567 5.154 -1.427 1.00 0.00 33 ALA A O 10
ATOM 9602 N N . CYS A 1 34 ? -1.041 5.437 0.755 1.00 0.00 34 CYS A N 10
ATOM 9603 C CA . CYS A 1 34 ? -1.788 4.191 0.867 1.00 0.00 34 CYS A CA 10
ATOM 9604 C C . CYS A 1 34 ? -3.257 4.403 0.511 1.00 0.00 34 CYS A C 10
ATOM 9605 O O . CYS A 1 34 ? -3.992 5.072 1.238 1.00 0.00 34 CYS A O 10
ATOM 9612 N N . ASP A 1 35 ? -3.676 3.829 -0.611 1.00 0.00 35 ASP A N 10
ATOM 9613 C CA . ASP A 1 35 ? -5.057 3.954 -1.063 1.00 0.00 35 ASP A CA 10
ATOM 9614 C C . ASP A 1 35 ? -6.029 3.750 0.095 1.00 0.00 35 ASP A C 10
ATOM 9615 O O . ASP A 1 35 ? -7.072 4.399 0.164 1.00 0.00 35 ASP A O 10
ATOM 9624 N N . GLY A 1 36 ? -5.679 2.844 1.002 1.00 0.00 36 GLY A N 10
ATOM 9625 C CA . GLY A 1 36 ? -6.532 2.570 2.144 1.00 0.00 36 GLY A CA 10
ATOM 9626 C C . GLY A 1 36 ? -6.842 3.817 2.948 1.00 0.00 36 GLY A C 10
ATOM 9627 O O . GLY A 1 36 ? -7.948 4.353 2.874 1.00 0.00 36 GLY A O 10
ATOM 9631 N N . CYS A 1 37 ? -5.865 4.280 3.720 1.00 0.00 37 CYS A N 10
ATOM 9632 C CA . CYS A 1 37 ? -6.038 5.470 4.544 1.00 0.00 37 CYS A CA 10
ATOM 9633 C C . CYS A 1 37 ? -5.416 6.691 3.873 1.00 0.00 37 CYS A C 10
ATOM 9634 O O . CYS A 1 37 ? -6.045 7.744 3.769 1.00 0.00 37 CYS A O 10
ATOM 9641 N N . GLY A 1 38 ? -4.176 6.542 3.418 1.00 0.00 38 GLY A N 10
ATOM 9642 C CA . GLY A 1 38 ? -3.489 7.640 2.762 1.00 0.00 38 GLY A CA 10
ATOM 9643 C C . GLY A 1 38 ? -2.293 8.130 3.553 1.00 0.00 38 GLY A C 10
ATOM 9644 O O . GLY A 1 38 ? -2.282 9.261 4.039 1.00 0.00 38 GLY A O 10
ATOM 9648 N N . VAL A 1 39 ? -1.282 7.277 3.684 1.00 0.00 39 VAL A N 10
ATOM 9649 C CA . VAL A 1 39 ? -0.075 7.629 4.422 1.00 0.00 39 VAL A CA 10
ATOM 9650 C C . VAL A 1 39 ? 1.177 7.323 3.608 1.00 0.00 39 VAL A C 10
ATOM 9651 O O . VAL A 1 39 ? 1.267 6.281 2.958 1.00 0.00 39 VAL A O 10
ATOM 9664 N N . TRP A 1 40 ? 2.139 8.236 3.647 1.00 0.00 40 TRP A N 10
ATOM 9665 C CA . TRP A 1 40 ? 3.387 8.063 2.912 1.00 0.00 40 TRP A CA 10
ATOM 9666 C C . TRP A 1 40 ? 4.309 7.082 3.628 1.00 0.00 40 TRP A C 10
ATOM 9667 O O . TRP A 1 40 ? 4.555 7.208 4.828 1.00 0.00 40 TRP A O 10
ATOM 9688 N N . HIS A 1 41 ? 4.817 6.104 2.885 1.00 0.00 41 HIS A N 10
ATOM 9689 C CA . HIS A 1 41 ? 5.713 5.101 3.449 1.00 0.00 41 HIS A CA 10
ATOM 9690 C C . HIS A 1 41 ? 6.933 4.898 2.557 1.00 0.00 41 HIS A C 10
ATOM 9691 O O . HIS A 1 41 ? 6.823 4.888 1.330 1.00 0.00 41 HIS A O 10
ATOM 9706 N N . HIS A 1 42 ? 8.096 4.738 3.180 1.00 0.00 42 HIS A N 10
ATOM 9707 C CA . HIS A 1 42 ? 9.338 4.537 2.442 1.00 0.00 42 HIS A CA 10
ATOM 9708 C C . HIS A 1 42 ? 9.212 3.360 1.478 1.00 0.00 42 HIS A C 10
ATOM 9709 O O . HIS A 1 42 ? 9.237 2.200 1.890 1.00 0.00 42 HIS A O 10
ATOM 9723 N N . THR A 1 43 ? 9.077 3.667 0.192 1.00 0.00 43 THR A N 10
ATOM 9724 C CA . THR A 1 43 ? 8.945 2.637 -0.830 1.00 0.00 43 THR A CA 10
ATOM 9725 C C . THR A 1 43 ? 9.891 1.472 -0.562 1.00 0.00 43 THR A C 10
ATOM 9726 O O . THR A 1 43 ? 9.514 0.309 -0.702 1.00 0.00 43 THR A O 10
ATOM 9737 N N . ARG A 1 44 ? 11.122 1.793 -0.175 1.00 0.00 44 ARG A N 10
ATOM 9738 C CA . ARG A 1 44 ? 12.122 0.772 0.112 1.00 0.00 44 ARG A CA 10
ATOM 9739 C C . ARG A 1 44 ? 11.720 -0.057 1.328 1.00 0.00 44 ARG A C 10
ATOM 9740 O O . ARG A 1 44 ? 11.624 -1.282 1.254 1.00 0.00 44 ARG A O 10
ATOM 9761 N N . CYS A 1 45 ? 11.485 0.620 2.448 1.00 0.00 45 CYS A N 10
ATOM 9762 C CA . CYS A 1 45 ? 11.094 -0.053 3.680 1.00 0.00 45 CYS A CA 10
ATOM 9763 C C . CYS A 1 45 ? 9.982 -1.065 3.418 1.00 0.00 45 CYS A C 10
ATOM 9764 O O . CYS A 1 45 ? 10.046 -2.206 3.879 1.00 0.00 45 CYS A O 10
ATOM 9771 N N . ILE A 1 46 ? 8.965 -0.640 2.676 1.00 0.00 46 ILE A N 10
ATOM 9772 C CA . ILE A 1 46 ? 7.841 -1.509 2.352 1.00 0.00 46 ILE A CA 10
ATOM 9773 C C . ILE A 1 46 ? 8.262 -2.618 1.393 1.00 0.00 46 ILE A C 10
ATOM 9774 O O . ILE A 1 46 ? 7.859 -3.770 1.544 1.00 0.00 46 ILE A O 10
ATOM 9790 N N . GLY A 1 47 ? 9.077 -2.260 0.405 1.00 0.00 47 GLY A N 10
ATOM 9791 C CA . GLY A 1 47 ? 9.541 -3.236 -0.564 1.00 0.00 47 GLY A CA 10
ATOM 9792 C C . GLY A 1 47 ? 9.982 -2.596 -1.865 1.00 0.00 47 GLY A C 10
ATOM 9793 O O . GLY A 1 47 ? 11.130 -2.752 -2.284 1.00 0.00 47 GLY A O 10
ATOM 9797 N N . ILE A 1 48 ? 9.069 -1.876 -2.508 1.00 0.00 48 ILE A N 10
ATOM 9798 C CA . ILE A 1 48 ? 9.370 -1.212 -3.770 1.00 0.00 48 ILE A CA 10
ATOM 9799 C C . ILE A 1 48 ? 10.657 -0.400 -3.670 1.00 0.00 48 ILE A C 10
ATOM 9800 O O . ILE A 1 48 ? 10.925 0.235 -2.652 1.00 0.00 48 ILE A O 10
ATOM 9816 N N . ASN A 1 49 ? 11.450 -0.426 -4.737 1.00 0.00 49 ASN A N 10
ATOM 9817 C CA . ASN A 1 49 ? 12.710 0.308 -4.770 1.00 0.00 49 ASN A CA 10
ATOM 9818 C C . ASN A 1 49 ? 12.592 1.552 -5.647 1.00 0.00 49 ASN A C 10
ATOM 9819 O O . ASN A 1 49 ? 11.607 1.727 -6.363 1.00 0.00 49 ASN A O 10
ATOM 9830 N N . ASN A 1 50 ? 13.603 2.411 -5.584 1.00 0.00 50 ASN A N 10
ATOM 9831 C CA . ASN A 1 50 ? 13.613 3.639 -6.372 1.00 0.00 50 ASN A CA 10
ATOM 9832 C C . ASN A 1 50 ? 13.367 3.340 -7.848 1.00 0.00 50 ASN A C 10
ATOM 9833 O O . ASN A 1 50 ? 12.594 4.031 -8.511 1.00 0.00 50 ASN A O 10
ATOM 9844 N N . ALA A 1 51 ? 14.029 2.305 -8.354 1.00 0.00 51 ALA A N 10
ATOM 9845 C CA . ALA A 1 51 ? 13.881 1.912 -9.750 1.00 0.00 51 ALA A CA 10
ATOM 9846 C C . ALA A 1 51 ? 12.461 1.436 -10.039 1.00 0.00 51 ALA A C 10
ATOM 9847 O O . ALA A 1 51 ? 11.767 1.999 -10.886 1.00 0.00 51 ALA A O 10
ATOM 9854 N N . ASP A 1 52 ? 12.035 0.397 -9.330 1.00 0.00 52 ASP A N 10
ATOM 9855 C CA . ASP A 1 52 ? 10.697 -0.154 -9.509 1.00 0.00 52 ASP A CA 10
ATOM 9856 C C . ASP A 1 52 ? 9.657 0.959 -9.591 1.00 0.00 52 ASP A C 10
ATOM 9857 O O . ASP A 1 52 ? 9.950 2.118 -9.300 1.00 0.00 52 ASP A O 10
ATOM 9866 N N . ALA A 1 53 ? 8.442 0.598 -9.990 1.00 0.00 53 ALA A N 10
ATOM 9867 C CA . ALA A 1 53 ? 7.358 1.565 -10.110 1.00 0.00 53 ALA A CA 10
ATOM 9868 C C . ALA A 1 53 ? 6.346 1.399 -8.981 1.00 0.00 53 ALA A C 10
ATOM 9869 O O . ALA A 1 53 ? 6.459 0.486 -8.162 1.00 0.00 53 ALA A O 10
ATOM 9876 N N . LEU A 1 54 ? 5.358 2.286 -8.943 1.00 0.00 54 LEU A N 10
ATOM 9877 C CA . LEU A 1 54 ? 4.326 2.238 -7.913 1.00 0.00 54 LEU A CA 10
ATOM 9878 C C . LEU A 1 54 ? 3.095 1.486 -8.411 1.00 0.00 54 LEU A C 10
ATOM 9879 O O . LEU A 1 54 ? 2.621 1.693 -9.528 1.00 0.00 54 LEU A O 10
ATOM 9895 N N . PRO A 1 55 ? 2.563 0.594 -7.562 1.00 0.00 55 PRO A N 10
ATOM 9896 C CA . PRO A 1 55 ? 1.379 -0.204 -7.893 1.00 0.00 55 PRO A CA 10
ATOM 9897 C C . PRO A 1 55 ? 0.110 0.640 -7.956 1.00 0.00 55 PRO A C 10
ATOM 9898 O O . PRO A 1 55 ? 0.102 1.798 -7.537 1.00 0.00 55 PRO A O 10
ATOM 9909 N N . SER A 1 56 ? -0.960 0.053 -8.481 1.00 0.00 56 SER A N 10
ATOM 9910 C CA . SER A 1 56 ? -2.234 0.753 -8.602 1.00 0.00 56 SER A CA 10
ATOM 9911 C C . SER A 1 56 ? -2.843 1.013 -7.228 1.00 0.00 56 SER A C 10
ATOM 9912 O O . SER A 1 56 ? -3.365 2.096 -6.962 1.00 0.00 56 SER A O 10
ATOM 9920 N N . LYS A 1 57 ? -2.772 0.012 -6.357 1.00 0.00 57 LYS A N 10
ATOM 9921 C CA . LYS A 1 57 ? -3.314 0.131 -5.008 1.00 0.00 57 LYS A CA 10
ATOM 9922 C C . LYS A 1 57 ? -2.388 -0.527 -3.990 1.00 0.00 57 LYS A C 10
ATOM 9923 O O . LYS A 1 57 ? -1.891 -1.632 -4.211 1.00 0.00 57 LYS A O 10
ATOM 9942 N N . PHE A 1 58 ? -2.162 0.157 -2.874 1.00 0.00 58 PHE A N 10
ATOM 9943 C CA . PHE A 1 58 ? -1.297 -0.361 -1.821 1.00 0.00 58 PHE A CA 10
ATOM 9944 C C . PHE A 1 58 ? -1.897 -0.095 -0.443 1.00 0.00 58 PHE A C 10
ATOM 9945 O O . PHE A 1 58 ? -2.366 1.008 -0.160 1.00 0.00 58 PHE A O 10
ATOM 9962 N N . LEU A 1 59 ? -1.879 -1.113 0.410 1.00 0.00 59 LEU A N 10
ATOM 9963 C CA . LEU A 1 59 ? -2.421 -0.991 1.758 1.00 0.00 59 LEU A CA 10
ATOM 9964 C C . LEU A 1 59 ? -1.333 -1.212 2.805 1.00 0.00 59 LEU A C 10
ATOM 9965 O O . LEU A 1 59 ? -0.443 -2.043 2.624 1.00 0.00 59 LEU A O 10
ATOM 9981 N N . CYS A 1 60 ? -1.413 -0.465 3.900 1.00 0.00 60 CYS A N 10
ATOM 9982 C CA . CYS A 1 60 ? -0.437 -0.579 4.977 1.00 0.00 60 CYS A CA 10
ATOM 9983 C C . CYS A 1 60 ? -0.791 -1.733 5.911 1.00 0.00 60 CYS A C 10
ATOM 9984 O O . CYS A 1 60 ? -1.944 -2.158 5.981 1.00 0.00 60 CYS A O 10
ATOM 9991 N N . PHE A 1 61 ? 0.210 -2.235 6.627 1.00 0.00 61 PHE A N 10
ATOM 9992 C CA . PHE A 1 61 ? 0.006 -3.340 7.556 1.00 0.00 61 PHE A CA 10
ATOM 9993 C C . PHE A 1 61 ? -1.379 -3.267 8.193 1.00 0.00 61 PHE A C 10
ATOM 9994 O O . PHE A 1 61 ? -2.106 -4.259 8.241 1.00 0.00 61 PHE A O 10
ATOM 10011 N N . ARG A 1 62 ? -1.736 -2.084 8.682 1.00 0.00 62 ARG A N 10
ATOM 10012 C CA . ARG A 1 62 ? -3.032 -1.880 9.318 1.00 0.00 62 ARG A CA 10
ATOM 10013 C C . ARG A 1 62 ? -4.165 -2.040 8.308 1.00 0.00 62 ARG A C 10
ATOM 10014 O O . ARG A 1 62 ? -5.025 -2.909 8.456 1.00 0.00 62 ARG A O 10
ATOM 10035 N N . CYS A 1 63 ? -4.159 -1.196 7.282 1.00 0.00 63 CYS A N 10
ATOM 10036 C CA . CYS A 1 63 ? -5.185 -1.243 6.247 1.00 0.00 63 CYS A CA 10
ATOM 10037 C C . CYS A 1 63 ? -5.444 -2.679 5.802 1.00 0.00 63 CYS A C 10
ATOM 10038 O O . CYS A 1 63 ? -6.593 -3.093 5.644 1.00 0.00 63 CYS A O 10
ATOM 10045 N N . ILE A 1 64 ? -4.369 -3.433 5.601 1.00 0.00 64 ILE A N 10
ATOM 10046 C CA . ILE A 1 64 ? -4.479 -4.822 5.175 1.00 0.00 64 ILE A CA 10
ATOM 10047 C C . ILE A 1 64 ? -5.504 -5.575 6.016 1.00 0.00 64 ILE A C 10
ATOM 10048 O O . ILE A 1 64 ? -6.196 -6.464 5.520 1.00 0.00 64 ILE A O 10
ATOM 10064 N N . GLU A 1 65 ? -5.597 -5.212 7.292 1.00 0.00 65 GLU A N 10
ATOM 10065 C CA . GLU A 1 65 ? -6.539 -5.853 8.201 1.00 0.00 65 GLU A CA 10
ATOM 10066 C C . GLU A 1 65 ? -7.843 -5.063 8.280 1.00 0.00 65 GLU A C 10
ATOM 10067 O O . GLU A 1 65 ? -8.932 -5.635 8.237 1.00 0.00 65 GLU A O 10
ATOM 10079 N N . LEU A 1 66 ? -7.722 -3.745 8.397 1.00 0.00 66 LEU A N 10
ATOM 10080 C CA . LEU A 1 66 ? -8.890 -2.875 8.482 1.00 0.00 66 LEU A CA 10
ATOM 10081 C C . LEU A 1 66 ? -9.849 -3.135 7.325 1.00 0.00 66 LEU A C 10
ATOM 10082 O O . LEU A 1 66 ? -11.067 -3.116 7.499 1.00 0.00 66 LEU A O 10
ATOM 10098 N N . SER A 1 67 ? -9.291 -3.379 6.144 1.00 0.00 67 SER A N 10
ATOM 10099 C CA . SER A 1 67 ? -10.096 -3.642 4.957 1.00 0.00 67 SER A CA 10
ATOM 10100 C C . SER A 1 67 ? -10.999 -2.454 4.639 1.00 0.00 67 SER A C 10
ATOM 10101 O O . SER A 1 67 ? -12.213 -2.600 4.506 1.00 0.00 67 SER A O 10
ATOM 10109 N N . GLY A 1 68 ? -10.394 -1.275 4.519 1.00 0.00 68 GLY A N 10
ATOM 10110 C CA . GLY A 1 68 ? -11.157 -0.078 4.218 1.00 0.00 68 GLY A CA 10
ATOM 10111 C C . GLY A 1 68 ? -11.618 0.646 5.468 1.00 0.00 68 GLY A C 10
ATOM 10112 O O . GLY A 1 68 ? -12.012 0.029 6.458 1.00 0.00 68 GLY A O 10
ATOM 10116 N N . PRO A 1 69 ? -11.570 1.986 5.432 1.00 0.00 69 PRO A N 10
ATOM 10117 C CA . PRO A 1 69 ? -11.981 2.823 6.563 1.00 0.00 69 PRO A CA 10
ATOM 10118 C C . PRO A 1 69 ? -13.488 2.785 6.794 1.00 0.00 69 PRO A C 10
ATOM 10119 O O . PRO A 1 69 ? -14.002 3.433 7.706 1.00 0.00 69 PRO A O 10
ATOM 10130 N N . SER A 1 70 ? -14.191 2.021 5.964 1.00 0.00 70 SER A N 10
ATOM 10131 C CA . SER A 1 70 ? -15.640 1.902 6.076 1.00 0.00 70 SER A CA 10
ATOM 10132 C C . SER A 1 70 ? -16.054 1.655 7.524 1.00 0.00 70 SER A C 10
ATOM 10133 O O . SER A 1 70 ? -16.025 0.522 8.005 1.00 0.00 70 SER A O 10
ATOM 10141 N N . SER A 1 71 ? -16.439 2.724 8.213 1.00 0.00 71 SER A N 10
ATOM 10142 C CA . SER A 1 71 ? -16.855 2.626 9.607 1.00 0.00 71 SER A CA 10
ATOM 10143 C C . SER A 1 71 ? -18.254 2.026 9.715 1.00 0.00 71 SER A C 10
ATOM 10144 O O . SER A 1 71 ? -18.481 1.083 10.473 1.00 0.00 71 SER A O 10
ATOM 10152 N N . GLY A 1 72 ? -19.190 2.580 8.951 1.00 0.00 72 GLY A N 10
ATOM 10153 C CA . GLY A 1 72 ? -20.555 2.089 8.974 1.00 0.00 72 GLY A CA 10
ATOM 10154 C C . GLY A 1 72 ? -20.785 0.970 7.978 1.00 0.00 72 GLY A C 10
ATOM 10155 O O . GLY A 1 72 ? -21.602 1.133 7.073 1.00 0.00 72 GLY A O 10
ATOM 10161 N N . GLY A 1 1 ? 8.916 19.763 28.518 1.00 0.00 1 GLY A N 11
ATOM 10162 C CA . GLY A 1 1 ? 7.517 19.766 28.130 1.00 0.00 1 GLY A CA 11
ATOM 10163 C C . GLY A 1 1 ? 6.806 21.043 28.531 1.00 0.00 1 GLY A C 11
ATOM 10164 O O . GLY A 1 1 ? 5.759 21.002 29.177 1.00 0.00 1 GLY A O 11
ATOM 10168 N N . SER A 1 2 ? 7.377 22.181 28.149 1.00 0.00 2 SER A N 11
ATOM 10169 C CA . SER A 1 2 ? 6.794 23.476 28.478 1.00 0.00 2 SER A CA 11
ATOM 10170 C C . SER A 1 2 ? 5.383 23.597 27.910 1.00 0.00 2 SER A C 11
ATOM 10171 O O . SER A 1 2 ? 5.177 23.490 26.701 1.00 0.00 2 SER A O 11
ATOM 10179 N N . SER A 1 3 ? 4.414 23.820 28.792 1.00 0.00 3 SER A N 11
ATOM 10180 C CA . SER A 1 3 ? 3.021 23.951 28.381 1.00 0.00 3 SER A CA 11
ATOM 10181 C C . SER A 1 3 ? 2.714 25.382 27.951 1.00 0.00 3 SER A C 11
ATOM 10182 O O . SER A 1 3 ? 1.715 25.967 28.366 1.00 0.00 3 SER A O 11
ATOM 10190 N N . GLY A 1 4 ? 3.583 25.941 27.114 1.00 0.00 4 GLY A N 11
ATOM 10191 C CA . GLY A 1 4 ? 3.389 27.299 26.640 1.00 0.00 4 GLY A CA 11
ATOM 10192 C C . GLY A 1 4 ? 2.754 27.348 25.264 1.00 0.00 4 GLY A C 11
ATOM 10193 O O . GLY A 1 4 ? 1.725 27.994 25.071 1.00 0.00 4 GLY A O 11
ATOM 10197 N N . SER A 1 5 ? 3.371 26.665 24.305 1.00 0.00 5 SER A N 11
ATOM 10198 C CA . SER A 1 5 ? 2.862 26.637 22.939 1.00 0.00 5 SER A CA 11
ATOM 10199 C C . SER A 1 5 ? 2.173 25.309 22.642 1.00 0.00 5 SER A C 11
ATOM 10200 O O . SER A 1 5 ? 2.683 24.242 22.983 1.00 0.00 5 SER A O 11
ATOM 10208 N N . SER A 1 6 ? 1.009 25.384 22.004 1.00 0.00 6 SER A N 11
ATOM 10209 C CA . SER A 1 6 ? 0.246 24.189 21.664 1.00 0.00 6 SER A CA 11
ATOM 10210 C C . SER A 1 6 ? 1.167 23.080 21.165 1.00 0.00 6 SER A C 11
ATOM 10211 O O . SER A 1 6 ? 1.053 21.928 21.581 1.00 0.00 6 SER A O 11
ATOM 10219 N N . GLY A 1 7 ? 2.082 23.437 20.268 1.00 0.00 7 GLY A N 11
ATOM 10220 C CA . GLY A 1 7 ? 3.010 22.462 19.726 1.00 0.00 7 GLY A CA 11
ATOM 10221 C C . GLY A 1 7 ? 2.514 21.847 18.432 1.00 0.00 7 GLY A C 11
ATOM 10222 O O . GLY A 1 7 ? 2.481 20.625 18.291 1.00 0.00 7 GLY A O 11
ATOM 10226 N N . MET A 1 8 ? 2.127 22.696 17.486 1.00 0.00 8 MET A N 11
ATOM 10227 C CA . MET A 1 8 ? 1.630 22.228 16.197 1.00 0.00 8 MET A CA 11
ATOM 10228 C C . MET A 1 8 ? 2.475 22.783 15.055 1.00 0.00 8 MET A C 11
ATOM 10229 O O . MET A 1 8 ? 1.945 23.222 14.035 1.00 0.00 8 MET A O 11
ATOM 10243 N N . GLU A 1 9 ? 3.792 22.759 15.234 1.00 0.00 9 GLU A N 11
ATOM 10244 C CA . GLU A 1 9 ? 4.710 23.261 14.217 1.00 0.00 9 GLU A CA 11
ATOM 10245 C C . GLU A 1 9 ? 5.743 22.202 13.846 1.00 0.00 9 GLU A C 11
ATOM 10246 O O . GLU A 1 9 ? 6.170 22.112 12.695 1.00 0.00 9 GLU A O 11
ATOM 10258 N N . ARG A 1 10 ? 6.141 21.401 14.830 1.00 0.00 10 ARG A N 11
ATOM 10259 C CA . ARG A 1 10 ? 7.125 20.349 14.608 1.00 0.00 10 ARG A CA 11
ATOM 10260 C C . ARG A 1 10 ? 6.574 19.277 13.672 1.00 0.00 10 ARG A C 11
ATOM 10261 O O . ARG A 1 10 ? 5.413 18.883 13.779 1.00 0.00 10 ARG A O 11
ATOM 10282 N N . GLY A 1 11 ? 7.415 18.810 12.754 1.00 0.00 11 GLY A N 11
ATOM 10283 C CA . GLY A 1 11 ? 6.994 17.790 11.813 1.00 0.00 11 GLY A CA 11
ATOM 10284 C C . GLY A 1 11 ? 6.303 18.373 10.596 1.00 0.00 11 GLY A C 11
ATOM 10285 O O . GLY A 1 11 ? 5.432 19.234 10.720 1.00 0.00 11 GLY A O 11
ATOM 10289 N N . VAL A 1 12 ? 6.694 17.905 9.415 1.00 0.00 12 VAL A N 11
ATOM 10290 C CA . VAL A 1 12 ? 6.107 18.386 8.170 1.00 0.00 12 VAL A CA 11
ATOM 10291 C C . VAL A 1 12 ? 4.590 18.488 8.280 1.00 0.00 12 VAL A C 11
ATOM 10292 O O . VAL A 1 12 ? 3.930 17.570 8.767 1.00 0.00 12 VAL A O 11
ATOM 10305 N N . ASP A 1 13 ? 4.044 19.610 7.826 1.00 0.00 13 ASP A N 11
ATOM 10306 C CA . ASP A 1 13 ? 2.603 19.833 7.872 1.00 0.00 13 ASP A CA 11
ATOM 10307 C C . ASP A 1 13 ? 2.017 19.894 6.465 1.00 0.00 13 ASP A C 11
ATOM 10308 O O . ASP A 1 13 ? 1.184 20.748 6.166 1.00 0.00 13 ASP A O 11
ATOM 10317 N N . ASN A 1 14 ? 2.460 18.982 5.605 1.00 0.00 14 ASN A N 11
ATOM 10318 C CA . ASN A 1 14 ? 1.980 18.934 4.228 1.00 0.00 14 ASN A CA 11
ATOM 10319 C C . ASN A 1 14 ? 1.551 17.519 3.852 1.00 0.00 14 ASN A C 11
ATOM 10320 O O . ASN A 1 14 ? 0.470 17.314 3.299 1.00 0.00 14 ASN A O 11
ATOM 10331 N N . TRP A 1 15 ? 2.404 16.548 4.155 1.00 0.00 15 TRP A N 11
ATOM 10332 C CA . TRP A 1 15 ? 2.112 15.152 3.848 1.00 0.00 15 TRP A CA 11
ATOM 10333 C C . TRP A 1 15 ? 2.275 14.277 5.087 1.00 0.00 15 TRP A C 11
ATOM 10334 O O . TRP A 1 15 ? 3.351 14.219 5.682 1.00 0.00 15 TRP A O 11
ATOM 10355 N N . LYS A 1 16 ? 1.200 13.597 5.471 1.00 0.00 16 LYS A N 11
ATOM 10356 C CA . LYS A 1 16 ? 1.223 12.724 6.638 1.00 0.00 16 LYS A CA 11
ATOM 10357 C C . LYS A 1 16 ? 2.250 11.609 6.463 1.00 0.00 16 LYS A C 11
ATOM 10358 O O . LYS A 1 16 ? 1.916 10.508 6.025 1.00 0.00 16 LYS A O 11
ATOM 10377 N N . VAL A 1 17 ? 3.499 11.901 6.809 1.00 0.00 17 VAL A N 11
ATOM 10378 C CA . VAL A 1 17 ? 4.574 10.923 6.692 1.00 0.00 17 VAL A CA 11
ATOM 10379 C C . VAL A 1 17 ? 4.815 10.211 8.018 1.00 0.00 17 VAL A C 11
ATOM 10380 O O . VAL A 1 17 ? 5.280 10.817 8.984 1.00 0.00 17 VAL A O 11
ATOM 10393 N N . ASP A 1 18 ? 4.497 8.922 8.058 1.00 0.00 18 ASP A N 11
ATOM 10394 C CA . ASP A 1 18 ? 4.681 8.126 9.266 1.00 0.00 18 ASP A CA 11
ATOM 10395 C C . ASP A 1 18 ? 4.787 6.642 8.928 1.00 0.00 18 ASP A C 11
ATOM 10396 O O . ASP A 1 18 ? 3.915 6.082 8.263 1.00 0.00 18 ASP A O 11
ATOM 10405 N N . CYS A 1 19 ? 5.861 6.010 9.390 1.00 0.00 19 CYS A N 11
ATOM 10406 C CA . CYS A 1 19 ? 6.082 4.592 9.136 1.00 0.00 19 CYS A CA 11
ATOM 10407 C C . CYS A 1 19 ? 6.563 3.882 10.398 1.00 0.00 19 CYS A C 11
ATOM 10408 O O . CYS A 1 19 ? 7.062 4.515 11.329 1.00 0.00 19 CYS A O 11
ATOM 10415 N N . LYS A 1 20 ? 6.410 2.562 10.423 1.00 0.00 20 LYS A N 11
ATOM 10416 C CA . LYS A 1 20 ? 6.829 1.764 11.569 1.00 0.00 20 LYS A CA 11
ATOM 10417 C C . LYS A 1 20 ? 8.291 2.031 11.912 1.00 0.00 20 LYS A C 11
ATOM 10418 O O . LYS A 1 20 ? 8.651 2.157 13.083 1.00 0.00 20 LYS A O 11
ATOM 10437 N N . CYS A 1 21 ? 9.129 2.118 10.885 1.00 0.00 21 CYS A N 11
ATOM 10438 C CA . CYS A 1 21 ? 10.552 2.372 11.077 1.00 0.00 21 CYS A CA 11
ATOM 10439 C C . CYS A 1 21 ? 10.772 3.536 12.039 1.00 0.00 21 CYS A C 11
ATOM 10440 O O . CYS A 1 21 ? 11.730 3.546 12.810 1.00 0.00 21 CYS A O 11
ATOM 10447 N N . GLY A 1 22 ? 9.875 4.517 11.987 1.00 0.00 22 GLY A N 11
ATOM 10448 C CA . GLY A 1 22 ? 9.989 5.673 12.858 1.00 0.00 22 GLY A CA 11
ATOM 10449 C C . GLY A 1 22 ? 10.285 6.948 12.094 1.00 0.00 22 GLY A C 11
ATOM 10450 O O . GLY A 1 22 ? 10.844 7.896 12.645 1.00 0.00 22 GLY A O 11
ATOM 10454 N N . THR A 1 23 ? 9.911 6.972 10.818 1.00 0.00 23 THR A N 11
ATOM 10455 C CA . THR A 1 23 ? 10.143 8.139 9.976 1.00 0.00 23 THR A CA 11
ATOM 10456 C C . THR A 1 23 ? 8.981 9.121 10.067 1.00 0.00 23 THR A C 11
ATOM 10457 O O . THR A 1 23 ? 7.900 8.872 9.534 1.00 0.00 23 THR A O 11
ATOM 10468 N N . LYS A 1 24 ? 9.211 10.241 10.745 1.00 0.00 24 LYS A N 11
ATOM 10469 C CA . LYS A 1 24 ? 8.185 11.264 10.905 1.00 0.00 24 LYS A CA 11
ATOM 10470 C C . LYS A 1 24 ? 8.124 12.170 9.679 1.00 0.00 24 LYS A C 11
ATOM 10471 O O . LYS A 1 24 ? 7.043 12.501 9.193 1.00 0.00 24 LYS A O 11
ATOM 10490 N N . ASP A 1 25 ? 9.292 12.566 9.184 1.00 0.00 25 ASP A N 11
ATOM 10491 C CA . ASP A 1 25 ? 9.371 13.432 8.013 1.00 0.00 25 ASP A CA 11
ATOM 10492 C C . ASP A 1 25 ? 10.145 12.754 6.887 1.00 0.00 25 ASP A C 11
ATOM 10493 O O . ASP A 1 25 ? 10.915 11.822 7.123 1.00 0.00 25 ASP A O 11
ATOM 10502 N N . ASP A 1 26 ? 9.935 13.226 5.664 1.00 0.00 26 ASP A N 11
ATOM 10503 C CA . ASP A 1 26 ? 10.613 12.665 4.501 1.00 0.00 26 ASP A CA 11
ATOM 10504 C C . ASP A 1 26 ? 12.067 13.122 4.447 1.00 0.00 26 ASP A C 11
ATOM 10505 O O . ASP A 1 26 ? 12.355 14.273 4.117 1.00 0.00 26 ASP A O 11
ATOM 10514 N N . ASP A 1 27 ? 12.980 12.214 4.773 1.00 0.00 27 ASP A N 11
ATOM 10515 C CA . ASP A 1 27 ? 14.405 12.524 4.762 1.00 0.00 27 ASP A CA 11
ATOM 10516 C C . ASP A 1 27 ? 14.911 12.703 3.334 1.00 0.00 27 ASP A C 11
ATOM 10517 O O . ASP A 1 27 ? 15.601 13.674 3.026 1.00 0.00 27 ASP A O 11
ATOM 10526 N N . GLY A 1 28 ? 14.564 11.758 2.465 1.00 0.00 28 GLY A N 11
ATOM 10527 C CA . GLY A 1 28 ? 14.992 11.829 1.081 1.00 0.00 28 GLY A CA 11
ATOM 10528 C C . GLY A 1 28 ? 14.835 10.507 0.356 1.00 0.00 28 GLY A C 11
ATOM 10529 O O . GLY A 1 28 ? 15.664 10.147 -0.478 1.00 0.00 28 GLY A O 11
ATOM 10533 N N . GLU A 1 29 ? 13.768 9.781 0.678 1.00 0.00 29 GLU A N 11
ATOM 10534 C CA . GLU A 1 29 ? 13.507 8.490 0.052 1.00 0.00 29 GLU A CA 11
ATOM 10535 C C . GLU A 1 29 ? 12.134 8.475 -0.612 1.00 0.00 29 GLU A C 11
ATOM 10536 O O . GLU A 1 29 ? 11.242 9.235 -0.235 1.00 0.00 29 GLU A O 11
ATOM 10548 N N . ARG A 1 30 ? 11.972 7.604 -1.603 1.00 0.00 30 ARG A N 11
ATOM 10549 C CA . ARG A 1 30 ? 10.708 7.491 -2.321 1.00 0.00 30 ARG A CA 11
ATOM 10550 C C . ARG A 1 30 ? 9.639 6.850 -1.442 1.00 0.00 30 ARG A C 11
ATOM 10551 O O . ARG A 1 30 ? 9.878 5.825 -0.805 1.00 0.00 30 ARG A O 11
ATOM 10572 N N . MET A 1 31 ? 8.459 7.462 -1.413 1.00 0.00 31 MET A N 11
ATOM 10573 C CA . MET A 1 31 ? 7.353 6.950 -0.613 1.00 0.00 31 MET A CA 11
ATOM 10574 C C . MET A 1 31 ? 6.053 6.962 -1.411 1.00 0.00 31 MET A C 11
ATOM 10575 O O . MET A 1 31 ? 6.012 7.444 -2.544 1.00 0.00 31 MET A O 11
ATOM 10589 N N . LEU A 1 32 ? 4.992 6.430 -0.814 1.00 0.00 32 LEU A N 11
ATOM 10590 C CA . LEU A 1 32 ? 3.690 6.379 -1.470 1.00 0.00 32 LEU A CA 11
ATOM 10591 C C . LEU A 1 32 ? 2.562 6.492 -0.449 1.00 0.00 32 LEU A C 11
ATOM 10592 O O . LEU A 1 32 ? 2.566 5.808 0.574 1.00 0.00 32 LEU A O 11
ATOM 10608 N N . ALA A 1 33 ? 1.596 7.358 -0.737 1.00 0.00 33 ALA A N 11
ATOM 10609 C CA . ALA A 1 33 ? 0.459 7.557 0.154 1.00 0.00 33 ALA A CA 11
ATOM 10610 C C . ALA A 1 33 ? -0.573 6.448 -0.018 1.00 0.00 33 ALA A C 11
ATOM 10611 O O . ALA A 1 33 ? -1.016 6.164 -1.131 1.00 0.00 33 ALA A O 11
ATOM 10618 N N . CYS A 1 34 ? -0.953 5.822 1.092 1.00 0.00 34 CYS A N 11
ATOM 10619 C CA . CYS A 1 34 ? -1.932 4.743 1.065 1.00 0.00 34 CYS A CA 11
ATOM 10620 C C . CYS A 1 34 ? -3.261 5.228 0.492 1.00 0.00 34 CYS A C 11
ATOM 10621 O O . CYS A 1 34 ? -4.031 5.906 1.172 1.00 0.00 34 CYS A O 11
ATOM 10628 N N . ASP A 1 35 ? -3.522 4.874 -0.762 1.00 0.00 35 ASP A N 11
ATOM 10629 C CA . ASP A 1 35 ? -4.757 5.272 -1.426 1.00 0.00 35 ASP A CA 11
ATOM 10630 C C . ASP A 1 35 ? -5.920 5.304 -0.439 1.00 0.00 35 ASP A C 11
ATOM 10631 O O . ASP A 1 35 ? -6.816 6.139 -0.546 1.00 0.00 35 ASP A O 11
ATOM 10640 N N . GLY A 1 36 ? -5.898 4.386 0.523 1.00 0.00 36 GLY A N 11
ATOM 10641 C CA . GLY A 1 36 ? -6.955 4.326 1.515 1.00 0.00 36 GLY A CA 11
ATOM 10642 C C . GLY A 1 36 ? -6.881 5.465 2.512 1.00 0.00 36 GLY A C 11
ATOM 10643 O O . GLY A 1 36 ? -7.472 6.524 2.301 1.00 0.00 36 GLY A O 11
ATOM 10647 N N . CYS A 1 37 ? -6.155 5.248 3.603 1.00 0.00 37 CYS A N 11
ATOM 10648 C CA . CYS A 1 37 ? -6.006 6.263 4.639 1.00 0.00 37 CYS A CA 11
ATOM 10649 C C . CYS A 1 37 ? -5.321 7.509 4.084 1.00 0.00 37 CYS A C 11
ATOM 10650 O O . CYS A 1 37 ? -5.904 8.592 4.060 1.00 0.00 37 CYS A O 11
ATOM 10657 N N . GLY A 1 38 ? -4.079 7.346 3.640 1.00 0.00 38 GLY A N 11
ATOM 10658 C CA . GLY A 1 38 ? -3.334 8.465 3.092 1.00 0.00 38 GLY A CA 11
ATOM 10659 C C . GLY A 1 38 ? -2.009 8.680 3.796 1.00 0.00 38 GLY A C 11
ATOM 10660 O O . GLY A 1 38 ? -1.594 9.817 4.020 1.00 0.00 38 GLY A O 11
ATOM 10664 N N . VAL A 1 39 ? -1.343 7.585 4.149 1.00 0.00 39 VAL A N 11
ATOM 10665 C CA . VAL A 1 39 ? -0.058 7.659 4.833 1.00 0.00 39 VAL A CA 11
ATOM 10666 C C . VAL A 1 39 ? 1.083 7.263 3.902 1.00 0.00 39 VAL A C 11
ATOM 10667 O O . VAL A 1 39 ? 1.032 6.220 3.249 1.00 0.00 39 VAL A O 11
ATOM 10680 N N . TRP A 1 40 ? 2.112 8.101 3.847 1.00 0.00 40 TRP A N 11
ATOM 10681 C CA . TRP A 1 40 ? 3.267 7.838 2.997 1.00 0.00 40 TRP A CA 11
ATOM 10682 C C . TRP A 1 40 ? 4.211 6.838 3.655 1.00 0.00 40 TRP A C 11
ATOM 10683 O O . TRP A 1 40 ? 4.440 6.888 4.864 1.00 0.00 40 TRP A O 11
ATOM 10704 N N . HIS A 1 41 ? 4.758 5.930 2.852 1.00 0.00 41 HIS A N 11
ATOM 10705 C CA . HIS A 1 41 ? 5.679 4.918 3.358 1.00 0.00 41 HIS A CA 11
ATOM 10706 C C . HIS A 1 41 ? 6.764 4.609 2.331 1.00 0.00 41 HIS A C 11
ATOM 10707 O O . HIS A 1 41 ? 6.527 4.672 1.124 1.00 0.00 41 HIS A O 11
ATOM 10722 N N . HIS A 1 42 ? 7.955 4.276 2.818 1.00 0.00 42 HIS A N 11
ATOM 10723 C CA . HIS A 1 42 ? 9.077 3.958 1.942 1.00 0.00 42 HIS A CA 11
ATOM 10724 C C . HIS A 1 42 ? 8.781 2.714 1.110 1.00 0.00 42 HIS A C 11
ATOM 10725 O O . HIS A 1 42 ? 8.609 1.620 1.647 1.00 0.00 42 HIS A O 11
ATOM 10739 N N . THR A 1 43 ? 8.722 2.890 -0.207 1.00 0.00 43 THR A N 11
ATOM 10740 C CA . THR A 1 43 ? 8.445 1.783 -1.114 1.00 0.00 43 THR A CA 11
ATOM 10741 C C . THR A 1 43 ? 9.299 0.567 -0.775 1.00 0.00 43 THR A C 11
ATOM 10742 O O . THR A 1 43 ? 8.779 -0.528 -0.558 1.00 0.00 43 THR A O 11
ATOM 10753 N N . ARG A 1 44 ? 10.612 0.766 -0.730 1.00 0.00 44 ARG A N 11
ATOM 10754 C CA . ARG A 1 44 ? 11.539 -0.315 -0.417 1.00 0.00 44 ARG A CA 11
ATOM 10755 C C . ARG A 1 44 ? 11.214 -0.934 0.939 1.00 0.00 44 ARG A C 11
ATOM 10756 O O . ARG A 1 44 ? 11.386 -2.137 1.142 1.00 0.00 44 ARG A O 11
ATOM 10777 N N . CYS A 1 45 ? 10.744 -0.105 1.865 1.00 0.00 45 CYS A N 11
ATOM 10778 C CA . CYS A 1 45 ? 10.396 -0.569 3.202 1.00 0.00 45 CYS A CA 11
ATOM 10779 C C . CYS A 1 45 ? 9.197 -1.511 3.156 1.00 0.00 45 CYS A C 11
ATOM 10780 O O . CYS A 1 45 ? 9.129 -2.484 3.909 1.00 0.00 45 CYS A O 11
ATOM 10787 N N . ILE A 1 46 ? 8.254 -1.216 2.268 1.00 0.00 46 ILE A N 11
ATOM 10788 C CA . ILE A 1 46 ? 7.058 -2.038 2.123 1.00 0.00 46 ILE A CA 11
ATOM 10789 C C . ILE A 1 46 ? 7.316 -3.227 1.204 1.00 0.00 46 ILE A C 11
ATOM 10790 O O . ILE A 1 46 ? 6.607 -4.231 1.257 1.00 0.00 46 ILE A O 11
ATOM 10806 N N . GLY A 1 47 ? 8.339 -3.107 0.363 1.00 0.00 47 GLY A N 11
ATOM 10807 C CA . GLY A 1 47 ? 8.674 -4.180 -0.555 1.00 0.00 47 GLY A CA 11
ATOM 10808 C C . GLY A 1 47 ? 9.099 -3.668 -1.916 1.00 0.00 47 GLY A C 11
ATOM 10809 O O . GLY A 1 47 ? 10.133 -4.076 -2.446 1.00 0.00 47 GLY A O 11
ATOM 10813 N N . ILE A 1 48 ? 8.299 -2.772 -2.485 1.00 0.00 48 ILE A N 11
ATOM 10814 C CA . ILE A 1 48 ? 8.598 -2.204 -3.794 1.00 0.00 48 ILE A CA 11
ATOM 10815 C C . ILE A 1 48 ? 9.874 -1.369 -3.753 1.00 0.00 48 ILE A C 11
ATOM 10816 O O . ILE A 1 48 ? 9.860 -0.217 -3.321 1.00 0.00 48 ILE A O 11
ATOM 10832 N N . ASN A 1 49 ? 10.975 -1.959 -4.207 1.00 0.00 49 ASN A N 11
ATOM 10833 C CA . ASN A 1 49 ? 12.260 -1.269 -4.223 1.00 0.00 49 ASN A CA 11
ATOM 10834 C C . ASN A 1 49 ? 12.346 -0.307 -5.404 1.00 0.00 49 ASN A C 11
ATOM 10835 O O . ASN A 1 49 ? 11.831 -0.588 -6.485 1.00 0.00 49 ASN A O 11
ATOM 10846 N N . ASN A 1 50 ? 13.001 0.830 -5.187 1.00 0.00 50 ASN A N 11
ATOM 10847 C CA . ASN A 1 50 ? 13.154 1.834 -6.234 1.00 0.00 50 ASN A CA 11
ATOM 10848 C C . ASN A 1 50 ? 13.299 1.176 -7.602 1.00 0.00 50 ASN A C 11
ATOM 10849 O O . ASN A 1 50 ? 12.738 1.647 -8.591 1.00 0.00 50 ASN A O 11
ATOM 10860 N N . ALA A 1 51 ? 14.055 0.084 -7.651 1.00 0.00 51 ALA A N 11
ATOM 10861 C CA . ALA A 1 51 ? 14.272 -0.640 -8.897 1.00 0.00 51 ALA A CA 11
ATOM 10862 C C . ALA A 1 51 ? 13.000 -0.682 -9.736 1.00 0.00 51 ALA A C 11
ATOM 10863 O O . ALA A 1 51 ? 12.972 -0.188 -10.864 1.00 0.00 51 ALA A O 11
ATOM 10870 N N . ASP A 1 52 ? 11.949 -1.274 -9.180 1.00 0.00 52 ASP A N 11
ATOM 10871 C CA . ASP A 1 52 ? 10.673 -1.380 -9.877 1.00 0.00 52 ASP A CA 11
ATOM 10872 C C . ASP A 1 52 ? 9.797 -0.163 -9.595 1.00 0.00 52 ASP A C 11
ATOM 10873 O O . ASP A 1 52 ? 10.125 0.668 -8.749 1.00 0.00 52 ASP A O 11
ATOM 10882 N N . ALA A 1 53 ? 8.680 -0.065 -10.310 1.00 0.00 53 ALA A N 11
ATOM 10883 C CA . ALA A 1 53 ? 7.757 1.049 -10.135 1.00 0.00 53 ALA A CA 11
ATOM 10884 C C . ALA A 1 53 ? 6.753 0.760 -9.024 1.00 0.00 53 ALA A C 11
ATOM 10885 O O . ALA A 1 53 ? 6.844 -0.260 -8.341 1.00 0.00 53 ALA A O 11
ATOM 10892 N N . LEU A 1 54 ? 5.797 1.666 -8.848 1.00 0.00 54 LEU A N 11
ATOM 10893 C CA . LEU A 1 54 ? 4.775 1.509 -7.818 1.00 0.00 54 LEU A CA 11
ATOM 10894 C C . LEU A 1 54 ? 3.505 0.897 -8.400 1.00 0.00 54 LEU A C 11
ATOM 10895 O O . LEU A 1 54 ? 3.154 1.119 -9.559 1.00 0.00 54 LEU A O 11
ATOM 10911 N N . PRO A 1 55 ? 2.796 0.109 -7.577 1.00 0.00 55 PRO A N 11
ATOM 10912 C CA . PRO A 1 55 ? 1.552 -0.548 -7.988 1.00 0.00 55 PRO A CA 11
ATOM 10913 C C . PRO A 1 55 ? 0.410 0.442 -8.182 1.00 0.00 55 PRO A C 11
ATOM 10914 O O . PRO A 1 55 ? 0.498 1.597 -7.764 1.00 0.00 55 PRO A O 11
ATOM 10925 N N . SER A 1 56 ? -0.663 -0.016 -8.819 1.00 0.00 56 SER A N 11
ATOM 10926 C CA . SER A 1 56 ? -1.823 0.832 -9.072 1.00 0.00 56 SER A CA 11
ATOM 10927 C C . SER A 1 56 ? -2.447 1.303 -7.762 1.00 0.00 56 SER A C 11
ATOM 10928 O O . SER A 1 56 ? -2.844 2.461 -7.630 1.00 0.00 56 SER A O 11
ATOM 10936 N N . LYS A 1 57 ? -2.530 0.397 -6.793 1.00 0.00 57 LYS A N 11
ATOM 10937 C CA . LYS A 1 57 ? -3.104 0.717 -5.492 1.00 0.00 57 LYS A CA 11
ATOM 10938 C C . LYS A 1 57 ? -2.319 0.044 -4.371 1.00 0.00 57 LYS A C 11
ATOM 10939 O O . LYS A 1 57 ? -1.873 -1.095 -4.509 1.00 0.00 57 LYS A O 11
ATOM 10958 N N . PHE A 1 58 ? -2.157 0.754 -3.259 1.00 0.00 58 PHE A N 11
ATOM 10959 C CA . PHE A 1 58 ? -1.427 0.224 -2.113 1.00 0.00 58 PHE A CA 11
ATOM 10960 C C . PHE A 1 58 ? -2.103 0.623 -0.805 1.00 0.00 58 PHE A C 11
ATOM 10961 O O . PHE A 1 58 ? -2.647 1.722 -0.684 1.00 0.00 58 PHE A O 11
ATOM 10978 N N . LEU A 1 59 ? -2.066 -0.276 0.172 1.00 0.00 59 LEU A N 11
ATOM 10979 C CA . LEU A 1 59 ? -2.676 -0.019 1.472 1.00 0.00 59 LEU A CA 11
ATOM 10980 C C . LEU A 1 59 ? -1.672 -0.247 2.598 1.00 0.00 59 LEU A C 11
ATOM 10981 O O . LEU A 1 59 ? -0.941 -1.237 2.601 1.00 0.00 59 LEU A O 11
ATOM 10997 N N . CYS A 1 60 ? -1.645 0.675 3.554 1.00 0.00 60 CYS A N 11
ATOM 10998 C CA . CYS A 1 60 ? -0.734 0.575 4.688 1.00 0.00 60 CYS A CA 11
ATOM 10999 C C . CYS A 1 60 ? -1.080 -0.629 5.560 1.00 0.00 60 CYS A C 11
ATOM 11000 O O . CYS A 1 60 ? -2.172 -1.187 5.460 1.00 0.00 60 CYS A O 11
ATOM 11007 N N . PHE A 1 61 ? -0.141 -1.023 6.414 1.00 0.00 61 PHE A N 11
ATOM 11008 C CA . PHE A 1 61 ? -0.346 -2.161 7.303 1.00 0.00 61 PHE A CA 11
ATOM 11009 C C . PHE A 1 61 ? -1.751 -2.140 7.897 1.00 0.00 61 PHE A C 11
ATOM 11010 O O . PHE A 1 61 ? -2.567 -3.019 7.619 1.00 0.00 61 PHE A O 11
ATOM 11027 N N . ARG A 1 62 ? -2.025 -1.132 8.718 1.00 0.00 62 ARG A N 11
ATOM 11028 C CA . ARG A 1 62 ? -3.330 -0.997 9.353 1.00 0.00 62 ARG A CA 11
ATOM 11029 C C . ARG A 1 62 ? -4.440 -1.479 8.424 1.00 0.00 62 ARG A C 11
ATOM 11030 O O . ARG A 1 62 ? -5.314 -2.247 8.828 1.00 0.00 62 ARG A O 11
ATOM 11051 N N . CYS A 1 63 ? -4.400 -1.023 7.176 1.00 0.00 63 CYS A N 11
ATOM 11052 C CA . CYS A 1 63 ? -5.401 -1.406 6.189 1.00 0.00 63 CYS A CA 11
ATOM 11053 C C . CYS A 1 63 ? -5.336 -2.903 5.900 1.00 0.00 63 CYS A C 11
ATOM 11054 O O . CYS A 1 63 ? -6.360 -3.588 5.889 1.00 0.00 63 CYS A O 11
ATOM 11061 N N . ILE A 1 64 ? -4.128 -3.403 5.668 1.00 0.00 64 ILE A N 11
ATOM 11062 C CA . ILE A 1 64 ? -3.929 -4.818 5.381 1.00 0.00 64 ILE A CA 11
ATOM 11063 C C . ILE A 1 64 ? -4.901 -5.682 6.177 1.00 0.00 64 ILE A C 11
ATOM 11064 O O . ILE A 1 64 ? -5.439 -6.662 5.663 1.00 0.00 64 ILE A O 11
ATOM 11080 N N . GLU A 1 65 ? -5.123 -5.310 7.434 1.00 0.00 65 GLU A N 11
ATOM 11081 C CA . GLU A 1 65 ? -6.032 -6.051 8.300 1.00 0.00 65 GLU A CA 11
ATOM 11082 C C . GLU A 1 65 ? -7.458 -5.521 8.174 1.00 0.00 65 GLU A C 11
ATOM 11083 O O . GLU A 1 65 ? -8.424 -6.280 8.255 1.00 0.00 65 GLU A O 11
ATOM 11095 N N . LEU A 1 66 ? -7.580 -4.213 7.975 1.00 0.00 66 LEU A N 11
ATOM 11096 C CA . LEU A 1 66 ? -8.887 -3.579 7.838 1.00 0.00 66 LEU A CA 11
ATOM 11097 C C . LEU A 1 66 ? -9.669 -4.189 6.679 1.00 0.00 66 LEU A C 11
ATOM 11098 O O . LEU A 1 66 ? -10.863 -4.464 6.799 1.00 0.00 66 LEU A O 11
ATOM 11114 N N . SER A 1 67 ? -8.987 -4.400 5.558 1.00 0.00 67 SER A N 11
ATOM 11115 C CA . SER A 1 67 ? -9.618 -4.976 4.376 1.00 0.00 67 SER A CA 11
ATOM 11116 C C . SER A 1 67 ? -9.127 -6.401 4.138 1.00 0.00 67 SER A C 11
ATOM 11117 O O . SER A 1 67 ? -8.012 -6.614 3.662 1.00 0.00 67 SER A O 11
ATOM 11125 N N . GLY A 1 68 ? -9.968 -7.374 4.474 1.00 0.00 68 GLY A N 11
ATOM 11126 C CA . GLY A 1 68 ? -9.603 -8.767 4.290 1.00 0.00 68 GLY A CA 11
ATOM 11127 C C . GLY A 1 68 ? -9.840 -9.246 2.872 1.00 0.00 68 GLY A C 11
ATOM 11128 O O . GLY A 1 68 ? -9.054 -8.975 1.963 1.00 0.00 68 GLY A O 11
ATOM 11132 N N . PRO A 1 69 ? -10.945 -9.978 2.667 1.00 0.00 69 PRO A N 11
ATOM 11133 C CA . PRO A 1 69 ? -11.307 -10.512 1.351 1.00 0.00 69 PRO A CA 11
ATOM 11134 C C . PRO A 1 69 ? -11.733 -9.418 0.378 1.00 0.00 69 PRO A C 11
ATOM 11135 O O . PRO A 1 69 ? -12.118 -9.699 -0.757 1.00 0.00 69 PRO A O 11
ATOM 11146 N N . SER A 1 70 ? -11.660 -8.170 0.829 1.00 0.00 70 SER A N 11
ATOM 11147 C CA . SER A 1 70 ? -12.041 -7.033 -0.001 1.00 0.00 70 SER A CA 11
ATOM 11148 C C . SER A 1 70 ? -13.516 -7.109 -0.382 1.00 0.00 70 SER A C 11
ATOM 11149 O O . SER A 1 70 ? -13.868 -7.058 -1.561 1.00 0.00 70 SER A O 11
ATOM 11157 N N . SER A 1 71 ? -14.375 -7.231 0.625 1.00 0.00 71 SER A N 11
ATOM 11158 C CA . SER A 1 71 ? -15.813 -7.318 0.397 1.00 0.00 71 SER A CA 11
ATOM 11159 C C . SER A 1 71 ? -16.481 -5.965 0.622 1.00 0.00 71 SER A C 11
ATOM 11160 O O . SER A 1 71 ? -16.619 -5.509 1.756 1.00 0.00 71 SER A O 11
ATOM 11168 N N . GLY A 1 72 ? -16.896 -5.328 -0.469 1.00 0.00 72 GLY A N 11
ATOM 11169 C CA . GLY A 1 72 ? -17.545 -4.034 -0.371 1.00 0.00 72 GLY A CA 11
ATOM 11170 C C . GLY A 1 72 ? -17.065 -3.063 -1.431 1.00 0.00 72 GLY A C 11
ATOM 11171 O O . GLY A 1 72 ? -17.082 -3.409 -2.612 1.00 0.00 72 GLY A O 11
ATOM 11177 N N . GLY A 1 1 ? 8.026 42.110 15.640 1.00 0.00 1 GLY A N 12
ATOM 11178 C CA . GLY A 1 1 ? 7.176 42.361 14.492 1.00 0.00 1 GLY A CA 12
ATOM 11179 C C . GLY A 1 1 ? 6.051 41.352 14.371 1.00 0.00 1 GLY A C 12
ATOM 11180 O O . GLY A 1 1 ? 5.449 40.961 15.371 1.00 0.00 1 GLY A O 12
ATOM 11184 N N . SER A 1 2 ? 5.766 40.929 13.144 1.00 0.00 2 SER A N 12
ATOM 11185 C CA . SER A 1 2 ? 4.702 39.963 12.895 1.00 0.00 2 SER A CA 12
ATOM 11186 C C . SER A 1 2 ? 5.237 38.536 12.964 1.00 0.00 2 SER A C 12
ATOM 11187 O O . SER A 1 2 ? 5.833 38.039 12.008 1.00 0.00 2 SER A O 12
ATOM 11195 N N . SER A 1 3 ? 5.021 37.883 14.101 1.00 0.00 3 SER A N 12
ATOM 11196 C CA . SER A 1 3 ? 5.484 36.515 14.297 1.00 0.00 3 SER A CA 12
ATOM 11197 C C . SER A 1 3 ? 4.665 35.813 15.377 1.00 0.00 3 SER A C 12
ATOM 11198 O O . SER A 1 3 ? 4.326 36.408 16.399 1.00 0.00 3 SER A O 12
ATOM 11206 N N . GLY A 1 4 ? 4.351 34.543 15.141 1.00 0.00 4 GLY A N 12
ATOM 11207 C CA . GLY A 1 4 ? 3.575 33.781 16.101 1.00 0.00 4 GLY A CA 12
ATOM 11208 C C . GLY A 1 4 ? 4.079 32.360 16.257 1.00 0.00 4 GLY A C 12
ATOM 11209 O O . GLY A 1 4 ? 4.195 31.624 15.277 1.00 0.00 4 GLY A O 12
ATOM 11213 N N . SER A 1 5 ? 4.382 31.973 17.492 1.00 0.00 5 SER A N 12
ATOM 11214 C CA . SER A 1 5 ? 4.883 30.632 17.772 1.00 0.00 5 SER A CA 12
ATOM 11215 C C . SER A 1 5 ? 3.745 29.702 18.181 1.00 0.00 5 SER A C 12
ATOM 11216 O O . SER A 1 5 ? 3.284 29.731 19.322 1.00 0.00 5 SER A O 12
ATOM 11224 N N . SER A 1 6 ? 3.296 28.877 17.240 1.00 0.00 6 SER A N 12
ATOM 11225 C CA . SER A 1 6 ? 2.210 27.940 17.500 1.00 0.00 6 SER A CA 12
ATOM 11226 C C . SER A 1 6 ? 2.203 26.816 16.468 1.00 0.00 6 SER A C 12
ATOM 11227 O O . SER A 1 6 ? 2.728 26.967 15.366 1.00 0.00 6 SER A O 12
ATOM 11235 N N . GLY A 1 7 ? 1.602 25.688 16.834 1.00 0.00 7 GLY A N 12
ATOM 11236 C CA . GLY A 1 7 ? 1.537 24.555 15.930 1.00 0.00 7 GLY A CA 12
ATOM 11237 C C . GLY A 1 7 ? 2.501 23.450 16.315 1.00 0.00 7 GLY A C 12
ATOM 11238 O O . GLY A 1 7 ? 3.716 23.610 16.202 1.00 0.00 7 GLY A O 12
ATOM 11242 N N . MET A 1 8 ? 1.959 22.326 16.772 1.00 0.00 8 MET A N 12
ATOM 11243 C CA . MET A 1 8 ? 2.781 21.191 17.176 1.00 0.00 8 MET A CA 12
ATOM 11244 C C . MET A 1 8 ? 3.036 20.258 15.996 1.00 0.00 8 MET A C 12
ATOM 11245 O O . MET A 1 8 ? 2.516 19.144 15.952 1.00 0.00 8 MET A O 12
ATOM 11259 N N . GLU A 1 9 ? 3.838 20.722 15.043 1.00 0.00 9 GLU A N 12
ATOM 11260 C CA . GLU A 1 9 ? 4.160 19.928 13.863 1.00 0.00 9 GLU A CA 12
ATOM 11261 C C . GLU A 1 9 ? 5.614 20.133 13.449 1.00 0.00 9 GLU A C 12
ATOM 11262 O O . GLU A 1 9 ? 6.053 21.261 13.224 1.00 0.00 9 GLU A O 12
ATOM 11274 N N . ARG A 1 10 ? 6.356 19.035 13.351 1.00 0.00 10 ARG A N 12
ATOM 11275 C CA . ARG A 1 10 ? 7.761 19.094 12.966 1.00 0.00 10 ARG A CA 12
ATOM 11276 C C . ARG A 1 10 ? 7.904 19.341 11.468 1.00 0.00 10 ARG A C 12
ATOM 11277 O O . ARG A 1 10 ? 8.489 20.338 11.045 1.00 0.00 10 ARG A O 12
ATOM 11298 N N . GLY A 1 11 ? 7.366 18.425 10.668 1.00 0.00 11 GLY A N 12
ATOM 11299 C CA . GLY A 1 11 ? 7.445 18.561 9.225 1.00 0.00 11 GLY A CA 12
ATOM 11300 C C . GLY A 1 11 ? 6.910 17.344 8.498 1.00 0.00 11 GLY A C 12
ATOM 11301 O O . GLY A 1 11 ? 6.883 16.244 9.050 1.00 0.00 11 GLY A O 12
ATOM 11305 N N . VAL A 1 12 ? 6.482 17.540 7.255 1.00 0.00 12 VAL A N 12
ATOM 11306 C CA . VAL A 1 12 ? 5.944 16.449 6.450 1.00 0.00 12 VAL A CA 12
ATOM 11307 C C . VAL A 1 12 ? 6.184 16.692 4.965 1.00 0.00 12 VAL A C 12
ATOM 11308 O O . VAL A 1 12 ? 6.032 17.811 4.475 1.00 0.00 12 VAL A O 12
ATOM 11321 N N . ASP A 1 13 ? 6.560 15.636 4.252 1.00 0.00 13 ASP A N 12
ATOM 11322 C CA . ASP A 1 13 ? 6.820 15.733 2.820 1.00 0.00 13 ASP A CA 12
ATOM 11323 C C . ASP A 1 13 ? 5.624 16.337 2.090 1.00 0.00 13 ASP A C 12
ATOM 11324 O O . ASP A 1 13 ? 5.739 17.376 1.443 1.00 0.00 13 ASP A O 12
ATOM 11333 N N . ASN A 1 14 ? 4.475 15.676 2.199 1.00 0.00 14 ASN A N 12
ATOM 11334 C CA . ASN A 1 14 ? 3.258 16.147 1.548 1.00 0.00 14 ASN A CA 12
ATOM 11335 C C . ASN A 1 14 ? 2.074 16.100 2.510 1.00 0.00 14 ASN A C 12
ATOM 11336 O O . ASN A 1 14 ? 1.560 17.137 2.928 1.00 0.00 14 ASN A O 12
ATOM 11347 N N . TRP A 1 15 ? 1.649 14.890 2.856 1.00 0.00 15 TRP A N 12
ATOM 11348 C CA . TRP A 1 15 ? 0.525 14.708 3.768 1.00 0.00 15 TRP A CA 12
ATOM 11349 C C . TRP A 1 15 ? 0.995 14.137 5.102 1.00 0.00 15 TRP A C 12
ATOM 11350 O O . TRP A 1 15 ? 1.091 14.855 6.097 1.00 0.00 15 TRP A O 12
ATOM 11371 N N . LYS A 1 16 ? 1.287 12.841 5.116 1.00 0.00 16 LYS A N 12
ATOM 11372 C CA . LYS A 1 16 ? 1.748 12.173 6.327 1.00 0.00 16 LYS A CA 12
ATOM 11373 C C . LYS A 1 16 ? 2.790 11.109 5.999 1.00 0.00 16 LYS A C 12
ATOM 11374 O O . LYS A 1 16 ? 2.544 10.213 5.191 1.00 0.00 16 LYS A O 12
ATOM 11393 N N . VAL A 1 17 ? 3.955 11.213 6.631 1.00 0.00 17 VAL A N 12
ATOM 11394 C CA . VAL A 1 17 ? 5.034 10.258 6.407 1.00 0.00 17 VAL A CA 12
ATOM 11395 C C . VAL A 1 17 ? 5.464 9.600 7.713 1.00 0.00 17 VAL A C 12
ATOM 11396 O O . VAL A 1 17 ? 6.655 9.513 8.014 1.00 0.00 17 VAL A O 12
ATOM 11409 N N . ASP A 1 18 ? 4.488 9.137 8.485 1.00 0.00 18 ASP A N 12
ATOM 11410 C CA . ASP A 1 18 ? 4.765 8.484 9.759 1.00 0.00 18 ASP A CA 12
ATOM 11411 C C . ASP A 1 18 ? 5.029 6.994 9.561 1.00 0.00 18 ASP A C 12
ATOM 11412 O O . ASP A 1 18 ? 4.129 6.168 9.709 1.00 0.00 18 ASP A O 12
ATOM 11421 N N . CYS A 1 19 ? 6.270 6.659 9.222 1.00 0.00 19 CYS A N 12
ATOM 11422 C CA . CYS A 1 19 ? 6.654 5.270 9.001 1.00 0.00 19 CYS A CA 12
ATOM 11423 C C . CYS A 1 19 ? 6.815 4.533 10.327 1.00 0.00 19 CYS A C 12
ATOM 11424 O O . CYS A 1 19 ? 6.825 5.146 11.395 1.00 0.00 19 CYS A O 12
ATOM 11431 N N . LYS A 1 20 ? 6.940 3.212 10.252 1.00 0.00 20 LYS A N 12
ATOM 11432 C CA . LYS A 1 20 ? 7.102 2.389 11.444 1.00 0.00 20 LYS A CA 12
ATOM 11433 C C . LYS A 1 20 ? 8.574 2.267 11.826 1.00 0.00 20 LYS A C 12
ATOM 11434 O O . LYS A 1 20 ? 8.919 2.232 13.007 1.00 0.00 20 LYS A O 12
ATOM 11453 N N . CYS A 1 21 ? 9.438 2.205 10.818 1.00 0.00 21 CYS A N 12
ATOM 11454 C CA . CYS A 1 21 ? 10.873 2.089 11.047 1.00 0.00 21 CYS A CA 12
ATOM 11455 C C . CYS A 1 21 ? 11.324 3.029 12.162 1.00 0.00 21 CYS A C 12
ATOM 11456 O O . CYS A 1 21 ? 12.102 2.646 13.035 1.00 0.00 21 CYS A O 12
ATOM 11463 N N . GLY A 1 22 ? 10.829 4.262 12.125 1.00 0.00 22 GLY A N 12
ATOM 11464 C CA . GLY A 1 22 ? 11.191 5.237 13.137 1.00 0.00 22 GLY A CA 12
ATOM 11465 C C . GLY A 1 22 ? 11.439 6.614 12.553 1.00 0.00 22 GLY A C 12
ATOM 11466 O O . GLY A 1 22 ? 12.307 7.350 13.023 1.00 0.00 22 GLY A O 12
ATOM 11470 N N . THR A 1 23 ? 10.675 6.965 11.523 1.00 0.00 23 THR A N 12
ATOM 11471 C CA . THR A 1 23 ? 10.817 8.261 10.872 1.00 0.00 23 THR A CA 12
ATOM 11472 C C . THR A 1 23 ? 9.623 9.160 11.170 1.00 0.00 23 THR A C 12
ATOM 11473 O O . THR A 1 23 ? 8.477 8.708 11.174 1.00 0.00 23 THR A O 12
ATOM 11484 N N . LYS A 1 24 ? 9.896 10.436 11.418 1.00 0.00 24 LYS A N 12
ATOM 11485 C CA . LYS A 1 24 ? 8.844 11.401 11.716 1.00 0.00 24 LYS A CA 12
ATOM 11486 C C . LYS A 1 24 ? 8.535 12.262 10.495 1.00 0.00 24 LYS A C 12
ATOM 11487 O O . LYS A 1 24 ? 7.385 12.636 10.263 1.00 0.00 24 LYS A O 12
ATOM 11506 N N . ASP A 1 25 ? 9.567 12.571 9.718 1.00 0.00 25 ASP A N 12
ATOM 11507 C CA . ASP A 1 25 ? 9.405 13.386 8.519 1.00 0.00 25 ASP A CA 12
ATOM 11508 C C . ASP A 1 25 ? 10.233 12.827 7.366 1.00 0.00 25 ASP A C 12
ATOM 11509 O O . ASP A 1 25 ? 10.875 11.785 7.498 1.00 0.00 25 ASP A O 12
ATOM 11518 N N . ASP A 1 26 ? 10.213 13.527 6.237 1.00 0.00 26 ASP A N 12
ATOM 11519 C CA . ASP A 1 26 ? 10.962 13.101 5.061 1.00 0.00 26 ASP A CA 12
ATOM 11520 C C . ASP A 1 26 ? 12.450 12.987 5.376 1.00 0.00 26 ASP A C 12
ATOM 11521 O O . ASP A 1 26 ? 12.985 13.752 6.178 1.00 0.00 26 ASP A O 12
ATOM 11530 N N . ASP A 1 27 ? 13.113 12.028 4.739 1.00 0.00 27 ASP A N 12
ATOM 11531 C CA . ASP A 1 27 ? 14.539 11.814 4.951 1.00 0.00 27 ASP A CA 12
ATOM 11532 C C . ASP A 1 27 ? 15.279 11.723 3.620 1.00 0.00 27 ASP A C 12
ATOM 11533 O O . ASP A 1 27 ? 16.216 10.939 3.471 1.00 0.00 27 ASP A O 12
ATOM 11542 N N . GLY A 1 28 ? 14.851 12.530 2.655 1.00 0.00 28 GLY A N 12
ATOM 11543 C CA . GLY A 1 28 ? 15.483 12.524 1.348 1.00 0.00 28 GLY A CA 12
ATOM 11544 C C . GLY A 1 28 ? 15.339 11.191 0.641 1.00 0.00 28 GLY A C 12
ATOM 11545 O O . GLY A 1 28 ? 16.262 10.739 -0.036 1.00 0.00 28 GLY A O 12
ATOM 11549 N N . GLU A 1 29 ? 14.179 10.561 0.799 1.00 0.00 29 GLU A N 12
ATOM 11550 C CA . GLU A 1 29 ? 13.920 9.270 0.171 1.00 0.00 29 GLU A CA 12
ATOM 11551 C C . GLU A 1 29 ? 12.563 9.267 -0.526 1.00 0.00 29 GLU A C 12
ATOM 11552 O O . GLU A 1 29 ? 11.816 10.243 -0.458 1.00 0.00 29 GLU A O 12
ATOM 11564 N N . ARG A 1 30 ? 12.252 8.163 -1.198 1.00 0.00 30 ARG A N 12
ATOM 11565 C CA . ARG A 1 30 ? 10.987 8.033 -1.910 1.00 0.00 30 ARG A CA 12
ATOM 11566 C C . ARG A 1 30 ? 9.914 7.431 -1.006 1.00 0.00 30 ARG A C 12
ATOM 11567 O O . ARG A 1 30 ? 10.220 6.695 -0.069 1.00 0.00 30 ARG A O 12
ATOM 11588 N N . MET A 1 31 ? 8.657 7.751 -1.295 1.00 0.00 31 MET A N 12
ATOM 11589 C CA . MET A 1 31 ? 7.539 7.242 -0.508 1.00 0.00 31 MET A CA 12
ATOM 11590 C C . MET A 1 31 ? 6.269 7.174 -1.350 1.00 0.00 31 MET A C 12
ATOM 11591 O O . MET A 1 31 ? 6.241 7.643 -2.489 1.00 0.00 31 MET A O 12
ATOM 11605 N N . LEU A 1 32 ? 5.220 6.589 -0.783 1.00 0.00 32 LEU A N 12
ATOM 11606 C CA . LEU A 1 32 ? 3.945 6.460 -1.482 1.00 0.00 32 LEU A CA 12
ATOM 11607 C C . LEU A 1 32 ? 2.785 6.405 -0.493 1.00 0.00 32 LEU A C 12
ATOM 11608 O O . LEU A 1 32 ? 2.850 5.703 0.516 1.00 0.00 32 LEU A O 12
ATOM 11624 N N . ALA A 1 33 ? 1.725 7.149 -0.790 1.00 0.00 33 ALA A N 12
ATOM 11625 C CA . ALA A 1 33 ? 0.549 7.181 0.070 1.00 0.00 33 ALA A CA 12
ATOM 11626 C C . ALA A 1 33 ? -0.251 5.888 -0.044 1.00 0.00 33 ALA A C 12
ATOM 11627 O O . ALA A 1 33 ? -0.562 5.434 -1.145 1.00 0.00 33 ALA A O 12
ATOM 11634 N N . CYS A 1 34 ? -0.580 5.298 1.100 1.00 0.00 34 CYS A N 12
ATOM 11635 C CA . CYS A 1 34 ? -1.342 4.056 1.129 1.00 0.00 34 CYS A CA 12
ATOM 11636 C C . CYS A 1 34 ? -2.777 4.287 0.661 1.00 0.00 34 CYS A C 12
ATOM 11637 O O . CYS A 1 34 ? -3.587 4.874 1.378 1.00 0.00 34 CYS A O 12
ATOM 11644 N N . ASP A 1 35 ? -3.082 3.821 -0.545 1.00 0.00 35 ASP A N 12
ATOM 11645 C CA . ASP A 1 35 ? -4.418 3.975 -1.108 1.00 0.00 35 ASP A CA 12
ATOM 11646 C C . ASP A 1 35 ? -5.483 3.857 -0.023 1.00 0.00 35 ASP A C 12
ATOM 11647 O O . ASP A 1 35 ? -6.508 4.534 -0.069 1.00 0.00 35 ASP A O 12
ATOM 11656 N N . GLY A 1 36 ? -5.231 2.991 0.954 1.00 0.00 36 GLY A N 12
ATOM 11657 C CA . GLY A 1 36 ? -6.178 2.799 2.038 1.00 0.00 36 GLY A CA 12
ATOM 11658 C C . GLY A 1 36 ? -6.340 4.040 2.892 1.00 0.00 36 GLY A C 12
ATOM 11659 O O . GLY A 1 36 ? -7.203 4.878 2.626 1.00 0.00 36 GLY A O 12
ATOM 11663 N N . CYS A 1 37 ? -5.511 4.159 3.924 1.00 0.00 37 CYS A N 12
ATOM 11664 C CA . CYS A 1 37 ? -5.567 5.306 4.822 1.00 0.00 37 CYS A CA 12
ATOM 11665 C C . CYS A 1 37 ? -5.095 6.574 4.117 1.00 0.00 37 CYS A C 12
ATOM 11666 O O . CYS A 1 37 ? -5.771 7.601 4.145 1.00 0.00 37 CYS A O 12
ATOM 11673 N N . GLY A 1 38 ? -3.928 6.492 3.483 1.00 0.00 38 GLY A N 12
ATOM 11674 C CA . GLY A 1 38 ? -3.385 7.639 2.779 1.00 0.00 38 GLY A CA 12
ATOM 11675 C C . GLY A 1 38 ? -2.186 8.239 3.486 1.00 0.00 38 GLY A C 12
ATOM 11676 O O . GLY A 1 38 ? -2.209 9.402 3.887 1.00 0.00 38 GLY A O 12
ATOM 11680 N N . VAL A 1 39 ? -1.133 7.442 3.641 1.00 0.00 39 VAL A N 12
ATOM 11681 C CA . VAL A 1 39 ? 0.082 7.900 4.305 1.00 0.00 39 VAL A CA 12
ATOM 11682 C C . VAL A 1 39 ? 1.321 7.544 3.492 1.00 0.00 39 VAL A C 12
ATOM 11683 O O . VAL A 1 39 ? 1.494 6.398 3.076 1.00 0.00 39 VAL A O 12
ATOM 11696 N N . TRP A 1 40 ? 2.179 8.532 3.269 1.00 0.00 40 TRP A N 12
ATOM 11697 C CA . TRP A 1 40 ? 3.404 8.323 2.505 1.00 0.00 40 TRP A CA 12
ATOM 11698 C C . TRP A 1 40 ? 4.378 7.435 3.271 1.00 0.00 40 TRP A C 12
ATOM 11699 O O . TRP A 1 40 ? 4.876 7.813 4.332 1.00 0.00 40 TRP A O 12
ATOM 11720 N N . HIS A 1 41 ? 4.647 6.252 2.727 1.00 0.00 41 HIS A N 12
ATOM 11721 C CA . HIS A 1 41 ? 5.563 5.310 3.360 1.00 0.00 41 HIS A CA 12
ATOM 11722 C C . HIS A 1 41 ? 6.750 5.011 2.449 1.00 0.00 41 HIS A C 12
ATOM 11723 O O . HIS A 1 41 ? 6.623 5.021 1.224 1.00 0.00 41 HIS A O 12
ATOM 11738 N N . HIS A 1 42 ? 7.903 4.746 3.054 1.00 0.00 42 HIS A N 12
ATOM 11739 C CA . HIS A 1 42 ? 9.113 4.444 2.297 1.00 0.00 42 HIS A CA 12
ATOM 11740 C C . HIS A 1 42 ? 8.915 3.205 1.429 1.00 0.00 42 HIS A C 12
ATOM 11741 O O . HIS A 1 42 ? 8.640 2.117 1.935 1.00 0.00 42 HIS A O 12
ATOM 11755 N N . THR A 1 43 ? 9.057 3.378 0.118 1.00 0.00 43 THR A N 12
ATOM 11756 C CA . THR A 1 43 ? 8.893 2.276 -0.820 1.00 0.00 43 THR A CA 12
ATOM 11757 C C . THR A 1 43 ? 9.855 1.137 -0.505 1.00 0.00 43 THR A C 12
ATOM 11758 O O . THR A 1 43 ? 9.538 -0.034 -0.716 1.00 0.00 43 THR A O 12
ATOM 11769 N N . ARG A 1 44 ? 11.033 1.487 0.003 1.00 0.00 44 ARG A N 12
ATOM 11770 C CA . ARG A 1 44 ? 12.042 0.493 0.348 1.00 0.00 44 ARG A CA 12
ATOM 11771 C C . ARG A 1 44 ? 11.615 -0.315 1.570 1.00 0.00 44 ARG A C 12
ATOM 11772 O O . ARG A 1 44 ? 11.870 -1.517 1.653 1.00 0.00 44 ARG A O 12
ATOM 11793 N N . CYS A 1 45 ? 10.964 0.353 2.516 1.00 0.00 45 CYS A N 12
ATOM 11794 C CA . CYS A 1 45 ? 10.502 -0.301 3.734 1.00 0.00 45 CYS A CA 12
ATOM 11795 C C . CYS A 1 45 ? 9.472 -1.382 3.415 1.00 0.00 45 CYS A C 12
ATOM 11796 O O . CYS A 1 45 ? 9.594 -2.522 3.864 1.00 0.00 45 CYS A O 12
ATOM 11803 N N . ILE A 1 46 ? 8.460 -1.015 2.635 1.00 0.00 46 ILE A N 12
ATOM 11804 C CA . ILE A 1 46 ? 7.412 -1.953 2.255 1.00 0.00 46 ILE A CA 12
ATOM 11805 C C . ILE A 1 46 ? 7.972 -3.091 1.408 1.00 0.00 46 ILE A C 12
ATOM 11806 O O . ILE A 1 46 ? 7.414 -4.187 1.375 1.00 0.00 46 ILE A O 12
ATOM 11822 N N . GLY A 1 47 ? 9.082 -2.823 0.726 1.00 0.00 47 GLY A N 12
ATOM 11823 C CA . GLY A 1 47 ? 9.701 -3.835 -0.110 1.00 0.00 47 GLY A CA 12
ATOM 11824 C C . GLY A 1 47 ? 9.704 -3.452 -1.576 1.00 0.00 47 GLY A C 12
ATOM 11825 O O . GLY A 1 47 ? 9.070 -4.115 -2.399 1.00 0.00 47 GLY A O 12
ATOM 11829 N N . ILE A 1 48 ? 10.418 -2.381 -1.905 1.00 0.00 48 ILE A N 12
ATOM 11830 C CA . ILE A 1 48 ? 10.499 -1.911 -3.283 1.00 0.00 48 ILE A CA 12
ATOM 11831 C C . ILE A 1 48 ? 11.818 -1.191 -3.541 1.00 0.00 48 ILE A C 12
ATOM 11832 O O . ILE A 1 48 ? 12.159 -0.232 -2.849 1.00 0.00 48 ILE A O 12
ATOM 11848 N N . ASN A 1 49 ? 12.555 -1.658 -4.543 1.00 0.00 49 ASN A N 12
ATOM 11849 C CA . ASN A 1 49 ? 13.837 -1.057 -4.894 1.00 0.00 49 ASN A CA 12
ATOM 11850 C C . ASN A 1 49 ? 13.683 -0.091 -6.065 1.00 0.00 49 ASN A C 12
ATOM 11851 O O . ASN A 1 49 ? 12.650 -0.069 -6.732 1.00 0.00 49 ASN A O 12
ATOM 11862 N N . ASN A 1 50 ? 14.719 0.705 -6.309 1.00 0.00 50 ASN A N 12
ATOM 11863 C CA . ASN A 1 50 ? 14.698 1.674 -7.399 1.00 0.00 50 ASN A CA 12
ATOM 11864 C C . ASN A 1 50 ? 14.382 0.991 -8.726 1.00 0.00 50 ASN A C 12
ATOM 11865 O O . ASN A 1 50 ? 13.612 1.510 -9.535 1.00 0.00 50 ASN A O 12
ATOM 11876 N N . ALA A 1 51 ? 14.980 -0.175 -8.943 1.00 0.00 51 ALA A N 12
ATOM 11877 C CA . ALA A 1 51 ? 14.761 -0.930 -10.171 1.00 0.00 51 ALA A CA 12
ATOM 11878 C C . ALA A 1 51 ? 13.286 -1.277 -10.345 1.00 0.00 51 ALA A C 12
ATOM 11879 O O . ALA A 1 51 ? 12.715 -1.082 -11.418 1.00 0.00 51 ALA A O 12
ATOM 11886 N N . ASP A 1 52 ? 12.675 -1.793 -9.284 1.00 0.00 52 ASP A N 12
ATOM 11887 C CA . ASP A 1 52 ? 11.266 -2.167 -9.320 1.00 0.00 52 ASP A CA 12
ATOM 11888 C C . ASP A 1 52 ? 10.379 -0.933 -9.458 1.00 0.00 52 ASP A C 12
ATOM 11889 O O . ASP A 1 52 ? 10.825 0.192 -9.232 1.00 0.00 52 ASP A O 12
ATOM 11898 N N . ALA A 1 53 ? 9.123 -1.151 -9.832 1.00 0.00 53 ALA A N 12
ATOM 11899 C CA . ALA A 1 53 ? 8.174 -0.058 -9.999 1.00 0.00 53 ALA A CA 12
ATOM 11900 C C . ALA A 1 53 ? 7.162 -0.030 -8.859 1.00 0.00 53 ALA A C 12
ATOM 11901 O O . ALA A 1 53 ? 7.079 -0.969 -8.066 1.00 0.00 53 ALA A O 12
ATOM 11908 N N . LEU A 1 54 ? 6.394 1.051 -8.783 1.00 0.00 54 LEU A N 12
ATOM 11909 C CA . LEU A 1 54 ? 5.386 1.202 -7.738 1.00 0.00 54 LEU A CA 12
ATOM 11910 C C . LEU A 1 54 ? 4.082 0.519 -8.138 1.00 0.00 54 LEU A C 12
ATOM 11911 O O . LEU A 1 54 ? 3.617 0.629 -9.272 1.00 0.00 54 LEU A O 12
ATOM 11927 N N . PRO A 1 55 ? 3.475 -0.202 -7.183 1.00 0.00 55 PRO A N 12
ATOM 11928 C CA . PRO A 1 55 ? 2.214 -0.914 -7.411 1.00 0.00 55 PRO A CA 12
ATOM 11929 C C . PRO A 1 55 ? 1.034 0.036 -7.581 1.00 0.00 55 PRO A C 12
ATOM 11930 O O . PRO A 1 55 ? 0.987 1.099 -6.963 1.00 0.00 55 PRO A O 12
ATOM 11941 N N . SER A 1 56 ? 0.082 -0.354 -8.423 1.00 0.00 56 SER A N 12
ATOM 11942 C CA . SER A 1 56 ? -1.097 0.465 -8.677 1.00 0.00 56 SER A CA 12
ATOM 11943 C C . SER A 1 56 ? -1.771 0.867 -7.369 1.00 0.00 56 SER A C 12
ATOM 11944 O O . SER A 1 56 ? -2.175 2.017 -7.192 1.00 0.00 56 SER A O 12
ATOM 11952 N N . LYS A 1 57 ? -1.890 -0.089 -6.454 1.00 0.00 57 LYS A N 12
ATOM 11953 C CA . LYS A 1 57 ? -2.514 0.162 -5.160 1.00 0.00 57 LYS A CA 12
ATOM 11954 C C . LYS A 1 57 ? -1.817 -0.629 -4.057 1.00 0.00 57 LYS A C 12
ATOM 11955 O O . LYS A 1 57 ? -1.679 -1.849 -4.148 1.00 0.00 57 LYS A O 12
ATOM 11974 N N . PHE A 1 58 ? -1.382 0.073 -3.016 1.00 0.00 58 PHE A N 12
ATOM 11975 C CA . PHE A 1 58 ? -0.700 -0.564 -1.896 1.00 0.00 58 PHE A CA 12
ATOM 11976 C C . PHE A 1 58 ? -1.466 -0.340 -0.595 1.00 0.00 58 PHE A C 12
ATOM 11977 O O . PHE A 1 58 ? -1.948 0.762 -0.327 1.00 0.00 58 PHE A O 12
ATOM 11994 N N . LEU A 1 59 ? -1.575 -1.392 0.209 1.00 0.00 59 LEU A N 12
ATOM 11995 C CA . LEU A 1 59 ? -2.282 -1.312 1.482 1.00 0.00 59 LEU A CA 12
ATOM 11996 C C . LEU A 1 59 ? -1.355 -1.659 2.643 1.00 0.00 59 LEU A C 12
ATOM 11997 O O . LEU A 1 59 ? -0.876 -2.788 2.752 1.00 0.00 59 LEU A O 12
ATOM 12013 N N . CYS A 1 60 ? -1.109 -0.682 3.509 1.00 0.00 60 CYS A N 12
ATOM 12014 C CA . CYS A 1 60 ? -0.241 -0.884 4.663 1.00 0.00 60 CYS A CA 12
ATOM 12015 C C . CYS A 1 60 ? -0.849 -1.896 5.630 1.00 0.00 60 CYS A C 12
ATOM 12016 O O . CYS A 1 60 ? -2.068 -1.973 5.780 1.00 0.00 60 CYS A O 12
ATOM 12023 N N . PHE A 1 61 ? 0.011 -2.670 6.285 1.00 0.00 61 PHE A N 12
ATOM 12024 C CA . PHE A 1 61 ? -0.441 -3.678 7.237 1.00 0.00 61 PHE A CA 12
ATOM 12025 C C . PHE A 1 61 ? -1.687 -3.205 7.980 1.00 0.00 61 PHE A C 12
ATOM 12026 O O . PHE A 1 61 ? -2.658 -3.949 8.120 1.00 0.00 61 PHE A O 12
ATOM 12043 N N . ARG A 1 62 ? -1.650 -1.964 8.454 1.00 0.00 62 ARG A N 12
ATOM 12044 C CA . ARG A 1 62 ? -2.775 -1.392 9.184 1.00 0.00 62 ARG A CA 12
ATOM 12045 C C . ARG A 1 62 ? -4.089 -1.661 8.456 1.00 0.00 62 ARG A C 12
ATOM 12046 O O . ARG A 1 62 ? -4.960 -2.367 8.965 1.00 0.00 62 ARG A O 12
ATOM 12067 N N . CYS A 1 63 ? -4.225 -1.092 7.263 1.00 0.00 63 CYS A N 12
ATOM 12068 C CA . CYS A 1 63 ? -5.432 -1.269 6.465 1.00 0.00 63 CYS A CA 12
ATOM 12069 C C . CYS A 1 63 ? -5.627 -2.735 6.090 1.00 0.00 63 CYS A C 12
ATOM 12070 O O . CYS A 1 63 ? -6.738 -3.262 6.159 1.00 0.00 63 CYS A O 12
ATOM 12077 N N . ILE A 1 64 ? -4.540 -3.387 5.692 1.00 0.00 64 ILE A N 12
ATOM 12078 C CA . ILE A 1 64 ? -4.590 -4.792 5.308 1.00 0.00 64 ILE A CA 12
ATOM 12079 C C . ILE A 1 64 ? -5.430 -5.602 6.291 1.00 0.00 64 ILE A C 12
ATOM 12080 O O . ILE A 1 64 ? -6.070 -6.583 5.914 1.00 0.00 64 ILE A O 12
ATOM 12096 N N . GLU A 1 65 ? -5.423 -5.182 7.552 1.00 0.00 65 GLU A N 12
ATOM 12097 C CA . GLU A 1 65 ? -6.185 -5.867 8.589 1.00 0.00 65 GLU A CA 12
ATOM 12098 C C . GLU A 1 65 ? -7.648 -5.435 8.564 1.00 0.00 65 GLU A C 12
ATOM 12099 O O . GLU A 1 65 ? -8.550 -6.243 8.790 1.00 0.00 65 GLU A O 12
ATOM 12111 N N . LEU A 1 66 ? -7.877 -4.156 8.289 1.00 0.00 66 LEU A N 12
ATOM 12112 C CA . LEU A 1 66 ? -9.230 -3.614 8.235 1.00 0.00 66 LEU A CA 12
ATOM 12113 C C . LEU A 1 66 ? -10.076 -4.364 7.210 1.00 0.00 66 LEU A C 12
ATOM 12114 O O . LEU A 1 66 ? -11.251 -4.645 7.447 1.00 0.00 66 LEU A O 12
ATOM 12130 N N . SER A 1 67 ? -9.470 -4.686 6.072 1.00 0.00 67 SER A N 12
ATOM 12131 C CA . SER A 1 67 ? -10.167 -5.401 5.010 1.00 0.00 67 SER A CA 12
ATOM 12132 C C . SER A 1 67 ? -10.911 -6.611 5.568 1.00 0.00 67 SER A C 12
ATOM 12133 O O . SER A 1 67 ? -12.076 -6.839 5.247 1.00 0.00 67 SER A O 12
ATOM 12141 N N . GLY A 1 68 ? -10.227 -7.383 6.407 1.00 0.00 68 GLY A N 12
ATOM 12142 C CA . GLY A 1 68 ? -10.837 -8.561 6.996 1.00 0.00 68 GLY A CA 12
ATOM 12143 C C . GLY A 1 68 ? -12.315 -8.370 7.274 1.00 0.00 68 GLY A C 12
ATOM 12144 O O . GLY A 1 68 ? -13.175 -8.835 6.526 1.00 0.00 68 GLY A O 12
ATOM 12148 N N . PRO A 1 69 ? -12.629 -7.672 8.376 1.00 0.00 69 PRO A N 12
ATOM 12149 C CA . PRO A 1 69 ? -14.013 -7.406 8.777 1.00 0.00 69 PRO A CA 12
ATOM 12150 C C . PRO A 1 69 ? -14.711 -6.426 7.839 1.00 0.00 69 PRO A C 12
ATOM 12151 O O . PRO A 1 69 ? -14.101 -5.471 7.359 1.00 0.00 69 PRO A O 12
ATOM 12162 N N . SER A 1 70 ? -15.992 -6.670 7.583 1.00 0.00 70 SER A N 12
ATOM 12163 C CA . SER A 1 70 ? -16.771 -5.811 6.699 1.00 0.00 70 SER A CA 12
ATOM 12164 C C . SER A 1 70 ? -16.107 -5.694 5.330 1.00 0.00 70 SER A C 12
ATOM 12165 O O . SER A 1 70 ? -16.054 -4.613 4.744 1.00 0.00 70 SER A O 12
ATOM 12173 N N . SER A 1 71 ? -15.602 -6.816 4.827 1.00 0.00 71 SER A N 12
ATOM 12174 C CA . SER A 1 71 ? -14.938 -6.840 3.529 1.00 0.00 71 SER A CA 12
ATOM 12175 C C . SER A 1 71 ? -15.894 -6.407 2.422 1.00 0.00 71 SER A C 12
ATOM 12176 O O . SER A 1 71 ? -16.969 -6.981 2.255 1.00 0.00 71 SER A O 12
ATOM 12184 N N . GLY A 1 72 ? -15.492 -5.390 1.665 1.00 0.00 72 GLY A N 12
ATOM 12185 C CA . GLY A 1 72 ? -16.323 -4.897 0.583 1.00 0.00 72 GLY A CA 12
ATOM 12186 C C . GLY A 1 72 ? -15.507 -4.381 -0.586 1.00 0.00 72 GLY A C 12
ATOM 12187 O O . GLY A 1 72 ? -15.762 -3.271 -1.050 1.00 0.00 72 GLY A O 12
ATOM 12193 N N . GLY A 1 1 ? 18.227 22.283 25.760 1.00 0.00 1 GLY A N 13
ATOM 12194 C CA . GLY A 1 1 ? 16.918 21.862 25.298 1.00 0.00 1 GLY A CA 13
ATOM 12195 C C . GLY A 1 1 ? 16.773 21.965 23.793 1.00 0.00 1 GLY A C 13
ATOM 12196 O O . GLY A 1 1 ? 17.287 21.125 23.054 1.00 0.00 1 GLY A O 13
ATOM 12200 N N . SER A 1 2 ? 16.070 22.997 23.336 1.00 0.00 2 SER A N 13
ATOM 12201 C CA . SER A 1 2 ? 15.854 23.203 21.909 1.00 0.00 2 SER A CA 13
ATOM 12202 C C . SER A 1 2 ? 16.127 24.654 21.523 1.00 0.00 2 SER A C 13
ATOM 12203 O O . SER A 1 2 ? 15.275 25.525 21.695 1.00 0.00 2 SER A O 13
ATOM 12211 N N . SER A 1 3 ? 17.323 24.905 20.999 1.00 0.00 3 SER A N 13
ATOM 12212 C CA . SER A 1 3 ? 17.711 26.250 20.591 1.00 0.00 3 SER A CA 13
ATOM 12213 C C . SER A 1 3 ? 18.185 26.262 19.140 1.00 0.00 3 SER A C 13
ATOM 12214 O O . SER A 1 3 ? 18.419 25.213 18.543 1.00 0.00 3 SER A O 13
ATOM 12222 N N . GLY A 1 4 ? 18.324 27.460 18.580 1.00 0.00 4 GLY A N 13
ATOM 12223 C CA . GLY A 1 4 ? 18.768 27.588 17.204 1.00 0.00 4 GLY A CA 13
ATOM 12224 C C . GLY A 1 4 ? 17.695 28.159 16.299 1.00 0.00 4 GLY A C 13
ATOM 12225 O O . GLY A 1 4 ? 16.602 28.495 16.756 1.00 0.00 4 GLY A O 13
ATOM 12229 N N . SER A 1 5 ? 18.006 28.270 15.012 1.00 0.00 5 SER A N 13
ATOM 12230 C CA . SER A 1 5 ? 17.062 28.810 14.040 1.00 0.00 5 SER A CA 13
ATOM 12231 C C . SER A 1 5 ? 17.089 28.000 12.748 1.00 0.00 5 SER A C 13
ATOM 12232 O O . SER A 1 5 ? 18.138 27.505 12.334 1.00 0.00 5 SER A O 13
ATOM 12240 N N . SER A 1 6 ? 15.928 27.868 12.115 1.00 0.00 6 SER A N 13
ATOM 12241 C CA . SER A 1 6 ? 15.817 27.115 10.871 1.00 0.00 6 SER A CA 13
ATOM 12242 C C . SER A 1 6 ? 14.412 27.232 10.288 1.00 0.00 6 SER A C 13
ATOM 12243 O O . SER A 1 6 ? 13.432 27.357 11.022 1.00 0.00 6 SER A O 13
ATOM 12251 N N . GLY A 1 7 ? 14.322 27.192 8.962 1.00 0.00 7 GLY A N 13
ATOM 12252 C CA . GLY A 1 7 ? 13.034 27.296 8.302 1.00 0.00 7 GLY A CA 13
ATOM 12253 C C . GLY A 1 7 ? 12.364 25.948 8.123 1.00 0.00 7 GLY A C 13
ATOM 12254 O O . GLY A 1 7 ? 12.458 25.338 7.058 1.00 0.00 7 GLY A O 13
ATOM 12258 N N . MET A 1 8 ? 11.688 25.481 9.167 1.00 0.00 8 MET A N 13
ATOM 12259 C CA . MET A 1 8 ? 11.001 24.195 9.120 1.00 0.00 8 MET A CA 13
ATOM 12260 C C . MET A 1 8 ? 10.167 23.978 10.378 1.00 0.00 8 MET A C 13
ATOM 12261 O O . MET A 1 8 ? 10.540 24.419 11.464 1.00 0.00 8 MET A O 13
ATOM 12275 N N . GLU A 1 9 ? 9.036 23.296 10.223 1.00 0.00 9 GLU A N 13
ATOM 12276 C CA . GLU A 1 9 ? 8.150 23.022 11.348 1.00 0.00 9 GLU A CA 13
ATOM 12277 C C . GLU A 1 9 ? 7.544 21.626 11.236 1.00 0.00 9 GLU A C 13
ATOM 12278 O O . GLU A 1 9 ? 7.453 21.063 10.145 1.00 0.00 9 GLU A O 13
ATOM 12290 N N . ARG A 1 10 ? 7.131 21.073 12.372 1.00 0.00 10 ARG A N 13
ATOM 12291 C CA . ARG A 1 10 ? 6.536 19.743 12.402 1.00 0.00 10 ARG A CA 13
ATOM 12292 C C . ARG A 1 10 ? 5.029 19.817 12.176 1.00 0.00 10 ARG A C 13
ATOM 12293 O O . ARG A 1 10 ? 4.469 20.898 12.003 1.00 0.00 10 ARG A O 13
ATOM 12314 N N . GLY A 1 11 ? 4.377 18.657 12.179 1.00 0.00 11 GLY A N 13
ATOM 12315 C CA . GLY A 1 11 ? 2.942 18.612 11.973 1.00 0.00 11 GLY A CA 13
ATOM 12316 C C . GLY A 1 11 ? 2.566 18.634 10.504 1.00 0.00 11 GLY A C 13
ATOM 12317 O O . GLY A 1 11 ? 2.473 19.700 9.895 1.00 0.00 11 GLY A O 13
ATOM 12321 N N . VAL A 1 12 ? 2.350 17.454 9.932 1.00 0.00 12 VAL A N 13
ATOM 12322 C CA . VAL A 1 12 ? 1.983 17.341 8.526 1.00 0.00 12 VAL A CA 13
ATOM 12323 C C . VAL A 1 12 ? 0.709 16.523 8.354 1.00 0.00 12 VAL A C 13
ATOM 12324 O O . VAL A 1 12 ? 0.616 15.392 8.831 1.00 0.00 12 VAL A O 13
ATOM 12337 N N . ASP A 1 13 ? -0.271 17.101 7.669 1.00 0.00 13 ASP A N 13
ATOM 12338 C CA . ASP A 1 13 ? -1.541 16.425 7.433 1.00 0.00 13 ASP A CA 13
ATOM 12339 C C . ASP A 1 13 ? -1.655 15.976 5.979 1.00 0.00 13 ASP A C 13
ATOM 12340 O O . ASP A 1 13 ? -1.565 14.787 5.678 1.00 0.00 13 ASP A O 13
ATOM 12349 N N . ASN A 1 14 ? -1.855 16.936 5.082 1.00 0.00 14 ASN A N 13
ATOM 12350 C CA . ASN A 1 14 ? -1.983 16.640 3.660 1.00 0.00 14 ASN A CA 13
ATOM 12351 C C . ASN A 1 14 ? -1.088 15.468 3.266 1.00 0.00 14 ASN A C 13
ATOM 12352 O O . ASN A 1 14 ? -1.440 14.671 2.397 1.00 0.00 14 ASN A O 13
ATOM 12363 N N . TRP A 1 15 ? 0.069 15.372 3.912 1.00 0.00 15 TRP A N 13
ATOM 12364 C CA . TRP A 1 15 ? 1.014 14.297 3.629 1.00 0.00 15 TRP A CA 13
ATOM 12365 C C . TRP A 1 15 ? 1.554 13.694 4.921 1.00 0.00 15 TRP A C 13
ATOM 12366 O O . TRP A 1 15 ? 2.428 14.269 5.569 1.00 0.00 15 TRP A O 13
ATOM 12387 N N . LYS A 1 16 ? 1.028 12.531 5.291 1.00 0.00 16 LYS A N 13
ATOM 12388 C CA . LYS A 1 16 ? 1.458 11.848 6.505 1.00 0.00 16 LYS A CA 13
ATOM 12389 C C . LYS A 1 16 ? 2.498 10.778 6.188 1.00 0.00 16 LYS A C 13
ATOM 12390 O O . LYS A 1 16 ? 2.458 10.154 5.127 1.00 0.00 16 LYS A O 13
ATOM 12409 N N . VAL A 1 17 ? 3.428 10.570 7.115 1.00 0.00 17 VAL A N 13
ATOM 12410 C CA . VAL A 1 17 ? 4.477 9.574 6.935 1.00 0.00 17 VAL A CA 13
ATOM 12411 C C . VAL A 1 17 ? 4.573 8.653 8.146 1.00 0.00 17 VAL A C 13
ATOM 12412 O O . VAL A 1 17 ? 5.077 9.044 9.198 1.00 0.00 17 VAL A O 13
ATOM 12425 N N . ASP A 1 18 ? 4.086 7.427 7.989 1.00 0.00 18 ASP A N 13
ATOM 12426 C CA . ASP A 1 18 ? 4.119 6.447 9.069 1.00 0.00 18 ASP A CA 13
ATOM 12427 C C . ASP A 1 18 ? 4.871 5.191 8.641 1.00 0.00 18 ASP A C 13
ATOM 12428 O O . ASP A 1 18 ? 4.328 4.338 7.939 1.00 0.00 18 ASP A O 13
ATOM 12437 N N . CYS A 1 19 ? 6.125 5.085 9.068 1.00 0.00 19 CYS A N 13
ATOM 12438 C CA . CYS A 1 19 ? 6.954 3.934 8.729 1.00 0.00 19 CYS A CA 13
ATOM 12439 C C . CYS A 1 19 ? 7.512 3.276 9.987 1.00 0.00 19 CYS A C 13
ATOM 12440 O O . CYS A 1 19 ? 7.687 3.927 11.017 1.00 0.00 19 CYS A O 13
ATOM 12447 N N . LYS A 1 20 ? 7.790 1.980 9.897 1.00 0.00 20 LYS A N 13
ATOM 12448 C CA . LYS A 1 20 ? 8.330 1.231 11.026 1.00 0.00 20 LYS A CA 13
ATOM 12449 C C . LYS A 1 20 ? 9.658 1.823 11.485 1.00 0.00 20 LYS A C 13
ATOM 12450 O O . LYS A 1 20 ? 10.094 1.594 12.614 1.00 0.00 20 LYS A O 13
ATOM 12469 N N . CYS A 1 21 ? 10.297 2.586 10.605 1.00 0.00 21 CYS A N 13
ATOM 12470 C CA . CYS A 1 21 ? 11.575 3.212 10.920 1.00 0.00 21 CYS A CA 13
ATOM 12471 C C . CYS A 1 21 ? 11.413 4.258 12.019 1.00 0.00 21 CYS A C 13
ATOM 12472 O O . CYS A 1 21 ? 12.240 4.356 12.924 1.00 0.00 21 CYS A O 13
ATOM 12479 N N . GLY A 1 22 ? 10.340 5.038 11.932 1.00 0.00 22 GLY A N 13
ATOM 12480 C CA . GLY A 1 22 ? 10.088 6.066 12.925 1.00 0.00 22 GLY A CA 13
ATOM 12481 C C . GLY A 1 22 ? 10.232 7.465 12.361 1.00 0.00 22 GLY A C 13
ATOM 12482 O O . GLY A 1 22 ? 10.622 8.393 13.071 1.00 0.00 22 GLY A O 13
ATOM 12486 N N . THR A 1 23 ? 9.919 7.619 11.078 1.00 0.00 23 THR A N 13
ATOM 12487 C CA . THR A 1 23 ? 10.019 8.915 10.417 1.00 0.00 23 THR A CA 13
ATOM 12488 C C . THR A 1 23 ? 8.781 9.763 10.681 1.00 0.00 23 THR A C 13
ATOM 12489 O O . THR A 1 23 ? 7.665 9.379 10.331 1.00 0.00 23 THR A O 13
ATOM 12500 N N . LYS A 1 24 ? 8.984 10.921 11.301 1.00 0.00 24 LYS A N 13
ATOM 12501 C CA . LYS A 1 24 ? 7.884 11.827 11.611 1.00 0.00 24 LYS A CA 13
ATOM 12502 C C . LYS A 1 24 ? 7.482 12.635 10.381 1.00 0.00 24 LYS A C 13
ATOM 12503 O O . LYS A 1 24 ? 6.297 12.767 10.074 1.00 0.00 24 LYS A O 13
ATOM 12522 N N . ASP A 1 25 ? 8.475 13.173 9.682 1.00 0.00 25 ASP A N 13
ATOM 12523 C CA . ASP A 1 25 ? 8.225 13.967 8.485 1.00 0.00 25 ASP A CA 13
ATOM 12524 C C . ASP A 1 25 ? 9.254 13.656 7.402 1.00 0.00 25 ASP A C 13
ATOM 12525 O O . ASP A 1 25 ? 10.304 13.077 7.678 1.00 0.00 25 ASP A O 13
ATOM 12534 N N . ASP A 1 26 ? 8.943 14.043 6.170 1.00 0.00 26 ASP A N 13
ATOM 12535 C CA . ASP A 1 26 ? 9.841 13.806 5.045 1.00 0.00 26 ASP A CA 13
ATOM 12536 C C . ASP A 1 26 ? 11.215 14.412 5.309 1.00 0.00 26 ASP A C 13
ATOM 12537 O O . ASP A 1 26 ? 11.333 15.446 5.967 1.00 0.00 26 ASP A O 13
ATOM 12546 N N . ASP A 1 27 ? 12.252 13.761 4.793 1.00 0.00 27 ASP A N 13
ATOM 12547 C CA . ASP A 1 27 ? 13.619 14.236 4.973 1.00 0.00 27 ASP A CA 13
ATOM 12548 C C . ASP A 1 27 ? 14.357 14.286 3.639 1.00 0.00 27 ASP A C 13
ATOM 12549 O O . ASP A 1 27 ? 14.973 15.294 3.295 1.00 0.00 27 ASP A O 13
ATOM 12558 N N . GLY A 1 28 ? 14.292 13.188 2.891 1.00 0.00 28 GLY A N 13
ATOM 12559 C CA . GLY A 1 28 ? 14.959 13.127 1.604 1.00 0.00 28 GLY A CA 13
ATOM 12560 C C . GLY A 1 28 ? 14.508 11.942 0.773 1.00 0.00 28 GLY A C 13
ATOM 12561 O O . GLY A 1 28 ? 14.476 12.014 -0.455 1.00 0.00 28 GLY A O 13
ATOM 12565 N N . GLU A 1 29 ? 14.160 10.848 1.444 1.00 0.00 29 GLU A N 13
ATOM 12566 C CA . GLU A 1 29 ? 13.711 9.642 0.758 1.00 0.00 29 GLU A CA 13
ATOM 12567 C C . GLU A 1 29 ? 12.305 9.828 0.194 1.00 0.00 29 GLU A C 13
ATOM 12568 O O . GLU A 1 29 ? 11.541 10.667 0.670 1.00 0.00 29 GLU A O 13
ATOM 12580 N N . ARG A 1 30 ? 11.973 9.039 -0.822 1.00 0.00 30 ARG A N 13
ATOM 12581 C CA . ARG A 1 30 ? 10.660 9.117 -1.452 1.00 0.00 30 ARG A CA 13
ATOM 12582 C C . ARG A 1 30 ? 9.695 8.116 -0.824 1.00 0.00 30 ARG A C 13
ATOM 12583 O O . ARG A 1 30 ? 10.104 7.052 -0.362 1.00 0.00 30 ARG A O 13
ATOM 12604 N N . MET A 1 31 ? 8.413 8.466 -0.811 1.00 0.00 31 MET A N 13
ATOM 12605 C CA . MET A 1 31 ? 7.390 7.597 -0.241 1.00 0.00 31 MET A CA 13
ATOM 12606 C C . MET A 1 31 ? 6.171 7.521 -1.154 1.00 0.00 31 MET A C 13
ATOM 12607 O O . MET A 1 31 ? 6.125 8.167 -2.201 1.00 0.00 31 MET A O 13
ATOM 12621 N N . LEU A 1 32 ? 5.184 6.728 -0.750 1.00 0.00 32 LEU A N 13
ATOM 12622 C CA . LEU A 1 32 ? 3.963 6.567 -1.533 1.00 0.00 32 LEU A CA 13
ATOM 12623 C C . LEU A 1 32 ? 2.737 6.522 -0.626 1.00 0.00 32 LEU A C 13
ATOM 12624 O O . LEU A 1 32 ? 2.722 5.811 0.378 1.00 0.00 32 LEU A O 13
ATOM 12640 N N . ALA A 1 33 ? 1.711 7.284 -0.989 1.00 0.00 33 ALA A N 13
ATOM 12641 C CA . ALA A 1 33 ? 0.479 7.328 -0.211 1.00 0.00 33 ALA A CA 13
ATOM 12642 C C . ALA A 1 33 ? -0.285 6.013 -0.319 1.00 0.00 33 ALA A C 13
ATOM 12643 O O . ALA A 1 33 ? -0.422 5.449 -1.405 1.00 0.00 33 ALA A O 13
ATOM 12650 N N . CYS A 1 34 ? -0.782 5.528 0.814 1.00 0.00 34 CYS A N 13
ATOM 12651 C CA . CYS A 1 34 ? -1.532 4.278 0.848 1.00 0.00 34 CYS A CA 13
ATOM 12652 C C . CYS A 1 34 ? -3.002 4.517 0.515 1.00 0.00 34 CYS A C 13
ATOM 12653 O O . CYS A 1 34 ? -3.767 5.002 1.348 1.00 0.00 34 CYS A O 13
ATOM 12660 N N . ASP A 1 35 ? -3.389 4.171 -0.708 1.00 0.00 35 ASP A N 13
ATOM 12661 C CA . ASP A 1 35 ? -4.767 4.346 -1.151 1.00 0.00 35 ASP A CA 13
ATOM 12662 C C . ASP A 1 35 ? -5.747 3.914 -0.065 1.00 0.00 35 ASP A C 13
ATOM 12663 O O . ASP A 1 35 ? -6.755 4.577 0.176 1.00 0.00 35 ASP A O 13
ATOM 12672 N N . GLY A 1 36 ? -5.443 2.796 0.588 1.00 0.00 36 GLY A N 13
ATOM 12673 C CA . GLY A 1 36 ? -6.307 2.294 1.641 1.00 0.00 36 GLY A CA 13
ATOM 12674 C C . GLY A 1 36 ? -6.738 3.381 2.605 1.00 0.00 36 GLY A C 13
ATOM 12675 O O . GLY A 1 36 ? -7.881 3.839 2.565 1.00 0.00 36 GLY A O 13
ATOM 12679 N N . CYS A 1 37 ? -5.824 3.794 3.476 1.00 0.00 37 CYS A N 13
ATOM 12680 C CA . CYS A 1 37 ? -6.115 4.833 4.457 1.00 0.00 37 CYS A CA 13
ATOM 12681 C C . CYS A 1 37 ? -5.663 6.200 3.952 1.00 0.00 37 CYS A C 13
ATOM 12682 O O . CYS A 1 37 ? -6.376 7.193 4.095 1.00 0.00 37 CYS A O 13
ATOM 12689 N N . GLY A 1 38 ? -4.473 6.243 3.361 1.00 0.00 38 GLY A N 13
ATOM 12690 C CA . GLY A 1 38 ? -3.946 7.492 2.844 1.00 0.00 38 GLY A CA 13
ATOM 12691 C C . GLY A 1 38 ? -2.731 7.971 3.613 1.00 0.00 38 GLY A C 13
ATOM 12692 O O . GLY A 1 38 ? -2.744 9.056 4.196 1.00 0.00 38 GLY A O 13
ATOM 12696 N N . VAL A 1 39 ? -1.677 7.161 3.617 1.00 0.00 39 VAL A N 13
ATOM 12697 C CA . VAL A 1 39 ? -0.449 7.508 4.321 1.00 0.00 39 VAL A CA 13
ATOM 12698 C C . VAL A 1 39 ? 0.778 7.193 3.472 1.00 0.00 39 VAL A C 13
ATOM 12699 O O . VAL A 1 39 ? 0.794 6.215 2.725 1.00 0.00 39 VAL A O 13
ATOM 12712 N N . TRP A 1 40 ? 1.804 8.028 3.594 1.00 0.00 40 TRP A N 13
ATOM 12713 C CA . TRP A 1 40 ? 3.037 7.838 2.838 1.00 0.00 40 TRP A CA 13
ATOM 12714 C C . TRP A 1 40 ? 3.969 6.864 3.551 1.00 0.00 40 TRP A C 13
ATOM 12715 O O . TRP A 1 40 ? 4.029 6.835 4.781 1.00 0.00 40 TRP A O 13
ATOM 12736 N N . HIS A 1 41 ? 4.693 6.067 2.773 1.00 0.00 41 HIS A N 13
ATOM 12737 C CA . HIS A 1 41 ? 5.623 5.091 3.331 1.00 0.00 41 HIS A CA 13
ATOM 12738 C C . HIS A 1 41 ? 6.851 4.939 2.439 1.00 0.00 41 HIS A C 13
ATOM 12739 O O . HIS A 1 41 ? 6.776 5.124 1.224 1.00 0.00 41 HIS A O 13
ATOM 12754 N N . HIS A 1 42 ? 7.982 4.600 3.050 1.00 0.00 42 HIS A N 13
ATOM 12755 C CA . HIS A 1 42 ? 9.227 4.423 2.311 1.00 0.00 42 HIS A CA 13
ATOM 12756 C C . HIS A 1 42 ? 9.087 3.318 1.268 1.00 0.00 42 HIS A C 13
ATOM 12757 O O . HIS A 1 42 ? 8.781 2.172 1.599 1.00 0.00 42 HIS A O 13
ATOM 12771 N N . THR A 1 43 ? 9.313 3.670 0.006 1.00 0.00 43 THR A N 13
ATOM 12772 C CA . THR A 1 43 ? 9.210 2.709 -1.085 1.00 0.00 43 THR A CA 13
ATOM 12773 C C . THR A 1 43 ? 10.269 1.620 -0.960 1.00 0.00 43 THR A C 13
ATOM 12774 O O . THR A 1 43 ? 9.967 0.431 -1.072 1.00 0.00 43 THR A O 13
ATOM 12785 N N . ARG A 1 44 ? 11.511 2.032 -0.726 1.00 0.00 44 ARG A N 13
ATOM 12786 C CA . ARG A 1 44 ? 12.615 1.090 -0.586 1.00 0.00 44 ARG A CA 13
ATOM 12787 C C . ARG A 1 44 ? 12.364 0.126 0.570 1.00 0.00 44 ARG A C 13
ATOM 12788 O O . ARG A 1 44 ? 12.743 -1.044 0.510 1.00 0.00 44 ARG A O 13
ATOM 12809 N N . CYS A 1 45 ? 11.723 0.626 1.621 1.00 0.00 45 CYS A N 13
ATOM 12810 C CA . CYS A 1 45 ? 11.422 -0.189 2.792 1.00 0.00 45 CYS A CA 13
ATOM 12811 C C . CYS A 1 45 ? 10.489 -1.340 2.429 1.00 0.00 45 CYS A C 13
ATOM 12812 O O . CYS A 1 45 ? 10.698 -2.479 2.848 1.00 0.00 45 CYS A O 13
ATOM 12819 N N . ILE A 1 46 ? 9.459 -1.034 1.646 1.00 0.00 46 ILE A N 13
ATOM 12820 C CA . ILE A 1 46 ? 8.494 -2.043 1.225 1.00 0.00 46 ILE A CA 13
ATOM 12821 C C . ILE A 1 46 ? 9.076 -2.939 0.137 1.00 0.00 46 ILE A C 13
ATOM 12822 O O . ILE A 1 46 ? 8.741 -4.119 0.045 1.00 0.00 46 ILE A O 13
ATOM 12838 N N . GLY A 1 47 ? 9.951 -2.369 -0.687 1.00 0.00 47 GLY A N 13
ATOM 12839 C CA . GLY A 1 47 ? 10.566 -3.131 -1.757 1.00 0.00 47 GLY A CA 13
ATOM 12840 C C . GLY A 1 47 ? 10.837 -2.287 -2.987 1.00 0.00 47 GLY A C 13
ATOM 12841 O O . GLY A 1 47 ? 11.948 -2.292 -3.519 1.00 0.00 47 GLY A O 13
ATOM 12845 N N . ILE A 1 48 ? 9.821 -1.563 -3.442 1.00 0.00 48 ILE A N 13
ATOM 12846 C CA . ILE A 1 48 ? 9.955 -0.711 -4.617 1.00 0.00 48 ILE A CA 13
ATOM 12847 C C . ILE A 1 48 ? 10.925 0.436 -4.357 1.00 0.00 48 ILE A C 13
ATOM 12848 O O . ILE A 1 48 ? 10.698 1.266 -3.478 1.00 0.00 48 ILE A O 13
ATOM 12864 N N . ASN A 1 49 ? 12.006 0.478 -5.129 1.00 0.00 49 ASN A N 13
ATOM 12865 C CA . ASN A 1 49 ? 13.010 1.525 -4.982 1.00 0.00 49 ASN A CA 13
ATOM 12866 C C . ASN A 1 49 ? 12.706 2.703 -5.903 1.00 0.00 49 ASN A C 13
ATOM 12867 O O . ASN A 1 49 ? 12.316 2.519 -7.055 1.00 0.00 49 ASN A O 13
ATOM 12878 N N . ASN A 1 50 ? 12.887 3.914 -5.385 1.00 0.00 50 ASN A N 13
ATOM 12879 C CA . ASN A 1 50 ? 12.633 5.122 -6.160 1.00 0.00 50 ASN A CA 13
ATOM 12880 C C . ASN A 1 50 ? 13.046 4.932 -7.616 1.00 0.00 50 ASN A C 13
ATOM 12881 O O . ASN A 1 50 ? 12.397 5.442 -8.529 1.00 0.00 50 ASN A O 13
ATOM 12892 N N . ALA A 1 51 ? 14.132 4.194 -7.826 1.00 0.00 51 ALA A N 13
ATOM 12893 C CA . ALA A 1 51 ? 14.631 3.934 -9.170 1.00 0.00 51 ALA A CA 13
ATOM 12894 C C . ALA A 1 51 ? 13.500 3.517 -10.105 1.00 0.00 51 ALA A C 13
ATOM 12895 O O . ALA A 1 51 ? 13.353 4.063 -11.198 1.00 0.00 51 ALA A O 13
ATOM 12902 N N . ASP A 1 52 ? 12.705 2.547 -9.667 1.00 0.00 52 ASP A N 13
ATOM 12903 C CA . ASP A 1 52 ? 11.587 2.057 -10.465 1.00 0.00 52 ASP A CA 13
ATOM 12904 C C . ASP A 1 52 ? 10.290 2.756 -10.070 1.00 0.00 52 ASP A C 13
ATOM 12905 O O . ASP A 1 52 ? 10.232 3.452 -9.056 1.00 0.00 52 ASP A O 13
ATOM 12914 N N . ALA A 1 53 ? 9.252 2.567 -10.878 1.00 0.00 53 ALA A N 13
ATOM 12915 C CA . ALA A 1 53 ? 7.956 3.179 -10.612 1.00 0.00 53 ALA A CA 13
ATOM 12916 C C . ALA A 1 53 ? 7.179 2.386 -9.566 1.00 0.00 53 ALA A C 13
ATOM 12917 O O . ALA A 1 53 ? 7.409 1.190 -9.381 1.00 0.00 53 ALA A O 13
ATOM 12924 N N . LEU A 1 54 ? 6.259 3.059 -8.884 1.00 0.00 54 LEU A N 13
ATOM 12925 C CA . LEU A 1 54 ? 5.447 2.417 -7.856 1.00 0.00 54 LEU A CA 13
ATOM 12926 C C . LEU A 1 54 ? 4.040 2.132 -8.371 1.00 0.00 54 LEU A C 13
ATOM 12927 O O . LEU A 1 54 ? 3.590 2.702 -9.365 1.00 0.00 54 LEU A O 13
ATOM 12943 N N . PRO A 1 55 ? 3.328 1.231 -7.678 1.00 0.00 55 PRO A N 13
ATOM 12944 C CA . PRO A 1 55 ? 1.960 0.852 -8.046 1.00 0.00 55 PRO A CA 13
ATOM 12945 C C . PRO A 1 55 ? 0.961 1.978 -7.799 1.00 0.00 55 PRO A C 13
ATOM 12946 O O . PRO A 1 55 ? 1.148 2.802 -6.905 1.00 0.00 55 PRO A O 13
ATOM 12957 N N . SER A 1 56 ? -0.102 2.005 -8.598 1.00 0.00 56 SER A N 13
ATOM 12958 C CA . SER A 1 56 ? -1.129 3.031 -8.468 1.00 0.00 56 SER A CA 13
ATOM 12959 C C . SER A 1 56 ? -1.843 2.918 -7.124 1.00 0.00 56 SER A C 13
ATOM 12960 O O . SER A 1 56 ? -2.242 3.922 -6.533 1.00 0.00 56 SER A O 13
ATOM 12968 N N . LYS A 1 57 ? -2.001 1.688 -6.647 1.00 0.00 57 LYS A N 13
ATOM 12969 C CA . LYS A 1 57 ? -2.665 1.441 -5.373 1.00 0.00 57 LYS A CA 13
ATOM 12970 C C . LYS A 1 57 ? -1.778 0.615 -4.448 1.00 0.00 57 LYS A C 13
ATOM 12971 O O . LYS A 1 57 ? -1.371 -0.495 -4.790 1.00 0.00 57 LYS A O 13
ATOM 12990 N N . PHE A 1 58 ? -1.482 1.163 -3.274 1.00 0.00 58 PHE A N 13
ATOM 12991 C CA . PHE A 1 58 ? -0.643 0.476 -2.299 1.00 0.00 58 PHE A CA 13
ATOM 12992 C C . PHE A 1 58 ? -1.297 0.479 -0.920 1.00 0.00 58 PHE A C 13
ATOM 12993 O O . PHE A 1 58 ? -1.814 1.501 -0.468 1.00 0.00 58 PHE A O 13
ATOM 13010 N N . LEU A 1 59 ? -1.270 -0.672 -0.257 1.00 0.00 59 LEU A N 13
ATOM 13011 C CA . LEU A 1 59 ? -1.860 -0.804 1.070 1.00 0.00 59 LEU A CA 13
ATOM 13012 C C . LEU A 1 59 ? -0.780 -0.989 2.131 1.00 0.00 59 LEU A C 13
ATOM 13013 O O . LEU A 1 59 ? 0.307 -1.492 1.844 1.00 0.00 59 LEU A O 13
ATOM 13029 N N . CYS A 1 60 ? -1.086 -0.582 3.358 1.00 0.00 60 CYS A N 13
ATOM 13030 C CA . CYS A 1 60 ? -0.143 -0.704 4.463 1.00 0.00 60 CYS A CA 13
ATOM 13031 C C . CYS A 1 60 ? -0.563 -1.820 5.415 1.00 0.00 60 CYS A C 13
ATOM 13032 O O . CYS A 1 60 ? -1.750 -2.117 5.556 1.00 0.00 60 CYS A O 13
ATOM 13039 N N . PHE A 1 61 ? 0.418 -2.434 6.068 1.00 0.00 61 PHE A N 13
ATOM 13040 C CA . PHE A 1 61 ? 0.152 -3.518 7.007 1.00 0.00 61 PHE A CA 13
ATOM 13041 C C . PHE A 1 61 ? -1.163 -3.285 7.746 1.00 0.00 61 PHE A C 13
ATOM 13042 O O . PHE A 1 61 ? -2.029 -4.159 7.783 1.00 0.00 61 PHE A O 13
ATOM 13059 N N . ARG A 1 62 ? -1.302 -2.101 8.334 1.00 0.00 62 ARG A N 13
ATOM 13060 C CA . ARG A 1 62 ? -2.509 -1.754 9.074 1.00 0.00 62 ARG A CA 13
ATOM 13061 C C . ARG A 1 62 ? -3.757 -2.017 8.235 1.00 0.00 62 ARG A C 13
ATOM 13062 O O . ARG A 1 62 ? -4.653 -2.753 8.650 1.00 0.00 62 ARG A O 13
ATOM 13083 N N . CYS A 1 63 ? -3.808 -1.410 7.054 1.00 0.00 63 CYS A N 13
ATOM 13084 C CA . CYS A 1 63 ? -4.944 -1.578 6.157 1.00 0.00 63 CYS A CA 13
ATOM 13085 C C . CYS A 1 63 ? -5.341 -3.047 6.049 1.00 0.00 63 CYS A C 13
ATOM 13086 O O . CYS A 1 63 ? -6.516 -3.394 6.175 1.00 0.00 63 CYS A O 13
ATOM 13093 N N . ILE A 1 64 ? -4.354 -3.905 5.817 1.00 0.00 64 ILE A N 13
ATOM 13094 C CA . ILE A 1 64 ? -4.600 -5.337 5.695 1.00 0.00 64 ILE A CA 13
ATOM 13095 C C . ILE A 1 64 ? -5.724 -5.783 6.623 1.00 0.00 64 ILE A C 13
ATOM 13096 O O . ILE A 1 64 ? -6.501 -6.676 6.288 1.00 0.00 64 ILE A O 13
ATOM 13112 N N . GLU A 1 65 ? -5.805 -5.153 7.791 1.00 0.00 65 GLU A N 13
ATOM 13113 C CA . GLU A 1 65 ? -6.836 -5.485 8.768 1.00 0.00 65 GLU A CA 13
ATOM 13114 C C . GLU A 1 65 ? -8.086 -4.638 8.549 1.00 0.00 65 GLU A C 13
ATOM 13115 O O . GLU A 1 65 ? -9.210 -5.137 8.623 1.00 0.00 65 GLU A O 13
ATOM 13127 N N . LEU A 1 66 ? -7.883 -3.353 8.278 1.00 0.00 66 LEU A N 13
ATOM 13128 C CA . LEU A 1 66 ? -8.992 -2.434 8.049 1.00 0.00 66 LEU A CA 13
ATOM 13129 C C . LEU A 1 66 ? -9.886 -2.932 6.917 1.00 0.00 66 LEU A C 13
ATOM 13130 O O . LEU A 1 66 ? -11.112 -2.856 7.002 1.00 0.00 66 LEU A O 13
ATOM 13146 N N . SER A 1 67 ? -9.264 -3.444 5.860 1.00 0.00 67 SER A N 13
ATOM 13147 C CA . SER A 1 67 ? -10.003 -3.953 4.710 1.00 0.00 67 SER A CA 13
ATOM 13148 C C . SER A 1 67 ? -11.245 -4.717 5.158 1.00 0.00 67 SER A C 13
ATOM 13149 O O . SER A 1 67 ? -11.155 -5.679 5.920 1.00 0.00 67 SER A O 13
ATOM 13157 N N . GLY A 1 68 ? -12.406 -4.280 4.679 1.00 0.00 68 GLY A N 13
ATOM 13158 C CA . GLY A 1 68 ? -13.651 -4.932 5.041 1.00 0.00 68 GLY A CA 13
ATOM 13159 C C . GLY A 1 68 ? -14.802 -4.524 4.143 1.00 0.00 68 GLY A C 13
ATOM 13160 O O . GLY A 1 68 ? -14.612 -4.150 2.985 1.00 0.00 68 GLY A O 13
ATOM 13164 N N . PRO A 1 69 ? -16.029 -4.594 4.679 1.00 0.00 69 PRO A N 13
ATOM 13165 C CA . PRO A 1 69 ? -17.240 -4.234 3.935 1.00 0.00 69 PRO A CA 13
ATOM 13166 C C . PRO A 1 69 ? -17.334 -2.735 3.672 1.00 0.00 69 PRO A C 13
ATOM 13167 O O . PRO A 1 69 ? -18.201 -2.278 2.927 1.00 0.00 69 PRO A O 13
ATOM 13178 N N . SER A 1 70 ? -16.435 -1.973 4.288 1.00 0.00 70 SER A N 13
ATOM 13179 C CA . SER A 1 70 ? -16.419 -0.524 4.123 1.00 0.00 70 SER A CA 13
ATOM 13180 C C . SER A 1 70 ? -16.337 -0.146 2.647 1.00 0.00 70 SER A C 13
ATOM 13181 O O . SER A 1 70 ? -15.330 -0.400 1.985 1.00 0.00 70 SER A O 13
ATOM 13189 N N . SER A 1 71 ? -17.404 0.461 2.138 1.00 0.00 71 SER A N 13
ATOM 13190 C CA . SER A 1 71 ? -17.456 0.871 0.739 1.00 0.00 71 SER A CA 13
ATOM 13191 C C . SER A 1 71 ? -16.933 2.294 0.571 1.00 0.00 71 SER A C 13
ATOM 13192 O O . SER A 1 71 ? -17.585 3.258 0.970 1.00 0.00 71 SER A O 13
ATOM 13200 N N . GLY A 1 72 ? -15.750 2.417 -0.024 1.00 0.00 72 GLY A N 13
ATOM 13201 C CA . GLY A 1 72 ? -15.158 3.725 -0.236 1.00 0.00 72 GLY A CA 13
ATOM 13202 C C . GLY A 1 72 ? -14.531 3.863 -1.609 1.00 0.00 72 GLY A C 13
ATOM 13203 O O . GLY A 1 72 ? -15.158 4.436 -2.499 1.00 0.00 72 GLY A O 13
ATOM 13209 N N . GLY A 1 1 ? 0.134 9.810 29.717 1.00 0.00 1 GLY A N 14
ATOM 13210 C CA . GLY A 1 1 ? -1.299 10.029 29.779 1.00 0.00 1 GLY A CA 14
ATOM 13211 C C . GLY A 1 1 ? -1.717 10.781 31.027 1.00 0.00 1 GLY A C 14
ATOM 13212 O O . GLY A 1 1 ? -2.237 10.188 31.972 1.00 0.00 1 GLY A O 14
ATOM 13216 N N . SER A 1 2 ? -1.487 12.090 31.032 1.00 0.00 2 SER A N 14
ATOM 13217 C CA . SER A 1 2 ? -1.837 12.924 32.176 1.00 0.00 2 SER A CA 14
ATOM 13218 C C . SER A 1 2 ? -3.147 13.666 31.926 1.00 0.00 2 SER A C 14
ATOM 13219 O O . SER A 1 2 ? -4.025 13.706 32.787 1.00 0.00 2 SER A O 14
ATOM 13227 N N . SER A 1 3 ? -3.269 14.254 30.740 1.00 0.00 3 SER A N 14
ATOM 13228 C CA . SER A 1 3 ? -4.468 14.999 30.376 1.00 0.00 3 SER A CA 14
ATOM 13229 C C . SER A 1 3 ? -5.162 14.359 29.177 1.00 0.00 3 SER A C 14
ATOM 13230 O O . SER A 1 3 ? -6.364 14.099 29.208 1.00 0.00 3 SER A O 14
ATOM 13238 N N . GLY A 1 4 ? -4.395 14.108 28.121 1.00 0.00 4 GLY A N 14
ATOM 13239 C CA . GLY A 1 4 ? -4.952 13.502 26.926 1.00 0.00 4 GLY A CA 14
ATOM 13240 C C . GLY A 1 4 ? -3.900 13.232 25.868 1.00 0.00 4 GLY A C 14
ATOM 13241 O O . GLY A 1 4 ? -4.063 13.614 24.710 1.00 0.00 4 GLY A O 14
ATOM 13245 N N . SER A 1 5 ? -2.817 12.574 26.267 1.00 0.00 5 SER A N 14
ATOM 13246 C CA . SER A 1 5 ? -1.731 12.258 25.346 1.00 0.00 5 SER A CA 14
ATOM 13247 C C . SER A 1 5 ? -1.429 13.445 24.437 1.00 0.00 5 SER A C 14
ATOM 13248 O O . SER A 1 5 ? -1.211 13.282 23.236 1.00 0.00 5 SER A O 14
ATOM 13256 N N . SER A 1 6 ? -1.417 14.640 25.018 1.00 0.00 6 SER A N 14
ATOM 13257 C CA . SER A 1 6 ? -1.145 15.856 24.260 1.00 0.00 6 SER A CA 14
ATOM 13258 C C . SER A 1 6 ? -0.042 15.621 23.233 1.00 0.00 6 SER A C 14
ATOM 13259 O O . SER A 1 6 ? 1.141 15.610 23.567 1.00 0.00 6 SER A O 14
ATOM 13267 N N . GLY A 1 7 ? -0.441 15.433 21.978 1.00 0.00 7 GLY A N 14
ATOM 13268 C CA . GLY A 1 7 ? 0.524 15.200 20.920 1.00 0.00 7 GLY A CA 14
ATOM 13269 C C . GLY A 1 7 ? -0.071 15.396 19.539 1.00 0.00 7 GLY A C 14
ATOM 13270 O O . GLY A 1 7 ? -1.219 15.026 19.293 1.00 0.00 7 GLY A O 14
ATOM 13274 N N . MET A 1 8 ? 0.711 15.981 18.637 1.00 0.00 8 MET A N 14
ATOM 13275 C CA . MET A 1 8 ? 0.253 16.225 17.274 1.00 0.00 8 MET A CA 14
ATOM 13276 C C . MET A 1 8 ? 0.923 15.265 16.296 1.00 0.00 8 MET A C 14
ATOM 13277 O O . MET A 1 8 ? 2.023 14.775 16.549 1.00 0.00 8 MET A O 14
ATOM 13291 N N . GLU A 1 9 ? 0.252 15.002 15.179 1.00 0.00 9 GLU A N 14
ATOM 13292 C CA . GLU A 1 9 ? 0.784 14.100 14.164 1.00 0.00 9 GLU A CA 14
ATOM 13293 C C . GLU A 1 9 ? 2.281 14.320 13.971 1.00 0.00 9 GLU A C 14
ATOM 13294 O O . GLU A 1 9 ? 2.748 15.457 13.900 1.00 0.00 9 GLU A O 14
ATOM 13306 N N . ARG A 1 10 ? 3.029 13.225 13.886 1.00 0.00 10 ARG A N 14
ATOM 13307 C CA . ARG A 1 10 ? 4.473 13.297 13.702 1.00 0.00 10 ARG A CA 14
ATOM 13308 C C . ARG A 1 10 ? 4.838 13.221 12.223 1.00 0.00 10 ARG A C 14
ATOM 13309 O O . ARG A 1 10 ? 5.132 12.146 11.700 1.00 0.00 10 ARG A O 14
ATOM 13330 N N . GLY A 1 11 ? 4.815 14.369 11.552 1.00 0.00 11 GLY A N 14
ATOM 13331 C CA . GLY A 1 11 ? 5.145 14.410 10.140 1.00 0.00 11 GLY A CA 14
ATOM 13332 C C . GLY A 1 11 ? 4.434 15.533 9.411 1.00 0.00 11 GLY A C 14
ATOM 13333 O O . GLY A 1 11 ? 3.540 16.173 9.963 1.00 0.00 11 GLY A O 14
ATOM 13337 N N . VAL A 1 12 ? 4.833 15.774 8.166 1.00 0.00 12 VAL A N 14
ATOM 13338 C CA . VAL A 1 12 ? 4.229 16.829 7.360 1.00 0.00 12 VAL A CA 14
ATOM 13339 C C . VAL A 1 12 ? 2.731 16.931 7.623 1.00 0.00 12 VAL A C 14
ATOM 13340 O O . VAL A 1 12 ? 2.058 15.923 7.842 1.00 0.00 12 VAL A O 14
ATOM 13353 N N . ASP A 1 13 ? 2.214 18.154 7.600 1.00 0.00 13 ASP A N 14
ATOM 13354 C CA . ASP A 1 13 ? 0.794 18.389 7.834 1.00 0.00 13 ASP A CA 14
ATOM 13355 C C . ASP A 1 13 ? -0.034 17.960 6.627 1.00 0.00 13 ASP A C 14
ATOM 13356 O O . ASP A 1 13 ? -0.985 17.190 6.755 1.00 0.00 13 ASP A O 14
ATOM 13365 N N . ASN A 1 14 ? 0.333 18.466 5.454 1.00 0.00 14 ASN A N 14
ATOM 13366 C CA . ASN A 1 14 ? -0.377 18.137 4.223 1.00 0.00 14 ASN A CA 14
ATOM 13367 C C . ASN A 1 14 ? -0.625 16.635 4.123 1.00 0.00 14 ASN A C 14
ATOM 13368 O O . ASN A 1 14 ? -1.770 16.190 4.042 1.00 0.00 14 ASN A O 14
ATOM 13379 N N . TRP A 1 15 ? 0.454 15.861 4.131 1.00 0.00 15 TRP A N 14
ATOM 13380 C CA . TRP A 1 15 ? 0.353 14.409 4.041 1.00 0.00 15 TRP A CA 14
ATOM 13381 C C . TRP A 1 15 ? 1.174 13.738 5.137 1.00 0.00 15 TRP A C 14
ATOM 13382 O O . TRP A 1 15 ? 2.281 14.175 5.454 1.00 0.00 15 TRP A O 14
ATOM 13403 N N . LYS A 1 16 ? 0.627 12.673 5.713 1.00 0.00 16 LYS A N 14
ATOM 13404 C CA . LYS A 1 16 ? 1.309 11.940 6.773 1.00 0.00 16 LYS A CA 14
ATOM 13405 C C . LYS A 1 16 ? 2.524 11.199 6.226 1.00 0.00 16 LYS A C 14
ATOM 13406 O O . LYS A 1 16 ? 2.424 10.459 5.247 1.00 0.00 16 LYS A O 14
ATOM 13425 N N . VAL A 1 17 ? 3.672 11.400 6.865 1.00 0.00 17 VAL A N 14
ATOM 13426 C CA . VAL A 1 17 ? 4.907 10.749 6.444 1.00 0.00 17 VAL A CA 14
ATOM 13427 C C . VAL A 1 17 ? 5.571 10.024 7.609 1.00 0.00 17 VAL A C 14
ATOM 13428 O O . VAL A 1 17 ? 6.522 10.528 8.206 1.00 0.00 17 VAL A O 14
ATOM 13441 N N . ASP A 1 18 ? 5.063 8.838 7.927 1.00 0.00 18 ASP A N 14
ATOM 13442 C CA . ASP A 1 18 ? 5.608 8.041 9.021 1.00 0.00 18 ASP A CA 14
ATOM 13443 C C . ASP A 1 18 ? 6.134 6.704 8.509 1.00 0.00 18 ASP A C 14
ATOM 13444 O O . ASP A 1 18 ? 5.602 6.140 7.553 1.00 0.00 18 ASP A O 14
ATOM 13453 N N . CYS A 1 19 ? 7.184 6.203 9.151 1.00 0.00 19 CYS A N 14
ATOM 13454 C CA . CYS A 1 19 ? 7.785 4.933 8.761 1.00 0.00 19 CYS A CA 14
ATOM 13455 C C . CYS A 1 19 ? 8.440 4.251 9.958 1.00 0.00 19 CYS A C 14
ATOM 13456 O O . CYS A 1 19 ? 8.552 4.835 11.036 1.00 0.00 19 CYS A O 14
ATOM 13463 N N . LYS A 1 20 ? 8.873 3.010 9.762 1.00 0.00 20 LYS A N 14
ATOM 13464 C CA . LYS A 1 20 ? 9.519 2.247 10.823 1.00 0.00 20 LYS A CA 14
ATOM 13465 C C . LYS A 1 20 ? 11.012 2.553 10.881 1.00 0.00 20 LYS A C 14
ATOM 13466 O O . LYS A 1 20 ? 11.596 2.644 11.962 1.00 0.00 20 LYS A O 14
ATOM 13485 N N . CYS A 1 21 ? 11.625 2.712 9.713 1.00 0.00 21 CYS A N 14
ATOM 13486 C CA . CYS A 1 21 ? 13.050 3.009 9.631 1.00 0.00 21 CYS A CA 14
ATOM 13487 C C . CYS A 1 21 ? 13.449 4.051 10.672 1.00 0.00 21 CYS A C 14
ATOM 13488 O O . CYS A 1 21 ? 14.469 3.911 11.346 1.00 0.00 21 CYS A O 14
ATOM 13495 N N . GLY A 1 22 ? 12.637 5.096 10.797 1.00 0.00 22 GLY A N 14
ATOM 13496 C CA . GLY A 1 22 ? 12.923 6.146 11.757 1.00 0.00 22 GLY A CA 14
ATOM 13497 C C . GLY A 1 22 ? 12.837 7.530 11.145 1.00 0.00 22 GLY A C 14
ATOM 13498 O O . GLY A 1 22 ? 13.529 8.453 11.577 1.00 0.00 22 GLY A O 14
ATOM 13502 N N . THR A 1 23 ? 11.987 7.677 10.134 1.00 0.00 23 THR A N 14
ATOM 13503 C CA . THR A 1 23 ? 11.815 8.958 9.460 1.00 0.00 23 THR A CA 14
ATOM 13504 C C . THR A 1 23 ? 10.492 9.610 9.846 1.00 0.00 23 THR A C 14
ATOM 13505 O O . THR A 1 23 ? 9.474 8.933 9.994 1.00 0.00 23 THR A O 14
ATOM 13516 N N . LYS A 1 24 ? 10.513 10.928 10.007 1.00 0.00 24 LYS A N 14
ATOM 13517 C CA . LYS A 1 24 ? 9.314 11.673 10.374 1.00 0.00 24 LYS A CA 14
ATOM 13518 C C . LYS A 1 24 ? 8.910 12.636 9.262 1.00 0.00 24 LYS A C 14
ATOM 13519 O O . LYS A 1 24 ? 7.758 13.063 9.185 1.00 0.00 24 LYS A O 14
ATOM 13538 N N . ASP A 1 25 ? 9.865 12.973 8.402 1.00 0.00 25 ASP A N 14
ATOM 13539 C CA . ASP A 1 25 ? 9.607 13.883 7.292 1.00 0.00 25 ASP A CA 14
ATOM 13540 C C . ASP A 1 25 ? 10.347 13.432 6.036 1.00 0.00 25 ASP A C 14
ATOM 13541 O O . ASP A 1 25 ? 11.107 12.464 6.065 1.00 0.00 25 ASP A O 14
ATOM 13550 N N . ASP A 1 26 ? 10.119 14.140 4.935 1.00 0.00 26 ASP A N 14
ATOM 13551 C CA . ASP A 1 26 ? 10.763 13.812 3.669 1.00 0.00 26 ASP A CA 14
ATOM 13552 C C . ASP A 1 26 ? 12.270 14.034 3.753 1.00 0.00 26 ASP A C 14
ATOM 13553 O O . ASP A 1 26 ? 12.738 15.171 3.811 1.00 0.00 26 ASP A O 14
ATOM 13562 N N . ASP A 1 27 ? 13.024 12.940 3.759 1.00 0.00 27 ASP A N 14
ATOM 13563 C CA . ASP A 1 27 ? 14.479 13.014 3.836 1.00 0.00 27 ASP A CA 14
ATOM 13564 C C . ASP A 1 27 ? 15.089 13.179 2.448 1.00 0.00 27 ASP A C 14
ATOM 13565 O O . ASP A 1 27 ? 15.857 14.108 2.202 1.00 0.00 27 ASP A O 14
ATOM 13574 N N . GLY A 1 28 ? 14.741 12.269 1.542 1.00 0.00 28 GLY A N 14
ATOM 13575 C CA . GLY A 1 28 ? 15.265 12.330 0.190 1.00 0.00 28 GLY A CA 14
ATOM 13576 C C . GLY A 1 28 ? 14.656 11.279 -0.716 1.00 0.00 28 GLY A C 14
ATOM 13577 O O . GLY A 1 28 ? 14.447 11.520 -1.904 1.00 0.00 28 GLY A O 14
ATOM 13581 N N . GLU A 1 29 ? 14.372 10.108 -0.153 1.00 0.00 29 GLU A N 14
ATOM 13582 C CA . GLU A 1 29 ? 13.786 9.015 -0.920 1.00 0.00 29 GLU A CA 14
ATOM 13583 C C . GLU A 1 29 ? 12.292 9.243 -1.138 1.00 0.00 29 GLU A C 14
ATOM 13584 O O . GLU A 1 29 ? 11.618 9.848 -0.304 1.00 0.00 29 GLU A O 14
ATOM 13596 N N . ARG A 1 30 ? 11.783 8.754 -2.264 1.00 0.00 30 ARG A N 14
ATOM 13597 C CA . ARG A 1 30 ? 10.371 8.905 -2.593 1.00 0.00 30 ARG A CA 14
ATOM 13598 C C . ARG A 1 30 ? 9.517 7.940 -1.777 1.00 0.00 30 ARG A C 14
ATOM 13599 O O . ARG A 1 30 ? 9.986 6.883 -1.357 1.00 0.00 30 ARG A O 14
ATOM 13620 N N . MET A 1 31 ? 8.260 8.311 -1.557 1.00 0.00 31 MET A N 14
ATOM 13621 C CA . MET A 1 31 ? 7.340 7.478 -0.792 1.00 0.00 31 MET A CA 14
ATOM 13622 C C . MET A 1 31 ? 5.996 7.357 -1.503 1.00 0.00 31 MET A C 14
ATOM 13623 O O . MET A 1 31 ? 5.762 8.005 -2.525 1.00 0.00 31 MET A O 14
ATOM 13637 N N . LEU A 1 32 ? 5.115 6.525 -0.958 1.00 0.00 32 LEU A N 14
ATOM 13638 C CA . LEU A 1 32 ? 3.794 6.320 -1.541 1.00 0.00 32 LEU A CA 14
ATOM 13639 C C . LEU A 1 32 ? 2.716 6.320 -0.461 1.00 0.00 32 LEU A C 14
ATOM 13640 O O . LEU A 1 32 ? 2.844 5.640 0.556 1.00 0.00 32 LEU A O 14
ATOM 13656 N N . ALA A 1 33 ? 1.655 7.085 -0.692 1.00 0.00 33 ALA A N 14
ATOM 13657 C CA . ALA A 1 33 ? 0.553 7.170 0.259 1.00 0.00 33 ALA A CA 14
ATOM 13658 C C . ALA A 1 33 ? -0.300 5.907 0.225 1.00 0.00 33 ALA A C 14
ATOM 13659 O O . ALA A 1 33 ? -0.430 5.261 -0.816 1.00 0.00 33 ALA A O 14
ATOM 13666 N N . CYS A 1 34 ? -0.879 5.559 1.369 1.00 0.00 34 CYS A N 14
ATOM 13667 C CA . CYS A 1 34 ? -1.720 4.372 1.4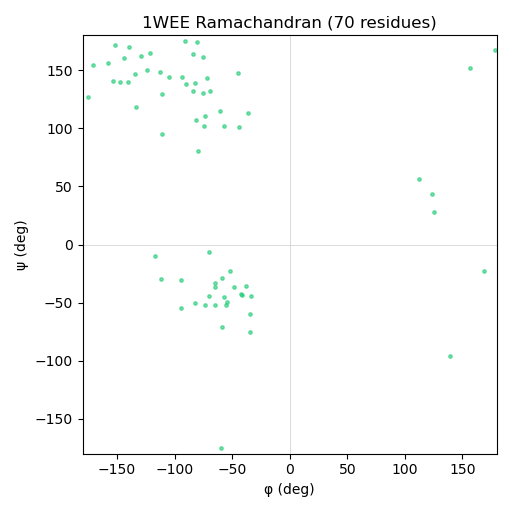71 1.00 0.00 34 CYS A CA 14
ATOM 13668 C C . CYS A 1 34 ? -3.090 4.620 0.846 1.00 0.00 34 CYS A C 14
ATOM 13669 O O . CYS A 1 34 ? -3.883 5.410 1.357 1.00 0.00 34 CYS A O 14
ATOM 13676 N N . ASP A 1 35 ? -3.361 3.939 -0.262 1.00 0.00 35 ASP A N 14
ATOM 13677 C CA . ASP A 1 35 ? -4.635 4.083 -0.956 1.00 0.00 35 ASP A CA 14
ATOM 13678 C C . ASP A 1 35 ? -5.792 4.136 0.037 1.00 0.00 35 ASP A C 14
ATOM 13679 O O . ASP A 1 35 ? -6.808 4.782 -0.213 1.00 0.00 35 ASP A O 14
ATOM 13688 N N . GLY A 1 36 ? -5.629 3.449 1.164 1.00 0.00 36 GLY A N 14
ATOM 13689 C CA . GLY A 1 36 ? -6.668 3.430 2.177 1.00 0.00 36 GLY A CA 14
ATOM 13690 C C . GLY A 1 36 ? -6.679 4.688 3.021 1.00 0.00 36 GLY A C 14
ATOM 13691 O O . GLY A 1 36 ? -7.540 5.551 2.852 1.00 0.00 36 GLY A O 14
ATOM 13695 N N . CYS A 1 37 ? -5.720 4.794 3.935 1.00 0.00 37 CYS A N 14
ATOM 13696 C CA . CYS A 1 37 ? -5.622 5.955 4.811 1.00 0.00 37 CYS A CA 14
ATOM 13697 C C . CYS A 1 37 ? -5.049 7.155 4.063 1.00 0.00 37 CYS A C 14
ATOM 13698 O O . CYS A 1 37 ? -5.759 8.118 3.777 1.00 0.00 37 CYS A O 14
ATOM 13705 N N . GLY A 1 38 ? -3.759 7.088 3.747 1.00 0.00 38 GLY A N 14
ATOM 13706 C CA . GLY A 1 38 ? -3.113 8.174 3.034 1.00 0.00 38 GLY A CA 14
ATOM 13707 C C . GLY A 1 38 ? -1.675 8.378 3.468 1.00 0.00 38 GLY A C 14
ATOM 13708 O O . GLY A 1 38 ? -0.950 9.182 2.882 1.00 0.00 38 GLY A O 14
ATOM 13712 N N . VAL A 1 39 ? -1.260 7.648 4.499 1.00 0.00 39 VAL A N 14
ATOM 13713 C CA . VAL A 1 39 ? 0.101 7.752 5.012 1.00 0.00 39 VAL A CA 14
ATOM 13714 C C . VAL A 1 39 ? 1.118 7.319 3.962 1.00 0.00 39 VAL A C 14
ATOM 13715 O O . VAL A 1 39 ? 0.920 6.325 3.264 1.00 0.00 39 VAL A O 14
ATOM 13728 N N . TRP A 1 40 ? 2.207 8.072 3.856 1.00 0.00 40 TRP A N 14
ATOM 13729 C CA . TRP A 1 40 ? 3.257 7.766 2.891 1.00 0.00 40 TRP A CA 14
ATOM 13730 C C . TRP A 1 40 ? 4.312 6.853 3.506 1.00 0.00 40 TRP A C 14
ATOM 13731 O O . TRP A 1 40 ? 4.431 6.761 4.728 1.00 0.00 40 TRP A O 14
ATOM 13752 N N . HIS A 1 41 ? 5.077 6.181 2.651 1.00 0.00 41 HIS A N 14
ATOM 13753 C CA . HIS A 1 41 ? 6.124 5.276 3.112 1.00 0.00 41 HIS A CA 14
ATOM 13754 C C . HIS A 1 41 ? 7.203 5.107 2.047 1.00 0.00 41 HIS A C 14
ATOM 13755 O O . HIS A 1 41 ? 6.928 5.191 0.850 1.00 0.00 41 HIS A O 14
ATOM 13770 N N . HIS A 1 42 ? 8.434 4.870 2.491 1.00 0.00 42 HIS A N 14
ATOM 13771 C CA . HIS A 1 42 ? 9.555 4.690 1.576 1.00 0.00 42 HIS A CA 14
ATOM 13772 C C . HIS A 1 42 ? 9.321 3.493 0.659 1.00 0.00 42 HIS A C 14
ATOM 13773 O O . HIS A 1 42 ? 9.059 2.383 1.123 1.00 0.00 42 HIS A O 14
ATOM 13787 N N . THR A 1 43 ? 9.417 3.726 -0.647 1.00 0.00 43 THR A N 14
ATOM 13788 C CA . THR A 1 43 ? 9.214 2.669 -1.629 1.00 0.00 43 THR A CA 14
ATOM 13789 C C . THR A 1 43 ? 10.131 1.482 -1.357 1.00 0.00 43 THR A C 14
ATOM 13790 O O . THR A 1 43 ? 9.761 0.332 -1.595 1.00 0.00 43 THR A O 14
ATOM 13801 N N . ARG A 1 44 ? 11.329 1.768 -0.857 1.00 0.00 44 ARG A N 14
ATOM 13802 C CA . ARG A 1 44 ? 12.299 0.724 -0.553 1.00 0.00 44 ARG A CA 14
ATOM 13803 C C . ARG A 1 44 ? 11.903 -0.036 0.710 1.00 0.00 44 ARG A C 14
ATOM 13804 O O . ARG A 1 44 ? 12.011 -1.261 0.770 1.00 0.00 44 ARG A O 14
ATOM 13825 N N . CYS A 1 45 ? 11.444 0.700 1.717 1.00 0.00 45 CYS A N 14
ATOM 13826 C CA . CYS A 1 45 ? 11.032 0.097 2.979 1.00 0.00 45 CYS A CA 14
ATOM 13827 C C . CYS A 1 45 ? 9.913 -0.916 2.759 1.00 0.00 45 CYS A C 14
ATOM 13828 O O . CYS A 1 45 ? 9.881 -1.969 3.397 1.00 0.00 45 CYS A O 14
ATOM 13835 N N . ILE A 1 46 ? 8.998 -0.591 1.852 1.00 0.00 46 ILE A N 14
ATOM 13836 C CA . ILE A 1 46 ? 7.879 -1.473 1.546 1.00 0.00 46 ILE A CA 14
ATOM 13837 C C . ILE A 1 46 ? 8.325 -2.647 0.681 1.00 0.00 46 ILE A C 14
ATOM 13838 O O . ILE A 1 46 ? 7.702 -3.708 0.688 1.00 0.00 46 ILE A O 14
ATOM 13854 N N . GLY A 1 47 ? 9.409 -2.450 -0.062 1.00 0.00 47 GLY A N 14
ATOM 13855 C CA . GLY A 1 47 ? 9.922 -3.502 -0.921 1.00 0.00 47 GLY A CA 14
ATOM 13856 C C . GLY A 1 47 ? 9.442 -3.366 -2.353 1.00 0.00 47 GLY A C 14
ATOM 13857 O O . GLY A 1 47 ? 8.547 -4.092 -2.786 1.00 0.00 47 GLY A O 14
ATOM 13861 N N . ILE A 1 48 ? 10.038 -2.434 -3.088 1.00 0.00 48 ILE A N 14
ATOM 13862 C CA . ILE A 1 48 ? 9.666 -2.205 -4.479 1.00 0.00 48 ILE A CA 14
ATOM 13863 C C . ILE A 1 48 ? 10.791 -2.613 -5.424 1.00 0.00 48 ILE A C 14
ATOM 13864 O O . ILE A 1 48 ? 11.968 -2.408 -5.129 1.00 0.00 48 ILE A O 14
ATOM 13880 N N . ASN A 1 49 ? 10.421 -3.191 -6.562 1.00 0.00 49 ASN A N 14
ATOM 13881 C CA . ASN A 1 49 ? 11.399 -3.627 -7.551 1.00 0.00 49 ASN A CA 14
ATOM 13882 C C . ASN A 1 49 ? 11.845 -2.460 -8.427 1.00 0.00 49 ASN A C 14
ATOM 13883 O O . ASN A 1 49 ? 11.097 -1.505 -8.633 1.00 0.00 49 ASN A O 14
ATOM 13894 N N . ASN A 1 50 ? 13.068 -2.544 -8.939 1.00 0.00 50 ASN A N 14
ATOM 13895 C CA . ASN A 1 50 ? 13.614 -1.495 -9.793 1.00 0.00 50 ASN A CA 14
ATOM 13896 C C . ASN A 1 50 ? 12.732 -1.278 -11.018 1.00 0.00 50 ASN A C 14
ATOM 13897 O O . ASN A 1 50 ? 12.691 -0.183 -11.580 1.00 0.00 50 ASN A O 14
ATOM 13908 N N . ALA A 1 51 ? 12.026 -2.327 -11.427 1.00 0.00 51 ALA A N 14
ATOM 13909 C CA . ALA A 1 51 ? 11.143 -2.250 -12.584 1.00 0.00 51 ALA A CA 14
ATOM 13910 C C . ALA A 1 51 ? 9.756 -1.759 -12.184 1.00 0.00 51 ALA A C 14
ATOM 13911 O O . ALA A 1 51 ? 8.753 -2.145 -12.784 1.00 0.00 51 ALA A O 14
ATOM 13918 N N . ASP A 1 52 ? 9.706 -0.906 -11.166 1.00 0.00 52 ASP A N 14
ATOM 13919 C CA . ASP A 1 52 ? 8.442 -0.362 -10.686 1.00 0.00 52 ASP A CA 14
ATOM 13920 C C . ASP A 1 52 ? 8.677 0.678 -9.594 1.00 0.00 52 ASP A C 14
ATOM 13921 O O . ASP A 1 52 ? 9.651 0.596 -8.846 1.00 0.00 52 ASP A O 14
ATOM 13930 N N . ALA A 1 53 ? 7.780 1.655 -9.510 1.00 0.00 53 ALA A N 14
ATOM 13931 C CA . ALA A 1 53 ? 7.890 2.709 -8.510 1.00 0.00 53 ALA A CA 14
ATOM 13932 C C . ALA A 1 53 ? 6.664 2.736 -7.604 1.00 0.00 53 ALA A C 14
ATOM 13933 O O . ALA A 1 53 ? 6.660 3.400 -6.566 1.00 0.00 53 ALA A O 14
ATOM 13940 N N . LEU A 1 54 ? 5.624 2.011 -8.001 1.00 0.00 54 LEU A N 14
ATOM 13941 C CA . LEU A 1 54 ? 4.390 1.951 -7.225 1.00 0.00 54 LEU A CA 14
ATOM 13942 C C . LEU A 1 54 ? 3.674 0.622 -7.441 1.00 0.00 54 LEU A C 14
ATOM 13943 O O . LEU A 1 54 ? 3.400 0.213 -8.569 1.00 0.00 54 LEU A O 14
ATOM 13959 N N . PRO A 1 55 ? 3.360 -0.068 -6.335 1.00 0.00 55 PRO A N 14
ATOM 13960 C CA . PRO A 1 55 ? 2.668 -1.360 -6.377 1.00 0.00 55 PRO A CA 14
ATOM 13961 C C . PRO A 1 55 ? 1.217 -1.225 -6.824 1.00 0.00 55 PRO A C 14
ATOM 13962 O O . PRO A 1 55 ? 0.612 -0.161 -6.691 1.00 0.00 55 PRO A O 14
ATOM 13973 N N . SER A 1 56 ? 0.662 -2.311 -7.353 1.00 0.00 56 SER A N 14
ATOM 13974 C CA . SER A 1 56 ? -0.719 -2.313 -7.822 1.00 0.00 56 SER A CA 14
ATOM 13975 C C . SER A 1 56 ? -1.666 -1.840 -6.724 1.00 0.00 56 SER A C 14
ATOM 13976 O O . SER A 1 56 ? -2.568 -1.039 -6.968 1.00 0.00 56 SER A O 14
ATOM 13984 N N . LYS A 1 57 ? -1.455 -2.343 -5.512 1.00 0.00 57 LYS A N 14
ATOM 13985 C CA . LYS A 1 57 ? -2.288 -1.972 -4.374 1.00 0.00 57 LYS A CA 14
ATOM 13986 C C . LYS A 1 57 ? -1.459 -1.893 -3.096 1.00 0.00 57 LYS A C 14
ATOM 13987 O O . LYS A 1 57 ? -0.956 -2.905 -2.606 1.00 0.00 57 LYS A O 14
ATOM 14006 N N . PHE A 1 58 ? -1.320 -0.685 -2.560 1.00 0.00 58 PHE A N 14
ATOM 14007 C CA . PHE A 1 58 ? -0.552 -0.474 -1.338 1.00 0.00 58 PHE A CA 14
ATOM 14008 C C . PHE A 1 58 ? -1.476 -0.344 -0.131 1.00 0.00 58 PHE A C 14
ATOM 14009 O O . PHE A 1 58 ? -2.157 0.668 0.038 1.00 0.00 58 PHE A O 14
ATOM 14026 N N . LEU A 1 59 ? -1.493 -1.376 0.706 1.00 0.00 59 LEU A N 14
ATOM 14027 C CA . LEU A 1 59 ? -2.334 -1.379 1.899 1.00 0.00 59 LEU A CA 14
ATOM 14028 C C . LEU A 1 59 ? -1.484 -1.458 3.163 1.00 0.00 59 LEU A C 14
ATOM 14029 O O . LEU A 1 59 ? -1.031 -2.534 3.554 1.00 0.00 59 LEU A O 14
ATOM 14045 N N . CYS A 1 60 ? -1.273 -0.311 3.800 1.00 0.00 60 CYS A N 14
ATOM 14046 C CA . CYS A 1 60 ? -0.479 -0.249 5.022 1.00 0.00 60 CYS A CA 14
ATOM 14047 C C . CYS A 1 60 ? -0.890 -1.351 5.994 1.00 0.00 60 CYS A C 14
ATOM 14048 O O . CYS A 1 60 ? -2.001 -1.876 5.920 1.00 0.00 60 CYS A O 14
ATOM 14055 N N . PHE A 1 61 ? 0.014 -1.696 6.904 1.00 0.00 61 PHE A N 14
ATOM 14056 C CA . PHE A 1 61 ? -0.253 -2.736 7.891 1.00 0.00 61 PHE A CA 14
ATOM 14057 C C . PHE A 1 61 ? -1.726 -2.744 8.288 1.00 0.00 61 PHE A C 14
ATOM 14058 O O . PHE A 1 61 ? -2.478 -3.642 7.907 1.00 0.00 61 PHE A O 14
ATOM 14075 N N . ARG A 1 62 ? -2.132 -1.738 9.055 1.00 0.00 62 ARG A N 14
ATOM 14076 C CA . ARG A 1 62 ? -3.514 -1.629 9.505 1.00 0.00 62 ARG A CA 14
ATOM 14077 C C . ARG A 1 62 ? -4.482 -2.001 8.385 1.00 0.00 62 ARG A C 14
ATOM 14078 O O . ARG A 1 62 ? -5.231 -2.972 8.494 1.00 0.00 62 ARG A O 14
ATOM 14099 N N . CYS A 1 63 ? -4.460 -1.222 7.309 1.00 0.00 63 CYS A N 14
ATOM 14100 C CA . CYS A 1 63 ? -5.335 -1.467 6.169 1.00 0.00 63 CYS A CA 14
ATOM 14101 C C . CYS A 1 63 ? -5.485 -2.964 5.911 1.00 0.00 63 CYS A C 14
ATOM 14102 O O . CYS A 1 63 ? -6.592 -3.502 5.950 1.00 0.00 63 CYS A O 14
ATOM 14109 N N . ILE A 1 64 ? -4.365 -3.629 5.648 1.00 0.00 64 ILE A N 14
ATOM 14110 C CA . ILE A 1 64 ? -4.373 -5.062 5.386 1.00 0.00 64 ILE A CA 14
ATOM 14111 C C . ILE A 1 64 ? -5.446 -5.767 6.209 1.00 0.00 64 ILE A C 14
ATOM 14112 O O . ILE A 1 64 ? -6.164 -6.628 5.703 1.00 0.00 64 ILE A O 14
ATOM 14128 N N . GLU A 1 65 ? -5.549 -5.392 7.481 1.00 0.00 65 GLU A N 14
ATOM 14129 C CA . GLU A 1 65 ? -6.536 -5.988 8.374 1.00 0.00 65 GLU A CA 14
ATOM 14130 C C . GLU A 1 65 ? -7.910 -5.356 8.166 1.00 0.00 65 GLU A C 14
ATOM 14131 O O . GLU A 1 65 ? -8.933 -6.040 8.210 1.00 0.00 65 GLU A O 14
ATOM 14143 N N . LEU A 1 66 ? -7.924 -4.048 7.939 1.00 0.00 66 LEU A N 14
ATOM 14144 C CA . LEU A 1 66 ? -9.171 -3.322 7.724 1.00 0.00 66 LEU A CA 14
ATOM 14145 C C . LEU A 1 66 ? -9.948 -3.909 6.550 1.00 0.00 66 LEU A C 14
ATOM 14146 O O . LEU A 1 66 ? -11.168 -4.058 6.613 1.00 0.00 66 LEU A O 14
ATOM 14162 N N . SER A 1 67 ? -9.232 -4.243 5.481 1.00 0.00 67 SER A N 14
ATOM 14163 C CA . SER A 1 67 ? -9.854 -4.813 4.292 1.00 0.00 67 SER A CA 14
ATOM 14164 C C . SER A 1 67 ? -10.982 -5.767 4.673 1.00 0.00 67 SER A C 14
ATOM 14165 O O . SER A 1 67 ? -10.741 -6.913 5.048 1.00 0.00 67 SER A O 14
ATOM 14173 N N . GLY A 1 68 ? -12.216 -5.282 4.574 1.00 0.00 68 GLY A N 14
ATOM 14174 C CA . GLY A 1 68 ? -13.365 -6.104 4.912 1.00 0.00 68 GLY A CA 14
ATOM 14175 C C . GLY A 1 68 ? -13.859 -6.921 3.735 1.00 0.00 68 GLY A C 14
ATOM 14176 O O . GLY A 1 68 ? -13.773 -8.149 3.724 1.00 0.00 68 GLY A O 14
ATOM 14180 N N . PRO A 1 69 ? -14.394 -6.233 2.715 1.00 0.00 69 PRO A N 14
ATOM 14181 C CA . PRO A 1 69 ? -14.916 -6.883 1.509 1.00 0.00 69 PRO A CA 14
ATOM 14182 C C . PRO A 1 69 ? -13.810 -7.486 0.651 1.00 0.00 69 PRO A C 14
ATOM 14183 O O . PRO A 1 69 ? -14.046 -7.894 -0.487 1.00 0.00 69 PRO A O 14
ATOM 14194 N N . SER A 1 70 ? -12.602 -7.541 1.202 1.00 0.00 70 SER A N 14
ATOM 14195 C CA . SER A 1 70 ? -11.458 -8.092 0.485 1.00 0.00 70 SER A CA 14
ATOM 14196 C C . SER A 1 70 ? -11.472 -9.617 0.530 1.00 0.00 70 SER A C 14
ATOM 14197 O O . SER A 1 70 ? -10.448 -10.251 0.782 1.00 0.00 70 SER A O 14
ATOM 14205 N N . SER A 1 71 ? -12.641 -10.199 0.284 1.00 0.00 71 SER A N 14
ATOM 14206 C CA . SER A 1 71 ? -12.792 -11.649 0.300 1.00 0.00 71 SER A CA 14
ATOM 14207 C C . SER A 1 71 ? -14.173 -12.058 -0.204 1.00 0.00 71 SER A C 14
ATOM 14208 O O . SER A 1 71 ? -15.161 -11.362 0.026 1.00 0.00 71 SER A O 14
ATOM 14216 N N . GLY A 1 72 ? -14.232 -13.193 -0.893 1.00 0.00 72 GLY A N 14
ATOM 14217 C CA . GLY A 1 72 ? -15.496 -13.676 -1.419 1.00 0.00 72 GLY A CA 14
ATOM 14218 C C . GLY A 1 72 ? -15.325 -14.879 -2.325 1.00 0.00 72 GLY A C 14
ATOM 14219 O O . GLY A 1 72 ? -16.224 -15.717 -2.385 1.00 0.00 72 GLY A O 14
ATOM 14225 N N . GLY A 1 1 ? 3.683 3.989 26.136 1.00 0.00 1 GLY A N 15
ATOM 14226 C CA . GLY A 1 1 ? 4.835 4.870 26.193 1.00 0.00 1 GLY A CA 15
ATOM 14227 C C . GLY A 1 1 ? 4.485 6.304 25.847 1.00 0.00 1 GLY A C 15
ATOM 14228 O O . GLY A 1 1 ? 3.517 6.558 25.131 1.00 0.00 1 GLY A O 15
ATOM 14232 N N . SER A 1 2 ? 5.274 7.243 26.358 1.00 0.00 2 SER A N 15
ATOM 14233 C CA . SER A 1 2 ? 5.040 8.660 26.103 1.00 0.00 2 SER A CA 15
ATOM 14234 C C . SER A 1 2 ? 6.051 9.206 25.100 1.00 0.00 2 SER A C 15
ATOM 14235 O O . SER A 1 2 ? 7.209 9.450 25.439 1.00 0.00 2 SER A O 15
ATOM 14243 N N . SER A 1 3 ? 5.604 9.396 23.863 1.00 0.00 3 SER A N 15
ATOM 14244 C CA . SER A 1 3 ? 6.470 9.910 22.807 1.00 0.00 3 SER A CA 15
ATOM 14245 C C . SER A 1 3 ? 6.662 11.417 22.948 1.00 0.00 3 SER A C 15
ATOM 14246 O O . SER A 1 3 ? 7.784 11.900 23.090 1.00 0.00 3 SER A O 15
ATOM 14254 N N . GLY A 1 4 ? 5.556 12.154 22.907 1.00 0.00 4 GLY A N 15
ATOM 14255 C CA . GLY A 1 4 ? 5.623 13.598 23.031 1.00 0.00 4 GLY A CA 15
ATOM 14256 C C . GLY A 1 4 ? 4.382 14.183 23.676 1.00 0.00 4 GLY A C 15
ATOM 14257 O O . GLY A 1 4 ? 3.677 13.497 24.416 1.00 0.00 4 GLY A O 15
ATOM 14261 N N . SER A 1 5 ? 4.115 15.455 23.396 1.00 0.00 5 SER A N 15
ATOM 14262 C CA . SER A 1 5 ? 2.953 16.133 23.959 1.00 0.00 5 SER A CA 15
ATOM 14263 C C . SER A 1 5 ? 1.731 15.951 23.064 1.00 0.00 5 SER A C 15
ATOM 14264 O O . SER A 1 5 ? 1.798 16.160 21.853 1.00 0.00 5 SER A O 15
ATOM 14272 N N . SER A 1 6 ? 0.615 15.559 23.670 1.00 0.00 6 SER A N 15
ATOM 14273 C CA . SER A 1 6 ? -0.622 15.344 22.929 1.00 0.00 6 SER A CA 15
ATOM 14274 C C . SER A 1 6 ? -1.303 16.672 22.612 1.00 0.00 6 SER A C 15
ATOM 14275 O O . SER A 1 6 ? -1.054 17.682 23.268 1.00 0.00 6 SER A O 15
ATOM 14283 N N . GLY A 1 7 ? -2.165 16.661 21.600 1.00 0.00 7 GLY A N 15
ATOM 14284 C CA . GLY A 1 7 ? -2.870 17.869 21.212 1.00 0.00 7 GLY A CA 15
ATOM 14285 C C . GLY A 1 7 ? -2.769 18.147 19.725 1.00 0.00 7 GLY A C 15
ATOM 14286 O O . GLY A 1 7 ? -2.481 17.247 18.937 1.00 0.00 7 GLY A O 15
ATOM 14290 N N . MET A 1 8 ? -3.008 19.397 19.341 1.00 0.00 8 MET A N 15
ATOM 14291 C CA . MET A 1 8 ? -2.943 19.790 17.938 1.00 0.00 8 MET A CA 15
ATOM 14292 C C . MET A 1 8 ? -1.593 19.419 17.332 1.00 0.00 8 MET A C 15
ATOM 14293 O O . MET A 1 8 ? -0.544 19.782 17.862 1.00 0.00 8 MET A O 15
ATOM 14307 N N . GLU A 1 9 ? -1.629 18.694 16.218 1.00 0.00 9 GLU A N 15
ATOM 14308 C CA . GLU A 1 9 ? -0.408 18.274 15.541 1.00 0.00 9 GLU A CA 15
ATOM 14309 C C . GLU A 1 9 ? 0.238 19.446 14.807 1.00 0.00 9 GLU A C 15
ATOM 14310 O O . GLU A 1 9 ? -0.452 20.318 14.280 1.00 0.00 9 GLU A O 15
ATOM 14322 N N . ARG A 1 10 ? 1.567 19.458 14.778 1.00 0.00 10 ARG A N 15
ATOM 14323 C CA . ARG A 1 10 ? 2.307 20.522 14.111 1.00 0.00 10 ARG A CA 15
ATOM 14324 C C . ARG A 1 10 ? 3.083 19.978 12.916 1.00 0.00 10 ARG A C 15
ATOM 14325 O O . ARG A 1 10 ? 3.901 19.070 13.055 1.00 0.00 10 ARG A O 15
ATOM 14346 N N . GLY A 1 11 ? 2.819 20.540 11.740 1.00 0.00 11 GLY A N 15
ATOM 14347 C CA . GLY A 1 11 ? 3.500 20.098 10.537 1.00 0.00 11 GLY A CA 15
ATOM 14348 C C . GLY A 1 11 ? 2.548 19.884 9.377 1.00 0.00 11 GLY A C 15
ATOM 14349 O O . GLY A 1 11 ? 1.504 20.531 9.293 1.00 0.00 11 GLY A O 15
ATOM 14353 N N . VAL A 1 12 ? 2.908 18.973 8.478 1.00 0.00 12 VAL A N 15
ATOM 14354 C CA . VAL A 1 12 ? 2.079 18.675 7.317 1.00 0.00 12 VAL A CA 15
ATOM 14355 C C . VAL A 1 12 ? 0.857 17.853 7.711 1.00 0.00 12 VAL A C 15
ATOM 14356 O O . VAL A 1 12 ? 0.919 17.025 8.620 1.00 0.00 12 VAL A O 15
ATOM 14369 N N . ASP A 1 13 ? -0.254 18.087 7.020 1.00 0.00 13 ASP A N 15
ATOM 14370 C CA . ASP A 1 13 ? -1.492 17.367 7.297 1.00 0.00 13 ASP A CA 15
ATOM 14371 C C . ASP A 1 13 ? -1.906 16.519 6.098 1.00 0.00 13 ASP A C 15
ATOM 14372 O O . ASP A 1 13 ? -2.120 15.314 6.223 1.00 0.00 13 ASP A O 15
ATOM 14381 N N . ASN A 1 14 ? -2.018 17.158 4.938 1.00 0.00 14 ASN A N 15
ATOM 14382 C CA . ASN A 1 14 ? -2.409 16.462 3.717 1.00 0.00 14 ASN A CA 15
ATOM 14383 C C . ASN A 1 14 ? -1.553 15.217 3.503 1.00 0.00 14 ASN A C 15
ATOM 14384 O O . ASN A 1 14 ? -2.073 14.109 3.373 1.00 0.00 14 ASN A O 15
ATOM 14395 N N . TRP A 1 15 ? -0.239 15.408 3.469 1.00 0.00 15 TRP A N 15
ATOM 14396 C CA . TRP A 1 15 ? 0.689 14.300 3.271 1.00 0.00 15 TRP A CA 15
ATOM 14397 C C . TRP A 1 15 ? 1.104 13.693 4.607 1.00 0.00 15 TRP A C 15
ATOM 14398 O O . TRP A 1 15 ? 2.164 14.017 5.145 1.00 0.00 15 TRP A O 15
ATOM 14419 N N . LYS A 1 16 ? 0.265 12.812 5.139 1.00 0.00 16 LYS A N 15
ATOM 14420 C CA . LYS A 1 16 ? 0.545 12.158 6.411 1.00 0.00 16 LYS A CA 15
ATOM 14421 C C . LYS A 1 16 ? 1.708 11.180 6.276 1.00 0.00 16 LYS A C 15
ATOM 14422 O O . LYS A 1 16 ? 1.551 10.085 5.736 1.00 0.00 16 LYS A O 15
ATOM 14441 N N . VAL A 1 17 ? 2.874 11.582 6.771 1.00 0.00 17 VAL A N 15
ATOM 14442 C CA . VAL A 1 17 ? 4.063 10.740 6.707 1.00 0.00 17 VAL A CA 15
ATOM 14443 C C . VAL A 1 17 ? 4.403 10.166 8.078 1.00 0.00 17 VAL A C 15
ATOM 14444 O O . VAL A 1 17 ? 4.932 10.865 8.942 1.00 0.00 17 VAL A O 15
ATOM 14457 N N . ASP A 1 18 ? 4.097 8.887 8.270 1.00 0.00 18 ASP A N 15
ATOM 14458 C CA . ASP A 1 18 ? 4.371 8.217 9.536 1.00 0.00 18 ASP A CA 15
ATOM 14459 C C . ASP A 1 18 ? 5.001 6.848 9.300 1.00 0.00 18 ASP A C 15
ATOM 14460 O O . ASP A 1 18 ? 4.300 5.861 9.075 1.00 0.00 18 ASP A O 15
ATOM 14469 N N . CYS A 1 19 ? 6.328 6.795 9.352 1.00 0.00 19 CYS A N 15
ATOM 14470 C CA . CYS A 1 19 ? 7.053 5.548 9.143 1.00 0.00 19 CYS A CA 15
ATOM 14471 C C . CYS A 1 19 ? 7.640 5.034 10.454 1.00 0.00 19 CYS A C 15
ATOM 14472 O O . CYS A 1 19 ? 7.693 5.756 11.450 1.00 0.00 19 CYS A O 15
ATOM 14479 N N . LYS A 1 20 ? 8.082 3.780 10.447 1.00 0.00 20 LYS A N 15
ATOM 14480 C CA . LYS A 1 20 ? 8.667 3.168 11.633 1.00 0.00 20 LYS A CA 15
ATOM 14481 C C . LYS A 1 20 ? 10.052 3.742 11.915 1.00 0.00 20 LYS A C 15
ATOM 14482 O O . LYS A 1 20 ? 10.477 3.829 13.068 1.00 0.00 20 LYS A O 15
ATOM 14501 N N . CYS A 1 21 ? 10.752 4.135 10.856 1.00 0.00 21 CYS A N 15
ATOM 14502 C CA . CYS A 1 21 ? 12.088 4.702 10.988 1.00 0.00 21 CYS A CA 15
ATOM 14503 C C . CYS A 1 21 ? 12.090 5.865 11.976 1.00 0.00 21 CYS A C 15
ATOM 14504 O O . CYS A 1 21 ? 12.973 5.971 12.825 1.00 0.00 21 CYS A O 15
ATOM 14511 N N . GLY A 1 22 ? 11.092 6.737 11.857 1.00 0.00 22 GLY A N 15
ATOM 14512 C CA . GLY A 1 22 ? 10.997 7.880 12.745 1.00 0.00 22 GLY A CA 15
ATOM 14513 C C . GLY A 1 22 ? 11.055 9.199 12.000 1.00 0.00 22 GLY A C 15
ATOM 14514 O O . GLY A 1 22 ? 11.615 10.178 12.496 1.00 0.00 22 GLY A O 15
ATOM 14518 N N . THR A 1 23 ? 10.477 9.227 10.803 1.00 0.00 23 THR A N 15
ATOM 14519 C CA . THR A 1 23 ? 10.467 10.435 9.987 1.00 0.00 23 THR A CA 15
ATOM 14520 C C . THR A 1 23 ? 9.263 11.310 10.314 1.00 0.00 23 THR A C 15
ATOM 14521 O O . THR A 1 23 ? 8.117 10.907 10.114 1.00 0.00 23 THR A O 15
ATOM 14532 N N . LYS A 1 24 ? 9.529 12.511 10.816 1.00 0.00 24 LYS A N 15
ATOM 14533 C CA . LYS A 1 24 ? 8.467 13.446 11.169 1.00 0.00 24 LYS A CA 15
ATOM 14534 C C . LYS A 1 24 ? 7.891 14.110 9.923 1.00 0.00 24 LYS A C 15
ATOM 14535 O O . LYS A 1 24 ? 6.676 14.248 9.787 1.00 0.00 24 LYS A O 15
ATOM 14554 N N . ASP A 1 25 ? 8.771 14.519 9.015 1.00 0.00 25 ASP A N 15
ATOM 14555 C CA . ASP A 1 25 ? 8.350 15.167 7.778 1.00 0.00 25 ASP A CA 15
ATOM 14556 C C . ASP A 1 25 ? 9.246 14.753 6.616 1.00 0.00 25 ASP A C 15
ATOM 14557 O O . ASP A 1 25 ? 10.290 14.131 6.814 1.00 0.00 25 ASP A O 15
ATOM 14566 N N . ASP A 1 26 ? 8.832 15.102 5.403 1.00 0.00 26 ASP A N 15
ATOM 14567 C CA . ASP A 1 26 ? 9.597 14.768 4.207 1.00 0.00 26 ASP A CA 15
ATOM 14568 C C . ASP A 1 26 ? 11.016 15.321 4.298 1.00 0.00 26 ASP A C 15
ATOM 14569 O O . ASP A 1 26 ? 11.220 16.536 4.307 1.00 0.00 26 ASP A O 15
ATOM 14578 N N . ASP A 1 27 ? 11.992 14.423 4.365 1.00 0.00 27 ASP A N 15
ATOM 14579 C CA . ASP A 1 27 ? 13.392 14.821 4.455 1.00 0.00 27 ASP A CA 15
ATOM 14580 C C . ASP A 1 27 ? 14.019 14.922 3.068 1.00 0.00 27 ASP A C 15
ATOM 14581 O O . ASP A 1 27 ? 14.731 15.878 2.765 1.00 0.00 27 ASP A O 15
ATOM 14590 N N . GLY A 1 28 ? 13.749 13.926 2.228 1.00 0.00 28 GLY A N 15
ATOM 14591 C CA . GLY A 1 28 ? 14.295 13.921 0.884 1.00 0.00 28 GLY A CA 15
ATOM 14592 C C . GLY A 1 28 ? 14.353 12.529 0.287 1.00 0.00 28 GLY A C 15
ATOM 14593 O O . GLY A 1 28 ? 15.320 12.177 -0.388 1.00 0.00 28 GLY A O 15
ATOM 14597 N N . GLU A 1 29 ? 13.317 11.735 0.538 1.00 0.00 29 GLU A N 15
ATOM 14598 C CA . GLU A 1 29 ? 13.257 10.373 0.023 1.00 0.00 29 GLU A CA 15
ATOM 14599 C C . GLU A 1 29 ? 11.906 10.098 -0.633 1.00 0.00 29 GLU A C 15
ATOM 14600 O O . GLU A 1 29 ? 10.904 10.733 -0.303 1.00 0.00 29 GLU A O 15
ATOM 14612 N N . ARG A 1 30 ? 11.888 9.148 -1.562 1.00 0.00 30 ARG A N 15
ATOM 14613 C CA . ARG A 1 30 ? 10.662 8.791 -2.265 1.00 0.00 30 ARG A CA 15
ATOM 14614 C C . ARG A 1 30 ? 9.699 8.054 -1.339 1.00 0.00 30 ARG A C 15
ATOM 14615 O O . ARG A 1 30 ? 10.112 7.217 -0.537 1.00 0.00 30 ARG A O 15
ATOM 14636 N N . MET A 1 31 ? 8.414 8.373 -1.455 1.00 0.00 31 MET A N 15
ATOM 14637 C CA . MET A 1 31 ? 7.393 7.742 -0.628 1.00 0.00 31 MET A CA 15
ATOM 14638 C C . MET A 1 31 ? 6.083 7.597 -1.397 1.00 0.00 31 MET A C 15
ATOM 14639 O O . MET A 1 31 ? 5.866 8.271 -2.405 1.00 0.00 31 MET A O 15
ATOM 14653 N N . LEU A 1 32 ? 5.214 6.715 -0.916 1.00 0.00 32 LEU A N 15
ATOM 14654 C CA . LEU A 1 32 ? 3.926 6.481 -1.559 1.00 0.00 32 LEU A CA 15
ATOM 14655 C C . LEU A 1 32 ? 2.807 6.408 -0.525 1.00 0.00 32 LEU A C 15
ATOM 14656 O O . LEU A 1 32 ? 2.949 5.763 0.513 1.00 0.00 32 LEU A O 15
ATOM 14672 N N . ALA A 1 33 ? 1.693 7.072 -0.818 1.00 0.00 33 ALA A N 15
ATOM 14673 C CA . ALA A 1 33 ? 0.548 7.078 0.084 1.00 0.00 33 ALA A CA 15
ATOM 14674 C C . ALA A 1 33 ? -0.294 5.819 -0.089 1.00 0.00 33 ALA A C 15
ATOM 14675 O O . ALA A 1 33 ? -0.776 5.528 -1.185 1.00 0.00 33 ALA A O 15
ATOM 14682 N N . CYS A 1 34 ? -0.468 5.075 0.998 1.00 0.00 34 CYS A N 15
ATOM 14683 C CA . CYS A 1 34 ? -1.251 3.845 0.966 1.00 0.00 34 CYS A CA 15
ATOM 14684 C C . CYS A 1 34 ? -2.540 4.042 0.172 1.00 0.00 34 CYS A C 15
ATOM 14685 O O . CYS A 1 34 ? -3.404 4.830 0.557 1.00 0.00 34 CYS A O 15
ATOM 14692 N N . ASP A 1 35 ? -2.661 3.319 -0.936 1.00 0.00 35 ASP A N 15
ATOM 14693 C CA . ASP A 1 35 ? -3.844 3.412 -1.784 1.00 0.00 35 ASP A CA 15
ATOM 14694 C C . ASP A 1 35 ? -5.112 3.485 -0.940 1.00 0.00 35 ASP A C 15
ATOM 14695 O O . ASP A 1 35 ? -6.062 4.186 -1.288 1.00 0.00 35 ASP A O 15
ATOM 14704 N N . GLY A 1 36 ? -5.121 2.755 0.171 1.00 0.00 36 GLY A N 15
ATOM 14705 C CA . GLY A 1 36 ? -6.279 2.750 1.047 1.00 0.00 36 GLY A CA 15
ATOM 14706 C C . GLY A 1 36 ? -6.336 3.975 1.939 1.00 0.00 36 GLY A C 15
ATOM 14707 O O . GLY A 1 36 ? -6.965 4.975 1.593 1.00 0.00 36 GLY A O 15
ATOM 14711 N N . CYS A 1 37 ? -5.679 3.896 3.091 1.00 0.00 37 CYS A N 15
ATOM 14712 C CA . CYS A 1 37 ? -5.659 5.005 4.037 1.00 0.00 37 CYS A CA 15
ATOM 14713 C C . CYS A 1 37 ? -5.105 6.268 3.384 1.00 0.00 37 CYS A C 15
ATOM 14714 O O . CYS A 1 37 ? -5.825 7.247 3.191 1.00 0.00 37 CYS A O 15
ATOM 14721 N N . GLY A 1 38 ? -3.820 6.238 3.044 1.00 0.00 38 GLY A N 15
ATOM 14722 C CA . GLY A 1 38 ? -3.192 7.385 2.415 1.00 0.00 38 GLY A CA 15
ATOM 14723 C C . GLY A 1 38 ? -2.003 7.898 3.203 1.00 0.00 38 GLY A C 15
ATOM 14724 O O . GLY A 1 38 ? -1.886 9.098 3.454 1.00 0.00 38 GLY A O 15
ATOM 14728 N N . VAL A 1 39 ? -1.117 6.988 3.596 1.00 0.00 39 VAL A N 15
ATOM 14729 C CA . VAL A 1 39 ? 0.069 7.355 4.360 1.00 0.00 39 VAL A CA 15
ATOM 14730 C C . VAL A 1 39 ? 1.335 7.178 3.530 1.00 0.00 39 VAL A C 15
ATOM 14731 O O . VAL A 1 39 ? 1.565 6.117 2.950 1.00 0.00 39 VAL A O 15
ATOM 14744 N N . TRP A 1 40 ? 2.152 8.223 3.477 1.00 0.00 40 TRP A N 15
ATOM 14745 C CA . TRP A 1 40 ? 3.396 8.183 2.717 1.00 0.00 40 TRP A CA 15
ATOM 14746 C C . TRP A 1 40 ? 4.457 7.372 3.452 1.00 0.00 40 TRP A C 15
ATOM 14747 O O . TRP A 1 40 ? 4.951 7.784 4.502 1.00 0.00 40 TRP A O 15
ATOM 14768 N N . HIS A 1 41 ? 4.804 6.216 2.895 1.00 0.00 41 HIS A N 15
ATOM 14769 C CA . HIS A 1 41 ? 5.808 5.347 3.498 1.00 0.00 41 HIS A CA 15
ATOM 14770 C C . HIS A 1 41 ? 6.998 5.160 2.562 1.00 0.00 41 HIS A C 15
ATOM 14771 O O . HIS A 1 41 ? 6.833 5.032 1.349 1.00 0.00 41 HIS A O 15
ATOM 14786 N N . HIS A 1 42 ? 8.198 5.146 3.134 1.00 0.00 42 HIS A N 15
ATOM 14787 C CA . HIS A 1 42 ? 9.416 4.976 2.351 1.00 0.00 42 HIS A CA 15
ATOM 14788 C C . HIS A 1 42 ? 9.312 3.754 1.443 1.00 0.00 42 HIS A C 15
ATOM 14789 O O . HIS A 1 42 ? 9.297 2.616 1.914 1.00 0.00 42 HIS A O 15
ATOM 14803 N N . THR A 1 43 ? 9.238 3.997 0.138 1.00 0.00 43 THR A N 15
ATOM 14804 C CA . THR A 1 43 ? 9.133 2.917 -0.836 1.00 0.00 43 THR A CA 15
ATOM 14805 C C . THR A 1 43 ? 10.170 1.832 -0.568 1.00 0.00 43 THR A C 15
ATOM 14806 O O . THR A 1 43 ? 9.921 0.650 -0.805 1.00 0.00 43 THR A O 15
ATOM 14817 N N . ARG A 1 44 ? 11.334 2.242 -0.073 1.00 0.00 44 ARG A N 15
ATOM 14818 C CA . ARG A 1 44 ? 12.409 1.304 0.226 1.00 0.00 44 ARG A CA 15
ATOM 14819 C C . ARG A 1 44 ? 12.069 0.460 1.452 1.00 0.00 44 ARG A C 15
ATOM 14820 O O . ARG A 1 44 ? 12.320 -0.745 1.478 1.00 0.00 44 ARG A O 15
ATOM 14841 N N . CYS A 1 45 ? 11.498 1.102 2.465 1.00 0.00 45 CYS A N 15
ATOM 14842 C CA . CYS A 1 45 ? 11.124 0.412 3.694 1.00 0.00 45 CYS A CA 15
ATOM 14843 C C . CYS A 1 45 ? 10.117 -0.698 3.410 1.00 0.00 45 CYS A C 15
ATOM 14844 O O . CYS A 1 45 ? 10.255 -1.817 3.906 1.00 0.00 45 CYS A O 15
ATOM 14851 N N . ILE A 1 46 ? 9.105 -0.381 2.609 1.00 0.00 46 ILE A N 15
ATOM 14852 C CA . ILE A 1 46 ? 8.076 -1.351 2.258 1.00 0.00 46 ILE A CA 15
ATOM 14853 C C . ILE A 1 46 ? 8.661 -2.505 1.451 1.00 0.00 46 ILE A C 15
ATOM 14854 O O . ILE A 1 46 ? 8.250 -3.655 1.605 1.00 0.00 46 ILE A O 15
ATOM 14870 N N . GLY A 1 47 ? 9.625 -2.191 0.591 1.00 0.00 47 GLY A N 15
ATOM 14871 C CA . GLY A 1 47 ? 10.252 -3.212 -0.226 1.00 0.00 47 GLY A CA 15
ATOM 14872 C C . GLY A 1 47 ? 10.379 -2.796 -1.678 1.00 0.00 47 GLY A C 15
ATOM 14873 O O . GLY A 1 47 ? 9.947 -3.518 -2.577 1.00 0.00 47 GLY A O 15
ATOM 14877 N N . ILE A 1 48 ? 10.971 -1.629 -1.908 1.00 0.00 48 ILE A N 15
ATOM 14878 C CA . ILE A 1 48 ? 11.152 -1.119 -3.261 1.00 0.00 48 ILE A CA 15
ATOM 14879 C C . ILE A 1 48 ? 12.611 -0.762 -3.523 1.00 0.00 48 ILE A C 15
ATOM 14880 O O . ILE A 1 48 ? 13.059 0.338 -3.204 1.00 0.00 48 ILE A O 15
ATOM 14896 N N . ASN A 1 49 ? 13.348 -1.700 -4.109 1.00 0.00 49 ASN A N 15
ATOM 14897 C CA . ASN A 1 49 ? 14.757 -1.485 -4.416 1.00 0.00 49 ASN A CA 15
ATOM 14898 C C . ASN A 1 49 ? 14.924 -0.856 -5.796 1.00 0.00 49 ASN A C 15
ATOM 14899 O O . ASN A 1 49 ? 14.057 -0.991 -6.659 1.00 0.00 49 ASN A O 15
ATOM 14910 N N . ASN A 1 50 ? 16.044 -0.170 -5.997 1.00 0.00 50 ASN A N 15
ATOM 14911 C CA . ASN A 1 50 ? 16.325 0.479 -7.272 1.00 0.00 50 ASN A CA 15
ATOM 14912 C C . ASN A 1 50 ? 15.910 -0.412 -8.439 1.00 0.00 50 ASN A C 15
ATOM 14913 O O . ASN A 1 50 ? 15.338 0.060 -9.421 1.00 0.00 50 ASN A O 15
ATOM 14924 N N . ALA A 1 51 ? 16.202 -1.703 -8.324 1.00 0.00 51 ALA A N 15
ATOM 14925 C CA . ALA A 1 51 ? 15.857 -2.661 -9.367 1.00 0.00 51 ALA A CA 15
ATOM 14926 C C . ALA A 1 51 ? 14.346 -2.746 -9.557 1.00 0.00 51 ALA A C 15
ATOM 14927 O O . ALA A 1 51 ? 13.855 -2.809 -10.684 1.00 0.00 51 ALA A O 15
ATOM 14934 N N . ASP A 1 52 ? 13.615 -2.747 -8.448 1.00 0.00 52 ASP A N 15
ATOM 14935 C CA . ASP A 1 52 ? 12.159 -2.824 -8.493 1.00 0.00 52 ASP A CA 15
ATOM 14936 C C . ASP A 1 52 ? 11.553 -1.465 -8.829 1.00 0.00 52 ASP A C 15
ATOM 14937 O O . ASP A 1 52 ? 12.242 -0.446 -8.809 1.00 0.00 52 ASP A O 15
ATOM 14946 N N . ALA A 1 53 ? 10.261 -1.460 -9.138 1.00 0.00 53 ALA A N 15
ATOM 14947 C CA . ALA A 1 53 ? 9.562 -0.226 -9.478 1.00 0.00 53 ALA A CA 15
ATOM 14948 C C . ALA A 1 53 ? 8.423 0.046 -8.501 1.00 0.00 53 ALA A C 15
ATOM 14949 O O . ALA A 1 53 ? 8.193 -0.725 -7.569 1.00 0.00 53 ALA A O 15
ATOM 14956 N N . LEU A 1 54 ? 7.713 1.147 -8.721 1.00 0.00 54 LEU A N 15
ATOM 14957 C CA . LEU A 1 54 ? 6.597 1.522 -7.859 1.00 0.00 54 LEU A CA 15
ATOM 14958 C C . LEU A 1 54 ? 5.361 0.686 -8.174 1.00 0.00 54 LEU A C 15
ATOM 14959 O O . LEU A 1 54 ? 4.892 0.630 -9.311 1.00 0.00 54 LEU A O 15
ATOM 14975 N N . PRO A 1 55 ? 4.817 0.022 -7.143 1.00 0.00 55 PRO A N 15
ATOM 14976 C CA . PRO A 1 55 ? 3.627 -0.822 -7.284 1.00 0.00 55 PRO A CA 15
ATOM 14977 C C . PRO A 1 55 ? 2.366 -0.005 -7.549 1.00 0.00 55 PRO A C 15
ATOM 14978 O O . PRO A 1 55 ? 2.171 1.060 -6.964 1.00 0.00 55 PRO A O 15
ATOM 14989 N N . SER A 1 56 ? 1.514 -0.512 -8.435 1.00 0.00 56 SER A N 15
ATOM 14990 C CA . SER A 1 56 ? 0.274 0.173 -8.780 1.00 0.00 56 SER A CA 15
ATOM 14991 C C . SER A 1 56 ? -0.559 0.450 -7.532 1.00 0.00 56 SER A C 15
ATOM 14992 O O . SER A 1 56 ? -1.177 1.508 -7.406 1.00 0.00 56 SER A O 15
ATOM 15000 N N . LYS A 1 57 ? -0.570 -0.507 -6.611 1.00 0.00 57 LYS A N 15
ATOM 15001 C CA . LYS A 1 57 ? -1.325 -0.368 -5.371 1.00 0.00 57 LYS A CA 15
ATOM 15002 C C . LYS A 1 57 ? -0.562 -0.977 -4.199 1.00 0.00 57 LYS A C 15
ATOM 15003 O O . LYS A 1 57 ? 0.070 -2.025 -4.334 1.00 0.00 57 LYS A O 15
ATOM 15022 N N . PHE A 1 58 ? -0.627 -0.315 -3.048 1.00 0.00 58 PHE A N 15
ATOM 15023 C CA . PHE A 1 58 ? 0.057 -0.793 -1.852 1.00 0.00 58 PHE A CA 15
ATOM 15024 C C . PHE A 1 58 ? -0.875 -0.762 -0.644 1.00 0.00 58 PHE A C 15
ATOM 15025 O O . PHE A 1 58 ? -1.433 0.281 -0.302 1.00 0.00 58 PHE A O 15
ATOM 15042 N N . LEU A 1 59 ? -1.040 -1.914 -0.002 1.00 0.00 59 LEU A N 15
ATOM 15043 C CA . 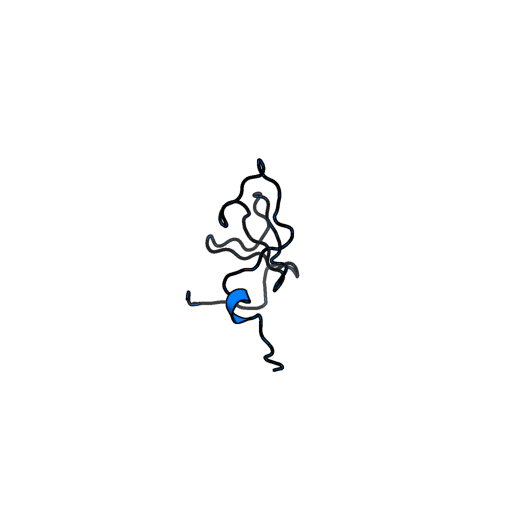LEU A 1 59 ? -1.904 -2.021 1.168 1.00 0.00 59 LEU A CA 15
ATOM 15044 C C . LEU A 1 59 ? -1.080 -2.119 2.447 1.00 0.00 59 LEU A C 15
ATOM 15045 O O . LEU A 1 59 ? -0.567 -3.185 2.788 1.00 0.00 59 LEU A O 15
ATOM 15061 N N . CYS A 1 60 ? -0.957 -0.999 3.153 1.00 0.00 60 CYS A N 15
ATOM 15062 C CA . CYS A 1 60 ? -0.196 -0.958 4.396 1.00 0.00 60 CYS A CA 15
ATOM 15063 C C . CYS A 1 60 ? -0.722 -1.989 5.390 1.00 0.00 60 CYS A C 15
ATOM 15064 O O . CYS A 1 60 ? -1.926 -2.238 5.464 1.00 0.00 60 CYS A O 15
ATOM 15071 N N . PHE A 1 61 ? 0.188 -2.586 6.152 1.00 0.00 61 PHE A N 15
ATOM 15072 C CA . PHE A 1 61 ? -0.183 -3.591 7.141 1.00 0.00 61 PHE A CA 15
ATOM 15073 C C . PHE A 1 61 ? -1.560 -3.294 7.728 1.00 0.00 61 PHE A C 15
ATOM 15074 O O . PHE A 1 61 ? -2.424 -4.169 7.786 1.00 0.00 61 PHE A O 15
ATOM 15091 N N . ARG A 1 62 ? -1.756 -2.053 8.163 1.00 0.00 62 ARG A N 15
ATOM 15092 C CA . ARG A 1 62 ? -3.026 -1.640 8.747 1.00 0.00 62 ARG A CA 15
ATOM 15093 C C . ARG A 1 62 ? -4.195 -2.071 7.866 1.00 0.00 62 ARG A C 15
ATOM 15094 O O . ARG A 1 62 ? -5.088 -2.793 8.311 1.00 0.00 62 ARG A O 15
ATOM 15115 N N . CYS A 1 63 ? -4.184 -1.623 6.616 1.00 0.00 63 CYS A N 15
ATOM 15116 C CA . CYS A 1 63 ? -5.243 -1.960 5.672 1.00 0.00 63 CYS A CA 15
ATOM 15117 C C . CYS A 1 63 ? -5.694 -3.406 5.856 1.00 0.00 63 CYS A C 15
ATOM 15118 O O . CYS A 1 63 ? -6.799 -3.666 6.334 1.00 0.00 63 CYS A O 15
ATOM 15125 N N . ILE A 1 64 ? -4.833 -4.342 5.473 1.00 0.00 64 ILE A N 15
ATOM 15126 C CA . ILE A 1 64 ? -5.143 -5.761 5.596 1.00 0.00 64 ILE A CA 15
ATOM 15127 C C . ILE A 1 64 ? -6.014 -6.029 6.819 1.00 0.00 64 ILE A C 15
ATOM 15128 O O . ILE A 1 64 ? -6.890 -6.893 6.791 1.00 0.00 64 ILE A O 15
ATOM 15144 N N . GLU A 1 65 ? -5.768 -5.281 7.890 1.00 0.00 65 GLU A N 15
ATOM 15145 C CA . GLU A 1 65 ? -6.532 -5.438 9.122 1.00 0.00 65 GLU A CA 15
ATOM 15146 C C . GLU A 1 65 ? -7.825 -4.629 9.067 1.00 0.00 65 GLU A C 15
ATOM 15147 O O . GLU A 1 65 ? -8.887 -5.108 9.467 1.00 0.00 65 GLU A O 15
ATOM 15159 N N . LEU A 1 66 ? -7.727 -3.401 8.570 1.00 0.00 66 LEU A N 15
ATOM 15160 C CA . LEU A 1 66 ? -8.889 -2.525 8.462 1.00 0.00 66 LEU A CA 15
ATOM 15161 C C . LEU A 1 66 ? -10.009 -3.199 7.676 1.00 0.00 66 LEU A C 15
ATOM 15162 O O . LEU A 1 66 ? -11.180 -3.105 8.042 1.00 0.00 66 LEU A O 15
ATOM 15178 N N . SER A 1 67 ? -9.640 -3.879 6.596 1.00 0.00 67 SER A N 15
ATOM 15179 C CA . SER A 1 67 ? -10.614 -4.568 5.757 1.00 0.00 67 SER A CA 15
ATOM 15180 C C . SER A 1 67 ? -11.509 -5.475 6.597 1.00 0.00 67 SER A C 15
ATOM 15181 O O . SER A 1 67 ? -11.062 -6.073 7.575 1.00 0.00 67 SER A O 15
ATOM 15189 N N . GLY A 1 68 ? -12.776 -5.573 6.206 1.00 0.00 68 GLY A N 15
ATOM 15190 C CA . GLY A 1 68 ? -13.714 -6.408 6.932 1.00 0.00 68 GLY A CA 15
ATOM 15191 C C . GLY A 1 68 ? -14.711 -5.597 7.736 1.00 0.00 68 GLY A C 15
ATOM 15192 O O . GLY A 1 68 ? -15.651 -5.015 7.194 1.00 0.00 68 GLY A O 15
ATOM 15196 N N . PRO A 1 69 ? -14.511 -5.553 9.062 1.00 0.00 69 PRO A N 15
ATOM 15197 C CA . PRO A 1 69 ? -15.390 -4.811 9.970 1.00 0.00 69 PRO A CA 15
ATOM 15198 C C . PRO A 1 69 ? -15.258 -3.301 9.801 1.00 0.00 69 PRO A C 15
ATOM 15199 O O . PRO A 1 69 ? -14.215 -2.804 9.375 1.00 0.00 69 PRO A O 15
ATOM 15210 N N . SER A 1 70 ? -16.321 -2.577 10.137 1.00 0.00 70 SER A N 15
ATOM 15211 C CA . SER A 1 70 ? -16.324 -1.124 10.019 1.00 0.00 70 SER A CA 15
ATOM 15212 C C . SER A 1 70 ? -15.236 -0.505 10.892 1.00 0.00 70 SER A C 15
ATOM 15213 O O . SER A 1 70 ? -14.636 -1.181 11.726 1.00 0.00 70 SER A O 15
ATOM 15221 N N . SER A 1 71 ? -14.989 0.785 10.692 1.00 0.00 71 SER A N 15
ATOM 15222 C CA . SER A 1 71 ? -13.971 1.496 11.457 1.00 0.00 71 SER A CA 15
ATOM 15223 C C . SER A 1 71 ? -14.499 1.882 12.836 1.00 0.00 71 SER A C 15
ATOM 15224 O O . SER A 1 71 ? -15.573 2.468 12.960 1.00 0.00 71 SER A O 15
ATOM 15232 N N . GLY A 1 72 ? -13.734 1.546 13.871 1.00 0.00 72 GLY A N 15
ATOM 15233 C CA . GLY A 1 72 ? -14.140 1.865 15.227 1.00 0.00 72 GLY A CA 15
ATOM 15234 C C . GLY A 1 72 ? -13.645 3.225 15.676 1.00 0.00 72 GLY A C 15
ATOM 15235 O O . GLY A 1 72 ? -13.712 3.524 16.868 1.00 0.00 72 GLY A O 15
ATOM 15241 N N . GLY A 1 1 ? 8.343 6.778 26.901 1.00 0.00 1 GLY A N 16
ATOM 15242 C CA . GLY A 1 1 ? 7.841 7.019 28.241 1.00 0.00 1 GLY A CA 16
ATOM 15243 C C . GLY A 1 1 ? 7.657 8.495 28.534 1.00 0.00 1 GLY A C 16
ATOM 15244 O O . GLY A 1 1 ? 6.590 8.918 28.980 1.00 0.00 1 GLY A O 16
ATOM 15248 N N . SER A 1 2 ? 8.700 9.281 28.286 1.00 0.00 2 SER A N 16
ATOM 15249 C CA . SER A 1 2 ? 8.650 10.717 28.531 1.00 0.00 2 SER A CA 16
ATOM 15250 C C . SER A 1 2 ? 7.599 11.384 27.648 1.00 0.00 2 SER A C 16
ATOM 15251 O O . SER A 1 2 ? 7.632 11.258 26.424 1.00 0.00 2 SER A O 16
ATOM 15259 N N . SER A 1 3 ? 6.668 12.093 28.279 1.00 0.00 3 SER A N 16
ATOM 15260 C CA . SER A 1 3 ? 5.605 12.776 27.552 1.00 0.00 3 SER A CA 16
ATOM 15261 C C . SER A 1 3 ? 6.139 13.395 26.264 1.00 0.00 3 SER A C 16
ATOM 15262 O O . SER A 1 3 ? 7.003 14.271 26.294 1.00 0.00 3 SER A O 16
ATOM 15270 N N . GLY A 1 4 ? 5.617 12.933 25.131 1.00 0.00 4 GLY A N 16
ATOM 15271 C CA . GLY A 1 4 ? 6.052 13.451 23.848 1.00 0.00 4 GLY A CA 16
ATOM 15272 C C . GLY A 1 4 ? 4.907 13.605 22.866 1.00 0.00 4 GLY A C 16
ATOM 15273 O O . GLY A 1 4 ? 4.688 12.741 22.017 1.00 0.00 4 GLY A O 16
ATOM 15277 N N . SER A 1 5 ? 4.174 14.707 22.983 1.00 0.00 5 SER A N 16
ATOM 15278 C CA . SER A 1 5 ? 3.041 14.969 22.102 1.00 0.00 5 SER A CA 16
ATOM 15279 C C . SER A 1 5 ? 3.372 16.078 21.108 1.00 0.00 5 SER A C 16
ATOM 15280 O O . SER A 1 5 ? 4.304 16.855 21.314 1.00 0.00 5 SER A O 16
ATOM 15288 N N . SER A 1 6 ? 2.600 16.144 20.027 1.00 0.00 6 SER A N 16
ATOM 15289 C CA . SER A 1 6 ? 2.811 17.155 18.998 1.00 0.00 6 SER A CA 16
ATOM 15290 C C . SER A 1 6 ? 2.728 18.559 19.589 1.00 0.00 6 SER A C 16
ATOM 15291 O O . SER A 1 6 ? 1.672 18.987 20.053 1.00 0.00 6 SER A O 16
ATOM 15299 N N . GLY A 1 7 ? 3.850 19.271 19.569 1.00 0.00 7 GLY A N 16
ATOM 15300 C CA . GLY A 1 7 ? 3.884 20.619 20.105 1.00 0.00 7 GLY A CA 16
ATOM 15301 C C . GLY A 1 7 ? 3.239 21.628 19.177 1.00 0.00 7 GLY A C 16
ATOM 15302 O O . GLY A 1 7 ? 2.105 21.442 18.738 1.00 0.00 7 GLY A O 16
ATOM 15306 N N . MET A 1 8 ? 3.963 22.702 18.878 1.00 0.00 8 MET A N 16
ATOM 15307 C CA . MET A 1 8 ? 3.454 23.746 17.996 1.00 0.00 8 MET A CA 16
ATOM 15308 C C . MET A 1 8 ? 4.169 23.716 16.650 1.00 0.00 8 MET A C 16
ATOM 15309 O O . MET A 1 8 ? 4.529 24.760 16.106 1.00 0.00 8 MET A O 16
ATOM 15323 N N . GLU A 1 9 ? 4.372 22.515 16.118 1.00 0.00 9 GLU A N 16
ATOM 15324 C CA . GLU A 1 9 ? 5.046 22.352 14.835 1.00 0.00 9 GLU A CA 16
ATOM 15325 C C . GLU A 1 9 ? 4.047 22.418 13.684 1.00 0.00 9 GLU A C 16
ATOM 15326 O O . GLU A 1 9 ? 3.150 21.581 13.577 1.00 0.00 9 GLU A O 16
ATOM 15338 N N . ARG A 1 10 ? 4.209 23.418 12.824 1.00 0.00 10 ARG A N 16
ATOM 15339 C CA . ARG A 1 10 ? 3.321 23.595 11.681 1.00 0.00 10 ARG A CA 16
ATOM 15340 C C . ARG A 1 10 ? 3.773 22.737 10.504 1.00 0.00 10 ARG A C 16
ATOM 15341 O O . ARG A 1 10 ? 3.868 23.215 9.374 1.00 0.00 10 ARG A O 16
ATOM 15362 N N . GLY A 1 11 ? 4.050 21.465 10.777 1.00 0.00 11 GLY A N 16
ATOM 15363 C CA . GLY A 1 11 ? 4.490 20.561 9.730 1.00 0.00 11 GLY A CA 16
ATOM 15364 C C . GLY A 1 11 ? 3.371 20.192 8.776 1.00 0.00 11 GLY A C 16
ATOM 15365 O O . GLY A 1 11 ? 2.365 20.895 8.685 1.00 0.00 11 GLY A O 16
ATOM 15369 N N . VAL A 1 12 ? 3.547 19.086 8.059 1.00 0.00 12 VAL A N 16
ATOM 15370 C CA . VAL A 1 12 ? 2.545 18.625 7.106 1.00 0.00 12 VAL A CA 16
ATOM 15371 C C . VAL A 1 12 ? 1.163 18.570 7.745 1.00 0.00 12 VAL A C 16
ATOM 15372 O O . VAL A 1 12 ? 1.028 18.275 8.933 1.00 0.00 12 VAL A O 16
ATOM 15385 N N . ASP A 1 13 ? 0.137 18.855 6.950 1.00 0.00 13 ASP A N 16
ATOM 15386 C CA . ASP A 1 13 ? -1.237 18.836 7.438 1.00 0.00 13 ASP A CA 16
ATOM 15387 C C . ASP A 1 13 ? -2.056 17.773 6.713 1.00 0.00 13 ASP A C 16
ATOM 15388 O O . ASP A 1 13 ? -2.669 16.912 7.343 1.00 0.00 13 ASP A O 16
ATOM 15397 N N . ASN A 1 14 ? -2.062 17.840 5.386 1.00 0.00 14 ASN A N 16
ATOM 15398 C CA . ASN A 1 14 ? -2.808 16.884 4.576 1.00 0.00 14 ASN A CA 16
ATOM 15399 C C . ASN A 1 14 ? -1.981 15.627 4.319 1.00 0.00 14 ASN A C 16
ATOM 15400 O O . ASN A 1 14 ? -2.497 14.511 4.374 1.00 0.00 14 ASN A O 16
ATOM 15411 N N . TRP A 1 15 ? -0.697 15.818 4.040 1.00 0.00 15 TRP A N 16
ATOM 15412 C CA . TRP A 1 15 ? 0.201 14.699 3.776 1.00 0.00 15 TRP A CA 16
ATOM 15413 C C . TRP A 1 15 ? 0.650 14.042 5.076 1.00 0.00 15 TRP A C 16
ATOM 15414 O O . TRP A 1 15 ? 1.404 14.628 5.852 1.00 0.00 15 TRP A O 16
ATOM 15435 N N . LYS A 1 16 ? 0.181 12.821 5.309 1.00 0.00 16 LYS A N 16
ATOM 15436 C CA . LYS A 1 16 ? 0.534 12.082 6.515 1.00 0.00 16 LYS A CA 16
ATOM 15437 C C . LYS A 1 16 ? 1.874 11.372 6.346 1.00 0.00 16 LYS A C 16
ATOM 15438 O O . LYS A 1 16 ? 2.117 10.331 6.955 1.00 0.00 16 LYS A O 16
ATOM 15457 N N . VAL A 1 17 ? 2.740 11.944 5.515 1.00 0.00 17 VAL A N 16
ATOM 15458 C CA . VAL A 1 17 ? 4.056 11.367 5.268 1.00 0.00 17 VAL A CA 16
ATOM 15459 C C . VAL A 1 17 ? 4.826 11.175 6.570 1.00 0.00 17 VAL A C 16
ATOM 15460 O O . VAL A 1 17 ? 5.662 12.000 6.937 1.00 0.00 17 VAL A O 16
ATOM 15473 N N . ASP A 1 18 ? 4.538 10.079 7.264 1.00 0.00 18 ASP A N 16
ATOM 15474 C CA . ASP A 1 18 ? 5.204 9.777 8.526 1.00 0.00 18 ASP A CA 16
ATOM 15475 C C . ASP A 1 18 ? 5.793 8.369 8.505 1.00 0.00 18 ASP A C 16
ATOM 15476 O O . ASP A 1 18 ? 5.089 7.394 8.242 1.00 0.00 18 ASP A O 16
ATOM 15485 N N . CYS A 1 19 ? 7.088 8.272 8.784 1.00 0.00 19 CYS A N 16
ATOM 15486 C CA . CYS A 1 19 ? 7.773 6.985 8.796 1.00 0.00 19 CYS A CA 16
ATOM 15487 C C . CYS A 1 19 ? 8.435 6.734 10.148 1.00 0.00 19 CYS A C 16
ATOM 15488 O O . CYS A 1 19 ? 8.776 7.672 10.869 1.00 0.00 19 CYS A O 16
ATOM 15495 N N . LYS A 1 20 ? 8.614 5.461 10.486 1.00 0.00 20 LYS A N 16
ATOM 15496 C CA . LYS A 1 20 ? 9.236 5.085 11.749 1.00 0.00 20 LYS A CA 16
ATOM 15497 C C . LYS A 1 20 ? 10.648 5.653 11.851 1.00 0.00 20 LYS A C 16
ATOM 15498 O O . LYS A 1 20 ? 11.178 5.834 12.948 1.00 0.00 20 LYS A O 16
ATOM 15517 N N . CYS A 1 21 ? 11.253 5.933 10.702 1.00 0.00 21 CYS A N 16
ATOM 15518 C CA . CYS A 1 21 ? 12.603 6.482 10.661 1.00 0.00 21 CYS A CA 16
ATOM 15519 C C . CYS A 1 21 ? 12.659 7.841 11.353 1.00 0.00 21 CYS A C 16
ATOM 15520 O O . CYS A 1 21 ? 13.602 8.138 12.085 1.00 0.00 21 CYS A O 16
ATOM 15527 N N . GLY A 1 22 ? 11.641 8.662 11.114 1.00 0.00 22 GLY A N 16
ATOM 15528 C CA . GLY A 1 22 ? 11.593 9.980 11.721 1.00 0.00 22 GLY A CA 16
ATOM 15529 C C . GLY A 1 22 ? 11.393 11.082 10.700 1.00 0.00 22 GLY A C 16
ATOM 15530 O O . GLY A 1 22 ? 11.759 12.233 10.937 1.00 0.00 22 GLY A O 16
ATOM 15534 N N . THR A 1 23 ? 10.810 10.729 9.558 1.00 0.00 23 THR A N 16
ATOM 15535 C CA . THR A 1 23 ? 10.564 11.696 8.495 1.00 0.00 23 THR A CA 16
ATOM 15536 C C . THR A 1 23 ? 9.191 12.342 8.647 1.00 0.00 23 THR A C 16
ATOM 15537 O O . THR A 1 23 ? 8.168 11.657 8.655 1.00 0.00 23 THR A O 16
ATOM 15548 N N . LYS A 1 24 ? 9.176 13.665 8.767 1.00 0.00 24 LYS A N 16
ATOM 15549 C CA . LYS A 1 24 ? 7.928 14.406 8.916 1.00 0.00 24 LYS A CA 16
ATOM 15550 C C . LYS A 1 24 ? 7.475 14.982 7.579 1.00 0.00 24 LYS A C 16
ATOM 15551 O O . LYS A 1 24 ? 6.314 15.361 7.417 1.00 0.00 24 LYS A O 16
ATOM 15570 N N . ASP A 1 25 ? 8.396 15.045 6.624 1.00 0.00 25 ASP A N 16
ATOM 15571 C CA . ASP A 1 25 ? 8.090 15.573 5.299 1.00 0.00 25 ASP A CA 16
ATOM 15572 C C . ASP A 1 25 ? 8.940 14.891 4.232 1.00 0.00 25 ASP A C 16
ATOM 15573 O O . ASP A 1 25 ? 9.877 14.157 4.546 1.00 0.00 25 ASP A O 16
ATOM 15582 N N . ASP A 1 26 ? 8.606 15.138 2.970 1.00 0.00 26 ASP A N 16
ATOM 15583 C CA . ASP A 1 26 ? 9.338 14.547 1.856 1.00 0.00 26 ASP A CA 16
ATOM 15584 C C . ASP A 1 26 ? 10.818 14.914 1.923 1.00 0.00 26 ASP A C 16
ATOM 15585 O O . ASP A 1 26 ? 11.186 16.079 1.767 1.00 0.00 26 ASP A O 16
ATOM 15594 N N . ASP A 1 27 ? 11.660 13.914 2.157 1.00 0.00 27 ASP A N 16
ATOM 15595 C CA . ASP A 1 27 ? 13.099 14.132 2.245 1.00 0.00 27 ASP A CA 16
ATOM 15596 C C . ASP A 1 27 ? 13.733 14.141 0.858 1.00 0.00 27 ASP A C 16
ATOM 15597 O O . ASP A 1 27 ? 14.253 15.161 0.408 1.00 0.00 27 ASP A O 16
ATOM 15606 N N . GLY A 1 28 ? 13.687 12.995 0.184 1.00 0.00 28 GLY A N 16
ATOM 15607 C CA . GLY A 1 28 ? 14.262 12.893 -1.145 1.00 0.00 28 GLY A CA 16
ATOM 15608 C C . GLY A 1 28 ? 13.966 11.560 -1.803 1.00 0.00 28 GLY A C 16
ATOM 15609 O O . GLY A 1 28 ? 13.871 11.473 -3.027 1.00 0.00 28 GLY A O 16
ATOM 15613 N N . GLU A 1 29 ? 13.821 10.519 -0.989 1.00 0.00 29 GLU A N 16
ATOM 15614 C CA . GLU A 1 29 ? 13.536 9.184 -1.501 1.00 0.00 29 GLU A CA 16
ATOM 15615 C C . GLU A 1 29 ? 12.070 9.056 -1.903 1.00 0.00 29 GLU A C 16
ATOM 15616 O O . GLU A 1 29 ? 11.207 9.758 -1.375 1.00 0.00 29 GLU A O 16
ATOM 15628 N N . ARG A 1 30 ? 11.795 8.154 -2.840 1.00 0.00 30 ARG A N 16
ATOM 15629 C CA . ARG A 1 30 ? 10.434 7.935 -3.314 1.00 0.00 30 ARG A CA 16
ATOM 15630 C C . ARG A 1 30 ? 9.516 7.532 -2.164 1.00 0.00 30 ARG A C 16
ATOM 15631 O O . ARG A 1 30 ? 9.937 6.845 -1.233 1.00 0.00 30 ARG A O 16
ATOM 15652 N N . MET A 1 31 ? 8.261 7.963 -2.236 1.00 0.00 31 MET A N 16
ATOM 15653 C CA . MET A 1 31 ? 7.284 7.646 -1.201 1.00 0.00 31 MET A CA 16
ATOM 15654 C C . MET A 1 31 ? 5.919 7.351 -1.814 1.00 0.00 31 MET A C 16
ATOM 15655 O O . MET A 1 31 ? 5.582 7.867 -2.881 1.00 0.00 31 MET A O 16
ATOM 15669 N N . LEU A 1 32 ? 5.137 6.520 -1.135 1.00 0.00 32 LEU A N 16
ATOM 15670 C CA . LEU A 1 32 ? 3.808 6.156 -1.613 1.00 0.00 32 LEU A CA 16
ATOM 15671 C C . LEU A 1 32 ? 2.794 6.179 -0.474 1.00 0.00 32 LEU A C 16
ATOM 15672 O O . LEU A 1 32 ? 2.987 5.532 0.555 1.00 0.00 32 LEU A O 16
ATOM 15688 N N . ALA A 1 33 ? 1.712 6.926 -0.666 1.00 0.00 33 ALA A N 16
ATOM 15689 C CA . ALA A 1 33 ? 0.666 7.029 0.344 1.00 0.00 33 ALA A CA 16
ATOM 15690 C C . ALA A 1 33 ? -0.339 5.890 0.211 1.00 0.00 33 ALA A C 16
ATOM 15691 O O . ALA A 1 33 ? -0.742 5.530 -0.896 1.00 0.00 33 ALA A O 16
ATOM 15698 N N . CYS A 1 34 ? -0.741 5.327 1.345 1.00 0.00 34 CYS A N 16
ATOM 15699 C CA . CYS A 1 34 ? -1.699 4.228 1.356 1.00 0.00 34 CYS A CA 16
ATOM 15700 C C . CYS A 1 34 ? -3.036 4.665 0.765 1.00 0.00 34 CYS A C 16
ATOM 15701 O O . CYS A 1 34 ? -3.814 5.364 1.414 1.00 0.00 34 CYS A O 16
ATOM 15708 N N . ASP A 1 35 ? -3.295 4.248 -0.470 1.00 0.00 35 ASP A N 16
ATOM 15709 C CA . ASP A 1 35 ? -4.538 4.595 -1.149 1.00 0.00 35 ASP A CA 16
ATOM 15710 C C . ASP A 1 35 ? -5.695 4.674 -0.157 1.00 0.00 35 ASP A C 16
ATOM 15711 O O . ASP A 1 35 ? -6.568 5.533 -0.274 1.00 0.00 35 ASP A O 16
ATOM 15720 N N . GLY A 1 36 ? -5.695 3.770 0.818 1.00 0.00 36 GLY A N 16
ATOM 15721 C CA . GLY A 1 36 ? -6.749 3.754 1.814 1.00 0.00 36 GLY A CA 16
ATOM 15722 C C . GLY A 1 36 ? -6.710 4.968 2.720 1.00 0.00 36 GLY A C 16
ATOM 15723 O O . GLY A 1 36 ? -7.470 5.918 2.531 1.00 0.00 36 GLY A O 16
ATOM 15727 N N . CYS A 1 37 ? -5.823 4.938 3.709 1.00 0.00 37 CYS A N 16
ATOM 15728 C CA . CYS A 1 37 ? -5.688 6.044 4.650 1.00 0.00 37 CYS A CA 16
ATOM 15729 C C . CYS A 1 37 ? -5.059 7.259 3.975 1.00 0.00 37 CYS A C 16
ATOM 15730 O O . CYS A 1 37 ? -5.710 8.287 3.792 1.00 0.00 37 CYS A O 16
ATOM 15737 N N . GLY A 1 38 ? -3.788 7.133 3.607 1.00 0.00 38 GLY A N 16
ATOM 15738 C CA . GLY A 1 38 ? -3.092 8.228 2.956 1.00 0.00 38 GLY A CA 16
ATOM 15739 C C . GLY A 1 38 ? -1.817 8.615 3.678 1.00 0.00 38 GLY A C 16
ATOM 15740 O O . GLY A 1 38 ? -1.578 9.793 3.943 1.00 0.00 38 GLY A O 16
ATOM 15744 N N . VAL A 1 39 ? -0.995 7.621 4.000 1.00 0.00 39 VAL A N 16
ATOM 15745 C CA . VAL A 1 39 ? 0.263 7.863 4.697 1.00 0.00 39 VAL A CA 16
ATOM 15746 C C . VAL A 1 39 ? 1.449 7.366 3.879 1.00 0.00 39 VAL A C 16
ATOM 15747 O O . VAL A 1 39 ? 1.609 6.164 3.666 1.00 0.00 39 VAL A O 16
ATOM 15760 N N . TRP A 1 40 ? 2.278 8.297 3.423 1.00 0.00 40 TRP A N 16
ATOM 15761 C CA . TRP A 1 40 ? 3.452 7.953 2.628 1.00 0.00 40 TRP A CA 16
ATOM 15762 C C . TRP A 1 40 ? 4.442 7.131 3.446 1.00 0.00 40 TRP A C 16
ATOM 15763 O O . TRP A 1 40 ? 4.488 7.239 4.672 1.00 0.00 40 TRP A O 16
ATOM 15784 N N . HIS A 1 41 ? 5.232 6.311 2.762 1.00 0.00 41 HIS A N 16
ATOM 15785 C CA . HIS A 1 41 ? 6.223 5.472 3.427 1.00 0.00 41 HIS A CA 16
ATOM 15786 C C . HIS A 1 41 ? 7.388 5.163 2.492 1.00 0.00 41 HIS A C 16
ATOM 15787 O O . HIS A 1 41 ? 7.188 4.809 1.329 1.00 0.00 41 HIS A O 16
ATOM 15802 N N . HIS A 1 42 ? 8.606 5.298 3.007 1.00 0.00 42 HIS A N 16
ATOM 15803 C CA . HIS A 1 42 ? 9.804 5.033 2.218 1.00 0.00 42 HIS A CA 16
ATOM 15804 C C . HIS A 1 42 ? 9.679 3.711 1.468 1.00 0.00 42 HIS A C 16
ATOM 15805 O O . HIS A 1 42 ? 9.863 2.638 2.043 1.00 0.00 42 HIS A O 16
ATOM 15819 N N . THR A 1 43 ? 9.364 3.795 0.179 1.00 0.00 43 THR A N 16
ATOM 15820 C CA . THR A 1 43 ? 9.212 2.605 -0.650 1.00 0.00 43 THR A CA 16
ATOM 15821 C C . THR A 1 43 ? 10.233 1.538 -0.272 1.00 0.00 43 THR A C 16
ATOM 15822 O O . THR A 1 43 ? 9.939 0.343 -0.309 1.00 0.00 43 THR A O 16
ATOM 15833 N N . ARG A 1 44 ? 11.434 1.977 0.091 1.00 0.00 44 ARG A N 16
ATOM 15834 C CA . ARG A 1 44 ? 12.499 1.058 0.475 1.00 0.00 44 ARG A CA 16
ATOM 15835 C C . ARG A 1 44 ? 12.216 0.439 1.841 1.00 0.00 44 ARG A C 16
ATOM 15836 O O . ARG A 1 44 ? 12.353 -0.771 2.026 1.00 0.00 44 ARG A O 16
ATOM 15857 N N . CYS A 1 45 ? 11.822 1.276 2.794 1.00 0.00 45 CYS A N 16
ATOM 15858 C CA . CYS A 1 45 ? 11.521 0.812 4.143 1.00 0.00 45 CYS A CA 16
ATOM 15859 C C . CYS A 1 45 ? 10.523 -0.341 4.112 1.00 0.00 45 CYS A C 16
ATOM 15860 O O . CYS A 1 45 ? 10.635 -1.295 4.883 1.00 0.00 45 CYS A O 16
ATOM 15867 N N . ILE A 1 46 ? 9.547 -0.247 3.215 1.00 0.00 46 ILE A N 16
ATOM 15868 C CA . ILE A 1 46 ? 8.530 -1.283 3.082 1.00 0.00 46 ILE A CA 16
ATOM 15869 C C . ILE A 1 46 ? 9.085 -2.509 2.366 1.00 0.00 46 ILE A C 16
ATOM 15870 O O . ILE A 1 46 ? 8.641 -3.633 2.602 1.00 0.00 46 ILE A O 16
ATOM 15886 N N . GLY A 1 47 ? 10.060 -2.286 1.489 1.00 0.00 47 GLY A N 16
ATOM 15887 C CA . GLY A 1 47 ? 10.661 -3.383 0.753 1.00 0.00 47 GLY A CA 16
ATOM 15888 C C . GLY A 1 47 ? 11.064 -2.985 -0.653 1.00 0.00 47 GLY A C 16
ATOM 15889 O O . GLY A 1 47 ? 12.159 -3.316 -1.109 1.00 0.00 47 GLY A O 16
ATOM 15893 N N . ILE A 1 48 ? 10.178 -2.274 -1.342 1.00 0.00 48 ILE A N 16
ATOM 15894 C CA . ILE A 1 48 ? 10.448 -1.831 -2.704 1.00 0.00 48 ILE A CA 16
ATOM 15895 C C . ILE A 1 48 ? 11.939 -1.595 -2.920 1.00 0.00 48 ILE A C 16
ATOM 15896 O O . ILE A 1 48 ? 12.634 -1.102 -2.034 1.00 0.00 48 ILE A O 16
ATOM 15912 N N . ASN A 1 49 ? 12.422 -1.949 -4.107 1.00 0.00 49 ASN A N 16
ATOM 15913 C CA . ASN A 1 49 ? 13.831 -1.774 -4.441 1.00 0.00 49 ASN A CA 16
ATOM 15914 C C . ASN A 1 49 ? 14.048 -0.485 -5.228 1.00 0.00 49 ASN A C 16
ATOM 15915 O O . ASN A 1 49 ? 13.199 -0.081 -6.022 1.00 0.00 49 ASN A O 16
ATOM 15926 N N . ASN A 1 50 ? 15.190 0.156 -5.001 1.00 0.00 50 ASN A N 16
ATOM 15927 C CA . ASN A 1 50 ? 15.518 1.399 -5.689 1.00 0.00 50 ASN A CA 16
ATOM 15928 C C . ASN A 1 50 ? 15.230 1.286 -7.183 1.00 0.00 50 ASN A C 16
ATOM 15929 O O . ASN A 1 50 ? 14.809 2.252 -7.819 1.00 0.00 50 ASN A O 16
ATOM 15940 N N . ALA A 1 51 ? 15.461 0.100 -7.737 1.00 0.00 51 ALA A N 16
ATOM 15941 C CA . ALA A 1 51 ? 15.224 -0.140 -9.155 1.00 0.00 51 ALA A CA 16
ATOM 15942 C C . ALA A 1 51 ? 13.752 -0.440 -9.423 1.00 0.00 51 ALA A C 16
ATOM 15943 O O . ALA A 1 51 ? 13.157 0.105 -10.353 1.00 0.00 51 ALA A O 16
ATOM 15950 N N . ASP A 1 52 ? 13.172 -1.309 -8.603 1.00 0.00 52 ASP A N 16
ATOM 15951 C CA . ASP A 1 52 ? 11.770 -1.681 -8.752 1.00 0.00 52 ASP A CA 16
ATOM 15952 C C . ASP A 1 52 ? 10.888 -0.441 -8.862 1.00 0.00 52 ASP A C 16
ATOM 15953 O O . ASP A 1 52 ? 11.319 0.669 -8.553 1.00 0.00 52 ASP A O 16
ATOM 15962 N N . ALA A 1 53 ? 9.650 -0.639 -9.305 1.00 0.00 53 ALA A N 16
ATOM 15963 C CA . ALA A 1 53 ? 8.707 0.462 -9.455 1.00 0.00 53 ALA A CA 16
ATOM 15964 C C . ALA A 1 53 ? 7.708 0.490 -8.303 1.00 0.00 53 ALA A C 16
ATOM 15965 O O . ALA A 1 53 ? 7.783 -0.325 -7.383 1.00 0.00 53 ALA A O 16
ATOM 15972 N N . LEU A 1 54 ? 6.773 1.432 -8.360 1.00 0.00 54 LEU A N 16
ATOM 15973 C CA . LEU A 1 54 ? 5.759 1.567 -7.321 1.00 0.00 54 LEU A CA 16
ATOM 15974 C C . LEU A 1 54 ? 4.539 0.706 -7.636 1.00 0.00 54 LEU A C 16
ATOM 15975 O O . LEU A 1 54 ? 4.103 0.600 -8.782 1.00 0.00 54 LEU A O 16
ATOM 15991 N N . PRO A 1 55 ? 3.974 0.077 -6.595 1.00 0.00 55 PRO A N 16
ATOM 15992 C CA . PRO A 1 55 ? 2.795 -0.784 -6.735 1.00 0.00 55 PRO A CA 16
ATOM 15993 C C . PRO A 1 55 ? 1.535 0.009 -7.066 1.00 0.00 55 PRO A C 16
ATOM 15994 O O . PRO A 1 55 ? 1.160 0.928 -6.339 1.00 0.00 55 PRO A O 16
ATOM 16005 N N . SER A 1 56 ? 0.886 -0.355 -8.167 1.00 0.00 56 SER A N 16
ATOM 16006 C CA . SER A 1 56 ? -0.331 0.325 -8.596 1.00 0.00 56 SER A CA 16
ATOM 16007 C C . SER A 1 56 ? -1.208 0.678 -7.398 1.00 0.00 56 SER A C 16
ATOM 16008 O O . SER A 1 56 ? -1.774 1.769 -7.328 1.00 0.00 56 SER A O 16
ATOM 16016 N N . LYS A 1 57 ? -1.315 -0.254 -6.457 1.00 0.00 57 LYS A N 16
ATOM 16017 C CA . LYS A 1 57 ? -2.121 -0.044 -5.260 1.00 0.00 57 LYS A CA 16
ATOM 16018 C C . LYS A 1 57 ? -1.411 -0.587 -4.024 1.00 0.00 57 LYS A C 16
ATOM 16019 O O . LYS A 1 57 ? -0.797 -1.653 -4.067 1.00 0.00 57 LYS A O 16
ATOM 16038 N N . PHE A 1 58 ? -1.500 0.152 -2.923 1.00 0.00 58 PHE A N 16
ATOM 16039 C CA . PHE A 1 58 ? -0.866 -0.256 -1.675 1.00 0.00 58 PHE A CA 16
ATOM 16040 C C . PHE A 1 58 ? -1.790 -0.001 -0.488 1.00 0.00 58 PHE A C 16
ATOM 16041 O O . PHE A 1 58 ? -2.556 0.964 -0.477 1.00 0.00 58 PHE A O 16
ATOM 16058 N N . LEU A 1 59 ? -1.714 -0.874 0.511 1.00 0.00 59 LEU A N 16
ATOM 16059 C CA . LEU A 1 59 ? -2.543 -0.746 1.704 1.00 0.00 59 LEU A CA 16
ATOM 16060 C C . LEU A 1 59 ? -1.744 -1.074 2.961 1.00 0.00 59 LEU A C 16
ATOM 16061 O O . LEU A 1 59 ? -1.449 -2.238 3.236 1.00 0.00 59 LEU A O 16
ATOM 16077 N N . CYS A 1 60 ? -1.398 -0.042 3.722 1.00 0.00 60 CYS A N 16
ATOM 16078 C CA . CYS A 1 60 ? -0.634 -0.219 4.951 1.00 0.00 60 CYS A CA 16
ATOM 16079 C C . CYS A 1 60 ? -1.172 -1.396 5.760 1.00 0.00 60 CYS A C 16
ATOM 16080 O O . CYS A 1 60 ? -2.351 -1.739 5.670 1.00 0.00 60 CYS A O 16
ATOM 16087 N N . PHE A 1 61 ? -0.298 -2.011 6.551 1.00 0.00 61 PHE A N 16
ATOM 16088 C CA . PHE A 1 61 ? -0.684 -3.150 7.376 1.00 0.00 61 PHE A CA 16
ATOM 16089 C C . PHE A 1 61 ? -2.066 -2.936 7.987 1.00 0.00 61 PHE A C 16
ATOM 16090 O O . PHE A 1 61 ? -2.959 -3.770 7.838 1.00 0.00 61 PHE A O 16
ATOM 16107 N N . ARG A 1 62 ? -2.233 -1.812 8.676 1.00 0.00 62 ARG A N 16
ATOM 16108 C CA . ARG A 1 62 ? -3.505 -1.488 9.312 1.00 0.00 62 ARG A CA 16
ATOM 16109 C C . ARG A 1 62 ? -4.672 -1.777 8.372 1.00 0.00 62 ARG A C 16
ATOM 16110 O O . ARG A 1 62 ? -5.677 -2.363 8.775 1.00 0.00 62 ARG A O 16
ATOM 16131 N N . CYS A 1 63 ? -4.532 -1.361 7.118 1.00 0.00 63 CYS A N 16
ATOM 16132 C CA . CYS A 1 63 ? -5.574 -1.573 6.121 1.00 0.00 63 CYS A CA 16
ATOM 16133 C C . CYS A 1 63 ? -5.773 -3.062 5.852 1.00 0.00 63 CYS A C 16
ATOM 16134 O O . CYS A 1 63 ? -6.890 -3.574 5.937 1.00 0.00 63 CYS A O 16
ATOM 16141 N N . ILE A 1 64 ? -4.684 -3.750 5.526 1.00 0.00 64 ILE A N 16
ATOM 16142 C CA . ILE A 1 64 ? -4.740 -5.179 5.246 1.00 0.00 64 ILE A CA 16
ATOM 16143 C C . ILE A 1 64 ? -5.644 -5.899 6.240 1.00 0.00 64 ILE A C 16
ATOM 16144 O O . ILE A 1 64 ? -6.395 -6.801 5.869 1.00 0.00 64 ILE A O 16
ATOM 16160 N N . GLU A 1 65 ? -5.568 -5.494 7.503 1.00 0.00 65 GLU A N 16
ATOM 16161 C CA . GLU A 1 65 ? -6.381 -6.101 8.550 1.00 0.00 65 GLU A CA 16
ATOM 16162 C C . GLU A 1 65 ? -7.767 -5.464 8.600 1.00 0.00 65 GLU A C 16
ATOM 16163 O O . GLU A 1 65 ? -8.772 -6.152 8.785 1.00 0.00 65 GLU A O 16
ATOM 16175 N N . LEU A 1 66 ? -7.813 -4.147 8.435 1.00 0.00 66 LEU A N 16
ATOM 16176 C CA . LEU A 1 66 ? -9.075 -3.416 8.461 1.00 0.00 66 LEU A CA 16
ATOM 16177 C C . LEU A 1 66 ? -10.054 -3.983 7.438 1.00 0.00 66 LEU A C 16
ATOM 16178 O O . LEU A 1 66 ? -11.242 -4.139 7.722 1.00 0.00 66 LEU A O 16
ATOM 16194 N N . SER A 1 67 ? -9.547 -4.292 6.249 1.00 0.00 67 SER A N 16
ATOM 16195 C CA . SER A 1 67 ? -10.378 -4.841 5.183 1.00 0.00 67 SER A CA 16
ATOM 16196 C C . SER A 1 67 ? -11.196 -6.025 5.688 1.00 0.00 67 SER A C 16
ATOM 16197 O O . SER A 1 67 ? -10.916 -6.581 6.749 1.00 0.00 67 SER A O 16
ATOM 16205 N N . GLY A 1 68 ? -12.212 -6.405 4.918 1.00 0.00 68 GLY A N 16
ATOM 16206 C CA . GLY A 1 68 ? -13.057 -7.521 5.302 1.00 0.00 68 GLY A CA 16
ATOM 16207 C C . GLY A 1 68 ? -12.921 -8.702 4.362 1.00 0.00 68 GLY A C 16
ATOM 16208 O O . GLY A 1 68 ? -11.912 -8.863 3.675 1.00 0.00 68 GLY A O 16
ATOM 16212 N N . PRO A 1 69 ? -13.955 -9.556 4.325 1.00 0.00 69 PRO A N 16
ATOM 16213 C CA . PRO A 1 69 ? -13.970 -10.744 3.466 1.00 0.00 69 PRO A CA 16
ATOM 16214 C C . PRO A 1 69 ? -14.082 -10.389 1.988 1.00 0.00 69 PRO A C 16
ATOM 16215 O O . PRO A 1 69 ? -15.173 -10.120 1.485 1.00 0.00 69 PRO A O 16
ATOM 16226 N N . SER A 1 70 ? -12.948 -10.392 1.295 1.00 0.00 70 SER A N 16
ATOM 16227 C CA . SER A 1 70 ? -12.919 -10.067 -0.126 1.00 0.00 70 SER A CA 16
ATOM 16228 C C . SER A 1 70 ? -12.457 -11.267 -0.948 1.00 0.00 70 SER A C 16
ATOM 16229 O O . SER A 1 70 ? -12.101 -12.309 -0.399 1.00 0.00 70 SER A O 16
ATOM 16237 N N . SER A 1 71 ? -12.467 -11.111 -2.268 1.00 0.00 71 SER A N 16
ATOM 16238 C CA . SER A 1 71 ? -12.053 -12.181 -3.167 1.00 0.00 71 SER A CA 16
ATOM 16239 C C . SER A 1 71 ? -10.696 -12.744 -2.755 1.00 0.00 71 SER A C 16
ATOM 16240 O O . SER A 1 71 ? -9.701 -12.022 -2.707 1.00 0.00 71 SER A O 16
ATOM 16248 N N . GLY A 1 72 ? -10.665 -14.039 -2.456 1.00 0.00 72 GLY A N 16
ATOM 16249 C CA . GLY A 1 72 ? -9.427 -14.678 -2.051 1.00 0.00 72 GLY A CA 16
ATOM 16250 C C . GLY A 1 72 ? -9.325 -14.843 -0.548 1.00 0.00 72 GLY A C 16
ATOM 16251 O O . GLY A 1 72 ? -8.322 -15.373 -0.070 1.00 0.00 72 GLY A O 16
ATOM 16257 N N . GLY A 1 1 ? 13.427 0.437 27.990 1.00 0.00 1 GLY A N 17
ATOM 16258 C CA . GLY A 1 1 ? 11.993 0.553 27.798 1.00 0.00 1 GLY A CA 17
ATOM 16259 C C . GLY A 1 1 ? 11.600 1.869 27.155 1.00 0.00 1 GLY A C 17
ATOM 16260 O O . GLY A 1 1 ? 12.178 2.912 27.457 1.00 0.00 1 GLY A O 17
ATOM 16264 N N . SER A 1 2 ? 10.614 1.819 26.265 1.00 0.00 2 SER A N 17
ATOM 16265 C CA . SER A 1 2 ? 10.148 3.015 25.573 1.00 0.00 2 SER A CA 17
ATOM 16266 C C . SER A 1 2 ? 8.704 2.846 25.109 1.00 0.00 2 SER A C 17
ATOM 16267 O O . SER A 1 2 ? 8.342 1.820 24.534 1.00 0.00 2 SER A O 17
ATOM 16275 N N . SER A 1 3 ? 7.885 3.861 25.365 1.00 0.00 3 SER A N 17
ATOM 16276 C CA . SER A 1 3 ? 6.479 3.824 24.978 1.00 0.00 3 SER A CA 17
ATOM 16277 C C . SER A 1 3 ? 6.197 4.825 23.861 1.00 0.00 3 SER A C 17
ATOM 16278 O O . SER A 1 3 ? 7.071 5.597 23.468 1.00 0.00 3 SER A O 17
ATOM 16286 N N . GLY A 1 4 ? 4.968 4.806 23.354 1.00 0.00 4 GLY A N 17
ATOM 16287 C CA . GLY A 1 4 ? 4.591 5.716 22.288 1.00 0.00 4 GLY A CA 17
ATOM 16288 C C . GLY A 1 4 ? 3.145 6.158 22.388 1.00 0.00 4 GLY A C 17
ATOM 16289 O O . GLY A 1 4 ? 2.354 5.929 21.472 1.00 0.00 4 GLY A O 17
ATOM 16293 N N . SER A 1 5 ? 2.797 6.793 23.502 1.00 0.00 5 SER A N 17
ATOM 16294 C CA . SER A 1 5 ? 1.434 7.264 23.720 1.00 0.00 5 SER A CA 17
ATOM 16295 C C . SER A 1 5 ? 1.148 8.505 22.881 1.00 0.00 5 SER A C 17
ATOM 16296 O O . SER A 1 5 ? 2.066 9.166 22.396 1.00 0.00 5 SER A O 17
ATOM 16304 N N . SER A 1 6 ? -0.134 8.816 22.715 1.00 0.00 6 SER A N 17
ATOM 16305 C CA . SER A 1 6 ? -0.544 9.976 21.932 1.00 0.00 6 SER A CA 17
ATOM 16306 C C . SER A 1 6 ? -0.048 11.268 22.574 1.00 0.00 6 SER A C 17
ATOM 16307 O O . SER A 1 6 ? -0.248 11.499 23.766 1.00 0.00 6 SER A O 17
ATOM 16315 N N . GLY A 1 7 ? 0.601 12.109 21.774 1.00 0.00 7 GLY A N 17
ATOM 16316 C CA . GLY A 1 7 ? 1.115 13.368 22.281 1.00 0.00 7 GLY A CA 17
ATOM 16317 C C . GLY A 1 7 ? 0.385 14.566 21.708 1.00 0.00 7 GLY A C 17
ATOM 16318 O O . GLY A 1 7 ? -0.534 15.097 22.332 1.00 0.00 7 GLY A O 17
ATOM 16322 N N . MET A 1 8 ? 0.794 14.993 20.518 1.00 0.00 8 MET A N 17
ATOM 16323 C CA . MET A 1 8 ? 0.171 16.137 19.862 1.00 0.00 8 MET A CA 17
ATOM 16324 C C . MET A 1 8 ? -0.447 15.728 18.528 1.00 0.00 8 MET A C 17
ATOM 16325 O O . MET A 1 8 ? 0.153 14.977 17.760 1.00 0.00 8 MET A O 17
ATOM 16339 N N . GLU A 1 9 ? -1.650 16.228 18.261 1.00 0.00 9 GLU A N 17
ATOM 16340 C CA . GLU A 1 9 ? -2.349 15.913 17.020 1.00 0.00 9 GLU A CA 17
ATOM 16341 C C . GLU A 1 9 ? -2.094 16.985 15.965 1.00 0.00 9 GLU A C 17
ATOM 16342 O O . GLU A 1 9 ? -2.906 17.891 15.776 1.00 0.00 9 GLU A O 17
ATOM 16354 N N . ARG A 1 10 ? -0.960 16.875 15.280 1.00 0.00 10 ARG A N 17
ATOM 16355 C CA . ARG A 1 10 ? -0.596 17.836 14.245 1.00 0.00 10 ARG A CA 17
ATOM 16356 C C . ARG A 1 10 ? -0.255 17.124 12.939 1.00 0.00 10 ARG A C 17
ATOM 16357 O O . ARG A 1 10 ? 0.334 16.044 12.944 1.00 0.00 10 ARG A O 17
ATOM 16378 N N . GLY A 1 11 ? -0.630 17.738 11.821 1.00 0.00 11 GLY A N 17
ATOM 16379 C CA . GLY A 1 11 ? -0.356 17.149 10.523 1.00 0.00 11 GLY A CA 17
ATOM 16380 C C . GLY A 1 11 ? 0.632 17.965 9.714 1.00 0.00 11 GLY A C 17
ATOM 16381 O O . GLY A 1 11 ? 0.380 19.129 9.402 1.00 0.00 11 GLY A O 17
ATOM 16385 N N . VAL A 1 12 ? 1.762 17.354 9.372 1.00 0.00 12 VAL A N 17
ATOM 16386 C CA . VAL A 1 12 ? 2.793 18.031 8.594 1.00 0.00 12 VAL A CA 17
ATOM 16387 C C . VAL A 1 12 ? 2.190 18.750 7.393 1.00 0.00 12 VAL A C 17
ATOM 16388 O O . VAL A 1 12 ? 2.558 19.884 7.087 1.00 0.00 12 VAL A O 17
ATOM 16401 N N . ASP A 1 13 ? 1.263 18.083 6.715 1.00 0.00 13 ASP A N 17
ATOM 16402 C CA . ASP A 1 13 ? 0.607 18.658 5.546 1.00 0.00 13 ASP A CA 17
ATOM 16403 C C . ASP A 1 13 ? -0.513 17.750 5.050 1.00 0.00 13 ASP A C 17
ATOM 16404 O O . ASP A 1 13 ? -0.679 16.631 5.533 1.00 0.00 13 ASP A O 17
ATOM 16413 N N . ASN A 1 14 ? -1.281 18.241 4.082 1.00 0.00 14 ASN A N 17
ATOM 16414 C CA . ASN A 1 14 ? -2.387 17.475 3.521 1.00 0.00 14 ASN A CA 17
ATOM 16415 C C . ASN A 1 14 ? -2.049 15.988 3.472 1.00 0.00 14 ASN A C 17
ATOM 16416 O O . ASN A 1 14 ? -2.796 15.154 3.986 1.00 0.00 14 ASN A O 17
ATOM 16427 N N . TRP A 1 15 ? -0.921 15.663 2.852 1.00 0.00 15 TRP A N 17
ATOM 16428 C CA . TRP A 1 15 ? -0.483 14.277 2.737 1.00 0.00 15 TRP A CA 17
ATOM 16429 C C . TRP A 1 15 ? 0.206 13.815 4.017 1.00 0.00 15 TRP A C 17
ATOM 16430 O O . TRP A 1 15 ? 1.212 14.389 4.434 1.00 0.00 15 TRP A O 17
ATOM 16451 N N . LYS A 1 16 ? -0.342 12.775 4.637 1.00 0.00 16 LYS A N 17
ATOM 16452 C CA . LYS A 1 16 ? 0.221 12.235 5.868 1.00 0.00 16 LYS A CA 17
ATOM 16453 C C . LYS A 1 16 ? 1.543 11.523 5.597 1.00 0.00 16 LYS A C 17
ATOM 16454 O O . LYS A 1 16 ? 1.569 10.322 5.327 1.00 0.00 16 LYS A O 17
ATOM 16473 N N . VAL A 1 17 ? 2.639 12.272 5.671 1.00 0.00 17 VAL A N 17
ATOM 16474 C CA . VAL A 1 17 ? 3.964 11.712 5.436 1.00 0.00 17 VAL A CA 17
ATOM 16475 C C . VAL A 1 17 ? 4.445 10.913 6.642 1.00 0.00 17 VAL A C 17
ATOM 16476 O O . VAL A 1 17 ? 5.276 10.013 6.512 1.00 0.00 17 VAL A O 17
ATOM 16489 N N . ASP A 1 18 ? 3.918 11.248 7.814 1.00 0.00 18 ASP A N 17
ATOM 16490 C CA . ASP A 1 18 ? 4.293 10.560 9.045 1.00 0.00 18 ASP A CA 17
ATOM 16491 C C . ASP A 1 18 ? 4.371 9.053 8.823 1.00 0.00 18 ASP A C 17
ATOM 16492 O O . ASP A 1 18 ? 3.536 8.473 8.128 1.00 0.00 18 ASP A O 17
ATOM 16501 N N . CYS A 1 19 ? 5.379 8.424 9.418 1.00 0.00 19 CYS A N 17
ATOM 16502 C CA . CYS A 1 19 ? 5.568 6.985 9.285 1.00 0.00 19 CYS A CA 17
ATOM 16503 C C . CYS A 1 19 ? 5.656 6.319 10.655 1.00 0.00 19 CYS A C 17
ATOM 16504 O O . CYS A 1 19 ? 5.674 6.992 11.686 1.00 0.00 19 CYS A O 17
ATOM 16511 N N . LYS A 1 20 ? 5.709 4.991 10.659 1.00 0.00 20 LYS A N 17
ATOM 16512 C CA . LYS A 1 20 ? 5.796 4.232 11.901 1.00 0.00 20 LYS A CA 17
ATOM 16513 C C . LYS A 1 20 ? 7.223 4.235 12.441 1.00 0.00 20 LYS A C 17
ATOM 16514 O O . LYS A 1 20 ? 7.438 4.234 13.654 1.00 0.00 20 LYS A O 17
ATOM 16533 N N . CYS A 1 21 ? 8.194 4.239 11.535 1.00 0.00 21 CYS A N 17
ATOM 16534 C CA . CYS A 1 21 ? 9.600 4.243 11.920 1.00 0.00 21 CYS A CA 17
ATOM 16535 C C . CYS A 1 21 ? 9.932 5.478 12.753 1.00 0.00 21 CYS A C 17
ATOM 16536 O O . CYS A 1 21 ? 10.560 5.378 13.807 1.00 0.00 21 CYS A O 17
ATOM 16543 N N . GLY A 1 22 ? 9.505 6.642 12.273 1.00 0.00 22 GLY A N 17
ATOM 16544 C CA . GLY A 1 22 ? 9.766 7.879 12.986 1.00 0.00 22 GLY A CA 17
ATOM 16545 C C . GLY A 1 22 ? 9.782 9.085 12.068 1.00 0.00 22 GLY A C 17
ATOM 16546 O O . GLY A 1 22 ? 9.437 10.193 12.479 1.00 0.00 22 GLY A O 17
ATOM 16550 N N . THR A 1 23 ? 10.186 8.871 10.819 1.00 0.00 23 THR A N 17
ATOM 16551 C CA . THR A 1 23 ? 10.249 9.949 9.841 1.00 0.00 23 THR A CA 17
ATOM 16552 C C . THR A 1 23 ? 8.907 10.663 9.722 1.00 0.00 23 THR A C 17
ATOM 16553 O O . THR A 1 23 ? 7.929 10.093 9.236 1.00 0.00 23 THR A O 17
ATOM 16564 N N . LYS A 1 24 ? 8.866 11.913 10.169 1.00 0.00 24 LYS A N 17
ATOM 16565 C CA . LYS A 1 24 ? 7.644 12.707 10.111 1.00 0.00 24 LYS A CA 17
ATOM 16566 C C . LYS A 1 24 ? 7.625 13.587 8.865 1.00 0.00 24 LYS A C 17
ATOM 16567 O O . LYS A 1 24 ? 6.591 13.734 8.213 1.00 0.00 24 LYS A O 17
ATOM 16586 N N . ASP A 1 25 ? 8.774 14.169 8.540 1.00 0.00 25 ASP A N 17
ATOM 16587 C CA . ASP A 1 25 ? 8.890 15.033 7.371 1.00 0.00 25 ASP A CA 17
ATOM 16588 C C . ASP A 1 25 ? 9.648 14.330 6.249 1.00 0.00 25 ASP A C 17
ATOM 16589 O O . ASP A 1 25 ? 10.106 13.198 6.410 1.00 0.00 25 ASP A O 17
ATOM 16598 N N . ASP A 1 26 ? 9.776 15.007 5.114 1.00 0.00 26 ASP A N 17
ATOM 16599 C CA . ASP A 1 26 ? 10.478 14.448 3.965 1.00 0.00 26 ASP A CA 17
ATOM 16600 C C . ASP A 1 26 ? 11.986 14.628 4.109 1.00 0.00 26 ASP A C 17
ATOM 16601 O O . ASP A 1 26 ? 12.513 15.721 3.899 1.00 0.00 26 ASP A O 17
ATOM 16610 N N . ASP A 1 27 ? 12.674 13.550 4.469 1.00 0.00 27 ASP A N 17
ATOM 16611 C CA . ASP A 1 27 ? 14.122 13.589 4.642 1.00 0.00 27 ASP A CA 17
ATOM 16612 C C . ASP A 1 27 ? 14.831 13.563 3.291 1.00 0.00 27 ASP A C 17
ATOM 16613 O O . ASP A 1 27 ? 15.494 14.525 2.908 1.00 0.00 27 ASP A O 17
ATOM 16622 N N . GLY A 1 28 ? 14.687 12.452 2.575 1.00 0.00 28 GLY A N 17
ATOM 16623 C CA . GLY A 1 28 ? 15.320 12.320 1.276 1.00 0.00 28 GLY A CA 17
ATOM 16624 C C . GLY A 1 28 ? 15.252 10.904 0.738 1.00 0.00 28 GLY A C 17
ATOM 16625 O O . GLY A 1 28 ? 16.209 10.414 0.141 1.00 0.00 28 GLY A O 17
ATOM 16629 N N . GLU A 1 29 ? 14.117 10.246 0.953 1.00 0.00 29 GLU A N 17
ATOM 16630 C CA . GLU A 1 29 ? 13.930 8.876 0.488 1.00 0.00 29 GLU A CA 17
ATOM 16631 C C . GLU A 1 29 ? 12.634 8.745 -0.309 1.00 0.00 29 GLU A C 17
ATOM 16632 O O . GLU A 1 29 ? 11.803 9.653 -0.316 1.00 0.00 29 GLU A O 17
ATOM 16644 N N . ARG A 1 30 ? 12.471 7.608 -0.978 1.00 0.00 30 ARG A N 17
ATOM 16645 C CA . ARG A 1 30 ? 11.279 7.358 -1.779 1.00 0.00 30 ARG A CA 17
ATOM 16646 C C . ARG A 1 30 ? 10.108 6.938 -0.895 1.00 0.00 30 ARG A C 17
ATOM 16647 O O . ARG A 1 30 ? 10.268 6.131 0.021 1.00 0.00 30 ARG A O 17
ATOM 16668 N N . MET A 1 31 ? 8.933 7.491 -1.176 1.00 0.00 31 MET A N 17
ATOM 16669 C CA . MET A 1 31 ? 7.736 7.172 -0.406 1.00 0.00 31 MET A CA 17
ATOM 16670 C C . MET A 1 31 ? 6.513 7.084 -1.315 1.00 0.00 31 MET A C 17
ATOM 16671 O O . MET A 1 31 ? 6.529 7.577 -2.443 1.00 0.00 31 MET A O 17
ATOM 16685 N N . LEU A 1 32 ? 5.456 6.454 -0.816 1.00 0.00 32 LEU A N 17
ATOM 16686 C CA . LEU A 1 32 ? 4.224 6.301 -1.583 1.00 0.00 32 LEU A CA 17
ATOM 16687 C C . LEU A 1 32 ? 3.006 6.320 -0.666 1.00 0.00 32 LEU A C 17
ATOM 16688 O O . LEU A 1 32 ? 3.022 5.733 0.416 1.00 0.00 32 LEU A O 17
ATOM 16704 N N . ALA A 1 33 ? 1.949 6.995 -1.107 1.00 0.00 33 ALA A N 17
ATOM 16705 C CA . ALA A 1 33 ? 0.721 7.086 -0.328 1.00 0.00 33 ALA A CA 17
ATOM 16706 C C . ALA A 1 33 ? -0.024 5.755 -0.320 1.00 0.00 33 ALA A C 17
ATOM 16707 O O . ALA A 1 33 ? -0.008 5.017 -1.305 1.00 0.00 33 ALA A O 17
ATOM 16714 N N . CYS A 1 34 ? -0.676 5.454 0.798 1.00 0.00 34 CYS A N 17
ATOM 16715 C CA . CYS A 1 34 ? -1.426 4.211 0.935 1.00 0.00 34 CYS A CA 17
ATOM 16716 C C . CYS A 1 34 ? -2.918 4.451 0.724 1.00 0.00 34 CYS A C 17
ATOM 16717 O O . CYS A 1 34 ? -3.583 5.067 1.557 1.00 0.00 34 CYS A O 17
ATOM 16724 N N . ASP A 1 35 ? -3.438 3.959 -0.395 1.00 0.00 35 ASP A N 17
ATOM 16725 C CA . ASP A 1 35 ? -4.851 4.117 -0.716 1.00 0.00 35 ASP A CA 17
ATOM 16726 C C . ASP A 1 35 ? -5.723 3.790 0.492 1.00 0.00 35 ASP A C 17
ATOM 16727 O O . ASP A 1 35 ? -6.775 4.395 0.693 1.00 0.00 35 ASP A O 17
ATOM 16736 N N . GLY A 1 36 ? -5.278 2.828 1.294 1.00 0.00 36 GLY A N 17
ATOM 16737 C CA . GLY A 1 36 ? -6.030 2.437 2.472 1.00 0.00 36 GLY A CA 17
ATOM 16738 C C . GLY A 1 36 ? -6.379 3.617 3.356 1.00 0.00 36 GLY A C 17
ATOM 16739 O O . GLY A 1 36 ? -7.539 4.025 3.431 1.00 0.00 36 GLY A O 17
ATOM 16743 N N . CYS A 1 37 ? -5.374 4.168 4.029 1.00 0.00 37 CYS A N 17
ATOM 16744 C CA . CYS A 1 37 ? -5.580 5.308 4.914 1.00 0.00 37 CYS A CA 17
ATOM 16745 C C . CYS A 1 37 ? -5.245 6.616 4.204 1.00 0.00 37 CYS A C 17
ATOM 16746 O O . CYS A 1 37 ? -6.041 7.554 4.198 1.00 0.00 37 CYS A O 17
ATOM 16753 N N . GLY A 1 38 ? -4.059 6.671 3.604 1.00 0.00 38 GLY A N 17
ATOM 16754 C CA . GLY A 1 38 ? -3.638 7.867 2.899 1.00 0.00 38 GLY A CA 17
ATOM 16755 C C . GLY A 1 38 ? -2.350 8.444 3.452 1.00 0.00 38 GLY A C 17
ATOM 16756 O O . GLY A 1 38 ? -2.217 9.659 3.594 1.00 0.00 38 GLY A O 17
ATOM 16760 N N . VAL A 1 39 ? -1.400 7.570 3.767 1.00 0.00 39 VAL A N 17
ATOM 16761 C CA . VAL A 1 39 ? -0.116 7.999 4.308 1.00 0.00 39 VAL A CA 17
ATOM 16762 C C . VAL A 1 39 ? 1.027 7.637 3.366 1.00 0.00 39 VAL A C 17
ATOM 16763 O O . VAL A 1 39 ? 1.059 6.542 2.805 1.00 0.00 39 VAL A O 17
ATOM 16776 N N . TRP A 1 40 ? 1.962 8.564 3.197 1.00 0.00 40 TRP A N 17
ATOM 16777 C CA . TRP A 1 40 ? 3.108 8.343 2.322 1.00 0.00 40 TRP A CA 17
ATOM 16778 C C . TRP A 1 40 ? 4.211 7.584 3.051 1.00 0.00 40 TRP A C 17
ATOM 16779 O O . TRP A 1 40 ? 5.091 8.188 3.667 1.00 0.00 40 TRP A O 17
ATOM 16800 N N . HIS A 1 41 ? 4.160 6.258 2.978 1.00 0.00 41 HIS A N 17
ATOM 16801 C CA . HIS A 1 41 ? 5.156 5.417 3.632 1.00 0.00 41 HIS A CA 17
ATOM 16802 C C . HIS A 1 41 ? 6.327 5.134 2.695 1.00 0.00 41 HIS A C 17
ATOM 16803 O O . HIS A 1 41 ? 6.155 5.051 1.478 1.00 0.00 41 HIS A O 17
ATOM 16818 N N . HIS A 1 42 ? 7.516 4.987 3.270 1.00 0.00 42 HIS A N 17
ATOM 16819 C CA . HIS A 1 42 ? 8.716 4.714 2.486 1.00 0.00 42 HIS A CA 17
ATOM 16820 C C . HIS A 1 42 ? 8.653 3.321 1.865 1.00 0.00 42 HIS A C 17
ATOM 16821 O O . HIS A 1 42 ? 8.371 2.337 2.549 1.00 0.00 42 HIS A O 17
ATOM 16835 N N . THR A 1 43 ? 8.918 3.246 0.565 1.00 0.00 43 THR A N 17
ATOM 16836 C CA . THR A 1 43 ? 8.891 1.975 -0.148 1.00 0.00 43 THR A CA 17
ATOM 16837 C C . THR A 1 43 ? 9.751 0.931 0.555 1.00 0.00 43 THR A C 17
ATOM 16838 O O . THR A 1 43 ? 9.283 -0.164 0.868 1.00 0.00 43 THR A O 17
ATOM 16849 N N . ARG A 1 44 ? 11.010 1.277 0.801 1.00 0.00 44 ARG A N 17
ATOM 16850 C CA . ARG A 1 44 ? 11.936 0.369 1.467 1.00 0.00 44 ARG A CA 17
ATOM 16851 C C . ARG A 1 44 ? 11.454 0.040 2.878 1.00 0.00 44 ARG A C 17
ATOM 16852 O O . ARG A 1 44 ? 11.552 -1.101 3.328 1.00 0.00 44 ARG A O 17
ATOM 16873 N N . CYS A 1 45 ? 10.935 1.049 3.570 1.00 0.00 45 CYS A N 17
ATOM 16874 C CA . CYS A 1 45 ? 10.440 0.869 4.929 1.00 0.00 45 CYS A CA 17
ATOM 16875 C C . CYS A 1 45 ? 9.287 -0.131 4.960 1.00 0.00 45 CYS A C 17
ATOM 16876 O O . CYS A 1 45 ? 9.178 -0.939 5.883 1.00 0.00 45 CYS A O 17
ATOM 16883 N N . ILE A 1 46 ? 8.431 -0.070 3.946 1.00 0.00 46 ILE A N 17
ATOM 16884 C CA . ILE A 1 46 ? 7.288 -0.970 3.856 1.00 0.00 46 ILE A CA 17
ATOM 16885 C C . ILE A 1 46 ? 7.706 -2.338 3.327 1.00 0.00 46 ILE A C 17
ATOM 16886 O O . ILE A 1 46 ? 7.149 -3.363 3.716 1.00 0.00 46 ILE A O 17
ATOM 16902 N N . GLY A 1 47 ? 8.694 -2.345 2.436 1.00 0.00 47 GLY A N 17
ATOM 16903 C CA . GLY A 1 47 ? 9.171 -3.592 1.868 1.00 0.00 47 GLY A CA 17
ATOM 16904 C C . GLY A 1 47 ? 9.230 -3.555 0.354 1.00 0.00 47 GLY A C 17
ATOM 16905 O O . GLY A 1 47 ? 8.641 -4.402 -0.317 1.00 0.00 47 GLY A O 17
ATOM 16909 N N . ILE A 1 48 ? 9.941 -2.571 -0.185 1.00 0.00 48 ILE A N 17
ATOM 16910 C CA . ILE A 1 48 ? 10.074 -2.427 -1.629 1.00 0.00 48 ILE A CA 17
ATOM 16911 C C . ILE A 1 48 ? 11.363 -1.698 -1.993 1.00 0.00 48 ILE A C 17
ATOM 16912 O O . ILE A 1 48 ? 11.485 -0.491 -1.786 1.00 0.00 48 ILE A O 17
ATOM 16928 N N . ASN A 1 49 ? 12.323 -2.439 -2.537 1.00 0.00 49 ASN A N 17
ATOM 16929 C CA . ASN A 1 49 ? 13.603 -1.863 -2.931 1.00 0.00 49 ASN A CA 17
ATOM 16930 C C . ASN A 1 49 ? 13.443 -0.969 -4.158 1.00 0.00 49 ASN A C 17
ATOM 16931 O O . ASN A 1 49 ? 12.390 -0.953 -4.793 1.00 0.00 49 ASN A O 17
ATOM 16942 N N . ASN A 1 50 ? 14.496 -0.228 -4.484 1.00 0.00 50 ASN A N 17
ATOM 16943 C CA . ASN A 1 50 ? 14.473 0.668 -5.635 1.00 0.00 50 ASN A CA 17
ATOM 16944 C C . ASN A 1 50 ? 14.753 -0.096 -6.925 1.00 0.00 50 ASN A C 17
ATOM 16945 O O . ASN A 1 50 ? 15.550 0.340 -7.756 1.00 0.00 50 ASN A O 17
ATOM 16956 N N . ALA A 1 51 ? 14.092 -1.237 -7.086 1.00 0.00 51 ALA A N 17
ATOM 16957 C CA . ALA A 1 51 ? 14.267 -2.061 -8.276 1.00 0.00 51 ALA A CA 17
ATOM 16958 C C . ALA A 1 51 ? 12.921 -2.454 -8.875 1.00 0.00 51 ALA A C 17
ATOM 16959 O O . ALA A 1 51 ? 12.744 -2.437 -10.093 1.00 0.00 51 ALA A O 17
ATOM 16966 N N . ASP A 1 52 ? 11.976 -2.809 -8.011 1.00 0.00 52 ASP A N 17
ATOM 16967 C CA . ASP A 1 52 ? 10.645 -3.206 -8.455 1.00 0.00 52 ASP A CA 17
ATOM 16968 C C . ASP A 1 52 ? 9.708 -2.004 -8.508 1.00 0.00 52 ASP A C 17
ATOM 16969 O O . ASP A 1 52 ? 9.594 -1.250 -7.542 1.00 0.00 52 ASP A O 17
ATOM 16978 N N . ALA A 1 53 ? 9.040 -1.830 -9.644 1.00 0.00 53 ALA A N 17
ATOM 16979 C CA . ALA A 1 53 ? 8.112 -0.720 -9.822 1.00 0.00 53 ALA A CA 17
ATOM 16980 C C . ALA A 1 53 ? 7.138 -0.625 -8.652 1.00 0.00 53 ALA A C 17
ATOM 16981 O O . ALA A 1 53 ? 7.064 -1.528 -7.818 1.00 0.00 53 ALA A O 17
ATOM 16988 N N . LEU A 1 54 ? 6.393 0.474 -8.597 1.00 0.00 54 LEU A N 17
ATOM 16989 C CA . LEU A 1 54 ? 5.424 0.687 -7.528 1.00 0.00 54 LEU A CA 17
ATOM 16990 C C . LEU A 1 54 ? 4.110 -0.025 -7.834 1.00 0.00 54 LEU A C 17
ATOM 16991 O O . LEU A 1 54 ? 3.578 0.050 -8.942 1.00 0.00 54 LEU A O 17
ATOM 17007 N N . PRO A 1 55 ? 3.572 -0.731 -6.829 1.00 0.00 55 PRO A N 17
ATOM 17008 C CA . PRO A 1 55 ? 2.312 -1.468 -6.966 1.00 0.00 55 PRO A CA 17
ATOM 17009 C C . PRO A 1 55 ? 1.108 -0.541 -7.089 1.00 0.00 55 PRO A C 17
ATOM 17010 O O . PRO A 1 55 ? 0.970 0.418 -6.329 1.00 0.00 55 PRO A O 17
ATOM 17021 N N . SER A 1 56 ? 0.238 -0.832 -8.051 1.00 0.00 56 SER A N 17
ATOM 17022 C CA . SER A 1 56 ? -0.953 -0.022 -8.276 1.00 0.00 56 SER A CA 17
ATOM 17023 C C . SER A 1 56 ? -1.621 0.341 -6.953 1.00 0.00 56 SER A C 17
ATOM 17024 O O . SER A 1 56 ? -2.052 1.477 -6.752 1.00 0.00 56 SER A O 17
ATOM 17032 N N . LYS A 1 57 ? -1.702 -0.632 -6.052 1.00 0.00 57 LYS A N 17
ATOM 17033 C CA . LYS A 1 57 ? -2.316 -0.418 -4.747 1.00 0.00 57 LYS A CA 17
ATOM 17034 C C . LYS A 1 57 ? -1.339 -0.756 -3.625 1.00 0.00 57 LYS A C 17
ATOM 17035 O O . LYS A 1 57 ? -0.662 -1.783 -3.667 1.00 0.00 57 LYS A O 17
ATOM 17054 N N . PHE A 1 58 ? -1.274 0.113 -2.621 1.00 0.00 58 PHE A N 17
ATOM 17055 C CA . PHE A 1 58 ? -0.381 -0.095 -1.487 1.00 0.00 58 PHE A CA 17
ATOM 17056 C C . PHE A 1 58 ? -1.124 0.094 -0.168 1.00 0.00 58 PHE A C 17
ATOM 17057 O O . PHE A 1 58 ? -1.250 1.213 0.331 1.00 0.00 58 PHE A O 17
ATOM 17074 N N . LEU A 1 59 ? -1.614 -1.006 0.391 1.00 0.00 59 LEU A N 17
ATOM 17075 C CA . LEU A 1 59 ? -2.346 -0.963 1.652 1.00 0.00 59 LEU A CA 17
ATOM 17076 C C . LEU A 1 59 ? -1.463 -1.421 2.809 1.00 0.00 59 LEU A C 17
ATOM 17077 O O . LEU A 1 59 ? -1.249 -2.618 3.005 1.00 0.00 59 LEU A O 17
ATOM 17093 N N . CYS A 1 60 ? -0.955 -0.461 3.575 1.00 0.00 60 CYS A N 17
ATOM 17094 C CA . CYS A 1 60 ? -0.098 -0.764 4.714 1.00 0.00 60 CYS A CA 17
ATOM 17095 C C . CYS A 1 60 ? -0.679 -1.905 5.544 1.00 0.00 60 CYS A C 17
ATOM 17096 O O . CYS A 1 60 ? -1.897 -2.056 5.645 1.00 0.00 60 CYS A O 17
ATOM 17103 N N . PHE A 1 61 ? 0.200 -2.705 6.138 1.00 0.00 61 PHE A N 17
ATOM 17104 C CA . PHE A 1 61 ? -0.225 -3.833 6.959 1.00 0.00 61 PHE A CA 17
ATOM 17105 C C . PHE A 1 61 ? -1.523 -3.511 7.695 1.00 0.00 61 PHE A C 17
ATOM 17106 O O . PHE A 1 61 ? -2.566 -4.107 7.425 1.00 0.00 61 PHE A O 17
ATOM 17123 N N . ARG A 1 62 ? -1.449 -2.566 8.626 1.00 0.00 62 ARG A N 17
ATOM 17124 C CA . ARG A 1 62 ? -2.616 -2.166 9.403 1.00 0.00 62 ARG A CA 17
ATOM 17125 C C . ARG A 1 62 ? -3.876 -2.191 8.543 1.00 0.00 62 ARG A C 17
ATOM 17126 O O . ARG A 1 62 ? -4.835 -2.900 8.848 1.00 0.00 62 ARG A O 17
ATOM 17147 N N . CYS A 1 63 ? -3.867 -1.412 7.466 1.00 0.00 63 CYS A N 17
ATOM 17148 C CA . CYS A 1 63 ? -5.008 -1.343 6.562 1.00 0.00 63 CYS A CA 17
ATOM 17149 C C . CYS A 1 63 ? -5.441 -2.740 6.124 1.00 0.00 63 CYS A C 17
ATOM 17150 O O . CYS A 1 63 ? -6.605 -3.114 6.270 1.00 0.00 63 CYS A O 17
ATOM 17157 N N . ILE A 1 64 ? -4.496 -3.505 5.589 1.00 0.00 64 ILE A N 17
ATOM 17158 C CA . ILE A 1 64 ? -4.779 -4.860 5.132 1.00 0.00 64 ILE A CA 17
ATOM 17159 C C . ILE A 1 64 ? -5.764 -5.559 6.062 1.00 0.00 64 ILE A C 17
ATOM 17160 O O . ILE A 1 64 ? -6.572 -6.378 5.624 1.00 0.00 64 ILE A O 17
ATOM 17176 N N . GLU A 1 65 ? -5.693 -5.229 7.348 1.00 0.00 65 GLU A N 17
ATOM 17177 C CA . GLU A 1 65 ? -6.580 -5.825 8.340 1.00 0.00 65 GLU A CA 17
ATOM 17178 C C . GLU A 1 65 ? -7.844 -4.987 8.513 1.00 0.00 65 GLU A C 17
ATOM 17179 O O . GLU A 1 65 ? -8.951 -5.521 8.589 1.00 0.00 65 GLU A O 17
ATOM 17191 N N . LEU A 1 66 ? -7.670 -3.671 8.574 1.00 0.00 66 LEU A N 17
ATOM 17192 C CA . LEU A 1 66 ? -8.796 -2.758 8.739 1.00 0.00 66 LEU A CA 17
ATOM 17193 C C . LEU A 1 66 ? -9.840 -2.980 7.650 1.00 0.00 66 LEU A C 17
ATOM 17194 O O . LEU A 1 66 ? -11.039 -3.031 7.926 1.00 0.00 66 LEU A O 17
ATOM 17210 N N . SER A 1 67 ? -9.377 -3.112 6.411 1.00 0.00 67 SER A N 17
ATOM 17211 C CA . SER A 1 67 ? -10.272 -3.327 5.279 1.00 0.00 67 SER A CA 17
ATOM 17212 C C . SER A 1 67 ? -10.849 -4.739 5.304 1.00 0.00 67 SER A C 17
ATOM 17213 O O . SER A 1 67 ? -10.133 -5.711 5.540 1.00 0.00 67 SER A O 17
ATOM 17221 N N . GLY A 1 68 ? -12.152 -4.843 5.057 1.00 0.00 68 GLY A N 17
ATOM 17222 C CA . GLY A 1 68 ? -12.805 -6.139 5.056 1.00 0.00 68 GLY A CA 17
ATOM 17223 C C . GLY A 1 68 ? -14.269 -6.050 4.672 1.00 0.00 68 GLY A C 17
ATOM 17224 O O . GLY A 1 68 ? -14.707 -6.621 3.673 1.00 0.00 68 GLY A O 17
ATOM 17228 N N . PRO A 1 69 ? -15.053 -5.319 5.479 1.00 0.00 69 PRO A N 17
ATOM 17229 C CA . PRO A 1 69 ? -16.488 -5.141 5.240 1.00 0.00 69 PRO A CA 17
ATOM 17230 C C . PRO A 1 69 ? -16.768 -4.272 4.018 1.00 0.00 69 PRO A C 17
ATOM 17231 O O . PRO A 1 69 ? -17.923 -4.055 3.651 1.00 0.00 69 PRO A O 17
ATOM 17242 N N . SER A 1 70 ? -15.705 -3.778 3.393 1.00 0.00 70 SER A N 17
ATOM 17243 C CA . SER A 1 70 ? -15.837 -2.929 2.214 1.00 0.00 70 SER A CA 17
ATOM 17244 C C . SER A 1 70 ? -15.351 -3.655 0.964 1.00 0.00 70 SER A C 17
ATOM 17245 O O . SER A 1 70 ? -14.420 -4.460 1.023 1.00 0.00 70 SER A O 17
ATOM 17253 N N . SER A 1 71 ? -15.987 -3.366 -0.166 1.00 0.00 71 SER A N 17
ATOM 17254 C CA . SER A 1 71 ? -15.622 -3.994 -1.431 1.00 0.00 71 SER A CA 17
ATOM 17255 C C . SER A 1 71 ? -15.700 -5.514 -1.325 1.00 0.00 71 SER A C 17
ATOM 17256 O O . SER A 1 71 ? -14.806 -6.226 -1.780 1.00 0.00 71 SER A O 17
ATOM 17264 N N . GLY A 1 72 ? -16.778 -6.004 -0.720 1.00 0.00 72 GLY A N 17
ATOM 17265 C CA . GLY A 1 72 ? -16.954 -7.436 -0.565 1.00 0.00 72 GLY A CA 17
ATOM 17266 C C . GLY A 1 72 ? -16.436 -7.943 0.767 1.00 0.00 72 GLY A C 17
ATOM 17267 O O . GLY A 1 72 ? -16.689 -9.098 1.107 1.00 0.00 72 GLY A O 17
ATOM 17273 N N . GLY A 1 1 ? 6.545 15.871 33.889 1.00 0.00 1 GLY A N 18
ATOM 17274 C CA . GLY A 1 1 ? 5.992 14.859 33.009 1.00 0.00 1 GLY A CA 18
ATOM 17275 C C . GLY A 1 1 ? 5.484 15.439 31.704 1.00 0.00 1 GLY A C 18
ATOM 17276 O O . GLY A 1 1 ? 4.584 16.279 31.699 1.00 0.00 1 GLY A O 18
ATOM 17280 N N . SER A 1 2 ? 6.064 14.993 30.594 1.00 0.00 2 SER A N 18
ATOM 17281 C CA . SER A 1 2 ? 5.668 15.478 29.277 1.00 0.00 2 SER A CA 18
ATOM 17282 C C . SER A 1 2 ? 4.192 15.196 29.015 1.00 0.00 2 SER A C 18
ATOM 17283 O O . SER A 1 2 ? 3.608 14.285 29.604 1.00 0.00 2 SER A O 18
ATOM 17291 N N . SER A 1 3 ? 3.594 15.984 28.128 1.00 0.00 3 SER A N 18
ATOM 17292 C CA . SER A 1 3 ? 2.184 15.822 27.789 1.00 0.00 3 SER A CA 18
ATOM 17293 C C . SER A 1 3 ? 1.960 16.013 26.292 1.00 0.00 3 SER A C 18
ATOM 17294 O O . SER A 1 3 ? 2.676 16.768 25.637 1.00 0.00 3 SER A O 18
ATOM 17302 N N . GLY A 1 4 ? 0.959 15.320 25.758 1.00 0.00 4 GLY A N 18
ATOM 17303 C CA . GLY A 1 4 ? 0.656 15.425 24.342 1.00 0.00 4 GLY A CA 18
ATOM 17304 C C . GLY A 1 4 ? -0.515 16.347 24.067 1.00 0.00 4 GLY A C 18
ATOM 17305 O O . GLY A 1 4 ? -1.668 15.915 24.073 1.00 0.00 4 GLY A O 18
ATOM 17309 N N . SER A 1 5 ? -0.221 17.620 23.825 1.00 0.00 5 SER A N 18
ATOM 17310 C CA . SER A 1 5 ? -1.260 18.606 23.551 1.00 0.00 5 SER A CA 18
ATOM 17311 C C . SER A 1 5 ? -1.355 18.894 22.056 1.00 0.00 5 SER A C 18
ATOM 17312 O O . SER A 1 5 ? -0.347 19.139 21.394 1.00 0.00 5 SER A O 18
ATOM 17320 N N . SER A 1 6 ? -2.576 18.863 21.530 1.00 0.00 6 SER A N 18
ATOM 17321 C CA . SER A 1 6 ? -2.804 19.117 20.113 1.00 0.00 6 SER A CA 18
ATOM 17322 C C . SER A 1 6 ? -3.188 20.574 19.877 1.00 0.00 6 SER A C 18
ATOM 17323 O O . SER A 1 6 ? -3.701 21.245 20.771 1.00 0.00 6 SER A O 18
ATOM 17331 N N . GLY A 1 7 ? -2.935 21.057 18.664 1.00 0.00 7 GLY A N 18
ATOM 17332 C CA . GLY A 1 7 ? -3.260 22.432 18.331 1.00 0.00 7 GLY A CA 18
ATOM 17333 C C . GLY A 1 7 ? -2.559 22.905 17.073 1.00 0.00 7 GLY A C 18
ATOM 17334 O O . GLY A 1 7 ? -2.647 22.262 16.027 1.00 0.00 7 GLY A O 18
ATOM 17338 N N . MET A 1 8 ? -1.863 24.033 17.173 1.00 0.00 8 MET A N 18
ATOM 17339 C CA . MET A 1 8 ? -1.145 24.591 16.034 1.00 0.00 8 MET A CA 18
ATOM 17340 C C . MET A 1 8 ? -0.394 23.500 15.277 1.00 0.00 8 MET A C 18
ATOM 17341 O O . MET A 1 8 ? 0.690 23.084 15.685 1.00 0.00 8 MET A O 18
ATOM 17355 N N . GLU A 1 9 ? -0.977 23.042 14.174 1.00 0.00 9 GLU A N 18
ATOM 17356 C CA . GLU A 1 9 ? -0.362 21.998 13.362 1.00 0.00 9 GLU A CA 18
ATOM 17357 C C . GLU A 1 9 ? 1.106 22.316 13.090 1.00 0.00 9 GLU A C 18
ATOM 17358 O O . GLU A 1 9 ? 1.424 23.180 12.273 1.00 0.00 9 GLU A O 18
ATOM 17370 N N . ARG A 1 10 ? 1.996 21.610 13.780 1.00 0.00 10 ARG A N 18
ATOM 17371 C CA . ARG A 1 10 ? 3.429 21.817 13.615 1.00 0.00 10 ARG A CA 18
ATOM 17372 C C . ARG A 1 10 ? 4.191 20.506 13.789 1.00 0.00 10 ARG A C 18
ATOM 17373 O O . ARG A 1 10 ? 3.977 19.775 14.755 1.00 0.00 10 ARG A O 18
ATOM 17394 N N . GLY A 1 11 ? 5.082 20.215 12.845 1.00 0.00 11 GLY A N 18
ATOM 17395 C CA . GLY A 1 11 ? 5.861 18.993 12.912 1.00 0.00 11 GLY A CA 18
ATOM 17396 C C . GLY A 1 11 ? 6.091 18.376 11.546 1.00 0.00 11 GLY A C 18
ATOM 17397 O O . GLY A 1 11 ? 7.232 18.208 11.117 1.00 0.00 11 GLY A O 18
ATOM 17401 N N . VAL A 1 12 ? 5.003 18.037 10.862 1.00 0.00 12 VAL A N 18
ATOM 17402 C CA . VAL A 1 12 ? 5.091 17.435 9.537 1.00 0.00 12 VAL A CA 18
ATOM 17403 C C . VAL A 1 12 ? 4.289 18.234 8.516 1.00 0.00 12 VAL A C 18
ATOM 17404 O O . VAL A 1 12 ? 3.229 18.774 8.829 1.00 0.00 12 VAL A O 18
ATOM 17417 N N . ASP A 1 13 ? 4.803 18.304 7.293 1.00 0.00 13 ASP A N 18
ATOM 17418 C CA . ASP A 1 13 ? 4.134 19.036 6.223 1.00 0.00 13 ASP A CA 18
ATOM 17419 C C . ASP A 1 13 ? 2.753 18.451 5.946 1.00 0.00 13 ASP A C 18
ATOM 17420 O O . ASP A 1 13 ? 2.381 17.420 6.503 1.00 0.00 13 ASP A O 18
ATOM 17429 N N . ASN A 1 14 ? 1.996 19.119 5.080 1.00 0.00 14 ASN A N 18
ATOM 17430 C CA . ASN A 1 14 ? 0.655 18.666 4.730 1.00 0.00 14 ASN A CA 18
ATOM 17431 C C . ASN A 1 14 ? 0.615 17.148 4.580 1.00 0.00 14 ASN A C 18
ATOM 17432 O O . ASN A 1 14 ? -0.287 16.487 5.095 1.00 0.00 14 ASN A O 18
ATOM 17443 N N . TRP A 1 15 ? 1.598 16.603 3.873 1.00 0.00 15 TRP A N 18
ATOM 17444 C CA . TRP A 1 15 ? 1.676 15.163 3.656 1.00 0.00 15 TRP A CA 18
ATOM 17445 C C . TRP A 1 15 ? 2.111 14.443 4.928 1.00 0.00 15 TRP A C 18
ATOM 17446 O O . TRP A 1 15 ? 3.199 14.688 5.451 1.00 0.00 15 TRP A O 18
ATOM 17467 N N . LYS A 1 16 ? 1.256 13.554 5.422 1.00 0.00 16 LYS A N 18
ATOM 17468 C CA . LYS A 1 16 ? 1.553 12.797 6.632 1.00 0.00 16 LYS A CA 18
ATOM 17469 C C . LYS A 1 16 ? 2.624 11.745 6.367 1.00 0.00 16 LYS A C 18
ATOM 17470 O O . LYS A 1 16 ? 2.405 10.798 5.611 1.00 0.00 16 LYS A O 18
ATOM 17489 N N . VAL A 1 17 ? 3.784 11.916 6.995 1.00 0.00 17 VAL A N 18
ATOM 17490 C CA . VAL A 1 17 ? 4.889 10.979 6.828 1.00 0.00 17 VAL A CA 18
ATOM 17491 C C . VAL A 1 17 ? 5.196 10.254 8.134 1.00 0.00 17 VAL A C 18
ATOM 17492 O O . VAL A 1 17 ? 5.837 10.808 9.027 1.00 0.00 17 VAL A O 18
ATOM 17505 N N . ASP A 1 18 ? 4.735 9.013 8.237 1.00 0.00 18 ASP A N 18
ATOM 17506 C CA . ASP A 1 18 ? 4.962 8.210 9.433 1.00 0.00 18 ASP A CA 18
ATOM 17507 C C . ASP A 1 18 ? 5.327 6.775 9.063 1.00 0.00 18 ASP A C 18
ATOM 17508 O O . ASP A 1 18 ? 4.489 6.016 8.575 1.00 0.00 18 ASP A O 18
ATOM 17517 N N . CYS A 1 19 ? 6.583 6.411 9.298 1.00 0.00 19 CYS A N 18
ATOM 17518 C CA . CYS A 1 19 ? 7.060 5.068 8.990 1.00 0.00 19 CYS A CA 18
ATOM 17519 C C . CYS A 1 19 ? 7.540 4.358 10.252 1.00 0.00 19 CYS A C 18
ATOM 17520 O O . CYS A 1 19 ? 7.722 4.981 11.298 1.00 0.00 19 CYS A O 18
ATOM 17527 N N . LYS A 1 20 ? 7.743 3.049 10.146 1.00 0.00 20 LYS A N 18
ATOM 17528 C CA . LYS A 1 20 ? 8.203 2.252 11.277 1.00 0.00 20 LYS A CA 18
ATOM 17529 C C . LYS A 1 20 ? 9.724 2.291 11.388 1.00 0.00 20 LYS A C 18
ATOM 17530 O O . LYS A 1 20 ? 10.278 2.265 12.487 1.00 0.00 20 LYS A O 18
ATOM 17549 N N . CYS A 1 21 ? 10.395 2.355 10.242 1.00 0.00 21 CYS A N 18
ATOM 17550 C CA . CYS A 1 21 ? 11.852 2.399 10.210 1.00 0.00 21 CYS A CA 18
ATOM 17551 C C . CYS A 1 21 ? 12.389 3.385 11.243 1.00 0.00 21 CYS A C 18
ATOM 17552 O O . CYS A 1 21 ? 13.317 3.074 11.989 1.00 0.00 21 CYS A O 18
ATOM 17559 N N . GLY A 1 22 ? 11.799 4.575 11.280 1.00 0.00 22 GLY A N 18
ATOM 17560 C CA . GLY A 1 22 ? 12.231 5.589 12.225 1.00 0.00 22 GLY A CA 18
ATOM 17561 C C . GLY A 1 22 ? 12.303 6.969 11.602 1.00 0.00 22 GLY A C 18
ATOM 17562 O O . GLY A 1 22 ? 13.123 7.796 12.000 1.00 0.00 22 GLY A O 18
ATOM 17566 N N . THR A 1 23 ? 11.442 7.219 10.621 1.00 0.00 23 THR A N 18
ATOM 17567 C CA . THR A 1 23 ? 11.413 8.507 9.940 1.00 0.00 23 THR A CA 18
ATOM 17568 C C . THR A 1 23 ? 10.241 9.356 10.419 1.00 0.00 23 THR A C 18
ATOM 17569 O O . THR A 1 23 ? 9.109 8.879 10.503 1.00 0.00 23 THR A O 18
ATOM 17580 N N . LYS A 1 24 ? 10.518 10.618 10.731 1.00 0.00 24 LYS A N 18
ATOM 17581 C CA . LYS A 1 24 ? 9.487 11.535 11.200 1.00 0.00 24 LYS A CA 18
ATOM 17582 C C . LYS A 1 24 ? 9.122 12.544 10.116 1.00 0.00 24 LYS A C 18
ATOM 17583 O O . LYS A 1 24 ? 7.945 12.812 9.875 1.00 0.00 24 LYS A O 18
ATOM 17602 N N . ASP A 1 25 ? 10.139 13.099 9.465 1.00 0.00 25 ASP A N 18
ATOM 17603 C CA . ASP A 1 25 ? 9.925 14.077 8.405 1.00 0.00 25 ASP A CA 18
ATOM 17604 C C . ASP A 1 25 ? 10.529 13.594 7.090 1.00 0.00 25 ASP A C 18
ATOM 17605 O O . ASP A 1 25 ? 11.101 12.506 7.021 1.00 0.00 25 ASP A O 18
ATOM 17614 N N . ASP A 1 26 ? 10.398 14.409 6.050 1.00 0.00 26 ASP A N 18
ATOM 17615 C CA . ASP A 1 26 ? 10.931 14.065 4.737 1.00 0.00 26 ASP A CA 18
ATOM 17616 C C . ASP A 1 26 ? 12.456 14.033 4.761 1.00 0.00 26 ASP A C 18
ATOM 17617 O O . ASP A 1 26 ? 13.104 15.051 4.999 1.00 0.00 26 ASP A O 18
ATOM 17626 N N . ASP A 1 27 ? 13.021 12.856 4.514 1.00 0.00 27 ASP A N 18
ATOM 17627 C CA . ASP A 1 27 ? 14.470 12.691 4.507 1.00 0.00 27 ASP A CA 18
ATOM 17628 C C . ASP A 1 27 ? 15.050 13.037 3.139 1.00 0.00 27 ASP A C 18
ATOM 17629 O O . ASP A 1 27 ? 16.056 13.738 3.039 1.00 0.00 27 ASP A O 18
ATOM 17638 N N . GLY A 1 28 ? 14.409 12.538 2.086 1.00 0.00 28 GLY A N 18
ATOM 17639 C CA . GLY A 1 28 ? 14.877 12.804 0.739 1.00 0.00 28 GLY A CA 18
ATOM 17640 C C . GLY A 1 28 ? 14.419 11.752 -0.252 1.00 0.00 28 GLY A C 18
ATOM 17641 O O . GLY A 1 28 ? 14.220 12.045 -1.430 1.00 0.00 28 GLY A O 18
ATOM 17645 N N . GLU A 1 29 ? 14.253 10.522 0.227 1.00 0.00 29 GLU A N 18
ATOM 17646 C CA . GLU A 1 29 ? 13.819 9.423 -0.627 1.00 0.00 29 GLU A CA 18
ATOM 17647 C C . GLU A 1 29 ? 12.340 9.559 -0.978 1.00 0.00 29 GLU A C 18
ATOM 17648 O O . GLU A 1 29 ? 11.585 10.237 -0.281 1.00 0.00 29 GLU A O 18
ATOM 17660 N N . ARG A 1 30 ? 11.934 8.910 -2.065 1.00 0.00 30 ARG A N 18
ATOM 17661 C CA . ARG A 1 30 ? 10.546 8.959 -2.510 1.00 0.00 30 ARG A CA 18
ATOM 17662 C C . ARG A 1 30 ? 9.645 8.165 -1.570 1.00 0.00 30 ARG A C 18
ATOM 17663 O O . ARG A 1 30 ? 10.095 7.237 -0.899 1.00 0.00 30 ARG A O 18
ATOM 17684 N N . MET A 1 31 ? 8.370 8.538 -1.526 1.00 0.00 31 MET A N 18
ATOM 17685 C CA . MET A 1 31 ? 7.405 7.859 -0.668 1.00 0.00 31 MET A CA 18
ATOM 17686 C C . MET A 1 31 ? 6.120 7.554 -1.431 1.00 0.00 31 MET A C 18
ATOM 17687 O O . MET A 1 31 ? 5.832 8.173 -2.456 1.00 0.00 31 MET A O 18
ATOM 17701 N N . LEU A 1 32 ? 5.351 6.595 -0.926 1.00 0.00 32 LEU A N 18
ATOM 17702 C CA . LEU A 1 32 ? 4.097 6.207 -1.560 1.00 0.00 32 LEU A CA 18
ATOM 17703 C C . LEU A 1 32 ? 2.926 6.367 -0.595 1.00 0.00 32 LEU A C 18
ATOM 17704 O O . LEU A 1 32 ? 3.010 5.975 0.569 1.00 0.00 32 LEU A O 18
ATOM 17720 N N . ALA A 1 33 ? 1.835 6.944 -1.087 1.00 0.00 33 ALA A N 18
ATOM 17721 C CA . ALA A 1 33 ? 0.646 7.153 -0.270 1.00 0.00 33 ALA A CA 18
ATOM 17722 C C . ALA A 1 33 ? -0.195 5.883 -0.190 1.00 0.00 33 ALA A C 18
ATOM 17723 O O . ALA A 1 33 ? -0.263 5.110 -1.146 1.00 0.00 33 ALA A O 18
ATOM 17730 N N . CYS A 1 34 ? -0.834 5.673 0.956 1.00 0.00 34 CYS A N 18
ATOM 17731 C CA . CYS A 1 34 ? -1.670 4.496 1.161 1.00 0.00 34 CYS A CA 18
ATOM 17732 C C . CYS A 1 34 ? -3.136 4.815 0.881 1.00 0.00 34 CYS A C 18
ATOM 17733 O O . CYS A 1 34 ? -3.766 5.578 1.612 1.00 0.00 34 CYS A O 18
ATOM 17740 N N . ASP A 1 35 ? -3.671 4.224 -0.182 1.00 0.00 35 ASP A N 18
ATOM 17741 C CA . ASP A 1 35 ? -5.062 4.443 -0.559 1.00 0.00 35 ASP A CA 18
ATOM 17742 C C . ASP A 1 35 ? -5.995 4.155 0.614 1.00 0.00 35 ASP A C 18
ATOM 17743 O O . ASP A 1 35 ? -7.032 4.798 0.768 1.00 0.00 35 ASP A O 18
ATOM 17752 N N . GLY A 1 36 ? -5.618 3.182 1.438 1.00 0.00 36 GLY A N 18
ATOM 17753 C CA . GLY A 1 36 ? -6.431 2.824 2.586 1.00 0.00 36 GLY A CA 18
ATOM 17754 C C . GLY A 1 36 ? -6.754 4.019 3.462 1.00 0.00 36 GLY A C 18
ATOM 17755 O O . GLY A 1 36 ? -7.896 4.478 3.503 1.00 0.00 36 GLY A O 18
ATOM 17759 N N . CYS A 1 37 ? -5.747 4.523 4.166 1.00 0.00 37 CYS A N 18
ATOM 17760 C CA . CYS A 1 37 ? -5.928 5.669 5.048 1.00 0.00 37 CYS A CA 18
ATOM 17761 C C . CYS A 1 37 ? -5.321 6.928 4.436 1.00 0.00 37 CYS A C 18
ATOM 17762 O O . CYS A 1 37 ? -5.970 7.971 4.362 1.00 0.00 37 CYS A O 18
ATOM 17769 N N . GLY A 1 38 ? -4.071 6.822 3.996 1.00 0.00 38 GLY A N 18
ATOM 17770 C CA . GLY A 1 38 ? -3.396 7.958 3.396 1.00 0.00 38 GLY A CA 18
ATOM 17771 C C . GLY A 1 38 ? -2.110 8.315 4.113 1.00 0.00 38 GLY A C 18
ATOM 17772 O O . GLY A 1 38 ? -2.037 9.331 4.805 1.00 0.00 38 GLY A O 18
ATOM 17776 N N . VAL A 1 39 ? -1.091 7.476 3.951 1.00 0.00 39 VAL A N 18
ATOM 17777 C CA . VAL A 1 39 ? 0.199 7.708 4.589 1.00 0.00 39 VAL A CA 18
ATOM 17778 C C . VAL A 1 39 ? 1.345 7.473 3.612 1.00 0.00 39 VAL A C 18
ATOM 17779 O O . VAL A 1 39 ? 1.323 6.522 2.831 1.00 0.00 39 VAL A O 18
ATOM 17792 N N . TRP A 1 40 ? 2.346 8.345 3.662 1.00 0.00 40 TRP A N 18
ATOM 17793 C CA . TRP A 1 40 ? 3.502 8.232 2.781 1.00 0.00 40 TRP A CA 18
ATOM 17794 C C . TRP A 1 40 ? 4.499 7.211 3.318 1.00 0.00 40 TRP A C 18
ATOM 17795 O O . TRP A 1 40 ? 5.373 7.543 4.118 1.00 0.00 40 TRP A O 18
ATOM 17816 N N . HIS A 1 41 ? 4.361 5.965 2.873 1.00 0.00 41 HIS A N 18
ATOM 17817 C CA . HIS A 1 41 ? 5.250 4.895 3.310 1.00 0.00 41 HIS A CA 18
ATOM 17818 C C . HIS A 1 41 ? 6.379 4.683 2.305 1.00 0.00 41 HIS A C 18
ATOM 17819 O O . HIS A 1 41 ? 6.134 4.472 1.117 1.00 0.00 41 HIS A O 18
ATOM 17834 N N . HIS A 1 42 ? 7.615 4.740 2.790 1.00 0.00 42 HIS A N 18
ATOM 17835 C CA . HIS A 1 42 ? 8.781 4.555 1.934 1.00 0.00 42 HIS A CA 18
ATOM 17836 C C . HIS A 1 42 ? 8.612 3.327 1.044 1.00 0.00 42 HIS A C 18
ATOM 17837 O O . HIS A 1 42 ? 8.624 2.193 1.523 1.00 0.00 42 HIS A O 18
ATOM 17851 N N . THR A 1 43 ? 8.452 3.561 -0.255 1.00 0.00 43 THR A N 18
ATOM 17852 C CA . THR A 1 43 ? 8.278 2.476 -1.212 1.00 0.00 43 THR A CA 18
ATOM 17853 C C . THR A 1 43 ? 9.266 1.346 -0.947 1.00 0.00 43 THR A C 18
ATOM 17854 O O . THR A 1 43 ? 8.937 0.170 -1.107 1.00 0.00 43 THR A O 18
ATOM 17865 N N . ARG A 1 44 ? 10.478 1.709 -0.540 1.00 0.00 44 ARG A N 18
ATOM 17866 C CA . ARG A 1 44 ? 11.515 0.724 -0.253 1.00 0.00 44 ARG A CA 18
ATOM 17867 C C . ARG A 1 44 ? 11.179 -0.067 1.008 1.00 0.00 44 ARG A C 18
ATOM 17868 O O . ARG A 1 44 ? 11.247 -1.296 1.019 1.00 0.00 44 ARG A O 18
ATOM 17889 N N . CYS A 1 45 ? 10.816 0.647 2.069 1.00 0.00 45 CYS A N 18
ATOM 17890 C CA . CYS A 1 45 ? 10.471 0.013 3.335 1.00 0.00 45 CYS A CA 18
ATOM 17891 C C . CYS A 1 45 ? 9.373 -1.029 3.140 1.00 0.00 45 CYS A C 18
ATOM 17892 O O . CYS A 1 45 ? 9.494 -2.166 3.598 1.00 0.00 45 CYS A O 18
ATOM 17899 N N . ILE A 1 46 ? 8.304 -0.633 2.459 1.00 0.00 46 ILE A N 18
ATOM 17900 C CA . ILE A 1 46 ? 7.186 -1.533 2.202 1.00 0.00 46 ILE A CA 18
ATOM 17901 C C . ILE A 1 46 ? 7.641 -2.772 1.439 1.00 0.00 46 ILE A C 18
ATOM 17902 O O . ILE A 1 46 ? 7.225 -3.889 1.742 1.00 0.00 46 ILE A O 18
ATOM 17918 N N . GLY A 1 47 ? 8.501 -2.566 0.446 1.00 0.00 47 GLY A N 18
ATOM 17919 C CA . GLY A 1 47 ? 9.001 -3.675 -0.345 1.00 0.00 47 GLY A CA 18
ATOM 17920 C C . GLY A 1 47 ? 9.653 -3.220 -1.636 1.00 0.00 47 GLY A C 18
ATOM 17921 O O . GLY A 1 47 ? 10.773 -3.624 -1.949 1.00 0.00 47 GLY A O 18
ATOM 17925 N N . ILE A 1 48 ? 8.950 -2.379 -2.387 1.00 0.00 48 ILE A N 18
ATOM 17926 C CA . ILE A 1 48 ? 9.467 -1.869 -3.651 1.00 0.00 48 ILE A CA 18
ATOM 17927 C C . ILE A 1 48 ? 10.992 -1.833 -3.646 1.00 0.00 48 ILE A C 18
ATOM 17928 O O . ILE A 1 48 ? 11.611 -1.486 -2.641 1.00 0.00 48 ILE A O 18
ATOM 17944 N N . ASN A 1 49 ? 11.590 -2.191 -4.777 1.00 0.00 49 ASN A N 18
ATOM 17945 C CA . ASN A 1 49 ? 13.043 -2.198 -4.904 1.00 0.00 49 ASN A CA 18
ATOM 17946 C C . ASN A 1 49 ? 13.528 -0.972 -5.671 1.00 0.00 49 ASN A C 18
ATOM 17947 O O . ASN A 1 49 ? 14.473 -1.051 -6.455 1.00 0.00 49 ASN A O 18
ATOM 17958 N N . ASN A 1 50 ? 12.874 0.162 -5.438 1.00 0.00 50 ASN A N 18
ATOM 17959 C CA . ASN A 1 50 ? 13.238 1.405 -6.107 1.00 0.00 50 ASN A CA 18
ATOM 17960 C C . ASN A 1 50 ? 13.696 1.140 -7.538 1.00 0.00 50 ASN A C 18
ATOM 17961 O O . ASN A 1 50 ? 14.536 1.860 -8.076 1.00 0.00 50 ASN A O 18
ATOM 17972 N N . ALA A 1 51 ? 13.135 0.101 -8.149 1.00 0.00 51 ALA A N 18
ATOM 17973 C CA . ALA A 1 51 ? 13.483 -0.258 -9.519 1.00 0.00 51 ALA A CA 18
ATOM 17974 C C . ALA A 1 51 ? 12.251 -0.257 -10.416 1.00 0.00 51 ALA A C 18
ATOM 17975 O O . ALA A 1 51 ? 12.288 0.250 -11.538 1.00 0.00 51 ALA A O 18
ATOM 17982 N N . ASP A 1 52 ? 11.160 -0.829 -9.917 1.00 0.00 52 ASP A N 18
ATOM 17983 C CA . ASP A 1 52 ? 9.916 -0.894 -10.674 1.00 0.00 52 ASP A CA 18
ATOM 17984 C C . ASP A 1 52 ? 9.026 0.304 -10.361 1.00 0.00 52 ASP A C 18
ATOM 17985 O O . ASP A 1 52 ? 9.291 1.059 -9.425 1.00 0.00 52 ASP A O 18
ATOM 17994 N N . ALA A 1 53 ? 7.970 0.473 -11.150 1.00 0.00 53 ALA A N 18
ATOM 17995 C CA . ALA A 1 53 ? 7.040 1.579 -10.956 1.00 0.00 53 ALA A CA 18
ATOM 17996 C C . ALA A 1 53 ? 6.323 1.465 -9.615 1.00 0.00 53 ALA A C 18
ATOM 17997 O O . ALA A 1 53 ? 6.562 0.531 -8.849 1.00 0.00 53 ALA A O 18
ATOM 18004 N N . LEU A 1 54 ? 5.444 2.421 -9.337 1.00 0.00 54 LEU A N 18
ATOM 18005 C CA . LEU A 1 54 ? 4.692 2.429 -8.087 1.00 0.00 54 LEU A CA 18
ATOM 18006 C C . LEU A 1 54 ? 3.386 1.654 -8.233 1.00 0.00 54 LEU A C 18
ATOM 18007 O O . LEU A 1 54 ? 2.750 1.654 -9.287 1.00 0.00 54 LEU A O 18
ATOM 18023 N N . PRO A 1 55 ? 2.974 0.978 -7.150 1.00 0.00 55 PRO A N 18
ATOM 18024 C CA . PRO A 1 55 ? 1.739 0.189 -7.131 1.00 0.00 55 PRO A CA 18
ATOM 18025 C C . PRO A 1 55 ? 0.491 1.064 -7.180 1.00 0.00 55 PRO A C 18
ATOM 18026 O O . PRO A 1 55 ? 0.234 1.847 -6.266 1.00 0.00 55 PRO A O 18
ATOM 18037 N N . SER A 1 56 ? -0.281 0.926 -8.254 1.00 0.00 56 SER A N 18
ATOM 18038 C CA . SER A 1 56 ? -1.501 1.707 -8.423 1.00 0.00 56 SER A CA 18
ATOM 18039 C C . SER A 1 56 ? -2.178 1.955 -7.079 1.00 0.00 56 SER A C 18
ATOM 18040 O O . SER A 1 56 ? -2.676 3.049 -6.814 1.00 0.00 56 SER A O 18
ATOM 18048 N N . LYS A 1 57 ? -2.193 0.930 -6.234 1.00 0.00 57 LYS A N 18
ATOM 18049 C CA . LYS A 1 57 ? -2.808 1.034 -4.916 1.00 0.00 57 LYS A CA 18
ATOM 18050 C C . LYS A 1 57 ? -2.024 0.229 -3.884 1.00 0.00 57 LYS A C 18
ATOM 18051 O O . LYS A 1 57 ? -1.545 -0.868 -4.172 1.00 0.00 57 LYS A O 18
ATOM 18070 N N . PHE A 1 58 ? -1.898 0.780 -2.682 1.00 0.00 58 PHE A N 18
ATOM 18071 C CA . PHE A 1 58 ? -1.172 0.112 -1.607 1.00 0.00 58 PHE A CA 18
ATOM 18072 C C . PHE A 1 58 ? -1.873 0.319 -0.267 1.00 0.00 58 PHE A C 18
ATOM 18073 O O . PHE A 1 58 ? -2.571 1.313 -0.065 1.00 0.00 58 PHE A O 18
ATOM 18090 N N . LEU A 1 59 ? -1.683 -0.628 0.645 1.00 0.00 59 LEU A N 18
ATOM 18091 C CA . LEU A 1 59 ? -2.297 -0.552 1.966 1.00 0.00 59 LEU A CA 18
ATOM 18092 C C . LEU A 1 59 ? -1.294 -0.921 3.054 1.00 0.00 59 LEU A C 18
ATOM 18093 O O . LEU A 1 59 ? -0.559 -1.902 2.930 1.00 0.00 59 LEU A O 18
ATOM 18109 N N . CYS A 1 60 ? -1.270 -0.131 4.122 1.00 0.00 60 CYS A N 18
ATOM 18110 C CA . CYS A 1 60 ? -0.359 -0.374 5.234 1.00 0.00 60 CYS A CA 18
ATOM 18111 C C . CYS A 1 60 ? -0.739 -1.650 5.979 1.00 0.00 60 CYS A C 18
ATOM 18112 O O . CYS A 1 60 ? -1.784 -2.247 5.717 1.00 0.00 60 CYS A O 18
ATOM 18119 N N . PHE A 1 61 ? 0.116 -2.063 6.909 1.00 0.00 61 PHE A N 18
ATOM 18120 C CA . PHE A 1 61 ? -0.129 -3.268 7.693 1.00 0.00 61 PHE A CA 18
ATOM 18121 C C . PHE A 1 61 ? -1.485 -3.197 8.390 1.00 0.00 61 PHE A C 18
ATOM 18122 O O . PHE A 1 61 ? -2.328 -4.078 8.222 1.00 0.00 61 PHE A O 18
ATOM 18139 N N . ARG A 1 62 ? -1.686 -2.143 9.173 1.00 0.00 62 ARG A N 18
ATOM 18140 C CA . ARG A 1 62 ? -2.938 -1.957 9.898 1.00 0.00 62 ARG A CA 18
ATOM 18141 C C . ARG A 1 62 ? -4.124 -1.942 8.938 1.00 0.00 62 ARG A C 18
ATOM 18142 O O . ARG A 1 62 ? -5.226 -2.365 9.290 1.00 0.00 62 ARG A O 18
ATOM 18163 N N . CYS A 1 63 ? -3.891 -1.452 7.725 1.00 0.00 63 CYS A N 18
ATOM 18164 C CA . CYS A 1 63 ? -4.940 -1.380 6.715 1.00 0.00 63 CYS A CA 18
ATOM 18165 C C . CYS A 1 63 ? -5.280 -2.770 6.185 1.00 0.00 63 CYS A C 18
ATOM 18166 O O . CYS A 1 63 ? -6.441 -3.181 6.192 1.00 0.00 63 CYS A O 18
ATOM 18173 N N . ILE A 1 64 ? -4.261 -3.488 5.727 1.00 0.00 64 ILE A N 18
ATOM 18174 C CA . ILE A 1 64 ? -4.451 -4.832 5.194 1.00 0.00 64 ILE A CA 18
ATOM 18175 C C . ILE A 1 64 ? -5.560 -5.566 5.940 1.00 0.00 64 ILE A C 18
ATOM 18176 O O . ILE A 1 64 ? -6.283 -6.374 5.358 1.00 0.00 64 ILE A O 18
ATOM 18192 N N . GLU A 1 65 ? -5.689 -5.278 7.232 1.00 0.00 65 GLU A N 18
ATOM 18193 C CA . GLU A 1 65 ? -6.711 -5.911 8.057 1.00 0.00 65 GLU A CA 18
ATOM 18194 C C . GLU A 1 65 ? -8.039 -5.168 7.943 1.00 0.00 65 GLU A C 18
ATOM 18195 O O . GLU A 1 65 ? -9.099 -5.783 7.816 1.00 0.00 65 GLU A O 18
ATOM 18207 N N . LEU A 1 66 ? -7.974 -3.842 7.989 1.00 0.00 66 LEU A N 18
ATOM 18208 C CA . LEU A 1 66 ? -9.171 -3.013 7.892 1.00 0.00 66 LEU A CA 18
ATOM 18209 C C . LEU A 1 66 ? -9.933 -3.307 6.604 1.00 0.00 66 LEU A C 18
ATOM 18210 O O . LEU A 1 66 ? -11.162 -3.390 6.604 1.00 0.00 66 LEU A O 18
ATOM 18226 N N . SER A 1 67 ? -9.197 -3.465 5.509 1.00 0.00 67 SER A N 18
ATOM 18227 C CA . SER A 1 67 ? -9.804 -3.748 4.214 1.00 0.00 67 SER A CA 18
ATOM 18228 C C . SER A 1 67 ? -10.327 -5.180 4.161 1.00 0.00 67 SER A C 18
ATOM 18229 O O . SER A 1 67 ? -9.872 -6.047 4.905 1.00 0.00 67 SER A O 18
ATOM 18237 N N . GLY A 1 68 ? -11.288 -5.420 3.273 1.00 0.00 68 GLY A N 18
ATOM 18238 C CA . GLY A 1 68 ? -11.858 -6.747 3.138 1.00 0.00 68 GLY A CA 18
ATOM 18239 C C . GLY A 1 68 ? -13.373 -6.725 3.088 1.00 0.00 68 GLY A C 18
ATOM 18240 O O . GLY A 1 68 ? -13.990 -7.162 2.117 1.00 0.00 68 GLY A O 18
ATOM 18244 N N . PRO A 1 69 ? -13.997 -6.206 4.157 1.00 0.00 69 PRO A N 18
ATOM 18245 C CA . PRO A 1 69 ? -15.457 -6.118 4.255 1.00 0.00 69 PRO A CA 18
ATOM 18246 C C . PRO A 1 69 ? -16.041 -5.089 3.293 1.00 0.00 69 PRO A C 18
ATOM 18247 O O . PRO A 1 69 ? -17.257 -4.911 3.224 1.00 0.00 69 PRO A O 18
ATOM 18258 N N . SER A 1 70 ? -15.168 -4.416 2.551 1.00 0.00 70 SER A N 18
ATOM 18259 C CA . SER A 1 70 ? -15.598 -3.403 1.595 1.00 0.00 70 SER A CA 18
ATOM 18260 C C . SER A 1 70 ? -15.288 -3.839 0.166 1.00 0.00 70 SER A C 18
ATOM 18261 O O . SER A 1 70 ? -14.397 -4.656 -0.067 1.00 0.00 70 SER A O 18
ATOM 18269 N N . SER A 1 71 ? -16.032 -3.288 -0.789 1.00 0.00 71 SER A N 18
ATOM 18270 C CA . SER A 1 71 ? -15.841 -3.622 -2.195 1.00 0.00 71 SER A CA 18
ATOM 18271 C C . SER A 1 71 ? -15.374 -2.403 -2.985 1.00 0.00 71 SER A C 18
ATOM 18272 O O . SER A 1 71 ? -16.085 -1.404 -3.083 1.00 0.00 71 SER A O 18
ATOM 18280 N N . GLY A 1 72 ? -14.172 -2.494 -3.546 1.00 0.00 72 GLY A N 18
ATOM 18281 C CA . GLY A 1 72 ? -13.630 -1.392 -4.320 1.00 0.00 72 GLY A CA 18
ATOM 18282 C C . GLY A 1 72 ? -13.853 -1.564 -5.809 1.00 0.00 72 GLY A C 18
ATOM 18283 O O . GLY A 1 72 ? -14.894 -2.090 -6.202 1.00 0.00 72 GLY A O 18
ATOM 18289 N N . GLY A 1 1 ? 7.006 11.054 26.118 1.00 0.00 1 GLY A N 19
ATOM 18290 C CA . GLY A 1 1 ? 6.980 11.788 24.866 1.00 0.00 1 GLY A CA 19
ATOM 18291 C C . GLY A 1 1 ? 7.410 13.232 25.032 1.00 0.00 1 GLY A C 19
ATOM 18292 O O . GLY A 1 1 ? 8.320 13.698 24.346 1.00 0.00 1 GLY A O 19
ATOM 18296 N N . SER A 1 2 ? 6.753 13.943 25.942 1.00 0.00 2 SER A N 19
ATOM 18297 C CA . SER A 1 2 ? 7.069 15.344 26.192 1.00 0.00 2 SER A CA 19
ATOM 18298 C C . SER A 1 2 ? 7.360 16.076 24.885 1.00 0.00 2 SER A C 19
ATOM 18299 O O . SER A 1 2 ? 8.293 16.876 24.804 1.00 0.00 2 SER A O 19
ATOM 18307 N N . SER A 1 3 ? 6.555 15.797 23.865 1.00 0.00 3 SER A N 19
ATOM 18308 C CA . SER A 1 3 ? 6.728 16.425 22.561 1.00 0.00 3 SER A CA 19
ATOM 18309 C C . SER A 1 3 ? 5.995 17.761 22.500 1.00 0.00 3 SER A C 19
ATOM 18310 O O . SER A 1 3 ? 4.870 17.843 22.010 1.00 0.00 3 SER A O 19
ATOM 18318 N N . GLY A 1 4 ? 6.643 18.808 23.002 1.00 0.00 4 GLY A N 19
ATOM 18319 C CA . GLY A 1 4 ? 6.039 20.128 22.995 1.00 0.00 4 GLY A CA 19
ATOM 18320 C C . GLY A 1 4 ? 7.017 21.216 23.391 1.00 0.00 4 GLY A C 19
ATOM 18321 O O . GLY A 1 4 ? 7.708 21.101 24.403 1.00 0.00 4 GLY A O 19
ATOM 18325 N N . SER A 1 5 ? 7.078 22.274 22.589 1.00 0.00 5 SER A N 19
ATOM 18326 C CA . SER A 1 5 ? 7.984 23.385 22.857 1.00 0.00 5 SER A CA 19
ATOM 18327 C C . SER A 1 5 ? 7.616 24.602 22.014 1.00 0.00 5 SER A C 19
ATOM 18328 O O . SER A 1 5 ? 7.274 24.475 20.838 1.00 0.00 5 SER A O 19
ATOM 18336 N N . SER A 1 6 ? 7.690 25.781 22.623 1.00 0.00 6 SER A N 19
ATOM 18337 C CA . SER A 1 6 ? 7.362 27.021 21.930 1.00 0.00 6 SER A CA 19
ATOM 18338 C C . SER A 1 6 ? 7.808 26.964 20.472 1.00 0.00 6 SER A C 19
ATOM 18339 O O . SER A 1 6 ? 9.000 26.892 20.179 1.00 0.00 6 SER A O 19
ATOM 18347 N N . GLY A 1 7 ? 6.839 26.996 19.562 1.00 0.00 7 GLY A N 19
ATOM 18348 C CA . GLY A 1 7 ? 7.151 26.946 18.145 1.00 0.00 7 GLY A CA 19
ATOM 18349 C C . GLY A 1 7 ? 5.946 26.586 17.299 1.00 0.00 7 GLY A C 19
ATOM 18350 O O . GLY A 1 7 ? 5.079 25.828 17.733 1.00 0.00 7 GLY A O 19
ATOM 18354 N N . MET A 1 8 ? 5.890 27.132 16.089 1.00 0.00 8 MET A N 19
ATOM 18355 C CA . MET A 1 8 ? 4.782 26.864 15.180 1.00 0.00 8 MET A CA 19
ATOM 18356 C C . MET A 1 8 ? 5.280 26.216 13.892 1.00 0.00 8 MET A C 19
ATOM 18357 O O . MET A 1 8 ? 5.937 26.862 13.076 1.00 0.00 8 MET A O 19
ATOM 18371 N N . GLU A 1 9 ? 4.963 24.937 13.717 1.00 0.00 9 GLU A N 19
ATOM 18372 C CA . GLU A 1 9 ? 5.380 24.203 12.527 1.00 0.00 9 GLU A CA 19
ATOM 18373 C C . GLU A 1 9 ? 4.172 23.796 11.688 1.00 0.00 9 GLU A C 19
ATOM 18374 O O . GLU A 1 9 ? 3.037 23.816 12.164 1.00 0.00 9 GLU A O 19
ATOM 18386 N N . ARG A 1 10 ? 4.426 23.429 10.436 1.00 0.00 10 ARG A N 19
ATOM 18387 C CA . ARG A 1 10 ? 3.360 23.019 9.529 1.00 0.00 10 ARG A CA 19
ATOM 18388 C C . ARG A 1 10 ? 3.935 22.511 8.210 1.00 0.00 10 ARG A C 19
ATOM 18389 O O . ARG A 1 10 ? 4.904 23.063 7.690 1.00 0.00 10 ARG A O 19
ATOM 18410 N N . GLY A 1 11 ? 3.329 21.455 7.674 1.00 0.00 11 GLY A N 19
ATOM 18411 C CA . GLY A 1 11 ? 3.795 20.890 6.421 1.00 0.00 11 GLY A CA 19
ATOM 18412 C C . GLY A 1 11 ? 2.661 20.609 5.456 1.00 0.00 11 GLY A C 19
ATOM 18413 O O . GLY A 1 11 ? 1.861 21.493 5.151 1.00 0.00 11 GLY A O 19
ATOM 18417 N N . VAL A 1 12 ? 2.591 19.373 4.971 1.00 0.00 12 VAL A N 19
ATOM 18418 C CA . VAL A 1 12 ? 1.547 18.977 4.033 1.00 0.00 12 VAL A CA 19
ATOM 18419 C C . VAL A 1 12 ? 0.534 18.052 4.698 1.00 0.00 12 VAL A C 19
ATOM 18420 O O . VAL A 1 12 ? 0.904 17.105 5.392 1.00 0.00 12 VAL A O 19
ATOM 18433 N N . ASP A 1 13 ? -0.746 18.334 4.481 1.00 0.00 13 ASP A N 19
ATOM 18434 C CA . ASP A 1 13 ? -1.815 17.526 5.058 1.00 0.00 13 ASP A CA 19
ATOM 18435 C C . ASP A 1 13 ? -2.036 16.255 4.244 1.00 0.00 13 ASP A C 19
ATOM 18436 O O . ASP A 1 13 ? -1.813 15.148 4.732 1.00 0.00 13 ASP A O 19
ATOM 18445 N N . ASN A 1 14 ? -2.475 16.423 3.001 1.00 0.00 14 ASN A N 19
ATOM 18446 C CA . ASN A 1 14 ? -2.728 15.289 2.120 1.00 0.00 14 ASN A CA 19
ATOM 18447 C C . ASN A 1 14 ? -1.742 14.158 2.394 1.00 0.00 14 ASN A C 19
ATOM 18448 O O . ASN A 1 14 ? -2.136 13.003 2.557 1.00 0.00 14 ASN A O 19
ATOM 18459 N N . TRP A 1 15 ? -0.459 14.497 2.443 1.00 0.00 15 TRP A N 19
ATOM 18460 C CA . TRP A 1 15 ? 0.584 13.510 2.698 1.00 0.00 15 TRP A CA 19
ATOM 18461 C C . TRP A 1 15 ? 1.144 13.661 4.108 1.00 0.00 15 TRP A C 19
ATOM 18462 O O . TRP A 1 15 ? 2.020 14.492 4.353 1.00 0.00 15 TRP A O 19
ATOM 18483 N N . LYS A 1 16 ? 0.635 12.854 5.032 1.00 0.00 16 LYS A N 19
ATOM 18484 C CA . LYS A 1 16 ? 1.086 12.897 6.418 1.00 0.00 16 LYS A CA 19
ATOM 18485 C C . LYS A 1 16 ? 2.493 12.324 6.551 1.00 0.00 16 LYS A C 19
ATOM 18486 O O . LYS A 1 16 ? 3.045 12.255 7.649 1.00 0.00 16 LYS A O 19
ATOM 18505 N N . VAL A 1 17 ? 3.069 11.914 5.425 1.00 0.00 17 VAL A N 19
ATOM 18506 C CA . VAL A 1 17 ? 4.413 11.348 5.415 1.00 0.00 17 VAL A CA 19
ATOM 18507 C C . VAL A 1 17 ? 4.708 10.612 6.717 1.00 0.00 17 VAL A C 19
ATOM 18508 O O . VAL A 1 17 ? 5.828 10.658 7.227 1.00 0.00 17 VAL A O 19
ATOM 18521 N N . ASP A 1 18 ? 3.698 9.933 7.249 1.00 0.00 18 ASP A N 19
ATOM 18522 C CA . ASP A 1 18 ? 3.850 9.184 8.491 1.00 0.00 18 ASP A CA 19
ATOM 18523 C C . ASP A 1 18 ? 4.249 7.739 8.209 1.00 0.00 18 ASP A C 19
ATOM 18524 O O . ASP A 1 18 ? 3.585 7.038 7.446 1.00 0.00 18 ASP A O 19
ATOM 18533 N N . CYS A 1 19 ? 5.340 7.301 8.830 1.00 0.00 19 CYS A N 19
ATOM 18534 C CA . CYS A 1 19 ? 5.830 5.940 8.645 1.00 0.00 19 CYS A CA 19
ATOM 18535 C C . CYS A 1 19 ? 6.109 5.276 9.990 1.00 0.00 19 CYS A C 19
ATOM 18536 O O . CYS A 1 19 ? 6.549 5.927 10.938 1.00 0.00 19 CYS A O 19
ATOM 18543 N N . LYS A 1 20 ? 5.851 3.975 10.066 1.00 0.00 20 LYS A N 19
ATOM 18544 C CA . LYS A 1 20 ? 6.076 3.220 11.293 1.00 0.00 20 LYS A CA 19
ATOM 18545 C C . LYS A 1 20 ? 7.409 3.599 11.929 1.00 0.00 20 LYS A C 19
ATOM 18546 O O . LYS A 1 20 ? 7.538 3.630 13.153 1.00 0.00 20 LYS A O 19
ATOM 18565 N N . CYS A 1 21 ? 8.398 3.889 11.090 1.00 0.00 21 CYS A N 19
ATOM 18566 C CA . CYS A 1 21 ? 9.722 4.268 11.570 1.00 0.00 21 CYS A CA 19
ATOM 18567 C C . CYS A 1 21 ? 9.630 5.419 12.568 1.00 0.00 21 CYS A C 19
ATOM 18568 O O . CYS A 1 21 ? 10.246 5.383 13.632 1.00 0.00 21 CYS A O 19
ATOM 18575 N N . GLY A 1 22 ? 8.855 6.441 12.215 1.00 0.00 22 GLY A N 19
ATOM 18576 C CA . GLY A 1 22 ? 8.696 7.588 13.089 1.00 0.00 22 GLY A CA 19
ATOM 18577 C C . GLY A 1 22 ? 8.958 8.900 12.377 1.00 0.00 22 GLY A C 19
ATOM 18578 O O . GLY A 1 22 ? 9.544 9.820 12.949 1.00 0.00 22 GLY A O 19
ATOM 18582 N N . THR A 1 23 ? 8.525 8.988 11.123 1.00 0.00 23 THR A N 19
ATOM 18583 C CA . THR A 1 23 ? 8.718 10.196 10.331 1.00 0.00 23 THR A CA 19
ATOM 18584 C C . THR A 1 23 ? 7.476 11.079 10.362 1.00 0.00 23 THR A C 19
ATOM 18585 O O . THR A 1 23 ? 6.379 10.638 10.018 1.00 0.00 23 THR A O 19
ATOM 18596 N N . LYS A 1 24 ? 7.654 12.329 10.777 1.00 0.00 24 LYS A N 19
ATOM 18597 C CA . LYS A 1 24 ? 6.548 13.276 10.852 1.00 0.00 24 LYS A CA 19
ATOM 18598 C C . LYS A 1 24 ? 6.489 14.143 9.598 1.00 0.00 24 LYS A C 19
ATOM 18599 O O . LYS A 1 24 ? 5.413 14.393 9.055 1.00 0.00 24 LYS A O 19
ATOM 18618 N N . ASP A 1 25 ? 7.651 14.598 9.144 1.00 0.00 25 ASP A N 19
ATOM 18619 C CA . ASP A 1 25 ? 7.732 15.436 7.953 1.00 0.00 25 ASP A CA 19
ATOM 18620 C C . ASP A 1 25 ? 8.471 14.714 6.831 1.00 0.00 25 ASP A C 19
ATOM 18621 O O . ASP A 1 25 ? 8.984 13.611 7.020 1.00 0.00 25 ASP A O 19
ATOM 18630 N N . ASP A 1 26 ? 8.521 15.344 5.662 1.00 0.00 26 ASP A N 19
ATOM 18631 C CA . ASP A 1 26 ? 9.198 14.763 4.508 1.00 0.00 26 ASP A CA 19
ATOM 18632 C C . ASP A 1 26 ? 10.653 14.441 4.837 1.00 0.00 26 ASP A C 19
ATOM 18633 O O . ASP A 1 26 ? 11.450 15.338 5.110 1.00 0.00 26 ASP A O 19
ATOM 18642 N N . ASP A 1 27 ? 10.990 13.157 4.809 1.00 0.00 27 ASP A N 19
ATOM 18643 C CA . ASP A 1 27 ? 12.349 12.717 5.104 1.00 0.00 27 ASP A CA 19
ATOM 18644 C C . ASP A 1 27 ? 13.283 13.021 3.938 1.00 0.00 27 ASP A C 19
ATOM 18645 O O . ASP A 1 27 ? 14.280 13.724 4.095 1.00 0.00 27 ASP A O 19
ATOM 18654 N N . GLY A 1 28 ? 12.954 12.484 2.766 1.00 0.00 28 GLY A N 19
ATOM 18655 C CA . GLY A 1 28 ? 13.775 12.708 1.591 1.00 0.00 28 GLY A CA 19
ATOM 18656 C C . GLY A 1 28 ? 13.754 11.531 0.636 1.00 0.00 28 GLY A C 19
ATOM 18657 O O . GLY A 1 28 ? 13.752 11.711 -0.581 1.00 0.00 28 GLY A O 19
ATOM 18661 N N . GLU A 1 29 ? 13.741 10.322 1.189 1.00 0.00 29 GLU A N 19
ATOM 18662 C CA . GLU A 1 29 ? 13.723 9.111 0.377 1.00 0.00 29 GLU A CA 19
ATOM 18663 C C . GLU A 1 29 ? 12.348 8.896 -0.249 1.00 0.00 29 GLU A C 19
ATOM 18664 O O . GLU A 1 29 ? 11.335 9.349 0.283 1.00 0.00 29 GLU A O 19
ATOM 18676 N N . ARG A 1 30 ? 12.323 8.204 -1.384 1.00 0.00 30 ARG A N 19
ATOM 18677 C CA . ARG A 1 30 ? 11.074 7.931 -2.084 1.00 0.00 30 ARG A CA 19
ATOM 18678 C C . ARG A 1 30 ? 9.990 7.482 -1.109 1.00 0.00 30 ARG A C 19
ATOM 18679 O O . ARG A 1 30 ? 10.285 7.056 0.008 1.00 0.00 30 ARG A O 19
ATOM 18700 N N . MET A 1 31 ? 8.737 7.582 -1.538 1.00 0.00 31 MET A N 19
ATOM 18701 C CA . MET A 1 31 ? 7.609 7.185 -0.703 1.00 0.00 31 MET A CA 19
ATOM 18702 C C . MET A 1 31 ? 6.369 6.923 -1.551 1.00 0.00 31 MET A C 19
ATOM 18703 O O . MET A 1 31 ? 6.337 7.249 -2.739 1.00 0.00 31 MET A O 19
ATOM 18717 N N . LEU A 1 32 ? 5.351 6.331 -0.936 1.00 0.00 32 LEU A N 19
ATOM 18718 C CA . LEU A 1 32 ? 4.108 6.025 -1.636 1.00 0.00 32 LEU A CA 19
ATOM 18719 C C . LEU A 1 32 ? 2.911 6.145 -0.698 1.00 0.00 32 LEU A C 19
ATOM 18720 O O . LEU A 1 32 ? 2.940 5.648 0.427 1.00 0.00 32 LEU A O 19
ATOM 18736 N N . ALA A 1 33 ? 1.860 6.808 -1.170 1.00 0.00 33 ALA A N 19
ATOM 18737 C CA . ALA A 1 33 ? 0.652 6.990 -0.375 1.00 0.00 33 ALA A CA 19
ATOM 18738 C C . ALA A 1 33 ? -0.191 5.719 -0.360 1.00 0.00 33 ALA A C 19
ATOM 18739 O O . ALA A 1 33 ? -0.120 4.903 -1.280 1.00 0.00 33 ALA A O 19
ATOM 18746 N N . CYS A 1 34 ? -0.989 5.557 0.690 1.00 0.00 34 CYS A N 19
ATOM 18747 C CA . CYS A 1 34 ? -1.846 4.385 0.826 1.00 0.00 34 CYS A CA 19
ATOM 18748 C C . CYS A 1 34 ? -3.300 4.737 0.526 1.00 0.00 34 CYS A C 19
ATOM 18749 O O . CYS A 1 34 ? -4.019 5.240 1.389 1.00 0.00 34 CYS A O 19
ATOM 18756 N N . ASP A 1 35 ? -3.726 4.469 -0.704 1.00 0.00 35 ASP A N 19
ATOM 18757 C CA . ASP A 1 35 ? -5.094 4.755 -1.119 1.00 0.00 35 ASP A CA 19
ATOM 18758 C C . ASP A 1 35 ? -6.069 4.538 0.035 1.00 0.00 35 ASP A C 19
ATOM 18759 O O . ASP A 1 35 ? -7.035 5.283 0.193 1.00 0.00 35 ASP A O 19
ATOM 18768 N N . GLY A 1 36 ? -5.807 3.512 0.839 1.00 0.00 36 GLY A N 19
ATOM 18769 C CA . GLY A 1 36 ? -6.671 3.215 1.967 1.00 0.00 36 GLY A CA 19
ATOM 18770 C C . GLY A 1 36 ? -6.861 4.409 2.882 1.00 0.00 36 GLY A C 19
ATOM 18771 O O . GLY A 1 36 ? -7.876 5.102 2.807 1.00 0.00 36 GLY A O 19
ATOM 18775 N N . CYS A 1 37 ? -5.883 4.650 3.749 1.00 0.00 37 CYS A N 19
ATOM 18776 C CA . CYS A 1 37 ? -5.948 5.767 4.684 1.00 0.00 37 CYS A CA 19
ATOM 18777 C C . CYS A 1 37 ? -5.520 7.067 4.009 1.00 0.00 37 CYS A C 19
ATOM 18778 O O . CYS A 1 37 ? -6.270 8.042 3.985 1.00 0.00 37 CYS A O 19
ATOM 18785 N N . GLY A 1 38 ? -4.309 7.072 3.460 1.00 0.00 38 GLY A N 19
ATOM 18786 C CA . GLY A 1 38 ? -3.802 8.256 2.792 1.00 0.00 38 GLY A CA 19
ATOM 18787 C C . GLY A 1 38 ? -2.501 8.749 3.394 1.00 0.00 38 GLY A C 19
ATOM 18788 O O . GLY A 1 38 ? -2.268 9.955 3.484 1.00 0.00 38 GLY A O 19
ATOM 18792 N N . VAL A 1 39 ? -1.651 7.815 3.808 1.00 0.00 39 VAL A N 19
ATOM 18793 C CA . VAL A 1 39 ? -0.367 8.161 4.405 1.00 0.00 39 VAL A CA 19
ATOM 18794 C C . VAL A 1 39 ? 0.789 7.575 3.601 1.00 0.00 39 VAL A C 19
ATOM 18795 O O . VAL A 1 39 ? 0.735 6.424 3.168 1.00 0.00 39 VAL A O 19
ATOM 18808 N N . TRP A 1 40 ? 1.831 8.374 3.407 1.00 0.00 40 TRP A N 19
ATOM 18809 C CA . TRP A 1 40 ? 3.001 7.935 2.654 1.00 0.00 40 TRP A CA 19
ATOM 18810 C C . TRP A 1 40 ? 3.945 7.128 3.539 1.00 0.00 40 TRP A C 19
ATOM 18811 O O . TRP A 1 40 ? 3.815 7.127 4.764 1.00 0.00 40 TRP A O 19
ATOM 18832 N N . HIS A 1 41 ? 4.896 6.443 2.912 1.00 0.00 41 HIS A N 19
ATOM 18833 C CA . HIS A 1 41 ? 5.864 5.633 3.644 1.00 0.00 41 HIS A CA 19
ATOM 18834 C C . HIS A 1 41 ? 7.080 5.323 2.776 1.00 0.00 41 HIS A C 19
ATOM 18835 O O . HIS A 1 41 ? 6.978 5.245 1.551 1.00 0.00 41 HIS A O 19
ATOM 18850 N N . HIS A 1 42 ? 8.230 5.149 3.419 1.00 0.00 42 HIS A N 19
ATOM 18851 C CA . HIS A 1 42 ? 9.467 4.849 2.705 1.00 0.00 42 HIS A CA 19
ATOM 18852 C C . HIS A 1 42 ? 9.328 3.562 1.897 1.00 0.00 42 HIS A C 19
ATOM 18853 O O . HIS A 1 42 ? 9.413 2.461 2.442 1.00 0.00 42 HIS A O 19
ATOM 18867 N N . THR A 1 43 ? 9.114 3.708 0.593 1.00 0.00 43 THR A N 19
ATOM 18868 C CA . THR A 1 43 ? 8.962 2.559 -0.290 1.00 0.00 43 THR A CA 19
ATOM 18869 C C . THR A 1 43 ? 10.094 1.558 -0.089 1.00 0.00 43 THR A C 19
ATOM 18870 O O . THR A 1 43 ? 9.986 0.397 -0.485 1.00 0.00 43 THR A O 19
ATOM 18881 N N . ARG A 1 44 ? 11.179 2.014 0.529 1.00 0.00 44 ARG A N 19
ATOM 18882 C CA . ARG A 1 44 ? 12.331 1.157 0.782 1.00 0.00 44 ARG A CA 19
ATOM 18883 C C . ARG A 1 44 ? 12.149 0.370 2.076 1.00 0.00 44 ARG A C 19
ATOM 18884 O O . ARG A 1 44 ? 12.139 -0.862 2.071 1.00 0.00 44 ARG A O 19
ATOM 18905 N N . CYS A 1 45 ? 12.006 1.089 3.185 1.00 0.00 45 CYS A N 19
ATOM 18906 C CA . CYS A 1 45 ? 11.826 0.459 4.487 1.00 0.00 45 CYS A CA 19
ATOM 18907 C C . CYS A 1 45 ? 10.711 -0.582 4.439 1.00 0.00 45 CYS A C 19
ATOM 18908 O O . CYS A 1 45 ? 10.726 -1.557 5.190 1.00 0.00 45 CYS A O 19
ATOM 18915 N N . ILE A 1 46 ? 9.747 -0.367 3.550 1.00 0.00 46 ILE A N 19
ATOM 18916 C CA . ILE A 1 46 ? 8.626 -1.286 3.403 1.00 0.00 46 ILE A CA 19
ATOM 18917 C C . ILE A 1 46 ? 9.023 -2.511 2.587 1.00 0.00 46 ILE A C 19
ATOM 18918 O O . ILE A 1 46 ? 8.550 -3.618 2.839 1.00 0.00 46 ILE A O 19
ATOM 18934 N N . GLY A 1 47 ? 9.899 -2.305 1.607 1.00 0.00 47 GLY A N 19
ATOM 18935 C CA . GLY A 1 47 ? 10.347 -3.402 0.770 1.00 0.00 47 GLY A CA 19
ATOM 18936 C C . GLY A 1 47 ? 10.738 -2.947 -0.622 1.00 0.00 47 GLY A C 19
ATOM 18937 O O . GLY A 1 47 ? 11.882 -3.125 -1.042 1.00 0.00 47 GLY A O 19
ATOM 18941 N N . ILE A 1 48 ? 9.786 -2.359 -1.340 1.00 0.00 48 ILE A N 19
ATOM 18942 C CA . ILE A 1 48 ? 10.038 -1.877 -2.692 1.00 0.00 48 ILE A CA 19
ATOM 18943 C C . ILE A 1 48 ? 11.430 -1.266 -2.809 1.00 0.00 48 ILE A C 19
ATOM 18944 O O . ILE A 1 48 ? 11.878 -0.545 -1.919 1.00 0.00 48 ILE A O 19
ATOM 18960 N N . ASN A 1 49 ? 12.108 -1.559 -3.914 1.00 0.00 49 ASN A N 19
ATOM 18961 C CA . ASN A 1 49 ? 13.450 -1.037 -4.148 1.00 0.00 49 ASN A CA 19
ATOM 18962 C C . ASN A 1 49 ? 13.617 -0.596 -5.598 1.00 0.00 49 ASN A C 19
ATOM 18963 O O . ASN A 1 49 ? 12.722 -0.785 -6.422 1.00 0.00 49 ASN A O 19
ATOM 18974 N N . ASN A 1 50 ? 14.769 -0.008 -5.904 1.00 0.00 50 ASN A N 19
ATOM 18975 C CA . ASN A 1 50 ? 15.053 0.461 -7.255 1.00 0.00 50 ASN A CA 19
ATOM 18976 C C . ASN A 1 50 ? 14.538 -0.531 -8.294 1.00 0.00 50 ASN A C 19
ATOM 18977 O O . ASN A 1 50 ? 13.737 -0.179 -9.160 1.00 0.00 50 ASN A O 19
ATOM 18988 N N . ALA A 1 51 ? 15.003 -1.772 -8.201 1.00 0.00 51 ALA A N 19
ATOM 18989 C CA . ALA A 1 51 ? 14.587 -2.815 -9.130 1.00 0.00 51 ALA A CA 19
ATOM 18990 C C . ALA A 1 51 ? 13.069 -2.850 -9.274 1.00 0.00 51 ALA A C 19
ATOM 18991 O O . ALA A 1 51 ? 12.535 -2.656 -10.366 1.00 0.00 51 ALA A O 19
ATOM 18998 N N . ASP A 1 52 ? 12.381 -3.100 -8.166 1.00 0.00 52 ASP A N 19
ATOM 18999 C CA . ASP A 1 52 ? 10.924 -3.160 -8.168 1.00 0.00 52 ASP A CA 19
ATOM 19000 C C . ASP A 1 52 ? 10.324 -1.780 -8.421 1.00 0.00 52 ASP A C 19
ATOM 19001 O O . ASP A 1 52 ? 10.996 -0.762 -8.262 1.00 0.00 52 ASP A O 19
ATOM 19010 N N . ALA A 1 53 ? 9.055 -1.756 -8.815 1.00 0.00 53 ALA A N 19
ATOM 19011 C CA . ALA A 1 53 ? 8.364 -0.502 -9.089 1.00 0.00 53 ALA A CA 19
ATOM 19012 C C . ALA A 1 53 ? 7.186 -0.306 -8.141 1.00 0.00 53 ALA A C 19
ATOM 19013 O O . ALA A 1 53 ? 6.877 -1.179 -7.329 1.00 0.00 53 ALA A O 19
ATOM 19020 N N . LEU A 1 54 ? 6.531 0.845 -8.249 1.00 0.00 54 LEU A N 19
ATOM 19021 C CA . LEU A 1 54 ? 5.386 1.156 -7.400 1.00 0.00 54 LEU A CA 19
ATOM 19022 C C . LEU A 1 54 ? 4.124 0.472 -7.916 1.00 0.00 54 LEU A C 19
ATOM 19023 O O . LEU A 1 54 ? 3.747 0.606 -9.081 1.00 0.00 54 LEU A O 19
ATOM 19039 N N . PRO A 1 55 ? 3.452 -0.278 -7.030 1.00 0.00 55 PRO A N 19
ATOM 19040 C CA . PRO A 1 55 ? 2.221 -0.996 -7.372 1.00 0.00 55 PRO A CA 19
ATOM 19041 C C . PRO A 1 55 ? 1.047 -0.052 -7.610 1.00 0.00 55 PRO A C 19
ATOM 19042 O O . PRO A 1 55 ? 0.987 1.036 -7.039 1.00 0.00 55 PRO A O 19
ATOM 19053 N N . SER A 1 56 ? 0.115 -0.477 -8.458 1.00 0.00 56 SER A N 19
ATOM 19054 C CA . SER A 1 56 ? -1.056 0.333 -8.774 1.00 0.00 56 SER A CA 19
ATOM 19055 C C . SER A 1 56 ? -1.871 0.623 -7.517 1.00 0.00 56 SER A C 19
ATOM 19056 O O . SER A 1 56 ? -2.335 1.745 -7.309 1.00 0.00 56 SER A O 19
ATOM 19064 N N . LYS A 1 57 ? -2.041 -0.395 -6.682 1.00 0.00 57 LYS A N 19
ATOM 19065 C CA . LYS A 1 57 ? -2.799 -0.252 -5.444 1.00 0.00 57 LYS A CA 19
ATOM 19066 C C . LYS A 1 57 ? -1.985 -0.737 -4.249 1.00 0.00 57 LYS A C 19
ATOM 19067 O O . LYS A 1 57 ? -1.598 -1.904 -4.181 1.00 0.00 57 LYS A O 19
ATOM 19086 N N . PHE A 1 58 ? -1.730 0.165 -3.307 1.00 0.00 58 PHE A N 19
ATOM 19087 C CA . PHE A 1 58 ? -0.962 -0.172 -2.114 1.00 0.00 58 PHE A CA 19
ATOM 19088 C C . PHE A 1 58 ? -1.745 0.169 -0.849 1.00 0.00 58 PHE A C 19
ATOM 19089 O O . PHE A 1 58 ? -2.210 1.297 -0.678 1.00 0.00 58 PHE A O 19
ATOM 19106 N N . LEU A 1 59 ? -1.887 -0.813 0.034 1.00 0.00 59 LEU A N 19
ATOM 19107 C CA . LEU A 1 59 ? -2.614 -0.618 1.284 1.00 0.00 59 LEU A CA 19
ATOM 19108 C C . LEU A 1 59 ? -1.781 -1.077 2.476 1.00 0.00 59 LEU A C 19
ATOM 19109 O O . LEU A 1 59 ? -1.555 -2.273 2.666 1.00 0.00 59 LEU A O 19
ATOM 19125 N N . CYS A 1 60 ? -1.327 -0.120 3.278 1.00 0.00 60 CYS A N 19
ATOM 19126 C CA . CYS A 1 60 ? -0.520 -0.424 4.453 1.00 0.00 60 CYS A CA 19
ATOM 19127 C C . CYS A 1 60 ? -1.126 -1.579 5.245 1.00 0.00 60 CYS A C 19
ATOM 19128 O O . CYS A 1 60 ? -2.347 -1.731 5.306 1.00 0.00 60 CYS A O 19
ATOM 19135 N N . PHE A 1 61 ? -0.266 -2.389 5.852 1.00 0.00 61 PHE A N 19
ATOM 19136 C CA . PHE A 1 61 ? -0.716 -3.531 6.640 1.00 0.00 61 PHE A CA 19
ATOM 19137 C C . PHE A 1 61 ? -1.883 -3.142 7.542 1.00 0.00 61 PHE A C 19
ATOM 19138 O O . PHE A 1 61 ? -2.914 -3.815 7.566 1.00 0.00 61 PHE A O 19
ATOM 19155 N N . ARG A 1 62 ? -1.712 -2.053 8.284 1.00 0.00 62 ARG A N 19
ATOM 19156 C CA . ARG A 1 62 ? -2.750 -1.575 9.190 1.00 0.00 62 ARG A CA 19
ATOM 19157 C C . ARG A 1 62 ? -4.129 -1.691 8.546 1.00 0.00 62 ARG A C 19
ATOM 19158 O O . ARG A 1 62 ? -5.072 -2.192 9.160 1.00 0.00 62 ARG A O 19
ATOM 19179 N N . CYS A 1 63 ? -4.239 -1.224 7.307 1.00 0.00 63 CYS A N 19
ATOM 19180 C CA . CYS A 1 63 ? -5.501 -1.274 6.580 1.00 0.00 63 CYS A CA 19
ATOM 19181 C C . CYS A 1 63 ? -5.833 -2.704 6.164 1.00 0.00 63 CYS A C 19
ATOM 19182 O O . CYS A 1 63 ? -6.906 -3.220 6.479 1.00 0.00 63 CYS A O 19
ATOM 19189 N N . ILE A 1 64 ? -4.906 -3.338 5.454 1.00 0.00 64 ILE A N 19
ATOM 19190 C CA . ILE A 1 64 ? -5.099 -4.708 4.996 1.00 0.00 64 ILE A CA 19
ATOM 19191 C C . ILE A 1 64 ? -5.874 -5.527 6.023 1.00 0.00 64 ILE A C 19
ATOM 19192 O O . ILE A 1 64 ? -6.805 -6.253 5.677 1.00 0.00 64 ILE A O 19
ATOM 19208 N N . GLU A 1 65 ? -5.482 -5.403 7.288 1.00 0.00 65 GLU A N 19
ATOM 19209 C CA . GLU A 1 65 ? -6.141 -6.132 8.365 1.00 0.00 65 GLU A CA 19
ATOM 19210 C C . GLU A 1 65 ? -7.428 -5.429 8.790 1.00 0.00 65 GLU A C 19
ATOM 19211 O O . GLU A 1 65 ? -8.405 -6.075 9.171 1.00 0.00 65 GLU A O 19
ATOM 19223 N N . LEU A 1 66 ? -7.420 -4.102 8.722 1.00 0.00 66 LEU A N 19
ATOM 19224 C CA . LEU A 1 66 ? -8.586 -3.310 9.099 1.00 0.00 66 LEU A CA 19
ATOM 19225 C C . LEU A 1 66 ? -9.812 -3.728 8.293 1.00 0.00 66 LEU A C 19
ATOM 19226 O O . LEU A 1 66 ? -10.923 -3.787 8.821 1.00 0.00 66 LEU A O 19
ATOM 19242 N N . SER A 1 67 ? -9.602 -4.018 7.013 1.00 0.00 67 SER A N 19
ATOM 19243 C CA . SER A 1 67 ? -10.690 -4.429 6.134 1.00 0.00 67 SER A CA 19
ATOM 19244 C C . SER A 1 67 ? -11.610 -5.423 6.836 1.00 0.00 67 SER A C 19
ATOM 19245 O O . SER A 1 67 ? -11.216 -6.550 7.130 1.00 0.00 67 SER A O 19
ATOM 19253 N N . GLY A 1 68 ? -12.841 -4.994 7.103 1.00 0.00 68 GLY A N 19
ATOM 19254 C CA . GLY A 1 68 ? -13.799 -5.858 7.769 1.00 0.00 68 GLY A CA 19
ATOM 19255 C C . GLY A 1 68 ? -14.504 -5.164 8.917 1.00 0.00 68 GLY A C 19
ATOM 19256 O O . GLY A 1 68 ? -15.539 -4.520 8.740 1.00 0.00 68 GLY A O 19
ATOM 19260 N N . PRO A 1 69 ? -13.942 -5.293 10.128 1.00 0.00 69 PRO A N 19
ATOM 19261 C CA . PRO A 1 69 ? -14.508 -4.681 11.333 1.00 0.00 69 PRO A CA 19
ATOM 19262 C C . PRO A 1 69 ? -14.379 -3.162 11.328 1.00 0.00 69 PRO A C 19
ATOM 19263 O O . PRO A 1 69 ? -13.610 -2.598 10.549 1.00 0.00 69 PRO A O 19
ATOM 19274 N N . SER A 1 70 ? -15.135 -2.505 12.201 1.00 0.00 70 SER A N 19
ATOM 19275 C CA . SER A 1 70 ? -15.108 -1.050 12.294 1.00 0.00 70 SER A CA 19
ATOM 19276 C C . SER A 1 70 ? -15.568 -0.585 13.672 1.00 0.00 70 SER A C 19
ATOM 19277 O O . SER A 1 70 ? -16.712 -0.809 14.065 1.00 0.00 70 SER A O 19
ATOM 19285 N N . SER A 1 71 ? -14.666 0.064 14.402 1.00 0.00 71 SER A N 19
ATOM 19286 C CA . SER A 1 71 ? -14.977 0.558 15.738 1.00 0.00 71 SER A CA 19
ATOM 19287 C C . SER A 1 71 ? -16.124 1.563 15.693 1.00 0.00 71 SER A C 19
ATOM 19288 O O . SER A 1 71 ? -17.092 1.451 16.445 1.00 0.00 71 SER A O 19
ATOM 19296 N N . GLY A 1 72 ? -16.008 2.545 14.804 1.00 0.00 72 GLY A N 19
ATOM 19297 C CA . GLY A 1 72 ? -17.041 3.556 14.677 1.00 0.00 72 GLY A CA 19
ATOM 19298 C C . GLY A 1 72 ? -16.860 4.697 15.657 1.00 0.00 72 GLY A C 19
ATOM 19299 O O . GLY A 1 72 ? -15.972 4.624 16.505 1.00 0.00 72 GLY A O 19
ATOM 19305 N N . GLY A 1 1 ? -5.408 7.952 38.740 1.00 0.00 1 GLY A N 20
ATOM 19306 C CA . GLY A 1 1 ? -5.600 9.376 38.532 1.00 0.00 1 GLY A CA 20
ATOM 19307 C C . GLY A 1 1 ? -6.740 9.674 37.578 1.00 0.00 1 GLY A C 20
ATOM 19308 O O . GLY A 1 1 ? -7.700 8.908 37.488 1.00 0.00 1 GLY A O 20
ATOM 19312 N N . SER A 1 2 ? -6.635 10.790 36.864 1.00 0.00 2 SER A N 20
ATOM 19313 C CA . SER A 1 2 ? -7.667 11.190 35.915 1.00 0.00 2 SER A CA 20
ATOM 19314 C C . SER A 1 2 ? -7.153 11.101 34.482 1.00 0.00 2 SER A C 20
ATOM 19315 O O . SER A 1 2 ? -6.463 12.000 34.001 1.00 0.00 2 SER A O 20
ATOM 19323 N N . SER A 1 3 ? -7.493 10.009 33.805 1.00 0.00 3 SER A N 20
ATOM 19324 C CA . SER A 1 3 ? -7.063 9.798 32.427 1.00 0.00 3 SER A CA 20
ATOM 19325 C C . SER A 1 3 ? -7.773 10.763 31.483 1.00 0.00 3 SER A C 20
ATOM 19326 O O . SER A 1 3 ? -8.898 11.188 31.742 1.00 0.00 3 SER A O 20
ATOM 19334 N N . GLY A 1 4 ? -7.107 11.104 30.384 1.00 0.00 4 GLY A N 20
ATOM 19335 C CA . GLY A 1 4 ? -7.689 12.016 29.417 1.00 0.00 4 GLY A CA 20
ATOM 19336 C C . GLY A 1 4 ? -6.735 12.348 28.286 1.00 0.00 4 GLY A C 20
ATOM 19337 O O . GLY A 1 4 ? -5.670 11.743 28.166 1.00 0.00 4 GLY A O 20
ATOM 19341 N N . SER A 1 5 ? -7.119 13.310 27.453 1.00 0.00 5 SER A N 20
ATOM 19342 C CA . SER A 1 5 ? -6.293 13.718 26.323 1.00 0.00 5 SER A CA 20
ATOM 19343 C C . SER A 1 5 ? -4.886 14.086 26.783 1.00 0.00 5 SER A C 20
ATOM 19344 O O . SER A 1 5 ? -4.703 15.005 27.582 1.00 0.00 5 SER A O 20
ATOM 19352 N N . SER A 1 6 ? -3.894 13.362 26.274 1.00 0.00 6 SER A N 20
ATOM 19353 C CA . SER A 1 6 ? -2.503 13.610 26.635 1.00 0.00 6 SER A CA 20
ATOM 19354 C C . SER A 1 6 ? -1.614 13.622 25.395 1.00 0.00 6 SER A C 20
ATOM 19355 O O . SER A 1 6 ? -1.918 12.977 24.393 1.00 0.00 6 SER A O 20
ATOM 19363 N N . GLY A 1 7 ? -0.512 14.362 25.472 1.00 0.00 7 GLY A N 20
ATOM 19364 C CA . GLY A 1 7 ? 0.405 14.446 24.351 1.00 0.00 7 GLY A CA 20
ATOM 19365 C C . GLY A 1 7 ? 0.117 15.634 23.454 1.00 0.00 7 GLY A C 20
ATOM 19366 O O . GLY A 1 7 ? -0.935 16.262 23.564 1.00 0.00 7 GLY A O 20
ATOM 19370 N N . MET A 1 8 ? 1.055 15.942 22.564 1.00 0.00 8 MET A N 20
ATOM 19371 C CA . MET A 1 8 ? 0.896 17.063 21.645 1.00 0.00 8 MET A CA 20
ATOM 19372 C C . MET A 1 8 ? 1.365 16.687 20.243 1.00 0.00 8 MET A C 20
ATOM 19373 O O . MET A 1 8 ? 2.549 16.436 20.022 1.00 0.00 8 MET A O 20
ATOM 19387 N N . GLU A 1 9 ? 0.428 16.650 19.300 1.00 0.00 9 GLU A N 20
ATOM 19388 C CA . GLU A 1 9 ? 0.747 16.304 17.920 1.00 0.00 9 GLU A CA 20
ATOM 19389 C C . GLU A 1 9 ? 1.569 17.406 17.258 1.00 0.00 9 GLU A C 20
ATOM 19390 O O . GLU A 1 9 ? 1.187 18.576 17.277 1.00 0.00 9 GLU A O 20
ATOM 19402 N N . ARG A 1 10 ? 2.700 17.023 16.675 1.00 0.00 10 ARG A N 20
ATOM 19403 C CA . ARG A 1 10 ? 3.577 17.978 16.008 1.00 0.00 10 ARG A CA 20
ATOM 19404 C C . ARG A 1 10 ? 4.279 17.332 14.817 1.00 0.00 10 ARG A C 20
ATOM 19405 O O . ARG A 1 10 ? 4.116 16.141 14.559 1.00 0.00 10 ARG A O 20
ATOM 19426 N N . GLY A 1 11 ? 5.061 18.129 14.094 1.00 0.00 11 GLY A N 20
ATOM 19427 C CA . GLY A 1 11 ? 5.775 17.618 12.939 1.00 0.00 11 GLY A CA 20
ATOM 19428 C C . GLY A 1 11 ? 5.191 18.113 11.631 1.00 0.00 11 GLY A C 20
ATOM 19429 O O . GLY A 1 11 ? 5.439 19.247 11.222 1.00 0.00 11 GLY A O 20
ATOM 19433 N N . VAL A 1 12 ? 4.414 17.260 10.970 1.00 0.00 12 VAL A N 20
ATOM 19434 C CA . VAL A 1 12 ? 3.794 17.617 9.700 1.00 0.00 12 VAL A CA 20
ATOM 19435 C C . VAL A 1 12 ? 2.279 17.456 9.764 1.00 0.00 12 VAL A C 20
ATOM 19436 O O . VAL A 1 12 ? 1.767 16.554 10.428 1.00 0.00 12 VAL A O 20
ATOM 19449 N N . ASP A 1 13 ? 1.566 18.336 9.069 1.00 0.00 13 ASP A N 20
ATOM 19450 C CA . ASP A 1 13 ? 0.109 18.291 9.045 1.00 0.00 13 ASP A CA 20
ATOM 19451 C C . ASP A 1 13 ? -0.404 18.041 7.630 1.00 0.00 13 ASP A C 20
ATOM 19452 O O . ASP A 1 13 ? -1.277 17.201 7.416 1.00 0.00 13 ASP A O 20
ATOM 19461 N N . ASN A 1 14 ? 0.144 18.777 6.669 1.00 0.00 14 ASN A N 20
ATOM 19462 C CA . ASN A 1 14 ? -0.259 18.636 5.275 1.00 0.00 14 ASN A CA 20
ATOM 19463 C C . ASN A 1 14 ? -0.427 17.166 4.903 1.00 0.00 14 ASN A C 20
ATOM 19464 O O . ASN A 1 14 ? -1.502 16.742 4.476 1.00 0.00 14 ASN A O 20
ATOM 19475 N N . TRP A 1 15 ? 0.640 16.393 5.069 1.00 0.00 15 TRP A N 20
ATOM 19476 C CA . TRP A 1 15 ? 0.610 14.970 4.752 1.00 0.00 15 TRP A CA 20
ATOM 19477 C C . TRP A 1 15 ? 0.987 14.133 5.969 1.00 0.00 15 TRP A C 20
ATOM 19478 O O . TRP A 1 15 ? 1.407 14.666 6.996 1.00 0.00 15 TRP A O 20
ATOM 19499 N N . LYS A 1 16 ? 0.836 12.818 5.848 1.00 0.00 16 LYS A N 20
ATOM 19500 C CA . LYS A 1 16 ? 1.162 11.906 6.938 1.00 0.00 16 LYS A CA 20
ATOM 19501 C C . LYS A 1 16 ? 2.322 10.993 6.554 1.00 0.00 16 LYS A C 20
ATOM 19502 O O . LYS A 1 16 ? 2.186 10.134 5.682 1.00 0.00 16 LYS A O 20
ATOM 19521 N N . VAL A 1 17 ? 3.461 11.182 7.211 1.00 0.00 17 VAL A N 20
ATOM 19522 C CA . VAL A 1 17 ? 4.644 10.373 6.941 1.00 0.00 17 VAL A CA 20
ATOM 19523 C C . VAL A 1 17 ? 5.052 9.568 8.170 1.00 0.00 17 VAL A C 20
ATOM 19524 O O . VAL A 1 17 ? 6.068 9.855 8.802 1.00 0.00 17 VAL A O 20
ATOM 19537 N N . ASP A 1 18 ? 4.253 8.560 8.502 1.00 0.00 18 ASP A N 20
ATOM 19538 C CA . ASP A 1 18 ? 4.532 7.712 9.655 1.00 0.00 18 ASP A CA 20
ATOM 19539 C C . ASP A 1 18 ? 5.113 6.372 9.215 1.00 0.00 18 ASP A C 20
ATOM 19540 O O . ASP A 1 18 ? 4.452 5.590 8.530 1.00 0.00 18 ASP A O 20
ATOM 19549 N N . CYS A 1 19 ? 6.355 6.113 9.612 1.00 0.00 19 CYS A N 20
ATOM 19550 C CA . CYS A 1 19 ? 7.027 4.869 9.258 1.00 0.00 19 CYS A CA 20
ATOM 19551 C C . CYS A 1 19 ? 7.680 4.236 10.484 1.00 0.00 19 CYS A C 20
ATOM 19552 O O . CYS A 1 19 ? 7.935 4.909 11.483 1.00 0.00 19 CYS A O 20
ATOM 19559 N N . LYS A 1 20 ? 7.948 2.937 10.400 1.00 0.00 20 LYS A N 20
ATOM 19560 C CA . LYS A 1 20 ? 8.572 2.212 11.500 1.00 0.00 20 LYS A CA 20
ATOM 19561 C C . LYS A 1 20 ? 9.918 2.829 11.865 1.00 0.00 20 LYS A C 20
ATOM 19562 O O . LYS A 1 20 ? 10.352 2.762 13.016 1.00 0.00 20 LYS A O 20
ATOM 19581 N N . CYS A 1 21 ? 10.574 3.432 10.879 1.00 0.00 21 CYS A N 20
ATOM 19582 C CA . CYS A 1 21 ? 11.871 4.063 11.096 1.00 0.00 21 CYS A CA 20
ATOM 19583 C C . CYS A 1 21 ? 11.762 5.192 12.117 1.00 0.00 21 CYS A C 20
ATOM 19584 O O . CYS A 1 21 ? 12.603 5.323 13.006 1.00 0.00 21 CYS A O 20
ATOM 19591 N N . GLY A 1 22 ? 10.719 6.005 11.984 1.00 0.00 22 GLY A N 20
ATOM 19592 C CA . GLY A 1 22 ? 10.518 7.112 12.901 1.00 0.00 22 GLY A CA 20
ATOM 19593 C C . GLY A 1 22 ? 10.655 8.460 12.222 1.00 0.00 22 GLY A C 20
ATOM 19594 O O . GLY A 1 22 ? 11.098 9.432 12.835 1.00 0.00 22 GLY A O 20
ATOM 19598 N N . THR A 1 23 ? 10.274 8.521 10.949 1.00 0.00 23 THR A N 20
ATOM 19599 C CA . THR A 1 23 ? 10.359 9.759 10.185 1.00 0.00 23 THR A CA 20
ATOM 19600 C C . THR A 1 23 ? 9.152 10.651 10.448 1.00 0.00 23 THR A C 20
ATOM 19601 O O . THR A 1 23 ? 8.010 10.254 10.215 1.00 0.00 23 THR A O 20
ATOM 19612 N N . LYS A 1 24 ? 9.410 11.860 10.936 1.00 0.00 24 LYS A N 20
ATOM 19613 C CA . LYS A 1 24 ? 8.345 12.811 11.230 1.00 0.00 24 LYS A CA 20
ATOM 19614 C C . LYS A 1 24 ? 7.999 13.639 9.996 1.00 0.00 24 LYS A C 20
ATOM 19615 O O . LYS A 1 24 ? 6.833 13.950 9.753 1.00 0.00 24 LYS A O 20
ATOM 19634 N N . ASP A 1 25 ? 9.019 13.991 9.221 1.00 0.00 25 ASP A N 20
ATOM 19635 C CA . ASP A 1 25 ? 8.821 14.781 8.011 1.00 0.00 25 ASP A CA 20
ATOM 19636 C C . ASP A 1 25 ? 9.592 14.180 6.839 1.00 0.00 25 ASP A C 20
ATOM 19637 O O . ASP A 1 25 ? 10.346 13.221 7.005 1.00 0.00 25 ASP A O 20
ATOM 19646 N N . ASP A 1 26 ? 9.396 14.750 5.655 1.00 0.00 26 ASP A N 20
ATOM 19647 C CA . ASP A 1 26 ? 10.072 14.271 4.455 1.00 0.00 26 ASP A CA 20
ATOM 19648 C C . ASP A 1 26 ? 11.587 14.333 4.623 1.00 0.00 26 ASP A C 20
ATOM 19649 O O . ASP A 1 26 ? 12.202 15.380 4.420 1.00 0.00 26 ASP A O 20
ATOM 19658 N N . ASP A 1 27 ? 12.182 13.205 4.997 1.00 0.00 27 ASP A N 20
ATOM 19659 C CA . ASP A 1 27 ? 13.625 13.131 5.193 1.00 0.00 27 ASP A CA 20
ATOM 19660 C C . ASP A 1 27 ? 14.364 13.334 3.875 1.00 0.00 27 ASP A C 20
ATOM 19661 O O . ASP A 1 27 ? 15.118 14.293 3.716 1.00 0.00 27 ASP A O 20
ATOM 19670 N N . GLY A 1 28 ? 14.142 12.424 2.931 1.00 0.00 28 GLY A N 20
ATOM 19671 C CA . GLY A 1 28 ? 14.795 12.521 1.638 1.00 0.00 28 GLY A CA 20
ATOM 19672 C C . GLY A 1 28 ? 14.382 11.409 0.695 1.00 0.00 28 GLY A C 20
ATOM 19673 O O . GLY A 1 28 ? 14.343 11.600 -0.520 1.00 0.00 28 GLY A O 20
ATOM 19677 N N . GLU A 1 29 ? 14.074 10.243 1.256 1.00 0.00 29 GLU A N 20
ATOM 19678 C CA . GLU A 1 29 ? 13.664 9.096 0.454 1.00 0.00 29 GLU A CA 20
ATOM 19679 C C . GLU A 1 29 ? 12.217 9.243 -0.007 1.00 0.00 29 GLU A C 20
ATOM 19680 O O . GLU A 1 29 ? 11.358 9.699 0.748 1.00 0.00 29 GLU A O 20
ATOM 19692 N N . ARG A 1 30 ? 11.956 8.854 -1.250 1.00 0.00 30 ARG A N 20
ATOM 19693 C CA . ARG A 1 30 ? 10.614 8.944 -1.813 1.00 0.00 30 ARG A CA 20
ATOM 19694 C C . ARG A 1 30 ? 9.652 8.019 -1.074 1.00 0.00 30 ARG A C 20
ATOM 19695 O O . ARG A 1 30 ? 10.070 7.051 -0.439 1.00 0.00 30 ARG A O 20
ATOM 19716 N N . MET A 1 31 ? 8.361 8.324 -1.161 1.00 0.00 31 MET A N 20
ATOM 19717 C CA . MET A 1 31 ? 7.339 7.520 -0.501 1.00 0.00 31 MET A CA 20
ATOM 19718 C C . MET A 1 31 ? 6.107 7.373 -1.388 1.00 0.00 31 MET A C 20
ATOM 19719 O O . MET A 1 31 ? 6.058 7.910 -2.495 1.00 0.00 31 MET A O 20
ATOM 19733 N N . LEU A 1 32 ? 5.112 6.643 -0.894 1.00 0.00 32 LEU A N 20
ATOM 19734 C CA . LEU A 1 32 ? 3.879 6.425 -1.642 1.00 0.00 32 LEU A CA 20
ATOM 19735 C C . LEU A 1 32 ? 2.670 6.429 -0.711 1.00 0.00 32 LEU A C 20
ATOM 19736 O O . LEU A 1 32 ? 2.695 5.818 0.356 1.00 0.00 32 LEU A O 20
ATOM 19752 N N . ALA A 1 33 ? 1.613 7.121 -1.125 1.00 0.00 33 ALA A N 20
ATOM 19753 C CA . ALA A 1 33 ? 0.394 7.200 -0.331 1.00 0.00 33 ALA A CA 20
ATOM 19754 C C . ALA A 1 33 ? -0.378 5.886 -0.376 1.00 0.00 33 ALA A C 20
ATOM 19755 O O . ALA A 1 33 ? -0.507 5.266 -1.432 1.00 0.00 33 ALA A O 20
ATOM 19762 N N . CYS A 1 34 ? -0.889 5.465 0.776 1.00 0.00 34 CYS A N 20
ATOM 19763 C CA . CYS A 1 34 ? -1.647 4.224 0.868 1.00 0.00 34 CYS A CA 20
ATOM 19764 C C . CYS A 1 34 ? -3.101 4.442 0.460 1.00 0.00 34 CYS A C 20
ATOM 19765 O O . CYS A 1 34 ? -3.855 5.127 1.153 1.00 0.00 34 CYS A O 20
ATOM 19772 N N . ASP A 1 35 ? -3.488 3.856 -0.667 1.00 0.00 35 ASP A N 20
ATOM 19773 C CA . ASP A 1 35 ? -4.852 3.985 -1.167 1.00 0.00 35 ASP A CA 20
ATOM 19774 C C . ASP A 1 35 ? -5.865 3.752 -0.051 1.00 0.00 35 ASP A C 20
ATOM 19775 O O . ASP A 1 35 ? -6.900 4.413 0.010 1.00 0.00 35 ASP A O 20
ATOM 19784 N N . GLY A 1 36 ? -5.558 2.805 0.831 1.00 0.00 36 GLY A N 20
ATOM 19785 C CA . GLY A 1 36 ? -6.452 2.499 1.933 1.00 0.00 36 GLY A CA 20
ATOM 19786 C C . GLY A 1 36 ? -6.787 3.723 2.763 1.00 0.00 36 GLY A C 20
ATOM 19787 O O . GLY A 1 36 ? -7.876 4.285 2.642 1.00 0.00 36 GLY A O 20
ATOM 19791 N N . CYS A 1 37 ? -5.851 4.136 3.610 1.00 0.00 37 CYS A N 20
ATOM 19792 C CA . CYS A 1 37 ? -6.052 5.299 4.466 1.00 0.00 37 CYS A CA 20
ATOM 19793 C C . CYS A 1 37 ? -5.532 6.566 3.793 1.00 0.00 37 CYS A C 20
ATOM 19794 O O . CYS A 1 37 ? -6.224 7.582 3.741 1.00 0.00 37 CYS A O 20
ATOM 19801 N N . GLY A 1 38 ? -4.308 6.497 3.278 1.00 0.00 38 GLY A N 20
ATOM 19802 C CA . GLY A 1 38 ? -3.716 7.644 2.615 1.00 0.00 38 GLY A CA 20
ATOM 19803 C C . GLY A 1 38 ? -2.487 8.159 3.336 1.00 0.00 38 GLY A C 20
ATOM 19804 O O . GLY A 1 38 ? -2.343 9.363 3.552 1.00 0.00 38 GLY A O 20
ATOM 19808 N N . VAL A 1 39 ? -1.597 7.246 3.712 1.00 0.00 39 VAL A N 20
ATOM 19809 C CA . VAL A 1 39 ? -0.373 7.615 4.414 1.00 0.00 39 VAL A CA 20
ATOM 19810 C C . VAL A 1 39 ? 0.861 7.210 3.616 1.00 0.00 39 VAL A C 20
ATOM 19811 O O . VAL A 1 39 ? 0.910 6.124 3.038 1.00 0.00 39 VAL A O 20
ATOM 19824 N N . TRP A 1 40 ? 1.857 8.088 3.590 1.00 0.00 40 TRP A N 20
ATOM 19825 C CA . TRP A 1 40 ? 3.093 7.822 2.863 1.00 0.00 40 TRP A CA 20
ATOM 19826 C C . TRP A 1 40 ? 3.948 6.798 3.601 1.00 0.00 40 TRP A C 20
ATOM 19827 O O . TRP A 1 40 ? 3.850 6.656 4.821 1.00 0.00 40 TRP A O 20
ATOM 19848 N N . HIS A 1 41 ? 4.787 6.086 2.855 1.00 0.00 41 HIS A N 20
ATOM 19849 C CA . HIS A 1 41 ? 5.661 5.076 3.441 1.00 0.00 41 HIS A CA 20
ATOM 19850 C C . HIS A 1 41 ? 6.896 4.856 2.572 1.00 0.00 41 HIS A C 20
ATOM 19851 O O . HIS A 1 41 ? 6.811 4.857 1.343 1.00 0.00 41 HIS A O 20
ATOM 19866 N N . HIS A 1 42 ? 8.042 4.669 3.217 1.00 0.00 42 HIS A N 20
ATOM 19867 C CA . HIS A 1 42 ? 9.295 4.448 2.503 1.00 0.00 42 HIS A CA 20
ATOM 19868 C C . HIS A 1 42 ? 9.175 3.264 1.549 1.00 0.00 42 HIS A C 20
ATOM 19869 O O . HIS A 1 42 ? 9.165 2.108 1.975 1.00 0.00 42 HIS A O 20
ATOM 19883 N N . THR A 1 43 ? 9.083 3.558 0.256 1.00 0.00 43 THR A N 20
ATOM 19884 C CA . THR A 1 43 ? 8.962 2.518 -0.758 1.00 0.00 43 THR A CA 20
ATOM 19885 C C . THR A 1 43 ? 9.934 1.375 -0.492 1.00 0.00 43 THR A C 20
ATOM 19886 O O . THR A 1 43 ? 9.589 0.204 -0.655 1.00 0.00 43 THR A O 20
ATOM 19897 N N . ARG A 1 44 ? 11.149 1.721 -0.081 1.00 0.00 44 ARG A N 20
ATOM 19898 C CA . ARG A 1 44 ? 12.172 0.722 0.207 1.00 0.00 44 ARG A CA 20
ATOM 19899 C C . ARG A 1 44 ? 11.804 -0.090 1.446 1.00 0.00 44 ARG A C 20
ATOM 19900 O O . ARG A 1 44 ? 11.879 -1.319 1.440 1.00 0.00 44 ARG A O 20
ATOM 19921 N N . CYS A 1 45 ? 11.407 0.605 2.506 1.00 0.00 45 CYS A N 20
ATOM 19922 C CA . CYS A 1 45 ? 11.029 -0.050 3.753 1.00 0.00 45 CYS A CA 20
ATOM 19923 C C . CYS A 1 45 ? 9.946 -1.097 3.510 1.00 0.00 45 CYS A C 20
ATOM 19924 O O . CYS A 1 45 ? 10.121 -2.272 3.835 1.00 0.00 45 CYS A O 20
ATOM 19931 N N . ILE A 1 46 ? 8.829 -0.663 2.937 1.00 0.00 46 ILE A N 20
ATOM 19932 C CA . ILE A 1 46 ? 7.718 -1.562 2.650 1.00 0.00 46 ILE A CA 20
ATOM 19933 C C . ILE A 1 46 ? 8.172 -2.738 1.791 1.00 0.00 46 ILE A C 20
ATOM 19934 O O . ILE A 1 46 ? 7.576 -3.813 1.828 1.00 0.00 46 ILE A O 20
ATOM 19950 N N . GLY A 1 47 ? 9.233 -2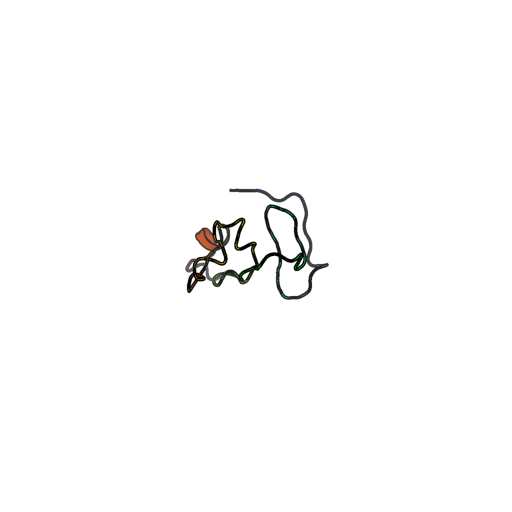.525 1.018 1.00 0.00 47 GLY A N 20
ATOM 19951 C CA . GLY A 1 47 ? 9.750 -3.576 0.162 1.00 0.00 47 GLY A CA 20
ATOM 19952 C C . GLY A 1 47 ? 10.246 -3.048 -1.170 1.00 0.00 47 GLY A C 20
ATOM 19953 O O . GLY A 1 47 ? 11.380 -3.315 -1.567 1.00 0.00 47 GLY A O 20
ATOM 19957 N N . ILE A 1 48 ? 9.394 -2.299 -1.861 1.00 0.00 48 ILE A N 20
ATOM 19958 C CA . ILE A 1 48 ? 9.752 -1.733 -3.156 1.00 0.00 48 ILE A CA 20
ATOM 19959 C C . ILE A 1 48 ? 11.253 -1.476 -3.247 1.00 0.00 48 ILE A C 20
ATOM 19960 O O . ILE A 1 48 ? 11.748 -0.453 -2.776 1.00 0.00 48 ILE A O 20
ATOM 19976 N N . ASN A 1 49 ? 11.971 -2.412 -3.859 1.00 0.00 49 ASN A N 20
ATOM 19977 C CA . ASN A 1 49 ? 13.416 -2.287 -4.014 1.00 0.00 49 ASN A CA 20
ATOM 19978 C C . ASN A 1 49 ? 13.762 -1.221 -5.050 1.00 0.00 49 ASN A C 20
ATOM 19979 O O . ASN A 1 49 ? 12.882 -0.686 -5.722 1.00 0.00 49 ASN A O 20
ATOM 19990 N N . ASN A 1 50 ? 15.050 -0.919 -5.172 1.00 0.00 50 ASN A N 20
ATOM 19991 C CA . ASN A 1 50 ? 15.513 0.082 -6.126 1.00 0.00 50 ASN A CA 20
ATOM 19992 C C . ASN A 1 50 ? 15.111 -0.294 -7.549 1.00 0.00 50 ASN A C 20
ATOM 19993 O O . ASN A 1 50 ? 14.833 0.573 -8.376 1.00 0.00 50 ASN A O 20
ATOM 20004 N N . ALA A 1 51 ? 15.082 -1.594 -7.825 1.00 0.00 51 ALA A N 20
ATOM 20005 C CA . ALA A 1 51 ? 14.711 -2.086 -9.146 1.00 0.00 51 ALA A CA 20
ATOM 20006 C C . ALA A 1 51 ? 13.203 -2.015 -9.355 1.00 0.00 51 ALA A C 20
ATOM 20007 O O . ALA A 1 51 ? 12.727 -1.402 -10.311 1.00 0.00 51 ALA A O 20
ATOM 20014 N N . ASP A 1 52 ? 12.455 -2.645 -8.456 1.00 0.00 52 ASP A N 20
ATOM 20015 C CA . ASP A 1 52 ? 11.000 -2.653 -8.541 1.00 0.00 52 ASP A CA 20
ATOM 20016 C C . ASP A 1 52 ? 10.461 -1.245 -8.773 1.00 0.00 52 ASP A C 20
ATOM 20017 O O . ASP A 1 52 ? 11.203 -0.266 -8.695 1.00 0.00 52 ASP A O 20
ATOM 20026 N N . ALA A 1 53 ? 9.166 -1.151 -9.057 1.00 0.00 53 ALA A N 20
ATOM 20027 C CA . ALA A 1 53 ? 8.529 0.137 -9.299 1.00 0.00 53 ALA A CA 20
ATOM 20028 C C . ALA A 1 53 ? 7.381 0.373 -8.323 1.00 0.00 53 ALA A C 20
ATOM 20029 O O . ALA A 1 53 ? 7.022 -0.512 -7.545 1.00 0.00 53 ALA A O 20
ATOM 20036 N N . LEU A 1 54 ? 6.809 1.571 -8.368 1.00 0.00 54 LEU A N 20
ATOM 20037 C CA . LEU A 1 54 ? 5.702 1.924 -7.487 1.00 0.00 54 LEU A CA 20
ATOM 20038 C C . LEU A 1 54 ? 4.391 1.333 -7.996 1.00 0.00 54 LEU A C 20
ATOM 20039 O O . LEU A 1 54 ? 3.963 1.586 -9.123 1.00 0.00 54 LEU A O 20
ATOM 20055 N N . PRO A 1 55 ? 3.735 0.528 -7.147 1.00 0.00 55 PRO A N 20
ATOM 20056 C CA . PRO A 1 55 ? 2.462 -0.114 -7.489 1.00 0.00 55 PRO A CA 20
ATOM 20057 C C . PRO A 1 55 ? 1.315 0.887 -7.580 1.00 0.00 55 PRO A C 20
ATOM 20058 O O . PRO A 1 55 ? 1.401 1.994 -7.049 1.00 0.00 55 PRO A O 20
ATOM 20069 N N . SER A 1 56 ? 0.242 0.489 -8.255 1.00 0.00 56 SER A N 20
ATOM 20070 C CA . SER A 1 56 ? -0.922 1.353 -8.419 1.00 0.00 56 SER A CA 20
ATOM 20071 C C . SER A 1 56 ? -1.649 1.541 -7.091 1.00 0.00 56 SER A C 20
ATOM 20072 O O . SER A 1 56 ? -2.099 2.640 -6.766 1.00 0.00 56 SER A O 20
ATOM 20080 N N . LYS A 1 57 ? -1.761 0.460 -6.326 1.00 0.00 57 LYS A N 20
ATOM 20081 C CA . LYS A 1 57 ? -2.432 0.504 -5.032 1.00 0.00 57 LYS A CA 20
ATOM 20082 C C . LYS A 1 57 ? -1.602 -0.203 -3.965 1.00 0.00 57 LYS A C 20
ATOM 20083 O O . LYS A 1 57 ? -1.148 -1.330 -4.164 1.00 0.00 57 LYS A O 20
ATOM 20102 N N . PHE A 1 58 ? -1.410 0.465 -2.833 1.00 0.00 58 PHE A N 20
ATOM 20103 C CA . PHE A 1 58 ? -0.635 -0.100 -1.734 1.00 0.00 58 PHE A CA 20
ATOM 20104 C C . PHE A 1 58 ? -1.375 0.059 -0.409 1.00 0.00 58 PHE A C 20
ATOM 20105 O O . PHE A 1 58 ? -1.877 1.138 -0.091 1.00 0.00 58 PHE A O 20
ATOM 20122 N N . LEU A 1 59 ? -1.439 -1.022 0.359 1.00 0.00 59 LEU A N 20
ATOM 20123 C CA . LEU A 1 59 ? -2.118 -1.005 1.651 1.00 0.00 59 LEU A CA 20
ATOM 20124 C C . LEU A 1 59 ? -1.133 -1.259 2.787 1.00 0.00 59 LEU A C 20
ATOM 20125 O O . LEU A 1 59 ? -0.412 -2.257 2.787 1.00 0.00 59 LEU A O 20
ATOM 20141 N N . CYS A 1 60 ? -1.109 -0.350 3.756 1.00 0.00 60 CYS A N 20
ATOM 20142 C CA . CYS A 1 60 ? -0.214 -0.476 4.901 1.00 0.00 60 CYS A CA 20
ATOM 20143 C C . CYS A 1 60 ? -0.641 -1.632 5.801 1.00 0.00 60 CYS A C 20
ATOM 20144 O O . CYS A 1 60 ? -1.829 -1.929 5.927 1.00 0.00 60 CYS A O 20
ATOM 20151 N N . PHE A 1 61 ? 0.336 -2.281 6.425 1.00 0.00 61 PHE A N 20
ATOM 20152 C CA . PHE A 1 61 ? 0.063 -3.405 7.313 1.00 0.00 61 PHE A CA 20
ATOM 20153 C C . PHE A 1 61 ? -1.259 -3.207 8.049 1.00 0.00 61 PHE A C 20
ATOM 20154 O O . PHE A 1 61 ? -2.013 -4.157 8.259 1.00 0.00 61 PHE A O 20
ATOM 20171 N N . ARG A 1 62 ? -1.533 -1.966 8.438 1.00 0.00 62 ARG A N 20
ATOM 20172 C CA . ARG A 1 62 ? -2.762 -1.643 9.152 1.00 0.00 62 ARG A CA 20
ATOM 20173 C C . ARG A 1 62 ? -3.982 -1.863 8.262 1.00 0.00 62 ARG A C 20
ATOM 20174 O O . ARG A 1 62 ? -4.908 -2.587 8.627 1.00 0.00 62 ARG A O 20
ATOM 20195 N N . CYS A 1 63 ? -3.975 -1.232 7.092 1.00 0.00 63 CYS A N 20
ATOM 20196 C CA . CYS A 1 63 ? -5.080 -1.357 6.150 1.00 0.00 63 CYS A CA 20
ATOM 20197 C C . CYS A 1 63 ? -5.357 -2.823 5.827 1.00 0.00 63 CYS A C 20
ATOM 20198 O O . CYS A 1 63 ? -6.510 -3.229 5.677 1.00 0.00 63 CYS A O 20
ATOM 20205 N N . ILE A 1 64 ? -4.292 -3.610 5.721 1.00 0.00 64 ILE A N 20
ATOM 20206 C CA . ILE A 1 64 ? -4.420 -5.030 5.417 1.00 0.00 64 ILE A CA 20
ATOM 20207 C C . ILE A 1 64 ? -5.664 -5.623 6.072 1.00 0.00 64 ILE A C 20
ATOM 20208 O O . ILE A 1 64 ? -6.476 -6.269 5.412 1.00 0.00 64 ILE A O 20
ATOM 20224 N N . GLU A 1 65 ? -5.805 -5.395 7.374 1.00 0.00 65 GLU A N 20
ATOM 20225 C CA . GLU A 1 65 ? -6.951 -5.905 8.118 1.00 0.00 65 GLU A CA 20
ATOM 20226 C C . GLU A 1 65 ? -8.047 -4.849 8.223 1.00 0.00 65 GLU A C 20
ATOM 20227 O O . GLU A 1 65 ? -9.227 -5.140 8.025 1.00 0.00 65 GLU A O 20
ATOM 20239 N N . LEU A 1 66 ? -7.648 -3.621 8.536 1.00 0.00 66 LEU A N 20
ATOM 20240 C CA . LEU A 1 66 ? -8.595 -2.519 8.668 1.00 0.00 66 LEU A CA 20
ATOM 20241 C C . LEU A 1 66 ? -9.468 -2.399 7.422 1.00 0.00 66 LEU A C 20
ATOM 20242 O O . LEU A 1 66 ? -10.509 -1.742 7.442 1.00 0.00 66 LEU A O 20
ATOM 20258 N N . SER A 1 67 ? -9.038 -3.041 6.341 1.00 0.00 67 SER A N 20
ATOM 20259 C CA . SER A 1 67 ? -9.780 -3.006 5.086 1.00 0.00 67 SER A CA 20
ATOM 20260 C C . SER A 1 67 ? -10.965 -3.965 5.127 1.00 0.00 67 SER A C 20
ATOM 20261 O O . SER A 1 67 ? -10.804 -5.175 4.979 1.00 0.00 67 SER A O 20
ATOM 20269 N N . GLY A 1 68 ? -12.158 -3.413 5.331 1.00 0.00 68 GLY A N 20
ATOM 20270 C CA . GLY A 1 68 ? -13.354 -4.233 5.389 1.00 0.00 68 GLY A CA 20
ATOM 20271 C C . GLY A 1 68 ? -14.558 -3.466 5.899 1.00 0.00 68 GLY A C 20
ATOM 20272 O O . GLY A 1 68 ? -15.373 -2.962 5.126 1.00 0.00 68 GLY A O 20
ATOM 20276 N N . PRO A 1 69 ? -14.684 -3.372 7.231 1.00 0.00 69 PRO A N 20
ATOM 20277 C CA . PRO A 1 69 ? -15.795 -2.663 7.873 1.00 0.00 69 PRO A CA 20
ATOM 20278 C C . PRO A 1 69 ? -15.712 -1.154 7.676 1.00 0.00 69 PRO A C 20
ATOM 20279 O O . PRO A 1 69 ? -16.608 -0.414 8.082 1.00 0.00 69 PRO A O 20
ATOM 20290 N N . SER A 1 70 ? -14.630 -0.702 7.050 1.00 0.00 70 SER A N 20
ATOM 20291 C CA . SER A 1 70 ? -14.428 0.720 6.801 1.00 0.00 70 SER A CA 20
ATOM 20292 C C . SER A 1 70 ? -15.171 1.163 5.545 1.00 0.00 70 SER A C 20
ATOM 20293 O O . SER A 1 70 ? -14.937 0.642 4.455 1.00 0.00 70 SER A O 20
ATOM 20301 N N . SER A 1 71 ? -16.070 2.130 5.706 1.00 0.00 71 SER A N 20
ATOM 20302 C CA . SER A 1 71 ? -16.852 2.642 4.587 1.00 0.00 71 SER A CA 20
ATOM 20303 C C . SER A 1 71 ? -16.556 4.119 4.348 1.00 0.00 71 SER A C 20
ATOM 20304 O O . SER A 1 71 ? -16.915 4.974 5.156 1.00 0.00 71 SER A O 20
ATOM 20312 N N . GLY A 1 72 ? -15.897 4.411 3.231 1.00 0.00 72 GLY A N 20
ATOM 20313 C CA . GLY A 1 72 ? -15.563 5.785 2.904 1.00 0.00 72 GLY A CA 20
ATOM 20314 C C . GLY A 1 72 ? -14.709 5.894 1.656 1.00 0.00 72 GLY A C 20
ATOM 20315 O O . GLY A 1 72 ? -14.755 4.994 0.819 1.00 0.00 72 GLY A O 20
#